Protein 1K82 (pdb70)

Nearest PDB structures (foldseek):
  1k82-assembly4_D  TM=1.001E+00  e=4.107E-59  Escherichia coli
  3jr4-assembly1_A  TM=9.313E-01  e=2.623E-34  Geobacillus stearothermophilus
  1l1z-assembly1_A  TM=9.326E-01  e=4.114E-34  Geobacillus stearothermophilus
  1kfv-assembly1_A  TM=9.398E-01  e=3.182E-29  Lactococcus lactis
  3twk-assembly3_B  TM=8.505E-01  e=2.338E-23  Arabidopsis thaliana

Radius 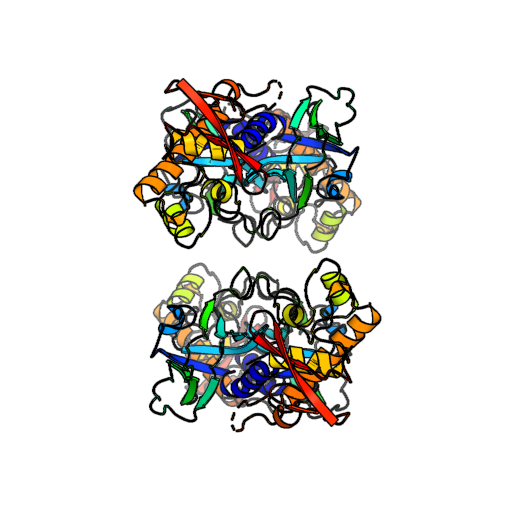of gyration: 35.39 Å; Cα contacts (8 Å, |Δi|>4): 2328; chains: 4; bounding box: 77×51×90 Å

Sequence (1040 aa):
PELPEVETSRRGIEPHLVGATILHAVVRNGRLRWPVSEEIYRLSDQPVLSVQRRAKYLLLELPEGWIIIHLGMSGSLRILPEELPPEKHDHVDLVMSNGKVLRYTDPRRFGAWLWTKELEGHNVLTHLGPEPLSDDFNGEYLHQKCAKKKTAIKPWLMDNKLVVGVGNIYASESLFAAGIHPDRLASSLSLAECELLARVIKAVLLRSIEQGGTTLKPGYFAQELQVYGRKGEPCRVCGTPIVATKHAQRATFYCRQCQKPELPEVETSRRGIEPHLVGATILHAVVRNGRLRWPVSEEIYRLSDQPVLSVQRRAKYLLLELPEGWIIIHLGMSGSLRILPEELPPEKHDHVDLVMSNGKVLRYTDPRRFGAWLWTKELEGHNVLTHLGPEPLSDDFNGEYLHQKCAKKKTAIKPWLMDNKLVVGVGNIYASESLFAAGIHPDRLASSLSLAECELLARVIKAVLLRSIEQGGTTLKPGYFAQELQVYGRKGEPCRVCGTPIVATKHAQRATFYCRQCQKPELPEVETSRRGIEPHLVGATILHAVVRNGRLRWPVSEEIYRLSDQPVLSVQRRAKYLLLELPEGWIIIHLGMSGSLRILPEELPPEKHDHVDLVMSNGKVLRYTDPRRFGAWLWTKELEGHNVLTHLGPEPLSDDFNGEYLHQKCAKKKTAIKPWLMDNKLVVGVGNIYASESLFAAGIHPDRLASSLSLAECELLARVIKAVLLRSIEQGGTTLKPGYFAQELQVYGRKGEPCRVCGTPIVATKHAQRATFYCRQCQKPELPEVETSRRGIEPHLVGATILHAVVRNGRLRWPVSEEIYRLSDQPVLSVQRRAKYLLLELPEGWIIIHLGMSGSLRILPEELPPEKHDHVDLVMSNGKVLRYTDPRRFGAWLWTKELEGHNVLTHLGPEPLSDDFNGEYLHQKCAKKKTAIKPWLMDNKLVVGVGNIYASESLFAAGIHPDRLASSLSLAECELLARVIKAVLLRSIEQGGTTLKPGYFAQELQVYGRKGEPCRVCGTPIVATKHAQRATFYCRQCQK

Structure (mmCIF, N/CA/C/O backbone):
data_1K82
#
_entry.id   1K82
#
_cell.length_a   80.704
_cell.length_b   96.033
_cell.length_c   96.228
_cell.angle_alpha   90.00
_cell.angle_beta   96.799
_cell.angle_gamma   90.00
#
_symmetry.space_group_name_H-M   'P 1 21 1'
#
loop_
_entity.id
_entity.type
_entity.pdbx_description
1 polymer "5'-D(*GP*GP*CP*TP*TP*CP*CP*TP*CP*CP*TP*GP*G)-3'"
2 polymer "5'-D(*CP*CP*AP*GP*GP*AP*(PED)P*GP*AP*AP*GP*CP*C)-3'"
3 polymer 'formamidopyrimidine-DNA glycosylase'
4 non-polymer 'ZINC ION'
5 water water
#
loop_
_atom_site.group_PDB
_atom_site.id
_atom_site.type_symbol
_atom_site.label_atom_id
_atom_site.label_alt_id
_atom_site.label_comp_id
_atom_site.label_asym_id
_atom_site.label_entity_id
_atom_site.label_seq_id
_atom_site.pdbx_PDB_ins_code
_atom_site.Cartn_x
_atom_site.Cartn_y
_atom_site.Cartn_z
_atom_site.occupancy
_atom_site.B_iso_or_equiv
_atom_site.auth_seq_id
_atom_site.auth_comp_id
_atom_site.auth_asym_id
_atom_site.auth_atom_id
_atom_site.pdbx_PDB_model_num
ATOM 2065 N N . PRO I 3 1 ? 43.669 -2.803 26.511 1.00 31.38 1 PRO A N 1
ATOM 2066 C CA . PRO I 3 1 ? 43.949 -2.116 25.248 1.00 23.10 1 PRO A CA 1
ATOM 2067 C C . PRO I 3 1 ? 42.837 -1.125 24.888 1.00 28.59 1 PRO A C 1
ATOM 2068 O O . PRO I 3 1 ? 41.691 -1.545 24.706 1.00 38.16 1 PRO A O 1
ATOM 2072 N N . GLU I 3 2 ? 43.198 0.145 24.809 1.00 24.25 2 GLU A N 1
ATOM 2073 C CA . GLU I 3 2 ? 42.271 1.236 24.498 1.00 23.71 2 GLU A CA 1
ATOM 2074 C C . GLU I 3 2 ? 42.514 1.790 23.106 1.00 23.22 2 GLU A C 1
ATOM 2075 O O . GLU I 3 2 ? 43.244 1.156 22.329 1.00 28.16 2 GLU A O 1
ATOM 2081 N N . LEU I 3 3 ? 41.932 2.917 22.723 1.00 23.13 3 LEU A N 1
ATOM 2082 C CA . LEU I 3 3 ? 42.044 3.397 21.344 1.00 23.89 3 LEU A CA 1
ATOM 2083 C C . LEU I 3 3 ? 43.499 3.546 20.915 1.00 26.28 3 LEU A C 1
ATOM 2084 O O . LEU I 3 3 ? 43.861 2.997 19.864 1.00 27.77 3 LEU A O 1
ATOM 2089 N N . PRO I 3 4 ? 44.353 4.236 21.655 1.00 29.60 4 PRO A N 1
ATOM 2090 C CA . PRO I 3 4 ? 45.773 4.310 21.281 1.00 25.94 4 PRO A CA 1
ATOM 2091 C C . PRO I 3 4 ? 46.401 2.950 21.035 1.00 27.22 4 PRO A C 1
ATOM 2092 O O . PRO I 3 4 ? 47.149 2.791 20.059 1.00 29.89 4 PRO A O 1
ATOM 2096 N N . GLU I 3 5 ? 46.134 1.938 21.861 1.00 27.05 5 GLU A N 1
ATOM 2097 C CA . GLU I 3 5 ? 46.794 0.652 21.633 1.00 28.51 5 GLU A CA 1
ATOM 2098 C C . GLU I 3 5 ? 46.231 0.002 20.369 1.00 32.74 5 GLU A C 1
ATOM 2099 O O . GLU I 3 5 ? 46.937 -0.575 19.540 1.00 29.60 5 GLU A O 1
ATOM 2105 N N . VAL I 3 6 ? 44.909 0.100 20.232 1.00 26.23 6 VAL A N 1
ATOM 2106 C CA . VAL I 3 6 ? 44.273 -0.512 19.062 1.00 26.05 6 VAL A CA 1
ATOM 2107 C C . VAL I 3 6 ? 44.708 0.213 17.795 1.00 24.68 6 VAL A C 1
ATOM 2108 O O . VAL I 3 6 ? 44.934 -0.399 16.752 1.00 28.25 6 VAL A O 1
ATOM 2112 N N . GLU I 3 7 ? 44.850 1.534 17.893 1.00 23.14 7 GLU A N 1
ATOM 2113 C CA . GLU I 3 7 ? 45.306 2.303 16.738 1.00 25.52 7 GLU A CA 1
ATOM 2114 C C . GLU I 3 7 ? 46.748 1.943 16.395 1.00 31.63 7 GLU A C 1
ATOM 2115 O O . GLU I 3 7 ? 47.164 1.910 15.241 1.00 38.72 7 GLU A O 1
ATOM 2121 N N . THR I 3 8 ? 47.527 1.667 17.439 1.00 28.49 8 THR A N 1
ATOM 2122 C CA . THR I 3 8 ? 48.914 1.266 17.240 1.00 29.21 8 THR A CA 1
ATOM 2123 C C . THR I 3 8 ? 48.979 -0.078 16.522 1.00 31.71 8 THR A C 1
ATOM 2124 O O . THR I 3 8 ? 49.809 -0.227 15.621 1.00 33.06 8 THR A O 1
ATOM 2128 N N . SER I 3 9 ? 48.123 -1.033 16.895 1.00 27.80 9 SER A N 1
ATOM 2129 C CA . SER I 3 9 ? 48.101 -2.320 16.216 1.00 28.28 9 SER A CA 1
ATOM 2130 C C . SER I 3 9 ? 47.698 -2.220 14.748 1.00 32.69 9 SER A C 1
ATOM 2131 O O . SER I 3 9 ? 48.212 -2.971 13.920 1.00 38.42 9 SER A O 1
ATOM 2134 N N . ARG I 3 10 ? 46.780 -1.313 14.433 1.00 27.30 10 ARG A N 1
ATOM 2135 C CA . ARG I 3 10 ? 46.302 -1.126 13.071 1.00 28.99 10 ARG A CA 1
ATOM 2136 C C . ARG I 3 10 ? 47.396 -0.599 12.146 1.00 33.36 10 ARG A C 1
ATOM 2137 O O . ARG I 3 10 ? 47.567 -1.055 11.018 1.00 35.36 10 ARG A O 1
ATOM 2145 N N . ARG I 3 11 ? 48.137 0.392 12.633 1.00 33.28 11 ARG A N 1
ATOM 2146 C CA . ARG I 3 11 ? 49.244 0.970 11.882 1.00 32.20 11 ARG A CA 1
ATOM 2147 C C . ARG I 3 11 ? 50.396 -0.020 11.756 1.00 35.02 11 ARG A C 1
ATOM 2148 O O . ARG I 3 11 ? 51.110 -0.066 10.750 1.00 37.15 11 ARG A O 1
ATOM 2156 N N . GLY I 3 12 ? 50.589 -0.848 12.784 1.00 32.61 12 GLY A N 1
ATOM 2157 C CA . GLY I 3 12 ? 51.660 -1.832 12.748 1.00 31.58 12 GLY A CA 1
ATOM 2158 C C . GLY I 3 12 ? 51.373 -2.955 11.772 1.00 37.14 12 GLY A C 1
ATOM 2159 O O . GLY I 3 12 ? 52.270 -3.520 11.148 1.00 36.10 12 GLY A O 1
ATOM 2160 N N . ILE I 3 13 ? 50.097 -3.306 11.628 1.00 35.25 13 ILE A N 1
ATOM 2161 C CA . ILE I 3 13 ? 49.763 -4.454 10.794 1.00 33.05 13 ILE A CA 1
ATOM 2162 C C . ILE I 3 13 ? 49.441 -4.042 9.362 1.00 34.08 13 ILE A C 1
ATOM 2163 O O . ILE I 3 13 ? 49.612 -4.860 8.453 1.00 37.88 13 ILE A O 1
ATOM 2168 N N . GLU I 3 14 ? 48.972 -2.821 9.157 1.00 31.02 14 GLU A N 1
ATOM 2169 C CA . GLU I 3 14 ? 48.498 -2.359 7.853 1.00 36.46 14 GLU A CA 1
ATOM 2170 C C . GLU I 3 14 ? 49.514 -2.600 6.748 1.00 42.79 14 GLU A C 1
ATOM 2171 O O . GLU I 3 14 ? 49.203 -3.243 5.732 1.00 37.43 14 GLU A O 1
ATOM 2177 N N . PRO I 3 15 ? 50.748 -2.131 6.874 1.00 44.85 15 PRO A N 1
ATOM 2178 C CA . PRO I 3 15 ? 51.684 -2.331 5.760 1.00 43.91 15 PRO A CA 1
ATOM 2179 C C . PRO I 3 15 ? 51.977 -3.799 5.496 1.00 41.84 15 PRO A C 1
ATOM 2180 O O . PRO I 3 15 ? 52.519 -4.151 4.444 1.00 44.64 15 PRO A O 1
ATOM 2184 N N . HIS I 3 16 ? 51.635 -4.687 6.425 1.00 38.15 16 HIS A N 1
ATOM 2185 C CA . HIS I 3 16 ? 51.918 -6.102 6.246 1.00 36.20 16 HIS A CA 1
ATOM 2186 C C . HIS I 3 16 ? 50.774 -6.879 5.623 1.00 39.55 16 HIS A C 1
ATOM 2187 O O . HIS I 3 16 ? 51.004 -7.936 5.034 1.00 43.14 16 HIS A O 1
ATOM 2194 N N . LEU I 3 17 ? 49.538 -6.403 5.756 1.00 38.66 17 LEU A N 1
ATOM 2195 C CA . LEU I 3 17 ? 48.412 -7.211 5.275 1.00 33.27 17 LEU A CA 1
ATOM 2196 C C . LEU I 3 17 ? 47.830 -6.623 3.997 1.00 30.91 17 LEU A C 1
ATOM 2197 O O . LEU I 3 17 ? 47.357 -7.322 3.110 1.00 30.40 17 LEU A O 1
ATOM 2202 N N . VAL I 3 18 ? 47.849 -5.293 3.909 1.00 31.24 18 VAL A N 1
ATOM 2203 C CA . VAL I 3 18 ? 47.290 -4.640 2.728 1.00 38.68 18 VAL A CA 1
ATOM 2204 C C . VAL I 3 18 ? 48.033 -5.092 1.475 1.00 41.45 18 VAL A C 1
ATOM 2205 O O . VAL I 3 18 ? 49.257 -4.992 1.406 1.00 44.04 18 VAL A O 1
ATOM 2209 N N . GLY I 3 19 ? 47.289 -5.587 0.491 1.00 40.34 19 GLY A N 1
ATOM 2210 C CA . GLY I 3 19 ? 47.915 -6.051 -0.737 1.00 46.14 19 GLY A CA 1
ATOM 2211 C C . GLY I 3 19 ? 48.295 -7.516 -0.650 1.00 49.19 19 GLY A C 1
ATOM 2212 O O . GLY I 3 19 ? 48.642 -8.140 -1.656 1.00 63.19 19 GLY A O 1
ATOM 2213 N N . ALA I 3 20 ? 48.216 -8.086 0.553 1.00 41.62 20 ALA A N 1
ATOM 2214 C CA . ALA I 3 20 ? 48.508 -9.510 0.691 1.00 37.09 20 ALA A CA 1
ATOM 2215 C C . ALA I 3 20 ? 47.207 -10.303 0.728 1.00 39.37 20 ALA A C 1
ATOM 2216 O O . ALA I 3 20 ? 46.126 -9.722 0.787 1.00 37.60 20 ALA A O 1
ATOM 2218 N N . THR I 3 21 ? 47.327 -11.623 0.681 1.00 39.20 21 THR A N 1
ATOM 2219 C CA . THR I 3 21 ? 46.157 -12.484 0.617 1.00 38.59 21 THR A CA 1
ATOM 2220 C C . THR I 3 21 ? 46.071 -13.418 1.815 1.00 37.34 21 THR A C 1
ATOM 2221 O O . THR I 3 21 ? 47.086 -13.972 2.243 1.00 40.68 21 THR A O 1
ATOM 2225 N N . ILE I 3 22 ? 44.860 -13.591 2.333 1.00 36.27 22 ILE A N 1
ATOM 2226 C CA . ILE I 3 22 ? 44.648 -14.577 3.390 1.00 35.40 22 ILE A CA 1
ATOM 2227 C C . ILE I 3 22 ? 44.486 -15.962 2.771 1.00 36.88 22 ILE A C 1
ATOM 2228 O O . ILE I 3 22 ? 43.504 -16.221 2.077 1.00 39.65 22 ILE A O 1
ATOM 2233 N N . LEU I 3 23 ? 45.440 -16.857 3.013 1.00 35.20 23 LEU A N 1
ATOM 2234 C CA . LEU I 3 23 ? 45.260 -18.212 2.487 1.00 37.22 23 LEU A CA 1
ATOM 2235 C C . LEU I 3 23 ? 44.072 -18.873 3.186 1.00 34.86 23 LEU A C 1
ATOM 2236 O O . LEU I 3 23 ? 43.156 -19.388 2.558 1.00 34.58 23 LEU A O 1
ATOM 2241 N N . HIS I 3 24 ? 44.123 -18.825 4.507 1.00 37.36 24 HIS A N 1
ATOM 2242 C CA . HIS I 3 24 ? 43.090 -19.317 5.402 1.00 36.14 24 HIS A CA 1
ATOM 2243 C C . HIS I 3 24 ? 43.438 -18.951 6.844 1.00 34.87 24 HIS A C 1
ATOM 2244 O O . HIS I 3 24 ? 44.547 -18.500 7.140 1.00 35.86 24 HIS A O 1
ATOM 2251 N N . ALA I 3 25 ? 42.491 -19.168 7.746 1.00 37.84 25 ALA A N 1
ATOM 2252 C CA . ALA I 3 25 ? 42.697 -18.941 9.168 1.00 37.00 25 ALA A CA 1
ATOM 2253 C C . ALA I 3 25 ? 43.035 -20.236 9.901 1.00 37.05 25 ALA A C 1
ATOM 2254 O O . ALA I 3 25 ? 42.611 -21.306 9.452 1.00 40.01 25 ALA A O 1
ATOM 2256 N N . VAL I 3 26 ? 43.763 -20.141 11.003 1.00 34.11 26 VAL A N 1
ATOM 2257 C CA . VAL I 3 26 ? 43.955 -21.292 11.883 1.00 34.88 26 VAL A CA 1
ATOM 2258 C C . VAL I 3 26 ? 43.406 -20.977 13.271 1.00 32.04 26 VAL A C 1
ATOM 2259 O O . VAL I 3 26 ? 43.890 -20.061 13.938 1.00 33.14 26 VAL A O 1
ATOM 2263 N N . VAL I 3 27 ? 42.394 -21.713 13.702 1.00 30.92 27 VAL A N 1
ATOM 2264 C CA . VAL I 3 27 ? 41.755 -21.466 14.993 1.00 34.84 27 VAL A CA 1
ATOM 2265 C C . VAL I 3 27 ? 42.042 -22.586 15.978 1.00 35.58 27 VAL A C 1
ATOM 2266 O O . VAL I 3 27 ? 41.788 -23.755 15.674 1.00 40.14 27 VAL A O 1
ATOM 2270 N N . ARG I 3 28 ? 42.577 -22.273 17.160 1.00 33.64 28 ARG A N 1
ATOM 2271 C CA . ARG I 3 28 ? 42.872 -23.337 18.122 1.00 32.29 28 ARG A CA 1
ATOM 2272 C C . ARG I 3 28 ? 41.972 -23.260 19.346 1.00 34.10 28 ARG A C 1
ATOM 2273 O O . ARG I 3 28 ? 41.889 -24.213 20.127 1.00 41.96 28 ARG A O 1
ATOM 2281 N N . ASN I 3 29 ? 41.270 -22.155 19.530 1.00 31.46 29 ASN A N 1
ATOM 2282 C CA . ASN I 3 29 ? 40.186 -22.023 20.503 1.00 30.92 29 ASN A CA 1
ATOM 2283 C C . ASN I 3 29 ? 39.225 -20.946 19.983 1.00 30.24 29 ASN A C 1
ATOM 2284 O O . ASN I 3 29 ? 39.572 -19.758 19.944 1.00 34.37 29 ASN A O 1
ATOM 2289 N N . GLY I 3 30 ? 38.039 -21.372 19.567 1.00 29.85 30 GLY A N 1
ATOM 2290 C CA . GLY I 3 30 ? 37.089 -20.450 18.954 1.00 32.43 30 GLY A CA 1
ATOM 2291 C C . GLY I 3 30 ? 36.104 -19.878 19.956 1.00 32.05 30 GLY A C 1
ATOM 2292 O O . GLY I 3 30 ? 35.163 -19.174 19.592 1.00 35.59 30 GLY A O 1
ATOM 2293 N N . ARG I 3 31 ? 36.319 -20.183 21.239 1.00 29.50 31 ARG A N 1
ATOM 2294 C CA . ARG I 3 31 ? 35.373 -19.705 22.244 1.00 31.91 31 ARG A CA 1
ATOM 2295 C C . ARG I 3 31 ? 35.917 -18.428 22.871 1.00 26.71 31 ARG A C 1
ATOM 2296 O O . ARG I 3 31 ? 36.568 -18.429 23.910 1.00 33.86 31 ARG A O 1
ATOM 2304 N N . LEU I 3 32 ? 35.631 -17.325 22.176 1.00 27.25 32 LEU A N 1
ATOM 2305 C CA . LEU I 3 32 ? 36.071 -16.003 22.643 1.00 26.64 32 LEU A CA 1
ATOM 2306 C C . LEU I 3 32 ? 34.918 -15.327 23.371 1.00 31.80 32 LEU A C 1
ATOM 2307 O O . LEU I 3 32 ? 34.074 -16.047 23.924 1.00 28.48 32 LEU A O 1
ATOM 2312 N N . ARG I 3 33 ? 34.843 -13.995 23.384 1.00 29.57 33 ARG A N 1
ATOM 2313 C CA . ARG I 3 33 ? 33.675 -13.359 23.991 1.00 26.72 33 ARG A CA 1
ATOM 2314 C C . ARG I 3 33 ? 32.403 -13.887 23.325 1.00 29.28 33 ARG A C 1
ATOM 2315 O O . ARG I 3 33 ? 31.437 -14.236 23.994 1.00 32.53 33 ARG A O 1
ATOM 2323 N N . TRP I 3 34 ? 32.444 -13.949 22.002 1.00 28.31 34 TRP A N 1
ATOM 2324 C CA . TRP I 3 34 ? 31.480 -14.691 21.204 1.00 28.78 34 TRP A CA 1
ATOM 2325 C C . TRP I 3 34 ? 32.194 -15.836 20.494 1.00 26.96 34 TRP A C 1
ATOM 2326 O O . TRP I 3 34 ? 33.425 -15.819 20.424 1.00 25.05 34 TRP A O 1
ATOM 2337 N N . PRO I 3 35 ? 31.456 -16.814 19.990 1.00 26.14 35 PRO A N 1
ATOM 2338 C CA . PRO I 3 35 ? 32.088 -17.837 19.144 1.00 28.42 35 PRO A CA 1
ATOM 2339 C C . PRO I 3 35 ? 32.659 -17.202 17.884 1.00 28.34 35 PRO A C 1
ATOM 2340 O O . PRO I 3 35 ? 32.033 -16.319 17.290 1.00 30.55 35 PRO A O 1
ATOM 2344 N N . VAL I 3 36 ? 33.846 -17.643 17.484 1.00 26.92 36 VAL A N 1
ATOM 2345 C CA . VAL I 3 36 ? 34.410 -17.191 16.213 1.00 29.71 36 VAL A CA 1
ATOM 2346 C C . VAL I 3 36 ? 33.408 -17.411 15.088 1.00 35.32 36 VAL A C 1
ATOM 2347 O O . VAL I 3 36 ? 32.807 -18.483 14.966 1.00 31.31 36 VAL A O 1
ATOM 2351 N N . SER I 3 37 ? 33.198 -16.401 14.251 1.00 36.80 37 SER A N 1
ATOM 2352 C CA . SER I 3 37 ? 32.212 -16.509 13.176 1.00 30.57 37 SER A CA 1
ATOM 2353 C C . SER I 3 37 ? 32.540 -17.637 12.208 1.00 28.59 37 SER A C 1
ATOM 2354 O O . SER I 3 37 ? 33.718 -17.885 11.940 1.00 30.04 37 SER A O 1
ATOM 2357 N N . GLU I 3 38 ? 31.519 -18.307 11.687 1.00 31.05 38 GLU A N 1
ATOM 2358 C CA . GLU I 3 38 ? 31.661 -19.361 10.685 1.00 34.45 38 GLU A CA 1
ATOM 2359 C C . GLU I 3 38 ? 32.571 -18.896 9.554 1.00 33.49 38 GLU A C 1
ATOM 2360 O O . GLU I 3 38 ? 33.508 -19.588 9.161 1.00 40.31 38 GLU A O 1
ATOM 2366 N N . GLU I 3 39 ? 32.279 -17.709 9.024 1.00 30.26 39 GLU A N 1
ATOM 2367 C CA . GLU I 3 39 ? 32.963 -17.242 7.821 1.00 31.91 39 GLU A CA 1
ATOM 2368 C C . GLU I 3 39 ? 34.468 -17.152 8.008 1.00 32.79 39 GLU A C 1
ATOM 2369 O O . GLU I 3 39 ? 35.238 -17.213 7.045 1.00 34.61 39 GLU A O 1
ATOM 2375 N N . ILE I 3 40 ? 34.921 -16.986 9.250 1.00 29.43 40 ILE A N 1
ATOM 2376 C CA . ILE I 3 40 ? 36.370 -16.944 9.445 1.00 34.56 40 ILE A CA 1
ATOM 2377 C C . ILE I 3 40 ? 36.958 -18.328 9.173 1.00 36.11 40 ILE A C 1
ATOM 2378 O O . ILE I 3 40 ? 38.018 -18.486 8.577 1.00 36.63 40 ILE A O 1
ATOM 2383 N N . TYR I 3 41 ? 36.232 -19.345 9.628 1.00 37.16 41 TYR A N 1
ATOM 2384 C CA . TYR I 3 41 ? 36.668 -20.720 9.401 1.00 38.78 41 TYR A CA 1
ATOM 2385 C C . TYR I 3 41 ? 36.776 -21.021 7.910 1.00 45.79 41 TYR A C 1
ATOM 2386 O O . TYR I 3 41 ? 37.716 -21.676 7.450 1.00 44.72 41 TYR A O 1
ATOM 2395 N N . ARG I 3 42 ? 35.800 -20.528 7.149 1.00 43.96 42 ARG A N 1
ATOM 2396 C CA . ARG I 3 42 ? 35.718 -20.775 5.719 1.00 40.69 42 ARG A CA 1
ATOM 2397 C C . ARG I 3 42 ? 36.642 -19.885 4.892 1.00 41.15 42 ARG A C 1
ATOM 2398 O O . ARG I 3 42 ? 36.718 -20.107 3.685 1.00 34.87 42 ARG A O 1
ATOM 2406 N N . LEU I 3 43 ? 37.323 -18.921 5.490 1.00 44.93 43 LEU A N 1
ATOM 2407 C CA . LEU I 3 43 ? 38.207 -18.024 4.757 1.00 45.04 43 LEU A CA 1
ATOM 2408 C C . LEU I 3 43 ? 39.174 -18.784 3.856 1.00 46.56 43 LEU A C 1
ATOM 2409 O O . LEU I 3 43 ? 39.806 -19.748 4.282 1.00 43.28 43 LEU A O 1
ATOM 2414 N N . SER I 3 44 ? 39.292 -18.344 2.609 1.00 47.81 44 SER A N 1
ATOM 2415 C CA . SER I 3 44 ? 40.175 -18.998 1.644 1.00 43.99 44 SER A CA 1
ATOM 2416 C C . SER I 3 44 ? 40.650 -18.033 0.560 1.00 39.79 44 SER A C 1
ATOM 2417 O O . SER I 3 44 ? 39.862 -17.629 -0.290 1.00 44.74 44 SER A O 1
ATOM 2420 N N . ASP I 3 45 ? 41.926 -17.687 0.576 1.00 41.48 45 ASP A N 1
ATOM 2421 C CA . ASP I 3 45 ? 42.542 -16.882 -0.467 1.00 49.78 45 ASP A CA 1
ATOM 2422 C C . ASP I 3 45 ? 41.874 -15.522 -0.630 1.00 49.54 45 ASP A C 1
ATOM 2423 O O . ASP I 3 45 ? 41.557 -15.127 -1.758 1.00 51.57 45 ASP A O 1
ATOM 2428 N N . GLN I 3 46 ? 41.652 -14.784 0.445 1.00 47.88 46 GLN A N 1
ATOM 2429 C CA . GLN I 3 46 ? 40.999 -13.481 0.371 1.00 41.93 46 GLN A CA 1
ATOM 2430 C C . GLN I 3 46 ? 41.986 -12.328 0.490 1.00 35.48 46 GLN A C 1
ATOM 2431 O O . GLN I 3 46 ? 42.719 -12.242 1.474 1.00 37.97 46 GLN A O 1
ATOM 2437 N N . PRO I 3 47 ? 42.023 -11.419 -0.475 1.00 34.34 47 PRO A N 1
ATO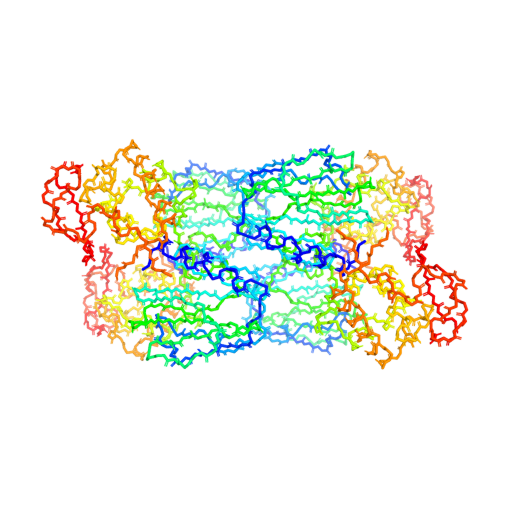M 2438 C CA . PRO I 3 47 ? 42.902 -10.256 -0.354 1.00 34.12 47 PRO A CA 1
ATOM 2439 C C . PRO I 3 47 ? 42.378 -9.249 0.667 1.00 35.15 47 PRO A C 1
ATOM 2440 O O . PRO I 3 47 ? 41.175 -9.005 0.761 1.00 34.24 47 PRO A O 1
ATOM 2444 N N . VAL I 3 48 ? 43.281 -8.650 1.429 1.00 32.95 48 VAL A N 1
ATOM 2445 C CA . VAL I 3 48 ? 42.937 -7.578 2.354 1.00 32.49 48 VAL A CA 1
ATOM 2446 C C . VAL I 3 48 ? 43.095 -6.232 1.658 1.00 31.49 48 VAL A C 1
ATOM 2447 O O . VAL I 3 48 ? 44.176 -5.897 1.181 1.00 31.75 48 VAL A O 1
ATOM 2451 N N . LEU I 3 49 ? 42.025 -5.451 1.580 1.00 31.32 49 LEU A N 1
ATOM 2452 C CA . LEU I 3 49 ? 42.054 -4.206 0.819 1.00 30.53 49 LEU A CA 1
ATOM 2453 C C . LEU I 3 49 ? 42.399 -3.016 1.704 1.00 32.63 49 LEU A C 1
ATOM 2454 O O . LEU I 3 49 ? 42.867 -1.977 1.243 1.00 34.72 49 LEU A O 1
ATOM 2459 N N . SER I 3 50 ? 42.152 -3.191 2.999 1.00 29.86 50 SER A N 1
ATOM 2460 C CA . SER I 3 50 ? 42.266 -2.099 3.955 1.00 29.36 50 SER A CA 1
ATOM 2461 C C . SER I 3 50 ? 42.314 -2.648 5.375 1.00 30.49 50 SER A C 1
ATOM 2462 O O . SER I 3 50 ? 41.812 -3.748 5.619 1.00 30.61 50 SER A O 1
ATOM 2465 N N . VAL I 3 51 ? 42.913 -1.896 6.278 1.00 32.96 51 VAL A N 1
ATOM 2466 C CA . VAL I 3 51 ? 42.906 -2.182 7.706 1.00 31.11 51 VAL A CA 1
ATOM 2467 C C . VAL I 3 51 ? 42.496 -0.903 8.439 1.00 31.02 51 VAL A C 1
ATOM 2468 O O . VAL I 3 51 ? 43.296 0.033 8.508 1.00 29.79 51 VAL A O 1
ATOM 2472 N N . GLN I 3 52 ? 41.272 -0.876 8.949 1.00 26.36 52 GLN A N 1
ATOM 2473 C CA . GLN I 3 52 ? 40.736 0.331 9.571 1.00 25.22 52 GLN A CA 1
ATOM 2474 C C . GLN I 3 52 ? 40.416 0.079 11.040 1.00 25.97 52 GLN A C 1
ATOM 2475 O O . GLN I 3 52 ? 40.588 -1.040 11.534 1.00 27.23 52 GLN A O 1
ATOM 2481 N N . ARG I 3 53 ? 39.958 1.111 11.728 1.00 24.98 53 ARG A N 1
ATOM 2482 C CA . ARG I 3 53 ? 39.552 1.009 13.114 1.00 26.41 53 ARG A CA 1
ATOM 2483 C C . ARG I 3 53 ? 38.240 1.756 13.355 1.00 29.57 53 ARG A C 1
ATOM 2484 O O . ARG I 3 53 ? 38.030 2.840 12.810 1.00 29.45 53 ARG A O 1
ATOM 2492 N N . ARG I 3 54 ? 37.375 1.181 14.170 1.00 29.05 54 ARG A N 1
ATOM 2493 C CA . ARG I 3 54 ? 36.198 1.856 14.705 1.00 27.10 54 ARG A CA 1
ATOM 2494 C C . ARG I 3 54 ? 36.184 1.584 16.211 1.00 27.71 54 ARG A C 1
ATOM 2495 O O . ARG I 3 54 ? 36.139 0.410 16.583 1.00 26.08 54 ARG A O 1
ATOM 2503 N N . ALA I 3 55 ? 36.255 2.638 17.020 1.00 24.46 55 ALA A N 1
ATOM 2504 C CA . ALA I 3 55 ? 36.379 2.431 18.464 1.00 22.04 55 ALA A CA 1
ATOM 2505 C C . ALA I 3 55 ? 37.562 1.522 18.769 1.00 21.74 55 ALA A C 1
ATOM 2506 O O . ALA I 3 55 ? 38.686 1.761 18.318 1.00 25.40 55 ALA A O 1
ATOM 2508 N N . LYS I 3 56 ? 37.348 0.456 19.532 1.00 21.64 56 LYS A N 1
ATOM 2509 C CA . LYS I 3 56 ? 38.448 -0.445 19.890 1.00 23.16 56 LYS A CA 1
ATOM 2510 C C . LYS I 3 56 ? 38.422 -1.700 19.024 1.00 23.61 56 LYS A C 1
ATOM 2511 O O . LYS I 3 56 ? 39.023 -2.730 19.326 1.00 25.33 56 LYS A O 1
ATOM 2517 N N . TYR I 3 57 ? 37.716 -1.602 17.901 1.00 26.08 57 TYR A N 1
ATOM 2518 C CA . TYR I 3 57 ? 37.607 -2.681 16.937 1.00 25.18 57 TYR A CA 1
ATOM 2519 C C . TYR I 3 57 ? 38.490 -2.485 15.711 1.00 27.21 57 TYR A C 1
ATOM 2520 O O . TYR I 3 57 ? 38.465 -1.419 15.096 1.00 27.74 57 TYR A O 1
ATOM 2529 N N . LEU I 3 58 ? 39.257 -3.510 15.345 1.00 26.29 58 LEU A N 1
ATOM 2530 C CA . LEU I 3 58 ? 39.993 -3.469 14.084 1.00 29.11 58 LEU A CA 1
ATOM 2531 C C . LEU I 3 58 ? 39.132 -4.069 12.974 1.00 28.66 58 LEU A C 1
ATOM 2532 O O . LEU I 3 58 ? 38.399 -5.034 13.194 1.00 26.49 58 LEU A O 1
ATOM 2537 N N . LEU I 3 59 ? 39.242 -3.476 11.795 1.00 30.80 59 LEU A N 1
ATOM 2538 C CA . LEU I 3 59 ? 38.430 -3.853 10.643 1.00 34.26 59 LEU A CA 1
ATOM 2539 C C . LEU I 3 59 ? 39.291 -4.239 9.453 1.00 34.14 59 LEU A C 1
ATOM 2540 O O . LEU I 3 59 ? 40.035 -3.404 8.933 1.00 34.95 59 LEU A O 1
ATOM 2545 N N . LEU I 3 60 ? 39.201 -5.504 9.037 1.00 28.16 60 LEU A N 1
ATOM 2546 C CA . LEU I 3 60 ? 39.916 -5.905 7.829 1.00 32.64 60 LEU A CA 1
ATOM 2547 C C . LEU I 3 60 ? 38.908 -5.939 6.679 1.00 31.91 60 LEU A C 1
ATOM 2548 O O . LEU I 3 60 ? 37.964 -6.731 6.717 1.00 28.42 60 LEU A O 1
ATOM 2553 N N . GLU I 3 61 ? 39.107 -5.096 5.678 1.00 32.27 61 GLU A N 1
ATOM 2554 C CA . GLU I 3 61 ? 38.245 -5.056 4.507 1.00 29.65 61 GLU A CA 1
ATOM 2555 C C . GLU I 3 61 ? 38.625 -6.166 3.526 1.00 32.78 61 GLU A C 1
ATOM 2556 O O . GLU I 3 61 ? 39.721 -6.151 2.955 1.00 34.31 61 GLU A O 1
ATOM 2562 N N . LEU I 3 62 ? 37.718 -7.112 3.337 1.00 35.06 62 LEU A N 1
ATOM 2563 C CA . LEU I 3 62 ? 37.833 -8.133 2.304 1.00 33.05 62 LEU A CA 1
ATOM 2564 C C . LEU I 3 62 ? 36.859 -7.796 1.180 1.00 36.94 62 LEU A C 1
ATOM 2565 O O . LEU I 3 62 ? 35.979 -6.941 1.349 1.00 35.08 62 LEU A O 1
ATOM 2570 N N . PRO I 3 63 ? 36.986 -8.408 0.010 1.00 37.59 63 PRO A N 1
ATOM 2571 C CA . PRO I 3 63 ? 36.063 -8.099 -1.091 1.00 38.37 63 PRO A CA 1
ATOM 2572 C C . PRO I 3 63 ? 34.597 -8.373 -0.780 1.00 38.75 63 PRO A C 1
ATOM 2573 O O . PRO I 3 63 ? 33.722 -7.597 -1.196 1.00 36.36 63 PRO A O 1
ATOM 2577 N N . GLU I 3 64 ? 34.258 -9.443 -0.070 1.00 40.94 64 GLU A N 1
ATOM 2578 C CA . GLU I 3 64 ? 32.850 -9.760 0.154 1.00 45.32 64 GLU A CA 1
ATOM 2579 C C . GLU I 3 64 ? 32.404 -9.441 1.581 1.00 39.87 64 GLU A C 1
ATOM 2580 O O . GLU I 3 64 ? 31.260 -9.701 1.966 1.00 36.36 64 GLU A O 1
ATOM 2586 N N . GLY I 3 65 ? 33.301 -8.882 2.393 1.00 35.31 65 GLY A N 1
ATOM 2587 C CA . GLY I 3 65 ? 32.936 -8.592 3.766 1.00 31.61 65 GLY A CA 1
ATOM 2588 C C . GLY I 3 65 ? 34.084 -8.046 4.589 1.00 31.93 65 GLY A C 1
ATOM 2589 O O . GLY I 3 65 ? 35.121 -7.667 4.046 1.00 26.98 65 GLY A O 1
ATOM 2590 N N . TRP I 3 66 ? 33.887 -8.018 5.902 1.00 31.54 66 TRP A N 1
ATOM 2591 C CA . TRP I 3 66 ? 34.813 -7.442 6.852 1.00 26.37 66 TRP A CA 1
ATOM 2592 C C . TRP I 3 66 ? 35.087 -8.394 8.012 1.00 27.12 66 TRP A C 1
ATOM 2593 O O . TRP I 3 66 ? 34.178 -9.022 8.554 1.00 32.51 66 TRP A O 1
ATOM 2604 N N . ILE I 3 67 ? 36.360 -8.474 8.395 1.00 26.75 67 ILE A N 1
ATOM 2605 C CA . ILE I 3 67 ? 36.699 -9.196 9.608 1.00 26.95 67 ILE A CA 1
ATOM 2606 C C . ILE I 3 67 ? 36.793 -8.192 10.756 1.00 27.86 67 ILE A C 1
ATOM 2607 O O . ILE I 3 67 ? 37.562 -7.235 10.701 1.00 25.50 67 ILE A O 1
ATOM 2612 N N . ILE I 3 68 ? 35.989 -8.432 11.787 1.00 27.19 68 ILE A N 1
ATOM 2613 C CA . ILE I 3 68 ? 35.987 -7.534 12.942 1.00 26.77 68 ILE A CA 1
ATOM 2614 C C . ILE I 3 68 ? 36.761 -8.160 14.091 1.00 24.53 68 ILE A C 1
ATOM 2615 O O . ILE I 3 68 ? 36.397 -9.231 14.572 1.00 25.95 68 ILE A O 1
ATOM 2620 N N . ILE I 3 69 ? 37.834 -7.490 14.514 1.00 24.25 69 ILE A N 1
ATOM 2621 C CA . ILE I 3 69 ? 38.642 -8.061 15.593 1.00 24.31 69 ILE A CA 1
ATOM 2622 C C . ILE I 3 69 ? 38.631 -7.142 16.814 1.00 30.07 69 ILE A C 1
ATOM 2623 O O . ILE I 3 69 ? 38.841 -5.936 16.678 1.00 28.36 69 ILE A O 1
ATOM 2628 N N . HIS I 3 70 ? 38.384 -7.743 17.969 1.00 26.92 70 HIS A N 1
ATOM 2629 C CA . HIS I 3 70 ? 38.397 -7.022 19.237 1.00 24.72 70 HIS A CA 1
ATOM 2630 C C . HIS I 3 70 ? 39.417 -7.667 20.170 1.00 24.88 70 HIS A C 1
ATOM 2631 O O . HIS I 3 70 ? 39.532 -8.892 20.201 1.00 24.87 70 HIS A O 1
ATOM 2638 N N . LEU I 3 71 ? 40.180 -6.877 20.915 1.00 28.11 71 LEU A N 1
ATOM 2639 C CA . LEU I 3 71 ? 41.223 -7.427 21.778 1.00 25.79 71 LEU A CA 1
ATOM 2640 C C . LEU I 3 71 ? 40.759 -7.687 23.198 1.00 25.14 71 LEU A C 1
ATOM 2641 O O . LEU I 3 71 ? 41.452 -8.352 23.976 1.00 28.05 71 LEU A O 1
ATOM 2646 N N . GLY I 3 72 ? 39.592 -7.176 23.593 1.00 23.75 72 GLY A N 1
ATOM 2647 C CA . GLY I 3 72 ? 39.112 -7.352 24.958 1.00 21.47 72 GLY A CA 1
ATOM 2648 C C . GLY I 3 72 ? 40.105 -6.852 25.985 1.00 26.23 72 GLY A C 1
ATOM 2649 O O . GLY I 3 72 ? 40.702 -5.779 25.831 1.00 26.78 72 GLY A O 1
ATOM 2650 N N . MET I 3 73 ? 40.319 -7.599 27.060 1.00 24.45 73 MET A N 1
ATOM 2651 C CA . MET I 3 73 ? 41.225 -7.114 28.101 1.00 24.26 73 MET A CA 1
ATOM 2652 C C . MET I 3 73 ? 42.662 -7.575 27.910 1.00 27.90 73 MET A C 1
ATOM 2653 O O . MET I 3 73 ? 43.604 -6.922 28.359 1.00 25.33 73 MET A O 1
ATOM 2658 N N . SER I 3 74 ? 42.890 -8.721 27.263 1.00 27.88 74 SER A N 1
ATOM 2659 C CA . SER I 3 74 ? 44.257 -9.242 27.210 1.00 24.66 74 SER A CA 1
ATOM 2660 C C . SER I 3 74 ? 44.651 -9.703 25.819 1.00 28.20 74 SER A C 1
ATOM 2661 O O . SER I 3 74 ? 45.561 -10.514 25.652 1.00 31.18 74 SER A O 1
ATOM 2664 N N . GLY I 3 75 ? 43.973 -9.200 24.791 1.00 25.17 75 GLY A N 1
ATOM 2665 C CA . GLY I 3 75 ? 44.322 -9.642 23.444 1.00 25.93 75 GLY A CA 1
ATOM 2666 C C . GLY I 3 75 ? 45.406 -8.781 22.827 1.00 26.84 75 GLY A C 1
ATOM 2667 O O . GLY I 3 75 ? 45.606 -7.633 23.212 1.00 29.11 75 GLY A O 1
ATOM 2668 N N . SER I 3 76 ? 46.118 -9.331 21.856 1.00 29.63 76 SER A N 1
ATOM 2669 C CA . SER I 3 76 ? 47.156 -8.601 21.129 1.00 30.18 76 SER A CA 1
ATOM 2670 C C . SER I 3 76 ? 47.312 -9.200 19.731 1.00 31.53 76 SER A C 1
ATOM 2671 O O . SER I 3 76 ? 46.873 -10.318 19.475 1.00 30.49 76 SER A O 1
ATOM 2674 N N . LEU I 3 77 ? 47.921 -8.460 18.818 1.00 31.73 77 LEU A N 1
ATOM 2675 C CA . LEU I 3 77 ? 48.140 -8.924 17.455 1.00 34.29 77 LEU A CA 1
ATOM 2676 C C . LEU I 3 77 ? 49.622 -8.858 17.098 1.00 39.23 77 LEU A C 1
ATOM 2677 O O . LEU I 3 77 ? 50.302 -7.893 17.446 1.00 37.26 77 LEU A O 1
ATOM 2682 N N . ARG I 3 78 ? 50.108 -9.877 16.409 1.00 39.76 78 ARG A N 1
ATOM 2683 C CA . ARG I 3 78 ? 51.492 -9.897 15.950 1.00 43.28 78 ARG A CA 1
ATOM 2684 C C . ARG I 3 78 ? 51.564 -10.400 14.513 1.00 40.29 78 ARG A C 1
ATOM 2685 O O . ARG I 3 78 ? 50.842 -11.336 14.158 1.00 41.68 78 ARG A O 1
ATOM 2693 N N . ILE I 3 79 ? 52.428 -9.798 13.699 1.00 38.39 79 ILE A N 1
ATOM 2694 C CA . ILE I 3 79 ? 52.698 -10.414 12.394 1.00 38.88 79 ILE A CA 1
ATOM 2695 C C . ILE I 3 79 ? 53.988 -11.232 12.528 1.00 40.58 79 ILE A C 1
ATOM 2696 O O . ILE I 3 79 ? 55.051 -10.658 12.764 1.00 44.07 79 ILE A O 1
ATOM 2701 N N . LEU I 3 80 ? 53.884 -12.547 12.416 1.00 41.64 80 LEU A N 1
ATOM 2702 C CA . LEU I 3 80 ? 54.984 -13.453 12.683 1.00 47.90 80 LEU A CA 1
ATOM 2703 C C . LEU I 3 80 ? 55.771 -13.834 11.432 1.00 55.62 80 LEU A C 1
ATOM 2704 O O . LEU I 3 80 ? 55.213 -13.948 10.344 1.00 46.36 80 LEU A O 1
ATOM 2709 N N . PRO I 3 81 ? 57.067 -14.046 11.648 1.00 68.61 81 PRO A N 1
ATOM 2710 C CA . PRO I 3 81 ? 58.041 -14.233 10.572 1.00 73.98 81 PRO A CA 1
ATOM 2711 C C . PRO I 3 81 ? 57.590 -15.301 9.576 1.00 76.61 81 PRO A C 1
ATOM 2712 O O . PRO I 3 81 ? 57.709 -15.106 8.372 1.00 83.31 81 PRO A O 1
ATOM 2716 N N . GLU I 3 82 ? 57.073 -16.397 10.131 1.00 75.99 82 GLU A N 1
ATOM 2717 C CA . GLU I 3 82 ? 56.609 -17.488 9.293 1.00 79.20 82 GLU A CA 1
ATOM 2718 C C . GLU I 3 82 ? 55.908 -18.574 10.086 1.00 82.24 82 GLU A C 1
ATOM 2719 O O . GLU I 3 82 ? 55.022 -18.271 10.893 1.00 79.74 82 GLU A O 1
ATOM 2720 N N . GLU I 3 83 ? 56.308 -19.828 9.854 1.00 84.56 83 GLU A N 1
ATOM 2721 C CA . GLU I 3 83 ? 55.703 -20.950 10.565 1.00 84.30 83 GLU A CA 1
ATOM 2722 C C . GLU I 3 83 ? 56.285 -21.081 11.975 1.00 80.82 83 GLU A C 1
ATOM 2723 O O . GLU I 3 83 ? 56.745 -22.159 12.409 1.00 89.86 83 GLU A O 1
ATOM 2729 N N . LEU I 3 84 ? 56.261 -19.957 12.702 1.00 72.15 84 LEU A N 1
ATOM 2730 C CA . LEU I 3 84 ? 56.717 -19.945 14.096 1.00 63.24 84 LEU A CA 1
ATOM 2731 C C . LEU I 3 84 ? 55.688 -20.661 14.963 1.00 60.99 84 LEU A C 1
ATOM 2732 O O . LEU I 3 84 ? 54.476 -20.463 14.863 1.00 58.83 84 LEU A O 1
ATOM 2737 N N . PRO I 3 85 ? 56.163 -21.538 15.836 1.00 60.75 85 PRO A N 1
ATOM 2738 C CA . PRO I 3 85 ? 55.236 -22.347 16.636 1.00 59.22 85 PRO A CA 1
ATOM 2739 C C . PRO I 3 85 ? 54.410 -21.494 17.595 1.00 51.31 85 PRO A C 1
ATOM 2740 O O . PRO I 3 85 ? 54.899 -20.565 18.229 1.00 42.99 85 PRO A O 1
ATOM 2744 N N . PRO I 3 86 ? 53.126 -21.820 17.695 1.00 43.65 86 PRO A N 1
ATOM 2745 C CA . PRO I 3 86 ? 52.206 -21.088 18.563 1.00 44.49 86 PRO A CA 1
ATOM 2746 C C . PRO I 3 86 ? 52.358 -21.456 20.036 1.00 42.44 86 PRO A C 1
ATOM 2747 O O . PRO I 3 86 ? 52.896 -22.504 20.373 1.00 38.95 86 PRO A O 1
ATOM 2751 N N . GLU I 3 87 ? 51.875 -20.575 20.893 1.00 41.99 87 GLU A N 1
ATOM 2752 C CA . GLU I 3 87 ? 51.832 -20.744 22.333 1.00 42.29 87 GLU A CA 1
ATOM 2753 C C . GLU I 3 87 ? 50.396 -21.090 22.736 1.00 36.62 87 GLU A C 1
ATOM 2754 O O . GLU I 3 87 ? 49.479 -20.973 21.921 1.00 36.85 87 GLU A O 1
ATOM 2760 N N . LYS I 3 88 ? 50.226 -21.513 23.981 1.00 35.14 88 LYS A N 1
ATOM 2761 C CA . LYS I 3 88 ? 48.930 -21.986 24.458 1.00 36.93 88 LYS A CA 1
ATOM 2762 C C . LYS I 3 88 ? 47.806 -20.966 24.361 1.00 31.05 88 LYS A C 1
ATOM 2763 O O . LYS I 3 88 ? 46.633 -21.349 24.333 1.00 30.62 88 LYS A O 1
ATOM 2769 N N . HIS I 3 89 ? 48.088 -19.669 24.318 1.00 27.68 89 HIS A N 1
ATOM 2770 C CA . HIS I 3 89 ? 46.999 -18.695 24.255 1.00 31.33 89 HIS A CA 1
ATOM 2771 C C . HIS I 3 89 ? 46.896 -18.056 22.872 1.00 35.03 89 HIS A C 1
ATOM 2772 O O . HIS I 3 89 ? 46.182 -17.062 22.690 1.00 36.31 89 HIS A O 1
ATOM 2779 N N . ASP I 3 90 ? 47.621 -18.642 21.919 1.00 30.23 90 ASP A N 1
ATOM 2780 C CA . ASP I 3 90 ? 47.586 -18.143 20.542 1.00 31.82 90 ASP A CA 1
ATOM 2781 C C . ASP I 3 90 ? 46.388 -18.751 19.825 1.00 35.24 90 ASP A C 1
ATOM 2782 O O . ASP I 3 90 ? 46.542 -19.745 19.117 1.00 36.56 90 ASP A O 1
ATOM 2787 N N . HIS I 3 91 ? 45.210 -18.169 20.028 1.00 30.35 91 HIS A N 1
ATOM 2788 C CA . HIS I 3 91 ? 43.955 -18.785 19.631 1.00 28.74 91 HIS A CA 1
ATOM 2789 C C . HIS I 3 91 ? 43.583 -18.620 18.171 1.00 29.44 91 HIS A C 1
ATOM 2790 O O . HIS I 3 91 ? 42.808 -19.428 17.646 1.00 25.99 91 HIS A O 1
ATOM 2797 N N . VAL I 3 92 ? 44.072 -17.584 17.489 1.00 26.82 92 VAL A N 1
ATOM 2798 C CA . VAL I 3 92 ? 43.705 -17.406 16.087 1.00 28.16 92 VAL A CA 1
ATOM 2799 C C . VAL I 3 92 ? 44.885 -16.890 15.266 1.00 28.89 92 VAL A C 1
ATOM 2800 O O . VAL I 3 92 ? 45.587 -15.973 15.699 1.00 34.00 92 VAL A O 1
ATOM 2804 N N . ASP I 3 93 ? 45.117 -17.474 14.100 1.00 31.04 93 ASP A N 1
ATOM 2805 C CA . ASP I 3 93 ? 46.138 -17.027 13.166 1.00 35.76 93 ASP A CA 1
ATOM 2806 C C . ASP I 3 93 ? 45.535 -16.655 11.816 1.00 37.04 93 ASP A C 1
ATOM 2807 O O . ASP I 3 93 ? 44.556 -17.269 11.386 1.00 34.80 93 ASP A O 1
ATOM 2812 N N . LEU I 3 94 ? 46.113 -15.690 11.111 1.00 38.49 94 LEU A N 1
ATOM 2813 C CA . LEU I 3 94 ? 45.769 -15.525 9.694 1.00 36.40 94 LEU A CA 1
ATOM 2814 C C . LEU I 3 94 ? 46.982 -15.917 8.854 1.00 34.74 94 LEU A C 1
ATOM 2815 O O . LEU I 3 94 ? 47.964 -15.176 8.803 1.00 36.39 94 LEU A O 1
ATOM 2820 N N . VAL I 3 95 ? 46.947 -17.078 8.206 1.00 36.02 95 VAL A N 1
ATOM 2821 C CA . VAL I 3 95 ? 48.102 -17.461 7.391 1.00 34.57 95 VAL A CA 1
ATOM 2822 C C . VAL I 3 95 ? 48.110 -16.678 6.082 1.00 31.66 95 VAL A C 1
ATOM 2823 O O . VAL I 3 95 ? 47.212 -16.826 5.253 1.00 41.09 95 VAL A O 1
ATOM 2827 N N . MET I 3 96 ? 49.123 -15.829 5.908 1.00 30.40 96 MET A N 1
ATOM 2828 C CA . MET I 3 96 ? 49.161 -14.976 4.724 1.00 35.13 96 MET A CA 1
ATOM 2829 C C . MET I 3 96 ? 49.929 -15.620 3.574 1.00 43.40 96 MET A C 1
ATOM 2830 O O . MET I 3 96 ? 50.738 -16.527 3.755 1.00 39.94 96 MET A O 1
ATOM 2835 N N . SER I 3 97 ? 49.643 -15.120 2.377 1.00 43.12 97 SER A N 1
ATOM 2836 C CA . SER I 3 97 ? 50.305 -15.577 1.166 1.00 46.63 97 SER A CA 1
ATOM 2837 C C . SER I 3 97 ? 51.761 -15.132 1.167 1.00 50.22 97 SER A C 1
ATOM 2838 O O . SER I 3 97 ? 52.638 -15.815 0.636 1.00 63.57 97 SER A O 1
ATOM 2841 N N . ASN I 3 98 ? 52.035 -13.991 1.787 1.00 48.78 98 ASN A N 1
ATOM 2842 C CA . ASN I 3 98 ? 53.379 -13.441 1.877 1.00 52.00 98 ASN A CA 1
ATOM 2843 C C . ASN I 3 98 ? 54.255 -14.195 2.873 1.00 59.19 98 ASN A C 1
ATOM 2844 O O . ASN I 3 98 ? 55.334 -13.709 3.228 1.00 67.66 98 ASN A O 1
ATOM 2849 N N . GLY I 3 99 ? 53.815 -15.360 3.331 1.00 56.69 99 GLY A N 1
ATOM 2850 C CA . GLY I 3 99 ? 54.590 -16.174 4.245 1.00 55.14 99 GLY A CA 1
ATOM 2851 C C . GLY I 3 99 ? 54.566 -15.663 5.667 1.00 53.01 99 GLY A C 1
ATOM 2852 O O . GLY I 3 99 ? 55.058 -16.316 6.588 1.00 62.76 99 GLY A O 1
ATOM 2853 N N . LYS I 3 100 ? 53.994 -14.481 5.888 1.00 48.13 100 LYS A N 1
ATOM 2854 C CA . LYS I 3 100 ? 53.918 -14.014 7.273 1.00 45.06 100 LYS A CA 1
ATOM 2855 C C . LYS I 3 100 ? 52.613 -14.501 7.897 1.00 46.04 100 LYS A C 1
ATOM 2856 O O . LYS I 3 100 ? 51.713 -15.006 7.224 1.00 42.67 100 LYS A O 1
ATOM 2862 N N . VAL I 3 101 ? 52.514 -14.341 9.214 1.00 42.80 101 VAL A N 1
ATOM 2863 C CA . VAL I 3 101 ? 51.287 -14.725 9.893 1.00 40.78 101 VAL A CA 1
ATOM 2864 C C . VAL I 3 101 ? 50.769 -13.595 10.776 1.00 38.35 101 VAL A C 1
ATOM 2865 O O . VAL I 3 101 ? 51.551 -12.921 11.450 1.00 33.71 101 VAL A O 1
ATOM 2869 N N . LEU I 3 102 ? 49.447 -13.425 10.744 1.00 37.86 102 LEU A N 1
ATOM 2870 C CA . LEU I 3 102 ? 48.773 -12.591 11.737 1.00 34.39 102 LEU A CA 1
ATOM 2871 C C . LEU I 3 102 ? 48.345 -13.516 12.888 1.00 32.80 102 LEU A C 1
ATOM 2872 O O . LEU I 3 102 ? 47.475 -14.372 12.744 1.00 31.22 102 LEU A O 1
ATOM 2877 N N . ARG I 3 103 ? 49.005 -13.325 14.026 1.00 34.41 103 ARG A N 1
ATOM 2878 C CA . ARG I 3 103 ? 48.804 -14.152 15.207 1.00 33.36 103 ARG A CA 1
ATOM 2879 C C . ARG I 3 103 ? 48.142 -13.367 16.338 1.00 31.13 103 ARG A C 1
ATOM 2880 O O . ARG I 3 103 ? 48.672 -12.341 16.760 1.00 31.07 103 ARG A O 1
ATOM 2888 N N . TYR I 3 104 ? 47.004 -13.887 16.779 1.00 32.12 104 TYR A N 1
ATOM 2889 C CA . TYR I 3 104 ? 46.213 -13.302 17.855 1.00 32.83 104 TYR A CA 1
ATOM 2890 C C . TYR I 3 104 ? 46.342 -14.134 19.129 1.00 31.48 104 TYR A C 1
ATOM 2891 O O . TYR I 3 104 ? 46.044 -15.324 19.081 1.00 28.90 104 TYR A O 1
ATOM 2900 N N . THR I 3 105 ? 46.755 -13.530 20.217 1.00 28.19 105 THR A N 1
ATOM 2901 C CA . THR I 3 105 ? 46.995 -14.130 21.518 1.00 28.15 105 THR A CA 1
ATOM 2902 C C . THR I 3 105 ? 46.053 -13.554 22.561 1.00 27.02 105 THR A C 1
ATOM 2903 O O . THR I 3 105 ? 45.868 -12.337 22.645 1.00 30.29 105 THR A O 1
ATOM 2907 N N . ASP I 3 106 ? 45.410 -14.383 23.383 1.00 26.28 106 ASP A N 1
ATOM 2908 C CA . ASP I 3 106 ? 44.418 -13.809 24.298 1.00 24.64 106 ASP A CA 1
ATOM 2909 C C . ASP I 3 106 ? 44.102 -14.768 25.432 1.00 25.68 106 ASP A C 1
ATOM 2910 O O . ASP I 3 106 ? 43.201 -15.600 25.350 1.00 27.85 106 ASP A O 1
ATOM 2915 N N . PRO I 3 107 ? 44.859 -14.672 26.518 1.00 26.39 107 PRO A N 1
ATOM 2916 C CA . PRO I 3 107 ? 44.720 -15.589 27.645 1.00 29.77 107 PRO A CA 1
ATOM 2917 C C . PRO I 3 107 ? 43.322 -15.578 28.248 1.00 30.42 107 PRO A C 1
ATOM 2918 O O . PRO I 3 107 ? 42.733 -16.623 28.530 1.00 31.35 107 PRO A O 1
ATOM 2922 N N . ARG I 3 108 ? 42.760 -14.393 28.483 1.00 32.14 108 ARG A N 1
ATOM 2923 C CA . ARG I 3 108 ? 41.446 -14.354 29.135 1.00 26.68 108 ARG A CA 1
ATOM 2924 C C . ARG I 3 108 ? 40.325 -14.681 28.162 1.00 20.84 108 ARG A C 1
ATOM 2925 O O . ARG I 3 108 ? 39.257 -15.086 28.618 1.00 23.93 108 ARG A O 1
ATOM 2933 N N . ARG I 3 109 ? 40.544 -14.508 26.864 1.00 21.36 109 ARG A N 1
ATOM 2934 C CA . ARG I 3 109 ? 39.568 -14.787 25.826 1.00 22.72 109 ARG A CA 1
ATOM 2935 C C . ARG I 3 109 ? 38.344 -13.882 25.915 1.00 24.30 109 ARG A C 1
ATOM 2936 O O . ARG I 3 109 ? 37.212 -14.326 25.726 1.00 24.31 109 ARG A O 1
ATOM 2944 N N . PHE I 3 110 ? 38.579 -12.612 26.201 1.00 25.73 110 PHE A N 1
ATOM 2945 C CA . PHE I 3 110 ? 37.547 -11.596 26.263 1.00 22.93 110 PHE A CA 1
ATOM 2946 C C . PHE I 3 110 ? 37.492 -10.849 24.931 1.00 22.50 110 PHE A C 1
ATOM 2947 O O . PHE I 3 110 ? 36.738 -9.893 24.754 1.00 27.00 110 PHE A O 1
ATOM 2955 N N . GLY I 3 111 ? 38.322 -11.295 23.995 1.00 20.74 111 GLY A N 1
ATOM 2956 C CA . GLY I 3 111 ? 38.371 -10.721 22.664 1.00 20.59 111 GLY A CA 1
ATOM 2957 C C . GLY I 3 111 ? 37.272 -11.278 21.775 1.00 26.20 111 GLY A C 1
ATOM 2958 O O . GLY I 3 111 ? 36.341 -11.930 22.259 1.00 27.83 111 GLY A O 1
ATOM 2959 N N . ALA I 3 112 ? 37.382 -11.026 20.473 1.00 22.43 112 ALA A N 1
ATOM 2960 C CA . ALA I 3 112 ? 36.391 -11.471 19.513 1.00 22.61 112 ALA A CA 1
ATOM 2961 C C . ALA I 3 112 ? 36.918 -11.454 18.080 1.00 27.70 112 ALA A C 1
ATOM 2962 O O . ALA I 3 112 ? 37.697 -10.575 17.709 1.00 26.00 112 ALA A O 1
ATOM 2964 N N . TRP I 3 113 ? 36.460 -12.427 17.310 1.00 27.89 113 TRP A N 1
ATOM 2965 C CA . TRP I 3 113 ? 36.723 -12.533 15.878 1.00 26.87 113 TRP A CA 1
ATOM 2966 C C . TRP I 3 113 ? 35.380 -12.738 15.171 1.00 27.36 113 TRP A C 1
ATOM 2967 O O . TRP I 3 113 ? 34.762 -13.803 15.288 1.00 23.75 113 TRP A O 1
ATOM 2978 N N . LEU I 3 114 ? 34.934 -11.701 14.482 1.00 25.48 114 LEU A N 1
ATOM 2979 C CA . LEU I 3 114 ? 33.612 -11.681 13.875 1.00 28.81 114 LEU A CA 1
ATOM 2980 C C . LEU I 3 114 ? 33.661 -11.216 12.423 1.00 31.85 114 LEU A C 1
ATOM 2981 O O . LEU I 3 114 ? 34.604 -10.554 12.008 1.00 31.98 114 LEU A O 1
ATOM 2986 N N . TRP I 3 115 ? 32.635 -11.586 11.683 1.00 34.99 115 TRP A N 1
ATOM 2987 C CA . TRP I 3 115 ? 32.463 -11.280 10.277 1.00 36.64 115 TRP A CA 1
ATOM 2988 C C . TRP I 3 115 ? 31.154 -10.521 10.071 1.00 31.27 115 TRP A C 1
ATOM 2989 O O . TRP I 3 115 ? 30.143 -10.912 10.644 1.00 33.94 115 TRP A O 1
ATOM 3000 N N . THR I 3 116 ? 31.194 -9.491 9.240 1.00 34.43 116 THR A N 1
ATOM 3001 C CA . THR I 3 116 ? 29.986 -8.801 8.809 1.00 34.42 116 THR A CA 1
ATOM 3002 C C . THR I 3 116 ? 30.088 -8.401 7.341 1.00 30.47 116 THR A C 1
ATOM 3003 O O . THR I 3 116 ? 31.099 -7.874 6.881 1.00 32.23 116 THR A O 1
ATOM 3007 N N . LYS I 3 117 ? 29.025 -8.665 6.580 1.00 34.06 117 LYS A N 1
ATOM 3008 C CA . LYS I 3 117 ? 29.026 -8.338 5.154 1.00 33.46 117 LYS A CA 1
ATOM 3009 C C . LYS I 3 117 ? 29.191 -6.834 4.959 1.00 33.75 117 LYS A C 1
ATOM 3010 O O . LYS I 3 117 ? 30.031 -6.376 4.191 1.00 38.68 117 LYS A O 1
ATOM 3012 N N . GLU I 3 118 ? 28.377 -6.083 5.690 1.00 36.06 118 GLU A N 1
ATOM 3013 C CA . GLU I 3 118 ? 28.379 -4.632 5.640 1.00 39.13 118 GLU A CA 1
ATOM 3014 C C . GLU I 3 118 ? 28.634 -4.055 7.034 1.00 38.71 118 GLU A C 1
ATOM 3015 O O . GLU I 3 118 ? 28.063 -4.553 8.010 1.00 42.35 118 GLU A O 1
ATOM 3021 N N . LEU I 3 119 ? 29.464 -3.025 7.131 1.00 38.74 119 LEU A N 1
ATOM 3022 C CA . LEU I 3 119 ? 29.735 -2.371 8.408 1.00 43.27 119 LEU A CA 1
ATOM 3023 C C . LEU I 3 119 ? 28.456 -1.780 8.999 1.00 45.95 119 LEU A C 1
ATOM 3024 O O . LEU I 3 119 ? 28.213 -1.805 10.200 1.00 36.89 119 LEU A O 1
ATOM 3029 N N . GLU I 3 120 ? 27.630 -1.244 8.110 1.00 51.70 120 GLU A N 1
ATOM 3030 C CA . GLU I 3 120 ? 26.363 -0.648 8.519 1.00 56.55 120 GLU A CA 1
ATOM 3031 C C . GLU I 3 120 ? 25.333 -1.726 8.839 1.00 58.63 120 GLU A C 1
ATOM 3032 O O . GLU I 3 120 ? 25.490 -2.909 8.546 1.00 51.34 120 GLU A O 1
ATOM 3034 N N . GLY I 3 121 ? 24.213 -1.285 9.422 1.00 64.90 121 GLY A N 1
ATOM 3035 C CA . GLY I 3 121 ? 23.114 -2.155 9.759 1.00 68.95 121 GLY A CA 1
ATOM 3036 C C . GLY I 3 121 ? 23.007 -2.328 11.262 1.00 69.90 121 GLY A C 1
ATOM 3037 O O . GLY I 3 121 ? 22.483 -1.477 11.965 1.00 72.43 121 GLY A O 1
ATOM 3038 N N . HIS I 3 122 ? 23.521 -3.453 11.744 1.00 70.76 122 HIS A N 1
ATOM 3039 C CA . HIS I 3 122 ? 23.515 -3.664 13.183 1.00 72.80 122 HIS A CA 1
ATOM 3040 C C . HIS I 3 122 ? 24.922 -3.991 13.701 1.00 77.10 122 HIS A C 1
ATOM 3041 O O . HIS I 3 122 ? 25.818 -3.162 13.578 1.00 91.38 122 HIS A O 1
ATOM 3048 N N . ASN I 3 123 ? 25.102 -5.170 14.278 1.00 65.51 123 ASN A N 1
ATOM 3049 C CA . ASN I 3 123 ? 26.360 -5.594 14.874 1.00 59.82 123 ASN A CA 1
ATOM 3050 C C . ASN I 3 123 ? 26.893 -4.611 15.904 1.00 52.77 123 ASN A C 1
ATOM 3051 O O . ASN I 3 123 ? 26.383 -3.512 16.105 1.00 61.28 123 ASN A O 1
ATOM 3056 N N . VAL I 3 124 ? 27.937 -5.106 16.562 1.00 44.13 124 VAL A N 1
ATOM 3057 C CA . VAL I 3 124 ? 28.658 -4.470 17.678 1.00 41.43 124 VAL A CA 1
ATOM 3058 C C . VAL I 3 124 ? 29.166 -3.053 17.452 1.00 39.35 124 VAL A C 1
ATOM 3059 O O . VAL I 3 124 ? 29.637 -2.420 18.401 1.00 47.50 124 VAL A O 1
ATOM 3063 N N . LEU I 3 125 ? 29.074 -2.554 16.222 1.00 36.53 125 LEU A N 1
ATOM 3064 C CA . LEU I 3 125 ? 29.542 -1.194 15.937 1.00 36.47 125 LEU A CA 1
ATOM 3065 C C . LEU I 3 125 ? 28.384 -0.206 16.023 1.00 40.12 125 LEU A C 1
ATOM 3066 O O . LEU I 3 125 ? 28.582 0.962 16.382 1.00 33.52 125 LEU A O 1
ATOM 3071 N N . THR I 3 126 ? 27.169 -0.674 15.706 1.00 45.41 126 THR A N 1
ATOM 3072 C CA . THR I 3 126 ? 25.966 0.118 15.924 1.00 47.67 126 THR A CA 1
ATOM 3073 C C . THR I 3 126 ? 25.868 0.581 17.368 1.00 47.45 126 THR A C 1
ATOM 3074 O O . THR I 3 126 ? 26.251 -0.056 18.351 1.00 65.83 126 THR A O 1
ATOM 3078 N N . HIS I 3 127 ? 25.299 1.765 17.537 1.00 43.80 127 HIS A N 1
ATOM 3079 C CA . HIS I 3 127 ? 25.120 2.377 18.844 1.00 49.26 127 HIS A CA 1
ATOM 3080 C C . HIS I 3 127 ? 26.439 2.853 19.448 1.00 44.33 127 HIS A C 1
ATOM 3081 O O . HIS I 3 127 ? 26.413 3.310 20.593 1.00 45.00 127 HIS A O 1
ATOM 3088 N N . LEU I 3 128 ? 27.555 2.776 18.731 1.00 41.31 128 LEU A N 1
ATOM 3089 C CA . LEU I 3 128 ? 28.810 3.314 19.259 1.00 39.16 128 LEU A CA 1
ATOM 3090 C C . LEU I 3 128 ? 28.843 4.834 19.143 1.00 31.38 128 LEU A C 1
ATOM 3091 O O . LEU I 3 128 ? 28.479 5.391 18.111 1.00 31.36 128 LEU A O 1
ATOM 3096 N N . GLY I 3 129 ? 29.294 5.525 20.182 1.00 28.36 129 GLY A N 1
ATOM 3097 C CA . GLY I 3 129 ? 29.403 6.976 20.163 1.00 24.10 129 GLY A CA 1
ATOM 3098 C C . GLY I 3 129 ? 30.401 7.491 19.147 1.00 20.44 129 GLY A C 1
ATOM 3099 O O . GLY I 3 129 ? 31.019 6.738 18.392 1.00 22.34 129 GLY A O 1
ATOM 3100 N N . PRO I 3 130 ? 30.577 8.806 19.104 1.00 20.51 130 PRO A N 1
ATOM 3101 C CA . PRO I 3 130 ? 31.531 9.403 18.167 1.00 26.10 130 PRO A CA 1
ATOM 3102 C C . PRO I 3 130 ? 32.991 9.115 18.501 1.00 27.58 130 PRO A C 1
ATOM 3103 O O . PRO I 3 130 ? 33.343 8.961 19.668 1.00 29.04 130 PRO A O 1
ATOM 3107 N N . GLU I 3 131 ? 33.825 9.061 17.465 1.00 23.93 131 GLU A N 1
ATOM 3108 C CA . GLU I 3 131 ? 35.269 8.961 17.632 1.00 26.51 131 GLU A CA 1
ATOM 3109 C C . GLU I 3 131 ? 35.760 10.200 18.386 1.00 27.18 131 GLU A C 1
ATOM 3110 O O . GLU I 3 131 ? 35.387 11.324 18.037 1.00 24.15 131 GLU A O 1
ATOM 3116 N N . PRO I 3 132 ? 36.583 10.016 19.407 1.00 26.46 132 PRO A N 1
ATOM 3117 C CA . PRO I 3 132 ? 37.056 11.157 20.208 1.00 25.00 132 PRO A CA 1
ATOM 3118 C C . PRO I 3 132 ? 37.963 12.098 19.424 1.00 25.91 132 PRO A C 1
ATOM 3119 O O . PRO I 3 132 ? 38.024 13.302 19.690 1.00 26.29 132 PRO A O 1
ATOM 3123 N N . LEU I 3 133 ? 38.685 11.581 18.444 1.00 29.04 133 LEU A N 1
ATOM 3124 C CA . LEU I 3 133 ? 39.569 12.446 17.657 1.00 33.44 133 LEU A CA 1
ATOM 3125 C C . LEU I 3 133 ? 38.817 13.156 16.540 1.00 38.73 133 LEU A C 1
ATOM 3126 O O . LEU I 3 133 ? 39.362 14.016 15.844 1.00 45.01 133 LEU A O 1
ATOM 3131 N N . SER I 3 134 ? 37.547 12.824 16.354 1.00 35.94 134 SER A N 1
ATOM 3132 C CA . SER I 3 134 ? 36.723 13.466 15.342 1.00 34.25 134 SER A CA 1
ATOM 3133 C C . SER I 3 134 ? 36.189 14.807 15.838 1.00 33.60 134 SER A C 1
ATOM 3134 O O . SER I 3 134 ? 36.148 15.056 17.045 1.00 35.10 134 SER A O 1
ATOM 3137 N N . ASP I 3 135 ? 35.790 15.669 14.911 1.00 34.70 135 ASP A N 1
ATOM 3138 C CA . ASP I 3 135 ? 35.212 16.963 15.268 1.00 35.40 135 ASP A CA 1
ATOM 3139 C C . ASP I 3 135 ? 33.814 16.781 15.850 1.00 32.47 135 ASP A C 1
ATOM 3140 O O . ASP I 3 135 ? 33.255 17.684 16.474 1.00 30.59 135 ASP A O 1
ATOM 3145 N N . ASP I 3 136 ? 33.255 15.587 15.641 1.00 33.43 136 ASP A N 1
ATOM 3146 C CA . ASP I 3 136 ? 31.961 15.237 16.213 1.00 34.62 136 ASP A CA 1
ATOM 3147 C C . ASP I 3 136 ? 32.017 15.234 17.736 1.00 35.37 136 ASP A C 1
ATOM 3148 O O . ASP I 3 136 ? 31.034 15.532 18.416 1.00 37.25 136 ASP A O 1
ATOM 3153 N N . PHE I 3 137 ? 33.183 14.899 18.285 1.00 30.49 137 PHE A N 1
ATOM 3154 C CA . PHE I 3 137 ? 33.334 14.938 19.736 1.00 25.63 137 PHE A CA 1
ATOM 3155 C C . PHE I 3 137 ? 33.899 16.284 20.164 1.00 29.72 137 PHE A C 1
ATOM 3156 O O . PHE I 3 137 ? 35.077 16.571 19.948 1.00 27.79 137 PHE A O 1
ATOM 3164 N N . ASN I 3 138 ? 33.075 17.132 20.766 1.00 30.66 138 ASN A N 1
ATOM 3165 C CA . ASN I 3 138 ? 33.567 18.435 21.205 1.00 31.42 138 ASN A CA 1
ATOM 3166 C C . ASN I 3 138 ? 32.926 18.871 22.516 1.00 33.08 138 ASN A C 1
ATOM 3167 O O . ASN I 3 138 ? 32.032 18.199 23.040 1.00 33.90 138 ASN A O 1
ATOM 3172 N N . GLY I 3 139 ? 33.374 20.013 23.041 1.00 24.48 139 GLY A N 1
ATOM 3173 C CA . GLY I 3 139 ? 32.871 20.504 24.306 1.00 22.31 139 GLY A CA 1
ATOM 3174 C C . GLY I 3 139 ? 31.387 20.785 24.342 1.00 24.36 139 GLY A C 1
ATOM 3175 O O . GLY I 3 139 ? 30.721 20.562 25.358 1.00 25.74 139 GLY A O 1
ATOM 3176 N N . GLU I 3 140 ? 30.827 21.295 23.249 1.00 28.58 140 GLU A N 1
ATOM 3177 C CA . GLU I 3 140 ? 29.380 21.535 23.225 1.00 30.57 140 GLU A CA 1
ATOM 3178 C C . GLU I 3 140 ? 28.623 20.211 23.196 1.00 31.34 140 GLU A C 1
ATOM 3179 O O . GLU I 3 140 ? 27.565 20.064 23.816 1.00 33.24 140 GLU A O 1
ATOM 3185 N N . TYR I 3 141 ? 29.141 19.221 22.472 1.00 28.36 141 TYR A N 1
ATOM 3186 C CA . TYR I 3 141 ? 28.477 17.909 22.469 1.00 27.38 141 TYR A CA 1
ATOM 3187 C C . TYR I 3 141 ? 28.496 17.337 23.884 1.00 26.75 141 TYR A C 1
ATOM 3188 O O . TYR I 3 141 ? 27.481 16.924 24.445 1.00 29.91 141 TYR A O 1
ATOM 3197 N N . LEU I 3 142 ? 29.693 17.333 24.462 1.00 25.13 142 LEU A N 1
ATOM 3198 C CA . LEU I 3 142 ? 29.953 16.760 25.775 1.00 22.54 142 LEU A CA 1
ATOM 3199 C C . LEU I 3 142 ? 29.040 17.391 26.817 1.00 28.38 142 LEU A C 1
ATOM 3200 O O . LEU I 3 142 ? 28.447 16.717 27.656 1.00 33.16 142 LEU A O 1
ATOM 3205 N N . HIS I 3 143 ? 28.925 18.715 26.744 1.00 28.42 143 HIS A N 1
ATOM 3206 C CA . HIS I 3 143 ? 28.081 19.448 27.672 1.00 22.63 143 HIS A CA 1
ATOM 3207 C C . HIS I 3 143 ? 26.623 19.032 27.524 1.00 25.91 143 HIS A C 1
ATOM 3208 O O . HIS I 3 143 ? 25.959 18.771 28.530 1.00 30.11 143 HIS A O 1
ATOM 3215 N N . GLN I 3 144 ? 26.152 18.977 26.286 1.00 27.22 144 GLN A N 1
ATOM 3216 C CA . GLN I 3 144 ? 24.831 18.504 25.910 1.00 29.87 144 GLN A CA 1
ATOM 3217 C C . GLN I 3 144 ? 24.527 17.150 26.553 1.00 29.36 144 GLN A C 1
ATOM 3218 O O . GLN I 3 144 ? 23.486 16.978 27.173 1.00 27.98 144 GLN A O 1
ATOM 3224 N N . LYS I 3 145 ? 25.448 16.208 26.386 1.00 25.09 145 LYS A N 1
ATOM 3225 C CA . LYS I 3 145 ? 25.270 14.835 26.840 1.00 27.60 145 LYS A CA 1
ATOM 3226 C C . LYS I 3 145 ? 25.339 14.680 28.346 1.00 27.60 145 LYS A C 1
ATOM 3227 O O . LYS I 3 145 ? 24.809 13.734 28.923 1.00 25.40 145 LYS A O 1
ATOM 3233 N N . CYS I 3 146 ? 25.991 15.600 29.046 1.00 26.59 146 CYS A N 1
ATOM 3234 C CA . CYS I 3 146 ? 26.098 15.450 30.495 1.00 23.90 146 CYS A CA 1
ATOM 3235 C C . CYS I 3 146 ? 24.876 15.982 31.231 1.00 23.72 146 CYS A C 1
ATOM 3236 O O . CYS I 3 146 ? 24.621 15.542 32.357 1.00 26.03 146 CYS A O 1
ATOM 3239 N N . ALA I 3 147 ? 24.145 16.914 30.620 1.00 25.68 147 ALA A N 1
ATOM 3240 C CA . ALA I 3 147 ? 23.100 17.636 31.345 1.00 26.56 147 ALA A CA 1
ATOM 3241 C C . ALA I 3 147 ? 22.104 16.715 32.038 1.00 31.46 147 ALA A C 1
ATOM 3242 O O . ALA I 3 147 ? 21.612 17.036 33.128 1.00 32.96 147 ALA A O 1
ATOM 3244 N N . LYS I 3 148 ? 21.807 15.562 31.440 1.00 32.50 148 LYS A N 1
ATOM 3245 C CA . LYS I 3 148 ? 20.835 14.672 32.071 1.00 32.93 148 LYS A CA 1
ATOM 3246 C C . LYS I 3 148 ? 21.488 13.617 32.946 1.00 31.65 148 LYS A C 1
ATOM 3247 O O . LYS I 3 148 ? 20.809 12.828 33.607 1.00 30.16 148 LYS A O 1
ATOM 3253 N N . LYS I 3 149 ? 22.821 13.583 32.975 1.00 26.84 149 LYS A N 1
ATOM 3254 C CA . LYS I 3 149 ? 23.432 12.513 33.769 1.00 25.88 149 LYS A CA 1
ATOM 3255 C C . LYS I 3 149 ? 23.300 12.784 35.260 1.00 29.10 149 LYS A C 1
ATOM 3256 O O . LYS I 3 149 ? 23.103 13.919 35.700 1.00 32.66 149 LYS A O 1
ATOM 3262 N N . LYS I 3 150 ? 23.392 11.725 36.054 1.00 23.75 150 LYS A N 1
ATOM 3263 C CA . LYS I 3 150 ? 23.215 11.838 37.494 1.00 24.10 150 LYS A CA 1
ATOM 3264 C C . LYS I 3 150 ? 24.406 11.251 38.233 1.00 27.48 150 LYS A C 1
ATOM 3265 O O . LYS I 3 150 ? 24.389 11.141 39.452 1.00 32.47 150 LYS A O 1
ATOM 3271 N N . THR I 3 151 ? 25.421 10.863 37.461 1.00 26.76 151 THR A N 1
ATOM 3272 C CA . THR I 3 151 ? 26.545 10.144 38.068 1.00 24.66 151 THR A CA 1
ATOM 3273 C C . THR I 3 151 ? 27.869 10.810 37.725 1.00 27.87 151 THR A C 1
ATOM 3274 O O . THR I 3 151 ? 27.870 11.868 37.091 1.00 28.76 151 THR A O 1
ATOM 3278 N N . ALA I 3 152 ? 28.972 10.209 38.135 1.00 24.54 152 ALA A N 1
ATOM 3279 C CA . ALA I 3 152 ? 30.314 10.756 38.014 1.00 21.56 152 ALA A CA 1
ATOM 3280 C C . ALA I 3 152 ? 30.810 10.825 36.574 1.00 27.13 152 ALA A C 1
ATOM 3281 O O . ALA I 3 152 ? 30.430 10.017 35.726 1.00 22.74 152 ALA A O 1
ATOM 3283 N N . ILE I 3 153 ? 31.683 11.811 36.330 1.00 22.62 153 ILE A N 1
ATOM 3284 C CA . ILE I 3 153 ? 32.188 12.024 34.978 1.00 17.60 153 ILE A CA 1
ATOM 3285 C C . ILE I 3 153 ? 33.093 10.891 34.517 1.00 16.09 153 ILE A C 1
ATOM 3286 O O . ILE I 3 153 ? 33.140 10.588 33.329 1.00 21.29 153 ILE A O 1
ATOM 3291 N N . LYS I 3 154 ? 33.836 10.285 35.434 1.00 16.67 154 LYS A N 1
ATOM 3292 C CA . LYS I 3 154 ? 34.862 9.325 35.022 1.00 20.73 154 LYS A CA 1
ATOM 3293 C C . LYS I 3 154 ? 34.256 8.072 34.402 1.00 25.36 154 LYS A C 1
ATOM 3294 O O . LYS I 3 154 ? 34.638 7.692 33.285 1.00 20.11 154 LYS A O 1
ATOM 3300 N N . PRO I 3 155 ? 33.330 7.363 35.033 1.00 21.16 155 PRO A N 1
ATOM 3301 C CA . PRO I 3 155 ? 32.702 6.216 34.344 1.00 18.23 155 PRO A CA 1
ATOM 3302 C C . PRO I 3 155 ? 31.964 6.627 33.077 1.00 20.98 155 PRO A C 1
ATOM 3303 O O . PRO I 3 155 ? 31.888 5.854 32.124 1.00 22.49 155 PRO A O 1
ATOM 3307 N N . TRP I 3 156 ? 31.436 7.843 33.020 1.00 20.79 156 TRP A N 1
ATOM 3308 C CA . TRP I 3 156 ? 30.716 8.355 31.850 1.00 13.79 156 TRP A CA 1
ATOM 3309 C C . TRP I 3 156 ? 31.644 8.470 30.649 1.00 19.22 156 TRP A C 1
ATOM 3310 O O . TRP I 3 156 ? 31.269 8.149 29.518 1.00 18.93 156 TRP A O 1
ATOM 3321 N N . LEU I 3 157 ? 32.880 8.911 30.875 1.00 22.26 157 LEU A N 1
ATOM 3322 C CA . LEU I 3 157 ? 33.892 8.941 29.821 1.00 20.79 157 LEU A CA 1
ATOM 3323 C C . LEU I 3 157 ? 34.182 7.536 29.299 1.00 18.12 157 LEU A C 1
ATOM 3324 O O . LEU I 3 157 ? 34.549 7.330 28.143 1.00 20.83 157 LEU A O 1
ATOM 3329 N N . MET I 3 158 ? 34.039 6.518 30.141 1.00 18.57 158 MET A N 1
ATOM 3330 C CA . MET I 3 158 ? 34.334 5.152 29.714 1.00 20.08 158 MET A CA 1
ATOM 3331 C C . MET I 3 158 ? 33.108 4.480 29.096 1.00 26.33 158 MET A C 1
ATOM 3332 O O . MET I 3 158 ? 33.175 3.303 28.749 1.00 22.54 158 MET A O 1
ATOM 3337 N N . ASP I 3 159 ? 32.015 5.227 28.953 1.00 25.06 159 ASP A N 1
ATOM 3338 C CA . ASP I 3 159 ? 30.781 4.732 28.364 1.00 19.85 159 ASP A CA 1
ATOM 3339 C C . ASP I 3 159 ? 30.731 4.979 26.859 1.00 23.11 159 ASP A C 1
ATOM 3340 O O . ASP I 3 159 ? 30.575 6.115 26.409 1.00 22.57 159 ASP A O 1
ATOM 3345 N N . ASN I 3 160 ? 30.831 3.915 26.070 1.00 20.04 160 ASN A N 1
ATOM 3346 C CA . ASN I 3 160 ? 30.893 3.987 24.620 1.00 18.36 160 ASN A CA 1
ATOM 3347 C C . ASN I 3 160 ? 29.698 4.686 23.984 1.00 21.74 160 ASN A C 1
ATOM 3348 O O . ASN I 3 160 ? 29.756 5.030 22.796 1.00 23.58 160 ASN A O 1
ATOM 3353 N N . LYS I 3 161 ? 28.626 4.882 24.740 1.00 20.73 161 LYS A N 1
ATOM 3354 C CA . LYS I 3 161 ? 27.496 5.631 24.193 1.00 29.90 161 LYS A CA 1
ATOM 3355 C C . LYS I 3 161 ? 27.841 7.116 24.071 1.00 28.96 161 LYS A C 1
ATOM 3356 O O . LYS I 3 161 ? 27.415 7.831 23.170 1.00 25.11 161 LYS A O 1
ATOM 3362 N N . LEU I 3 162 ? 28.650 7.608 25.010 1.00 28.07 162 LEU A N 1
ATOM 3363 C CA . LEU I 3 162 ? 29.057 9.007 24.995 1.00 21.61 162 LEU A CA 1
ATOM 3364 C C . LEU I 3 162 ? 30.178 9.223 23.985 1.00 18.24 162 LEU A C 1
ATOM 3365 O O . LEU I 3 162 ? 30.138 10.122 23.152 1.00 18.93 162 LEU A O 1
ATOM 3370 N N . VAL I 3 163 ? 31.184 8.351 24.064 1.00 17.24 163 VAL A N 1
ATOM 3371 C CA . VAL I 3 163 ? 32.336 8.429 23.179 1.00 17.12 163 VAL A CA 1
ATOM 3372 C C . VAL I 3 163 ? 33.130 7.136 23.243 1.00 19.08 163 VAL A C 1
ATOM 3373 O O . VAL I 3 163 ? 33.145 6.453 24.271 1.00 22.94 163 VAL A O 1
ATOM 3377 N N . VAL I 3 164 ? 33.795 6.784 22.145 1.00 18.94 164 VAL A N 1
ATOM 3378 C CA . VAL I 3 164 ? 34.509 5.512 22.129 1.00 21.73 164 VAL A CA 1
ATOM 3379 C C . VAL I 3 164 ? 35.996 5.694 22.416 1.00 25.99 164 VAL A C 1
ATOM 3380 O O . VAL I 3 164 ? 36.532 6.793 22.304 1.00 22.88 164 VAL A O 1
ATOM 3384 N N . GLY I 3 165 ? 36.650 4.591 22.774 1.00 25.50 165 GLY A N 1
ATOM 3385 C CA . GLY I 3 165 ? 38.080 4.506 22.874 1.00 24.27 165 GLY A CA 1
ATOM 3386 C C . GLY I 3 165 ? 38.718 4.949 24.161 1.00 22.85 165 GLY A C 1
ATOM 3387 O O . GLY I 3 165 ? 39.887 4.637 24.423 1.00 23.42 165 GLY A O 1
ATOM 3388 N N . VAL I 3 166 ? 37.984 5.683 24.993 1.00 22.22 166 VAL A N 1
ATOM 3389 C CA . VAL I 3 166 ? 38.541 6.107 26.267 1.00 21.22 166 VAL A CA 1
ATOM 3390 C C . VAL I 3 166 ? 38.232 5.106 27.377 1.00 20.22 166 VAL A C 1
ATOM 3391 O O . VAL I 3 166 ? 37.156 5.104 27.980 1.00 25.35 166 VAL A O 1
ATOM 3395 N N . GLY I 3 167 ? 39.200 4.242 27.664 1.00 20.15 167 GLY A N 1
ATOM 3396 C CA . GLY I 3 167 ? 38.981 3.236 28.690 1.00 21.80 167 GLY A CA 1
ATOM 3397 C C . GLY I 3 167 ? 39.499 3.656 30.048 1.00 27.45 167 GLY A C 1
ATOM 3398 O O . GLY I 3 167 ? 39.594 4.841 30.351 1.00 23.88 167 GLY A O 1
ATOM 3399 N N . ASN I 3 168 ? 39.842 2.686 30.902 1.00 21.10 168 ASN A N 1
ATOM 3400 C CA . ASN I 3 168 ? 40.207 3.017 32.271 1.00 21.73 168 ASN A CA 1
ATOM 3401 C C . ASN I 3 168 ? 41.454 3.884 32.343 1.00 26.89 168 ASN A C 1
ATOM 3402 O O . ASN I 3 168 ? 41.560 4.833 33.126 1.00 24.95 168 ASN A O 1
ATOM 3407 N N . ILE I 3 169 ? 42.459 3.597 31.515 1.00 22.68 169 ILE A N 1
ATOM 3408 C CA . ILE I 3 169 ? 43.677 4.400 31.641 1.00 24.52 169 ILE A CA 1
ATOM 3409 C C . ILE I 3 169 ? 43.459 5.840 31.200 1.00 22.58 169 ILE A C 1
ATOM 3410 O O . ILE I 3 169 ? 43.713 6.773 31.960 1.00 28.35 169 ILE A O 1
ATOM 3415 N N . TYR I 3 170 ? 42.976 6.079 29.983 1.00 23.25 170 TYR A N 1
ATOM 3416 C CA . TYR I 3 170 ? 42.886 7.457 29.498 1.00 24.70 170 TYR A CA 1
ATOM 3417 C C . TYR I 3 170 ? 41.742 8.246 30.111 1.00 24.38 170 TYR A C 1
ATOM 3418 O O . TYR I 3 170 ? 41.691 9.474 29.967 1.00 28.57 170 TYR A O 1
ATOM 3427 N N . ALA I 3 171 ? 40.814 7.584 30.799 1.00 21.69 171 ALA A N 1
ATOM 3428 C CA . ALA I 3 171 ? 39.756 8.333 31.480 1.00 24.77 171 ALA A CA 1
ATOM 3429 C C . ALA I 3 171 ? 40.345 9.106 32.658 1.00 26.63 171 ALA A C 1
ATOM 3430 O O . ALA I 3 171 ? 40.108 10.293 32.888 1.00 25.94 171 ALA A O 1
ATOM 3432 N N . SER I 3 172 ? 41.149 8.401 33.443 1.00 25.08 172 SER A N 1
ATOM 3433 C CA . SER I 3 172 ? 41.847 8.983 34.575 1.00 28.13 172 SER A CA 1
ATOM 3434 C C . SER I 3 172 ? 42.895 9.995 34.121 1.00 26.58 172 SER A C 1
ATOM 3435 O O . SER I 3 172 ? 43.003 11.051 34.748 1.00 24.77 172 SER A O 1
ATOM 3438 N N . GLU I 3 173 ? 43.643 9.687 33.071 1.00 24.86 173 GLU A N 1
ATOM 3439 C CA . GLU I 3 173 ? 44.713 10.561 32.581 1.00 23.45 173 GLU A CA 1
ATOM 3440 C C . GLU I 3 173 ? 44.165 11.865 32.025 1.00 28.41 173 GLU A C 1
ATOM 3441 O O . GLU I 3 173 ? 44.674 12.966 32.225 1.00 30.85 173 GLU A O 1
ATOM 3447 N N . SER I 3 174 ? 43.064 11.740 31.288 1.00 26.53 174 SER A N 1
ATOM 3448 C CA . SER I 3 174 ? 42.438 12.907 30.672 1.00 23.28 174 SER A CA 1
ATOM 3449 C C . SER I 3 174 ? 41.877 13.857 31.713 1.00 26.68 174 SER A C 1
ATOM 3450 O O . SER I 3 174 ? 42.002 15.074 31.595 1.00 25.28 174 SER A O 1
ATOM 3453 N N . LEU I 3 175 ? 41.235 13.328 32.755 1.00 24.52 175 LEU A N 1
ATOM 3454 C CA . LEU I 3 175 ? 40.678 14.212 33.777 1.00 24.26 175 LEU A CA 1
ATOM 3455 C C . LEU I 3 175 ? 41.777 14.936 34.542 1.00 26.66 175 LEU A C 1
ATOM 3456 O O . LEU I 3 175 ? 41.609 16.067 35.001 1.00 25.09 175 LEU A O 1
ATOM 3461 N N . PHE I 3 176 ? 42.932 14.290 34.705 1.00 26.16 176 PHE A N 1
ATOM 3462 C CA . PHE I 3 176 ? 44.049 14.938 35.384 1.00 30.78 176 PHE A CA 1
ATOM 3463 C C . PHE I 3 176 ? 44.505 16.169 34.602 1.00 31.62 176 PHE A C 1
ATOM 3464 O O . PHE I 3 176 ? 44.561 17.270 35.148 1.00 28.92 176 PHE A O 1
ATOM 3472 N N . ALA I 3 177 ? 44.823 15.929 33.339 1.00 27.43 177 ALA A N 1
ATOM 3473 C CA . ALA I 3 177 ? 45.247 16.963 32.410 1.00 24.91 177 ALA A CA 1
ATOM 3474 C C . ALA I 3 177 ? 44.206 18.059 32.298 1.00 25.61 177 ALA A C 1
ATOM 3475 O O . ALA I 3 177 ? 44.499 19.206 31.974 1.00 29.89 177 ALA A O 1
ATOM 3477 N N . ALA I 3 178 ? 42.942 17.729 32.571 1.00 25.97 178 ALA A N 1
ATOM 3478 C CA . ALA I 3 178 ? 41.936 18.799 32.534 1.00 24.31 178 ALA A CA 1
ATOM 3479 C C . ALA I 3 178 ? 41.749 19.369 33.933 1.00 26.61 178 ALA A C 1
ATOM 3480 O O . ALA I 3 178 ? 41.041 20.340 34.167 1.00 30.22 178 ALA A O 1
ATOM 3482 N N . GLY I 3 179 ? 42.412 18.744 34.910 1.00 26.07 179 GLY A N 1
ATOM 3483 C CA . GLY I 3 179 ? 42.297 19.196 36.288 1.00 23.98 179 GLY A CA 1
ATOM 3484 C C . GLY I 3 179 ? 40.903 18.982 36.846 1.00 28.44 179 GLY A C 1
ATOM 3485 O O . GLY I 3 179 ? 40.392 19.787 37.633 1.00 29.08 179 GLY A O 1
ATOM 3486 N N . ILE I 3 180 ? 40.248 17.890 36.445 1.00 24.06 180 ILE A N 1
ATOM 3487 C CA . ILE I 3 180 ? 38.862 17.719 36.904 1.00 25.06 180 ILE A CA 1
ATOM 3488 C C . ILE I 3 180 ? 38.745 16.530 37.844 1.00 24.96 180 ILE A C 1
ATOM 3489 O O . ILE I 3 180 ? 39.189 15.437 37.493 1.00 26.70 180 ILE A O 1
ATOM 3494 N N . HIS I 3 181 ? 38.181 16.735 39.027 1.00 26.16 181 HIS A N 1
ATOM 3495 C CA . HIS I 3 181 ? 37.971 15.647 39.972 1.00 28.77 181 HIS A CA 1
ATOM 3496 C C . HIS I 3 181 ? 37.127 14.535 39.347 1.00 26.80 181 HIS A C 1
ATOM 3497 O O . HIS I 3 181 ? 36.025 14.814 38.861 1.00 27.89 181 HIS A O 1
ATOM 3504 N N . PRO I 3 182 ? 37.606 13.302 39.333 1.00 23.65 182 PRO A N 1
ATOM 3505 C CA . PRO I 3 182 ? 36.843 12.223 38.692 1.00 25.80 182 PRO A CA 1
ATOM 3506 C C . PRO I 3 182 ? 35.519 11.919 39.383 1.00 28.10 182 PRO A C 1
ATOM 3507 O O . PRO I 3 182 ? 34.633 11.331 38.749 1.00 29.36 182 PRO A O 1
ATOM 3511 N N . ASP I 3 183 ? 35.339 12.302 40.646 1.00 26.18 183 ASP A N 1
ATOM 3512 C CA . ASP I 3 183 ? 34.064 12.114 41.325 1.00 23.81 183 ASP A CA 1
ATOM 3513 C C . ASP I 3 183 ? 33.083 13.237 40.988 1.00 25.85 183 ASP A C 1
ATOM 3514 O O . ASP I 3 183 ? 31.920 13.176 41.387 1.00 27.56 183 ASP A O 1
ATOM 3519 N N . ARG I 3 184 ? 33.526 14.271 40.266 1.00 27.56 184 ARG A N 1
ATOM 3520 C CA . ARG I 3 184 ? 32.588 15.333 39.904 1.00 24.14 184 ARG A CA 1
ATOM 3521 C C . ARG I 3 184 ? 31.393 14.760 39.147 1.00 29.51 184 ARG A C 1
ATOM 3522 O O . ARG I 3 184 ? 31.539 13.947 38.237 1.00 26.73 184 ARG A O 1
ATOM 3530 N N . LEU I 3 185 ? 30.202 15.196 39.553 1.00 31.41 185 LEU A N 1
ATOM 3531 C CA . LEU I 3 185 ? 29.009 14.864 38.785 1.00 28.56 185 LEU A CA 1
ATOM 3532 C C . LEU I 3 185 ? 29.207 15.339 37.352 1.00 29.88 185 LEU A C 1
ATOM 3533 O O . LEU I 3 185 ? 29.638 16.484 37.150 1.00 31.43 185 LEU A O 1
ATOM 3538 N N . ALA I 3 186 ? 28.897 14.475 36.387 1.00 20.72 186 ALA A N 1
ATOM 3539 C CA . ALA I 3 186 ? 29.025 14.889 34.989 1.00 19.66 186 ALA A CA 1
ATOM 3540 C C . ALA I 3 186 ? 28.204 16.143 34.735 1.00 26.79 186 ALA A C 1
ATOM 3541 O O . ALA I 3 186 ? 28.588 17.053 33.993 1.00 31.20 186 ALA A O 1
ATOM 3543 N N . SER I 3 187 ? 27.025 16.205 35.359 1.00 25.90 187 SER A N 1
ATOM 3544 C CA . SER I 3 187 ? 26.114 17.315 35.087 1.00 29.78 187 SER A CA 1
ATOM 3545 C C . SER I 3 187 ? 26.683 18.647 35.564 1.00 34.20 187 SER A C 1
ATOM 3546 O O . SER I 3 187 ? 26.266 19.713 35.132 1.00 37.45 187 SER A O 1
ATOM 3549 N N . SER I 3 188 ? 27.639 18.565 36.479 1.00 31.82 188 SER A N 1
ATOM 3550 C CA . SER I 3 188 ? 28.155 19.737 37.158 1.00 30.05 188 SER A CA 1
ATOM 3551 C C . SER I 3 188 ? 29.340 20.335 36.425 1.00 36.69 188 SER A C 1
ATOM 3552 O O . SER I 3 188 ? 29.918 21.323 36.875 1.00 35.75 188 SER A O 1
ATOM 3555 N N . LEU I 3 189 ? 29.746 19.752 35.298 1.00 37.00 189 LEU A N 1
ATOM 3556 C CA . LEU I 3 189 ? 30.846 20.413 34.592 1.00 32.03 189 LEU A CA 1
ATOM 3557 C C . LEU I 3 189 ? 30.307 21.614 33.825 1.00 33.07 189 LEU A C 1
ATOM 3558 O O . LEU I 3 189 ? 29.181 21.568 33.325 1.00 27.69 189 LEU A O 1
ATOM 3563 N N . SER I 3 190 ? 31.118 22.673 33.733 1.00 29.88 190 SER A N 1
ATOM 3564 C CA . SER I 3 190 ? 30.722 23.832 32.943 1.00 30.04 190 SER A CA 1
ATOM 3565 C C . SER I 3 190 ? 30.996 23.592 31.465 1.00 29.44 190 SER A C 1
ATOM 3566 O O . SER I 3 190 ? 31.778 22.707 31.110 1.00 29.81 190 SER A O 1
ATOM 3569 N N . LEU I 3 191 ? 30.364 24.397 30.620 1.00 26.97 191 LEU A N 1
ATOM 3570 C CA . LEU I 3 191 ? 30.617 24.289 29.182 1.00 31.20 191 LEU A CA 1
ATOM 3571 C C . LEU I 3 191 ? 32.114 24.394 28.920 1.00 35.62 191 LEU A C 1
ATOM 3572 O O . LEU I 3 191 ? 32.679 23.675 28.091 1.00 37.94 191 LEU A O 1
ATOM 3577 N N . ALA I 3 192 ? 32.757 25.294 29.664 1.00 37.75 192 ALA A N 1
ATOM 3578 C CA . ALA I 3 192 ? 34.191 25.511 29.532 1.00 35.23 192 ALA A CA 1
ATOM 3579 C C . ALA I 3 192 ? 34.989 24.292 29.975 1.00 31.78 192 ALA A C 1
ATOM 3580 O O . ALA I 3 192 ? 35.974 23.902 29.340 1.00 29.96 192 ALA A O 1
ATOM 3582 N N . GLU I 3 193 ? 34.562 23.681 31.088 1.00 31.34 193 GLU A N 1
ATOM 3583 C CA . GLU I 3 193 ? 35.273 22.477 31.533 1.00 29.10 193 GLU A CA 1
ATOM 3584 C C . GLU I 3 193 ? 35.097 21.377 30.505 1.00 27.44 193 GLU A C 1
ATOM 3585 O O . GLU I 3 193 ? 36.037 20.680 30.124 1.00 29.56 193 GLU A O 1
ATOM 3591 N N . CYS I 3 194 ? 33.864 21.222 30.021 1.00 30.28 194 CYS A N 1
ATOM 3592 C CA . CYS I 3 194 ? 33.638 20.246 28.953 1.00 31.69 194 CYS A CA 1
ATOM 3593 C C . CYS I 3 194 ? 34.547 20.532 27.764 1.00 31.84 194 CYS A C 1
ATOM 3594 O O . CYS I 3 194 ? 35.146 19.607 27.212 1.00 30.37 194 CYS A O 1
ATOM 3597 N N . GLU I 3 195 ? 34.657 21.813 27.401 1.00 32.57 195 GLU A N 1
ATOM 3598 C CA . GLU I 3 195 ? 35.490 22.167 26.253 1.00 29.32 195 GLU A CA 1
ATOM 3599 C C . GLU I 3 195 ? 36.948 21.816 26.469 1.00 24.43 195 GLU A C 1
ATOM 3600 O O . GLU I 3 195 ? 37.627 21.357 25.549 1.00 30.99 195 GLU A O 1
ATOM 3606 N N . LEU I 3 196 ? 37.456 22.007 27.684 1.00 26.38 196 LEU A N 1
ATOM 3607 C CA . LEU I 3 196 ? 38.848 21.652 27.945 1.00 26.59 196 LEU A CA 1
ATOM 3608 C C . LEU I 3 196 ? 39.059 20.147 28.000 1.00 26.07 196 LEU A C 1
ATOM 3609 O O . LEU I 3 196 ? 40.061 19.616 27.519 1.00 31.04 196 LEU A O 1
ATOM 3614 N N . LEU I 3 197 ? 38.094 19.443 28.593 1.00 25.02 197 LEU A N 1
ATOM 3615 C CA . LEU I 3 197 ? 38.172 17.990 28.713 1.00 21.35 197 LEU A CA 1
ATOM 3616 C C . LEU I 3 197 ? 38.250 17.321 27.350 1.00 16.57 197 LEU A C 1
ATOM 3617 O O . LEU I 3 197 ? 39.087 16.451 27.097 1.00 29.41 197 LEU A O 1
ATOM 3622 N N . ALA I 3 198 ? 37.366 17.713 26.437 1.00 25.02 198 ALA A N 1
ATOM 3623 C CA . ALA I 3 198 ? 37.391 17.165 25.083 1.00 24.97 198 ALA A CA 1
ATOM 3624 C C . ALA I 3 198 ? 38.743 17.416 24.426 1.00 29.12 198 ALA A C 1
ATOM 3625 O O . ALA I 3 198 ? 39.316 16.555 23.756 1.00 30.61 198 ALA A O 1
ATOM 3627 N N . ARG I 3 199 ? 39.276 18.618 24.642 1.00 27.88 199 ARG A N 1
ATOM 3628 C CA . ARG I 3 199 ? 40.588 18.973 24.118 1.00 27.55 199 ARG A CA 1
ATOM 3629 C C . ARG I 3 199 ? 41.695 18.107 24.700 1.00 24.62 199 ARG A C 1
ATOM 3630 O O . ARG I 3 199 ? 42.551 17.572 23.983 1.00 27.33 199 ARG A O 1
ATOM 3638 N N . VAL I 3 200 ? 41.734 17.934 26.024 1.00 26.51 200 VAL A N 1
ATOM 3639 C CA . VAL I 3 200 ? 42.840 17.125 26.561 1.00 25.05 200 VAL A CA 1
ATOM 3640 C C . VAL I 3 200 ? 42.671 15.651 26.219 1.00 25.63 200 VAL A C 1
ATOM 3641 O O . VAL I 3 200 ? 43.652 14.906 26.068 1.00 28.69 200 VAL A O 1
ATOM 3645 N N . ILE I 3 201 ? 41.417 15.193 26.098 1.00 26.28 201 ILE A N 1
ATOM 3646 C CA . ILE I 3 201 ? 41.225 13.794 25.702 1.00 24.12 201 ILE A CA 1
ATOM 3647 C C . ILE I 3 201 ? 41.897 13.571 24.355 1.00 22.43 201 ILE A C 1
ATOM 3648 O O . ILE I 3 201 ? 42.653 12.610 24.202 1.00 29.07 201 ILE A O 1
ATOM 3653 N N . LYS I 3 202 ? 41.665 14.464 23.400 1.00 28.10 202 LYS A N 1
ATOM 3654 C CA . LYS I 3 202 ? 42.303 14.319 22.089 1.00 28.74 202 LYS A CA 1
ATOM 3655 C C . LYS I 3 202 ? 43.824 14.347 22.199 1.00 25.47 202 LYS A C 1
ATOM 3656 O O . LYS I 3 202 ? 44.541 13.478 21.681 1.00 31.36 202 LYS A O 1
ATOM 3662 N N . ALA I 3 203 ? 44.360 15.347 22.881 1.00 30.11 203 ALA A N 1
ATOM 3663 C CA . ALA I 3 203 ? 45.794 15.489 23.109 1.00 31.67 203 ALA A CA 1
ATOM 3664 C C . ALA I 3 203 ? 46.395 14.270 23.790 1.00 34.75 203 ALA A C 1
ATOM 3665 O O . ALA I 3 203 ? 47.448 13.738 23.425 1.00 35.49 203 ALA A O 1
ATOM 3667 N N . VAL I 3 204 ? 45.694 13.800 24.832 1.00 30.58 204 VAL A N 1
ATOM 3668 C CA . VAL I 3 204 ? 46.234 12.619 25.512 1.00 26.29 204 VAL A CA 1
ATOM 3669 C C . VAL I 3 204 ? 46.233 11.435 24.568 1.00 28.71 204 VAL A C 1
ATOM 3670 O O . VAL I 3 204 ? 47.254 10.764 24.413 1.00 31.57 204 VAL A O 1
ATOM 3674 N N . LEU I 3 205 ? 45.109 11.157 23.899 1.00 32.40 205 LEU A N 1
ATOM 3675 C CA . LEU I 3 205 ? 45.087 9.991 23.012 1.00 28.48 205 LEU A CA 1
ATOM 3676 C C . LEU I 3 205 ? 46.098 10.138 21.874 1.00 28.20 205 LEU A C 1
ATOM 3677 O O . LEU I 3 205 ? 46.838 9.196 21.578 1.00 32.87 205 LEU A O 1
ATOM 3682 N N . LEU I 3 206 ? 46.131 11.307 21.239 1.00 28.77 206 LEU A N 1
ATOM 3683 C CA . LEU I 3 206 ? 47.090 11.516 20.146 1.00 34.18 206 LEU A CA 1
ATOM 3684 C C . LEU I 3 206 ? 48.535 11.362 20.602 1.00 35.30 206 LEU A C 1
ATOM 3685 O O . LEU I 3 206 ? 49.389 10.861 19.864 1.00 34.54 206 LEU A O 1
ATOM 3690 N N . ARG I 3 207 ? 48.821 11.779 21.832 1.00 38.62 207 ARG A N 1
ATOM 3691 C CA . ARG I 3 207 ? 50.144 11.555 22.410 1.00 40.77 207 ARG A CA 1
ATOM 3692 C C . ARG I 3 207 ? 50.463 10.072 22.531 1.00 42.52 207 ARG A C 1
ATOM 3693 O O . ARG I 3 207 ? 51.525 9.614 22.096 1.00 40.71 207 ARG A O 1
ATOM 3701 N N . SER I 3 208 ? 49.562 9.290 23.130 1.00 38.31 208 SER A N 1
ATOM 3702 C CA . SER I 3 208 ? 49.886 7.876 23.356 1.00 27.71 208 SER A CA 1
ATOM 3703 C C . SER I 3 208 ? 50.009 7.136 22.037 1.00 30.88 208 SER A C 1
ATOM 3704 O O . SER I 3 208 ? 50.788 6.190 21.890 1.00 36.46 208 SER A O 1
ATOM 3707 N N . ILE I 3 209 ? 49.219 7.562 21.048 1.00 30.72 209 ILE A N 1
ATOM 3708 C CA . ILE I 3 209 ? 49.359 6.931 19.732 1.00 34.28 209 ILE A CA 1
ATOM 3709 C C . ILE I 3 209 ? 50.797 7.116 19.249 1.00 42.74 209 ILE A C 1
ATOM 3710 O O . ILE I 3 209 ? 51.493 6.172 18.886 1.00 45.16 209 ILE A O 1
ATOM 3715 N N . GLU I 3 210 ? 51.239 8.369 19.271 1.00 47.37 210 GLU A N 1
ATOM 3716 C CA . GLU I 3 210 ? 52.561 8.767 18.824 1.00 55.54 210 GLU A CA 1
ATOM 3717 C C . GLU I 3 210 ? 53.676 7.941 19.450 1.00 55.73 210 GLU A C 1
ATOM 3718 O O . GLU I 3 210 ? 54.734 7.770 18.839 1.00 55.35 210 GLU A O 1
ATOM 3724 N N . GLN I 3 211 ? 53.455 7.437 20.665 1.00 51.82 211 GLN A N 1
ATOM 3725 C CA . GLN I 3 211 ? 54.498 6.682 21.352 1.00 42.13 211 GLN A CA 1
ATOM 3726 C C . GLN I 3 211 ? 54.208 5.195 21.454 1.00 43.36 211 GLN A C 1
ATOM 3727 O O . GLN I 3 211 ? 54.868 4.497 22.233 1.00 46.55 211 GLN A O 1
ATOM 3733 N N . GLY I 3 212 ? 53.247 4.693 20.683 1.00 40.16 212 GLY A N 1
ATOM 3734 C CA . GLY I 3 212 ? 52.977 3.267 20.626 1.00 37.69 212 GLY A CA 1
ATOM 3735 C C . GLY I 3 212 ? 52.012 2.744 21.660 1.00 39.95 212 GLY A C 1
ATOM 3736 O O . GLY I 3 212 ? 51.861 1.530 21.838 1.00 42.28 212 GLY A O 1
ATOM 3737 N N . GLY I 3 213 ? 51.319 3.629 22.377 1.00 42.74 213 GLY A N 1
ATOM 3738 C CA . GLY I 3 213 ? 50.358 3.185 23.373 1.00 42.92 213 GLY A CA 1
ATOM 3739 C C . GLY I 3 213 ? 51.031 2.758 24.666 1.00 47.10 213 GLY A C 1
ATOM 3740 O O . GLY I 3 213 ? 52.251 2.871 24.809 1.00 46.11 213 GLY A O 1
ATOM 3741 N N . THR I 3 214 ? 50.222 2.262 25.598 1.00 50.12 214 THR A N 1
ATOM 3742 C CA . THR I 3 214 ? 50.680 1.926 26.937 1.00 53.94 214 THR A CA 1
ATOM 3743 C C . THR I 3 2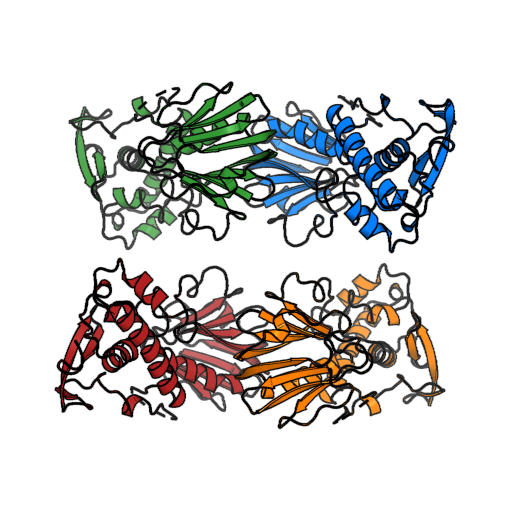14 ? 50.980 0.439 27.095 1.00 63.20 214 THR A C 1
ATOM 3744 O O . THR I 3 214 ? 50.183 -0.413 26.714 1.00 69.36 214 THR A O 1
ATOM 3748 N N . THR I 3 215 ? 52.143 0.162 27.679 1.00 68.64 215 THR A N 1
ATOM 3749 C CA . THR I 3 215 ? 52.525 -1.195 28.040 1.00 73.68 215 THR A CA 1
ATOM 3750 C C . THR I 3 215 ? 52.340 -1.442 29.537 1.00 79.38 215 THR A C 1
ATOM 3751 O O . THR I 3 215 ? 53.047 -0.856 30.357 1.00 86.86 215 THR A O 1
ATOM 3755 N N . LEU I 3 216 ? 51.390 -2.312 29.872 1.00 80.85 216 LEU A N 1
ATOM 3756 C CA . LEU I 3 216 ? 51.141 -2.654 31.267 1.00 83.02 216 LEU A CA 1
ATOM 3757 C C . LEU I 3 216 ? 51.857 -3.950 31.644 1.00 85.21 216 LEU A C 1
ATOM 3758 O O . LEU I 3 216 ? 51.297 -5.035 31.477 1.00 89.99 216 LEU A O 1
ATOM 3763 N N . LYS I 3 225 ? 57.521 -5.764 20.682 1.00 102.00 225 LYS A N 1
ATOM 3764 C CA . LYS I 3 225 ? 58.169 -4.601 21.323 1.00 96.00 225 LYS A CA 1
ATOM 3765 C C . LYS I 3 225 ? 57.117 -3.781 22.089 1.00 93.80 225 LYS A C 1
ATOM 3766 O O . LYS I 3 225 ? 56.215 -3.207 21.474 1.00 100.70 225 LYS A O 1
ATOM 3768 N N . PRO I 3 226 ? 57.186 -3.712 23.425 1.00 88.99 226 PRO A N 1
ATOM 3769 C CA . PRO I 3 226 ? 56.131 -2.973 24.154 1.00 85.16 226 PRO A CA 1
ATOM 3770 C C . PRO I 3 226 ? 55.780 -1.584 23.692 1.00 80.92 226 PRO A C 1
ATOM 3771 O O . PRO I 3 226 ? 56.109 -1.174 22.581 1.00 74.45 226 PRO A O 1
ATOM 3775 N N . GLY I 3 227 ? 55.104 -0.884 24.596 1.00 79.03 227 GLY A N 1
ATOM 3776 C CA . GLY I 3 227 ? 54.695 0.497 24.387 1.00 75.90 227 GLY A CA 1
ATOM 3777 C C . GLY I 3 227 ? 55.556 1.416 25.232 1.00 75.55 227 GLY A C 1
ATOM 3778 O O . GLY I 3 227 ? 56.044 1.034 26.299 1.00 83.12 227 GLY A O 1
ATOM 3779 N N . TYR I 3 228 ? 55.715 2.641 24.746 1.00 74.17 228 TYR A N 1
ATOM 3780 C CA . TYR I 3 228 ? 56.554 3.635 25.399 1.00 71.91 228 TYR A CA 1
ATOM 3781 C C . TYR I 3 228 ? 55.749 4.716 26.107 1.00 66.27 228 TYR A C 1
ATOM 3782 O O . TYR I 3 228 ? 56.276 5.800 26.403 1.00 69.39 228 TYR A O 1
ATOM 3784 N N . PHE I 3 229 ? 54.470 4.465 26.382 1.00 56.51 229 PHE A N 1
ATOM 3785 C CA . PHE I 3 229 ? 53.676 5.545 26.957 1.00 46.68 229 PHE A CA 1
ATOM 3786 C C . PHE I 3 229 ? 53.517 5.414 28.460 1.00 41.05 229 PHE A C 1
ATOM 3787 O O . PHE I 3 229 ? 53.173 6.393 29.134 1.00 41.61 229 PHE A O 1
ATOM 3795 N N . ALA I 3 230 ? 53.726 4.222 29.007 1.00 40.62 230 ALA A N 1
ATOM 3796 C CA . ALA I 3 230 ? 53.461 4.032 30.436 1.00 44.20 230 ALA A CA 1
ATOM 3797 C C . ALA I 3 230 ? 54.287 4.993 31.280 1.00 45.86 230 ALA A C 1
ATOM 3798 O O . ALA I 3 230 ? 53.887 5.390 32.374 1.00 54.36 230 ALA A O 1
ATOM 3800 N N . GLN I 3 231 ? 55.439 5.382 30.761 1.00 48.94 231 GLN A N 1
ATOM 3801 C CA . GLN I 3 231 ? 56.366 6.268 31.458 1.00 54.97 231 GLN A CA 1
ATOM 3802 C C . GLN I 3 231 ? 55.926 7.713 31.400 1.00 50.40 231 GLN A C 1
ATOM 3803 O O . GLN I 3 231 ? 56.412 8.548 32.177 1.00 55.74 231 GLN A O 1
ATOM 3809 N N . GLU I 3 232 ? 54.994 8.046 30.505 1.00 43.51 232 GLU A N 1
ATOM 3810 C CA . GLU I 3 232 ? 54.448 9.400 30.542 1.00 44.63 232 GLU A CA 1
ATOM 3811 C C . GLU I 3 232 ? 53.154 9.480 31.339 1.00 42.34 232 GLU A C 1
ATOM 3812 O O . GLU I 3 232 ? 52.508 10.531 31.389 1.00 53.19 232 GLU A O 1
ATOM 3818 N N . LEU I 3 233 ? 52.741 8.378 31.964 1.00 37.44 233 LEU A N 1
ATOM 3819 C CA . LEU I 3 233 ? 51.481 8.403 32.703 1.00 35.83 233 LEU A CA 1
ATOM 3820 C C . LEU I 3 233 ? 51.587 9.243 33.967 1.00 35.20 233 LEU A C 1
ATOM 3821 O O . LEU I 3 233 ? 52.541 9.097 34.731 1.00 38.28 233 LEU A O 1
ATOM 3826 N N . GLN I 3 234 ? 50.608 10.112 34.177 1.00 26.76 234 GLN A N 1
ATOM 3827 C CA . GLN I 3 234 ? 50.585 11.001 35.320 1.00 26.80 234 GLN A CA 1
ATOM 3828 C C . GLN I 3 234 ? 49.900 10.397 36.535 1.00 33.60 234 GLN A C 1
ATOM 3829 O O . GLN I 3 234 ? 50.327 10.649 37.665 1.00 36.76 234 GLN A O 1
ATOM 3835 N N . VAL I 3 235 ? 48.831 9.618 36.349 1.00 30.31 235 VAL A N 1
ATOM 3836 C CA . VAL I 3 235 ? 48.103 9.183 37.548 1.00 29.63 235 VAL A CA 1
ATOM 3837 C C . VAL I 3 235 ? 47.764 7.705 37.579 1.00 29.82 235 VAL A C 1
ATOM 3838 O O . VAL I 3 235 ? 47.788 7.075 38.642 1.00 29.24 235 VAL A O 1
ATOM 3842 N N . TYR I 3 236 ? 47.419 7.118 36.439 1.00 30.00 236 TYR A N 1
ATOM 3843 C CA . TYR I 3 236 ? 46.997 5.723 36.426 1.00 28.03 236 TYR A CA 1
ATOM 3844 C C . TYR I 3 236 ? 48.065 4.816 37.022 1.00 30.45 236 TYR A C 1
ATOM 3845 O O . TYR I 3 236 ? 49.227 4.851 36.613 1.00 38.55 236 TYR A O 1
ATOM 3854 N N . GLY I 3 237 ? 47.657 3.971 37.957 1.00 32.38 237 GLY A N 1
ATOM 3855 C CA . GLY I 3 237 ? 48.567 2.983 38.515 1.00 32.15 237 GLY A CA 1
ATOM 3856 C C . GLY I 3 237 ? 49.708 3.612 39.293 1.00 31.14 237 GLY A C 1
ATOM 3857 O O . GLY I 3 237 ? 50.772 3.009 39.478 1.00 34.96 237 GLY A O 1
ATOM 3858 N N . ARG I 3 238 ? 49.504 4.836 39.767 1.00 27.19 238 ARG A N 1
ATOM 3859 C CA . ARG I 3 238 ? 50.551 5.503 40.532 1.00 33.34 238 ARG A CA 1
ATOM 3860 C C . ARG I 3 238 ? 50.070 5.873 41.928 1.00 35.75 238 ARG A C 1
ATOM 3861 O O . ARG I 3 238 ? 50.491 6.897 42.482 1.00 35.57 238 ARG A O 1
ATOM 3869 N N . LYS I 3 239 ? 49.191 5.046 42.485 1.00 32.28 239 LYS A N 1
ATOM 3870 C CA . LYS I 3 239 ? 48.682 5.279 43.829 1.00 35.67 239 LYS A CA 1
ATOM 3871 C C . LYS I 3 239 ? 49.821 5.487 44.828 1.00 40.34 239 LYS A C 1
ATOM 3872 O O . LYS I 3 239 ? 50.764 4.699 44.859 1.00 39.86 239 LYS A O 1
ATOM 3878 N N . GLY I 3 240 ? 49.720 6.536 45.642 1.00 38.36 240 GLY A N 1
ATOM 3879 C CA . GLY I 3 240 ? 50.721 6.800 46.661 1.00 41.67 240 GLY A CA 1
ATOM 3880 C C . GLY I 3 240 ? 51.916 7.568 46.138 1.00 44.10 240 GLY A C 1
ATOM 3881 O O . GLY I 3 240 ? 52.548 8.332 46.870 1.00 50.05 240 GLY A O 1
ATOM 3882 N N . GLU I 3 241 ? 52.249 7.382 44.858 1.00 40.83 241 GLU A N 1
ATOM 3883 C CA . GLU I 3 241 ? 53.405 8.083 44.305 1.00 36.07 241 GLU A CA 1
ATOM 3884 C C . GLU I 3 241 ? 53.110 9.574 44.214 1.00 37.27 241 GLU A C 1
ATOM 3885 O O . GLU I 3 241 ? 51.952 9.972 44.126 1.00 41.41 241 GLU A O 1
ATOM 3891 N N . PRO I 3 242 ? 54.163 10.384 44.253 1.00 41.24 242 PRO A N 1
ATOM 3892 C CA . PRO I 3 242 ? 53.987 11.835 44.221 1.00 38.61 242 PRO A CA 1
ATOM 3893 C C . PRO I 3 242 ? 53.497 12.313 42.859 1.00 38.40 242 PRO A C 1
ATOM 3894 O O . PRO I 3 242 ? 53.940 11.834 41.814 1.00 33.01 242 PRO A O 1
ATOM 3898 N N . CYS I 3 243 ? 52.571 13.273 42.890 1.00 33.18 243 CYS A N 1
ATOM 3899 C CA . CYS I 3 243 ? 52.111 13.879 41.647 1.00 31.72 243 CYS A CA 1
ATOM 3900 C C . CYS I 3 243 ? 53.293 14.496 40.913 1.00 41.21 243 CYS A C 1
ATOM 3901 O O . CYS I 3 243 ? 54.054 15.256 41.528 1.00 44.52 243 CYS A O 1
ATOM 3904 N N . ARG I 3 244 ? 53.467 14.190 39.633 1.00 41.51 244 ARG A N 1
ATOM 3905 C CA . ARG I 3 244 ? 54.615 14.668 38.870 1.00 40.95 244 ARG A CA 1
ATOM 3906 C C . ARG I 3 244 ? 54.631 16.185 38.746 1.00 41.12 244 ARG A C 1
ATOM 3907 O O . ARG I 3 244 ? 55.642 16.797 38.419 1.00 42.17 244 ARG A O 1
ATOM 3915 N N . VAL I 3 245 ? 53.492 16.802 39.015 1.00 40.22 245 VAL A N 1
ATOM 3916 C CA . VAL I 3 245 ? 53.363 18.244 38.956 1.00 39.20 245 VAL A CA 1
ATOM 3917 C C . VAL I 3 245 ? 53.463 18.889 40.330 1.00 45.14 245 VAL A C 1
ATOM 3918 O O . VAL I 3 245 ? 54.016 19.987 40.453 1.00 46.57 245 VAL A O 1
ATOM 3922 N N . CYS I 3 246 ? 52.932 18.254 41.379 1.00 44.06 246 CYS A N 1
ATOM 3923 C CA . CYS I 3 246 ? 52.916 18.934 42.675 1.00 38.35 246 CYS A CA 1
ATOM 3924 C C . CYS I 3 246 ? 53.408 18.080 43.827 1.00 39.70 246 CYS A C 1
ATOM 3925 O O . CYS I 3 246 ? 53.473 18.575 44.957 1.00 39.22 246 CYS A O 1
ATOM 3928 N N . GLY I 3 247 ? 53.750 16.822 43.590 1.00 42.56 247 GLY A N 1
ATOM 3929 C CA . GLY I 3 247 ? 54.249 15.959 44.637 1.00 40.80 247 GLY A CA 1
ATOM 3930 C C . GLY I 3 247 ? 53.211 15.389 45.571 1.00 39.54 247 GLY A C 1
ATOM 3931 O O . GLY I 3 247 ? 53.509 14.420 46.282 1.00 41.45 247 GLY A O 1
ATOM 3932 N N . THR I 3 248 ? 51.981 15.923 45.621 1.00 39.68 248 THR A N 1
ATOM 3933 C CA . THR I 3 248 ? 51.019 15.264 46.521 1.00 43.52 248 THR A CA 1
ATOM 3934 C C . THR I 3 248 ? 50.783 13.824 46.082 1.00 41.79 248 THR A C 1
ATOM 3935 O O . THR I 3 248 ? 50.483 13.563 44.917 1.00 38.49 248 THR A O 1
ATOM 3939 N N . PRO I 3 249 ? 50.931 12.878 47.000 1.00 41.83 249 PRO A N 1
ATOM 3940 C CA . PRO I 3 249 ? 50.797 11.458 46.635 1.00 41.72 249 PRO A CA 1
ATOM 3941 C C . PRO I 3 249 ? 49.437 11.175 46.000 1.00 40.50 249 PRO A C 1
ATOM 3942 O O . PRO I 3 249 ? 48.401 11.564 46.538 1.00 31.95 249 PRO A O 1
ATOM 3946 N N . ILE I 3 250 ? 49.501 10.518 44.855 1.00 39.04 250 ILE A N 1
ATOM 3947 C CA . ILE I 3 250 ? 48.356 10.157 44.038 1.00 35.40 250 ILE A CA 1
ATOM 3948 C C . ILE I 3 250 ? 47.340 9.313 44.795 1.00 32.81 250 ILE A C 1
ATOM 3949 O O . ILE I 3 250 ? 47.662 8.373 45.510 1.00 32.32 250 ILE A O 1
ATOM 3954 N N . VAL I 3 251 ? 46.079 9.679 44.620 1.00 36.71 251 VAL A N 1
ATOM 3955 C CA . VAL I 3 251 ? 44.963 9.024 45.285 1.00 33.51 251 VAL A CA 1
ATOM 3956 C C . VAL I 3 251 ? 44.237 8.056 44.355 1.00 31.34 251 VAL A C 1
ATOM 3957 O O . VAL I 3 251 ? 44.069 8.327 43.166 1.00 29.80 251 VAL A O 1
ATOM 3961 N N . ALA I 3 252 ? 43.808 6.926 44.910 1.00 27.82 252 ALA A N 1
ATOM 3962 C CA . ALA I 3 252 ? 43.076 5.926 44.156 1.00 32.33 252 ALA A CA 1
ATOM 3963 C C . ALA I 3 252 ? 41.671 5.716 44.711 1.00 36.63 252 ALA A C 1
ATOM 3964 O O . ALA I 3 252 ? 41.463 5.658 45.926 1.00 43.53 252 ALA A O 1
ATOM 3966 N N . THR I 3 253 ? 40.690 5.582 43.819 1.00 31.60 253 THR A N 1
ATOM 3967 C CA . THR I 3 253 ? 39.335 5.230 44.260 1.00 26.61 253 THR A CA 1
ATOM 3968 C C . THR I 3 253 ? 38.746 4.251 43.250 1.00 25.18 253 THR A C 1
ATOM 3969 O O . THR I 3 253 ? 39.517 3.591 42.541 1.00 20.82 253 THR A O 1
ATOM 3973 N N . LYS I 3 254 ? 37.425 4.124 43.165 1.00 31.42 254 LYS A N 1
ATOM 3974 C CA . LYS I 3 254 ? 36.824 3.221 42.191 1.00 30.88 254 LYS A CA 1
ATOM 3975 C C . LYS I 3 254 ? 35.490 3.748 41.680 1.00 26.05 254 LYS A C 1
ATOM 3976 O O . LYS I 3 254 ? 34.748 4.398 42.405 1.00 28.50 254 LYS A O 1
ATOM 3982 N N . HIS I 3 255 ? 35.171 3.473 40.426 1.00 26.00 255 HIS A N 1
ATOM 3983 C CA . HIS I 3 255 ? 33.869 3.783 39.838 1.00 28.66 255 HIS A CA 1
ATOM 3984 C C . HIS I 3 255 ? 33.351 2.563 39.076 1.00 27.44 255 HIS A C 1
ATOM 3985 O O . HIS I 3 255 ? 34.028 2.095 38.157 1.00 28.93 255 HIS A O 1
ATOM 3992 N N . ALA I 3 256 ? 32.189 2.038 39.446 1.00 22.71 256 ALA A N 1
ATOM 3993 C CA . ALA I 3 256 ? 31.684 0.803 38.856 1.00 19.91 256 ALA A CA 1
ATOM 3994 C C . ALA I 3 256 ? 32.721 -0.314 39.003 1.00 22.97 256 ALA A C 1
ATOM 3995 O O . ALA I 3 256 ? 32.826 -1.184 38.134 1.00 27.28 256 ALA A O 1
ATOM 3997 N N . GLN I 3 257 ? 33.460 -0.267 40.097 1.00 22.83 257 GLN A N 1
ATOM 3998 C CA . GLN I 3 257 ? 34.473 -1.245 40.473 1.00 28.28 257 GLN A CA 1
ATOM 3999 C C . GLN I 3 257 ? 35.678 -1.264 39.545 1.00 25.83 257 GLN A C 1
ATOM 4000 O O . GLN I 3 257 ? 36.427 -2.238 39.500 1.00 35.61 257 GLN A O 1
ATOM 4006 N N . ARG I 3 258 ? 35.908 -0.197 38.796 1.00 22.79 258 ARG A N 1
ATOM 4007 C CA . ARG I 3 258 ? 37.169 -0.034 38.071 1.00 26.20 258 ARG A CA 1
ATOM 4008 C C . ARG I 3 258 ? 38.018 0.983 38.833 1.00 24.99 258 ARG A C 1
ATOM 4009 O O . ARG I 3 258 ? 37.525 1.996 39.342 1.00 24.15 258 ARG A O 1
ATOM 4017 N N . ALA I 3 259 ? 39.313 0.710 38.939 1.00 27.02 259 ALA A N 1
ATOM 4018 C CA . ALA I 3 259 ? 40.208 1.639 39.632 1.00 25.84 259 ALA A CA 1
ATOM 4019 C C . ALA I 3 259 ? 40.255 2.987 38.923 1.00 26.07 259 ALA A C 1
ATOM 4020 O O . ALA I 3 259 ? 40.355 3.081 37.699 1.00 24.32 259 ALA A O 1
ATOM 4022 N N . THR I 3 260 ? 40.172 4.064 39.699 1.00 25.80 260 THR A N 1
ATOM 4023 C CA . THR I 3 260 ? 40.410 5.391 39.131 1.00 28.11 260 THR A CA 1
ATOM 4024 C C . THR I 3 260 ? 41.433 6.127 39.999 1.00 31.47 260 THR A C 1
ATOM 4025 O O . THR I 3 260 ? 41.475 5.995 41.220 1.00 26.35 260 THR A O 1
ATOM 4029 N N . PHE I 3 261 ? 42.275 6.885 39.305 1.00 31.20 261 PHE A N 1
ATOM 4030 C CA . PHE I 3 261 ? 43.415 7.534 39.928 1.00 27.60 261 PHE A CA 1
ATOM 4031 C C . PHE I 3 261 ? 43.348 9.036 39.719 1.00 29.60 261 PHE A C 1
ATOM 4032 O O . PHE I 3 261 ? 43.045 9.509 38.624 1.00 31.85 261 PHE A O 1
ATOM 4040 N N . TYR I 3 262 ? 43.641 9.789 40.781 1.00 29.20 262 TYR A N 1
ATOM 4041 C CA . TYR I 3 262 ? 43.682 11.231 40.612 1.00 28.57 262 TYR A CA 1
ATOM 4042 C C . TYR I 3 262 ? 44.572 11.895 41.656 1.00 31.78 262 TYR A C 1
ATOM 4043 O O . TYR I 3 262 ? 45.050 11.281 42.606 1.00 31.04 262 TYR A O 1
ATOM 4052 N N . CYS I 3 263 ? 44.749 13.190 41.409 1.00 29.99 263 CYS A N 1
ATOM 4053 C CA . CYS I 3 263 ? 45.493 14.030 42.327 1.00 23.66 263 CYS A CA 1
ATOM 4054 C C . CYS I 3 263 ? 44.541 14.974 43.044 1.00 20.64 263 CYS A C 1
ATOM 4055 O O . CYS I 3 263 ? 43.980 15.877 42.421 1.00 29.91 263 CYS A O 1
ATOM 4058 N N . ARG I 3 264 ? 44.348 14.764 44.339 1.00 25.19 264 ARG A N 1
ATOM 4059 C CA . ARG I 3 264 ? 43.396 15.533 45.134 1.00 32.40 264 ARG A CA 1
ATOM 4060 C C . ARG I 3 264 ? 43.694 17.026 45.163 1.00 34.01 264 ARG A C 1
ATOM 4061 O O . ARG I 3 264 ? 42.839 17.810 45.579 1.00 33.35 264 ARG A O 1
ATOM 4069 N N . GLN I 3 265 ? 44.880 17.443 44.739 1.00 37.78 265 GLN A N 1
ATOM 4070 C CA . GLN I 3 265 ? 45.170 18.874 44.690 1.00 39.23 265 GLN A CA 1
ATOM 4071 C C . GLN I 3 265 ? 45.026 19.407 43.273 1.00 36.77 265 GLN A C 1
ATOM 4072 O O . GLN I 3 265 ? 44.445 20.461 43.025 1.00 37.62 265 GLN A O 1
ATOM 4078 N N . CYS I 3 266 ? 45.576 18.682 42.297 1.00 33.75 266 CYS A N 1
ATOM 4079 C CA . CYS I 3 266 ? 45.456 19.187 40.930 1.00 35.86 266 CYS A CA 1
ATOM 4080 C C . CYS I 3 266 ? 44.058 18.987 40.358 1.00 39.68 266 CYS A C 1
ATOM 4081 O O . CYS I 3 266 ? 43.730 19.604 39.334 1.00 37.10 266 CYS A O 1
ATOM 4084 N N . GLN I 3 267 ? 43.216 18.151 40.965 1.00 39.33 267 GLN A N 1
ATOM 4085 C CA . GLN I 3 267 ? 41.889 17.897 40.386 1.00 38.94 267 GLN A CA 1
ATOM 4086 C C . GLN I 3 267 ? 40.762 18.260 41.338 1.00 41.69 267 GLN A C 1
ATOM 4087 O O . GLN I 3 267 ? 40.761 17.904 42.520 1.00 40.62 267 GLN A O 1
ATOM 4093 N N . LYS I 3 268 ? 39.761 18.993 40.844 1.00 47.35 268 LYS A N 1
ATOM 4094 C CA . LYS I 3 268 ? 38.683 19.496 41.683 1.00 51.18 268 LYS A CA 1
ATOM 4095 C C . LYS I 3 268 ? 37.308 19.411 41.029 1.00 52.60 268 LYS A C 1
ATOM 4096 O O . LYS I 3 268 ? 36.320 19.660 41.760 1.00 55.68 268 LYS A O 1
ATOM 4103 N N . PRO J 3 1 ? -4.310 2.072 25.453 1.00 31.22 1 PRO B N 1
ATOM 4104 C CA . PRO J 3 1 ? -4.393 1.298 24.208 1.00 34.11 1 PRO B CA 1
ATOM 4105 C C . PRO J 3 1 ? -3.242 0.314 24.022 1.00 31.78 1 PRO B C 1
ATOM 4106 O O . PRO J 3 1 ? -2.065 0.675 23.922 1.00 25.95 1 PRO B O 1
ATOM 4110 N N . GLU J 3 2 ? -3.597 -0.968 23.959 1.00 23.61 2 GLU B N 1
ATOM 4111 C CA . GLU J 3 2 ? -2.598 -2.014 23.703 1.00 23.12 2 GLU B CA 1
ATOM 4112 C C . GLU J 3 2 ? -2.865 -2.634 22.338 1.00 22.37 2 GLU B C 1
ATOM 4113 O O . GLU J 3 2 ? -3.654 -2.069 21.571 1.00 26.43 2 GLU B O 1
ATOM 4119 N N . LEU J 3 3 ? -2.234 -3.742 21.996 1.00 23.25 3 LEU B N 1
ATOM 4120 C CA . LEU J 3 3 ? -2.339 -4.326 20.663 1.00 22.16 3 LEU B CA 1
ATOM 4121 C C . LEU J 3 3 ? -3.772 -4.488 20.181 1.00 27.46 3 LEU B C 1
ATOM 4122 O O . LEU J 3 3 ? -4.072 -3.999 19.077 1.00 28.86 3 LEU B O 1
ATOM 4127 N N . PRO J 3 4 ? -4.661 -5.128 20.932 1.00 30.23 4 PRO B N 1
ATOM 4128 C CA . PRO J 3 4 ? -6.032 -5.351 20.424 1.00 25.14 4 PRO B CA 1
ATOM 4129 C C . PRO J 3 4 ? -6.740 -4.045 20.097 1.00 27.50 4 PRO B C 1
ATOM 4130 O O . PRO J 3 4 ? -7.526 -3.957 19.156 1.00 30.93 4 PRO B O 1
ATOM 4134 N N . GLU J 3 5 ? -6.466 -2.999 20.873 1.00 28.14 5 GLU B N 1
ATOM 4135 C CA . GLU J 3 5 ? -7.058 -1.691 20.638 1.00 29.36 5 GLU B CA 1
ATOM 4136 C C . GLU J 3 5 ? -6.483 -1.081 19.363 1.00 32.83 5 GLU B C 1
ATOM 4137 O O . GLU J 3 5 ? -7.180 -0.459 18.565 1.00 31.13 5 GLU B O 1
ATOM 4143 N N . VAL J 3 6 ? -5.176 -1.261 19.180 1.00 27.33 6 VAL B N 1
ATOM 4144 C CA . VAL J 3 6 ? -4.538 -0.679 17.999 1.00 26.34 6 VAL B CA 1
ATOM 4145 C C . VAL J 3 6 ? -4.909 -1.492 16.773 1.00 23.43 6 VAL B C 1
ATOM 4146 O O . VAL J 3 6 ? -5.176 -0.941 15.700 1.00 30.27 6 VAL B O 1
ATOM 4150 N N . GLU J 3 7 ? -4.955 -2.821 16.890 1.00 20.02 7 GLU B N 1
ATOM 4151 C CA . GLU J 3 7 ? -5.388 -3.596 15.729 1.00 27.77 7 GLU B CA 1
ATOM 4152 C C . GLU J 3 7 ? -6.838 -3.263 15.375 1.00 32.76 7 GLU B C 1
ATOM 4153 O O . GLU J 3 7 ? -7.240 -3.211 14.215 1.00 39.04 7 GLU B O 1
ATOM 4159 N N . THR J 3 8 ? -7.648 -3.026 16.404 1.00 28.22 8 THR B N 1
ATOM 4160 C CA . THR J 3 8 ? -9.045 -2.689 16.154 1.00 30.74 8 THR B CA 1
ATOM 4161 C C . THR J 3 8 ? -9.126 -1.371 15.385 1.00 34.28 8 THR B C 1
ATOM 4162 O O . THR J 3 8 ? -9.932 -1.248 14.462 1.00 31.30 8 THR B O 1
ATOM 4166 N N . SER J 3 9 ? -8.293 -0.397 15.753 1.00 29.17 9 SER B N 1
ATOM 4167 C CA . SER J 3 9 ? -8.273 0.860 15.009 1.00 29.53 9 SER B CA 1
ATOM 4168 C C . SER J 3 9 ? -7.784 0.654 13.577 1.00 32.71 9 SER B C 1
ATOM 4169 O O . SER J 3 9 ? -8.259 1.301 12.644 1.00 40.75 9 SER B O 1
ATOM 4172 N N . ARG J 3 10 ? -6.821 -0.245 13.401 1.00 26.48 10 ARG B N 1
ATOM 4173 C CA . ARG J 3 10 ? -6.249 -0.481 12.084 1.00 30.51 10 ARG B CA 1
ATOM 4174 C C . ARG J 3 10 ? -7.287 -1.046 11.117 1.00 32.67 10 ARG B C 1
ATOM 4175 O O . ARG J 3 10 ? -7.368 -0.602 9.976 1.00 36.49 10 ARG B O 1
ATOM 4183 N N . ARG J 3 11 ? -8.056 -2.016 11.575 1.00 33.35 11 ARG B N 1
ATOM 4184 C CA . ARG J 3 11 ? -9.070 -2.675 10.758 1.00 32.42 11 ARG B CA 1
ATOM 4185 C C . ARG J 3 11 ? -10.251 -1.760 10.462 1.00 35.38 11 ARG B C 1
ATOM 4186 O O . ARG J 3 11 ? -10.868 -1.829 9.399 1.00 37.63 11 ARG B O 1
ATOM 4194 N N . GLY J 3 12 ? -10.577 -0.881 11.411 1.00 35.63 12 GLY B N 1
ATOM 4195 C CA . GLY J 3 12 ? -11.692 0.034 11.235 1.00 31.29 12 GLY B CA 1
ATOM 4196 C C . GLY J 3 12 ? -11.376 1.167 10.293 1.00 37.04 12 GLY B C 1
ATOM 4197 O O . GLY J 3 12 ? -12.225 1.578 9.498 1.00 38.64 12 GLY B O 1
ATOM 4198 N N . ILE J 3 13 ? -10.154 1.709 10.345 1.00 34.93 13 ILE B N 1
ATOM 4199 C CA . ILE J 3 13 ? -9.851 2.819 9.442 1.00 32.97 13 ILE B CA 1
ATOM 4200 C C . ILE J 3 13 ? -9.474 2.355 8.035 1.00 35.06 13 ILE B C 1
ATOM 4201 O O . ILE J 3 13 ? -9.712 3.097 7.076 1.00 40.84 13 ILE B O 1
ATOM 4206 N N . GLU J 3 14 ? -8.898 1.165 7.907 1.00 33.17 14 GLU B N 1
ATOM 4207 C CA . GLU J 3 14 ? -8.342 0.712 6.638 1.00 37.44 14 GLU B CA 1
ATOM 4208 C C . GLU J 3 14 ? -9.312 0.837 5.473 1.00 43.10 14 GLU B C 1
ATOM 4209 O O . GLU J 3 14 ? -8.972 1.410 4.427 1.00 39.54 14 GLU B O 1
ATOM 4215 N N . PRO J 3 15 ? -10.530 0.317 5.567 1.00 46.44 15 PRO B N 1
ATOM 4216 C CA . PRO J 3 15 ? -11.434 0.427 4.412 1.00 44.34 15 PRO B CA 1
ATOM 4217 C C . PRO J 3 15 ? -11.790 1.873 4.100 1.00 41.02 15 PRO B C 1
ATOM 4218 O O . PRO J 3 15 ? -12.237 2.180 2.994 1.00 44.57 15 PRO B O 1
ATOM 4222 N N . HIS J 3 16 ? -11.609 2.778 5.060 1.00 37.95 16 HIS B N 1
ATOM 4223 C CA . HIS J 3 16 ? -11.972 4.175 4.806 1.00 34.86 16 HIS B CA 1
ATOM 4224 C C . HIS J 3 16 ? -10.782 5.003 4.354 1.00 39.74 16 HIS B C 1
ATOM 4225 O O . HIS J 3 16 ? -10.918 6.172 3.978 1.00 46.15 16 HIS B O 1
ATOM 4232 N N . LEU J 3 17 ? -9.581 4.430 4.391 1.00 38.24 17 LEU B N 1
ATOM 4233 C CA . LEU J 3 17 ? -8.400 5.184 3.980 1.00 34.56 17 LEU B CA 1
ATOM 4234 C C . LEU J 3 17 ? -7.750 4.589 2.735 1.00 31.64 17 LEU B C 1
ATOM 4235 O O . LEU J 3 17 ? -7.352 5.313 1.828 1.00 29.78 17 LEU B O 1
ATOM 4240 N N . VAL J 3 18 ? -7.619 3.264 2.701 1.00 29.02 18 VAL B N 1
ATOM 4241 C CA . VAL J 3 18 ? -6.998 2.643 1.533 1.00 38.81 18 VAL B CA 1
ATOM 4242 C C . VAL J 3 18 ? -7.760 3.033 0.268 1.00 41.10 18 VAL B C 1
ATOM 4243 O O . VAL J 3 18 ? -8.984 2.937 0.227 1.00 42.54 18 VAL B O 1
ATOM 4247 N N . GLY J 3 19 ? -7.031 3.487 -0.743 1.00 41.57 19 GLY B N 1
ATOM 4248 C CA . GLY J 3 19 ? -7.675 3.851 -1.997 1.00 46.68 19 GLY B CA 1
ATOM 4249 C C . GLY J 3 19 ? -8.112 5.301 -2.003 1.00 49.06 19 GLY B C 1
ATOM 4250 O O . GLY J 3 19 ? -8.418 5.866 -3.058 1.00 63.55 19 GLY B O 1
ATOM 4251 N N . ALA J 3 20 ? -8.144 5.925 -0.822 1.00 42.06 20 ALA B N 1
ATOM 4252 C CA . ALA J 3 20 ? -8.540 7.334 -0.779 1.00 34.84 20 ALA B CA 1
ATOM 4253 C C . ALA J 3 20 ? -7.289 8.198 -0.673 1.00 39.22 20 ALA B C 1
ATOM 4254 O O . ALA J 3 20 ? -6.177 7.678 -0.531 1.00 40.12 20 ALA B O 1
ATOM 4256 N N . THR J 3 21 ? -7.467 9.505 -0.771 1.00 37.98 21 THR B N 1
ATOM 4257 C CA . THR J 3 21 ? -6.331 10.409 -0.883 1.00 38.91 21 THR B CA 1
ATOM 4258 C C . THR J 3 21 ? -6.337 11.447 0.228 1.00 38.12 21 THR B C 1
ATOM 4259 O O . THR J 3 21 ? -7.370 12.030 0.573 1.00 41.92 21 THR B O 1
ATOM 4263 N N . ILE J 3 22 ? -5.154 11.683 0.785 1.00 38.06 22 ILE B N 1
ATOM 4264 C CA . ILE J 3 22 ? -5.040 12.722 1.809 1.00 34.98 22 ILE B CA 1
ATOM 4265 C C . ILE J 3 22 ? -4.994 14.079 1.123 1.00 37.11 22 ILE B C 1
ATOM 4266 O O . ILE J 3 22 ? -3.974 14.429 0.526 1.00 40.84 22 ILE B O 1
ATOM 4271 N N . LEU J 3 23 ? -6.079 14.844 1.198 1.00 36.32 23 LEU B N 1
ATOM 4272 C CA . LEU J 3 23 ? -6.020 16.207 0.659 1.00 36.61 23 LEU B CA 1
ATOM 4273 C C . LEU J 3 23 ? -4.948 16.993 1.400 1.00 35.10 23 LEU B C 1
ATOM 4274 O O . LEU J 3 23 ? -4.064 17.622 0.829 1.00 36.90 23 LEU B O 1
ATOM 4279 N N . HIS J 3 24 ? -5.058 16.935 2.727 1.00 35.70 24 HIS B N 1
ATOM 4280 C CA . HIS J 3 24 ? -4.137 17.648 3.599 1.00 35.93 24 HIS B CA 1
ATOM 4281 C C . HIS J 3 24 ? -4.385 17.282 5.058 1.00 36.80 24 HIS B C 1
ATOM 4282 O O . HIS J 3 24 ? -5.349 16.594 5.397 1.00 37.72 24 HIS B O 1
ATOM 4289 N N . ALA J 3 25 ? -3.486 17.750 5.913 1.00 38.58 25 ALA B N 1
ATOM 4290 C CA . ALA J 3 25 ? -3.584 17.557 7.346 1.00 37.83 25 ALA B CA 1
ATOM 4291 C C . ALA J 3 25 ? -3.957 18.867 8.031 1.00 36.60 25 ALA B C 1
ATOM 4292 O O . ALA J 3 25 ? -3.509 19.935 7.626 1.00 39.70 25 ALA B O 1
ATOM 4294 N N . VAL J 3 26 ? -4.767 18.758 9.075 1.00 36.23 26 VAL B N 1
ATOM 4295 C CA . VAL J 3 26 ? -5.055 19.901 9.934 1.00 35.53 26 VAL B CA 1
ATOM 4296 C C . VAL J 3 26 ? -4.575 19.582 11.345 1.00 29.90 26 VAL B C 1
ATOM 4297 O O . VAL J 3 26 ? -5.178 18.782 12.058 1.00 31.80 26 VAL B O 1
ATOM 4301 N N . VAL J 3 27 ? -3.479 20.206 11.742 1.00 30.03 27 VAL B N 1
ATOM 4302 C CA . VAL J 3 27 ? -2.920 19.975 13.073 1.00 33.32 27 VAL B CA 1
ATOM 4303 C C . VAL J 3 27 ? -3.230 21.148 13.986 1.00 35.79 27 VAL B C 1
ATOM 4304 O O . VAL J 3 27 ? -2.816 22.282 13.744 1.00 39.29 27 VAL B O 1
ATOM 4308 N N . ARG J 3 28 ? -3.988 20.892 15.055 1.00 35.06 28 ARG B N 1
ATOM 4309 C CA . ARG J 3 28 ? -4.335 21.991 15.966 1.00 32.58 28 ARG B CA 1
ATOM 4310 C C . ARG J 3 28 ? -3.412 22.020 17.174 1.00 32.95 28 ARG B C 1
ATOM 4311 O O . ARG J 3 28 ? -3.358 23.018 17.888 1.00 39.24 28 ARG B O 1
ATOM 4319 N N . ASN J 3 29 ? -2.681 20.931 17.382 1.00 29.07 29 ASN B N 1
ATOM 4320 C CA . ASN J 3 29 ? -1.619 20.877 18.387 1.00 30.81 29 ASN B CA 1
ATOM 4321 C C . ASN J 3 29 ? -0.597 19.819 17.963 1.00 29.29 29 ASN B C 1
ATOM 4322 O O . ASN J 3 29 ? -0.854 18.613 17.991 1.00 33.55 29 ASN B O 1
ATOM 4327 N N . GLY J 3 30 ? 0.581 20.268 17.550 1.00 31.95 30 GLY B N 1
ATOM 4328 C CA . GLY J 3 30 ? 1.649 19.396 17.101 1.00 32.73 30 GLY B CA 1
ATOM 4329 C C . GLY J 3 30 ? 2.588 18.974 18.207 1.00 29.23 30 GLY B C 1
ATOM 4330 O O . GLY J 3 30 ? 3.539 18.245 17.945 1.00 34.92 30 GLY B O 1
ATOM 4331 N N . ARG J 3 31 ? 2.351 19.412 19.433 1.00 28.82 31 ARG B N 1
ATOM 4332 C CA . ARG J 3 31 ? 3.162 19.036 20.579 1.00 31.47 31 ARG B CA 1
ATOM 4333 C C . ARG J 3 31 ? 2.647 17.756 21.243 1.00 25.88 31 ARG B C 1
ATOM 4334 O O . ARG J 3 31 ? 1.899 17.833 22.218 1.00 32.03 31 ARG B O 1
ATOM 4342 N N . LEU J 3 32 ? 3.057 16.615 20.713 1.00 24.97 32 LEU B N 1
ATOM 4343 C CA . LEU J 3 32 ? 2.675 15.319 21.278 1.00 26.78 32 LEU B CA 1
ATOM 4344 C C . LEU J 3 32 ? 3.808 14.773 22.132 1.00 32.51 32 LEU B C 1
ATOM 4345 O O . LEU J 3 32 ? 4.547 15.589 22.704 1.00 31.62 32 LEU B O 1
ATOM 4350 N N . ARG J 3 33 ? 4.002 13.453 22.242 1.00 28.11 33 ARG B N 1
ATOM 4351 C CA . ARG J 3 33 ? 5.192 12.979 22.958 1.00 25.17 33 ARG B CA 1
ATOM 4352 C C . ARG J 3 33 ? 6.445 13.570 22.315 1.00 27.68 33 ARG B C 1
ATOM 4353 O O . ARG J 3 33 ? 7.359 14.028 22.994 1.00 29.30 33 ARG B O 1
ATOM 4361 N N . TRP J 3 34 ? 6.475 13.580 20.988 1.00 26.82 34 TRP B N 1
ATOM 4362 C CA . TRP J 3 34 ? 7.464 14.326 20.222 1.00 26.75 34 TRP B CA 1
ATOM 4363 C C . TRP J 3 34 ? 6.725 15.304 19.308 1.00 28.75 34 TRP B C 1
ATOM 4364 O O . TRP J 3 34 ? 5.515 15.141 19.100 1.00 23.67 34 TRP B O 1
ATOM 4375 N N . PRO J 3 35 ? 7.431 16.299 18.791 1.00 25.05 35 PRO B N 1
ATOM 4376 C CA . PRO J 3 35 ? 6.788 17.214 17.842 1.00 28.55 35 PRO B CA 1
ATOM 4377 C C . PRO J 3 35 ? 6.255 16.459 16.636 1.00 28.78 35 PRO B C 1
ATOM 4378 O O . PRO J 3 35 ? 6.883 15.527 16.141 1.00 30.40 35 PRO B O 1
ATOM 4382 N N . VAL J 3 36 ? 5.086 16.860 16.152 1.00 26.91 36 VAL B N 1
ATOM 4383 C CA . VAL J 3 36 ? 4.590 16.306 14.896 1.00 30.21 36 VAL B CA 1
ATOM 4384 C C . VAL J 3 36 ? 5.628 16.514 13.801 1.00 34.49 36 VAL B C 1
ATOM 4385 O O . VAL J 3 36 ? 6.189 17.597 13.651 1.00 30.26 36 VAL B O 1
ATOM 4389 N N . SER J 3 37 ? 5.926 15.477 13.018 1.00 37.35 37 SER B N 1
ATOM 4390 C CA . SER J 3 37 ? 6.983 15.625 12.013 1.00 31.26 37 SER B CA 1
ATOM 4391 C C . SER J 3 37 ? 6.632 16.758 11.045 1.00 28.85 37 SER B C 1
ATOM 4392 O O . SER J 3 37 ? 5.469 16.923 10.680 1.00 29.03 37 SER B O 1
ATOM 4395 N N . GLU J 3 38 ? 7.650 17.511 10.668 1.00 30.15 38 GLU B N 1
ATOM 4396 C CA . GLU J 3 38 ? 7.495 18.649 9.761 1.00 33.96 38 GLU B CA 1
ATOM 4397 C C . GLU J 3 38 ? 6.846 18.205 8.462 1.00 34.06 38 GLU B C 1
ATOM 4398 O O . GLU J 3 38 ? 6.053 18.900 7.828 1.00 40.16 38 GLU B O 1
ATOM 4404 N N . GLU J 3 39 ? 7.169 16.983 8.028 1.00 28.92 39 GLU B N 1
ATOM 4405 C CA . GLU J 3 39 ? 6.621 16.461 6.782 1.00 31.17 39 GLU B CA 1
ATOM 4406 C C . GLU J 3 39 ? 5.113 16.256 6.830 1.00 33.41 39 GLU B C 1
ATOM 4407 O O . GLU J 3 39 ? 4.443 16.210 5.789 1.00 32.93 39 GLU B O 1
ATOM 4413 N N . ILE J 3 40 ? 4.528 16.099 8.020 1.00 30.95 40 ILE B N 1
ATOM 4414 C CA . ILE J 3 40 ? 3.089 15.824 8.082 1.00 34.58 40 ILE B CA 1
ATOM 4415 C C . ILE J 3 40 ? 2.307 17.062 7.644 1.00 37.26 40 ILE B C 1
ATOM 4416 O O . ILE J 3 40 ? 1.362 17.029 6.861 1.00 37.01 40 ILE B O 1
ATOM 4421 N N . TYR J 3 41 ? 2.737 18.203 8.180 1.00 38.02 41 TYR B N 1
ATOM 4422 C CA . TYR J 3 41 ? 2.154 19.489 7.834 1.00 38.21 41 TYR B CA 1
ATOM 4423 C C . TYR J 3 41 ? 2.111 19.690 6.325 1.00 45.45 41 TYR B C 1
ATOM 4424 O O . TYR J 3 41 ? 1.172 20.275 5.785 1.00 46.66 41 TYR B O 1
ATOM 4433 N N . ARG J 3 42 ? 3.133 19.205 5.627 1.00 42.49 42 ARG B N 1
ATOM 4434 C CA . ARG J 3 42 ? 3.221 19.423 4.187 1.00 40.53 42 ARG B CA 1
ATOM 4435 C C . ARG J 3 42 ? 2.371 18.437 3.389 1.00 43.20 42 ARG B C 1
ATOM 4436 O O . ARG J 3 42 ? 2.348 18.555 2.159 1.00 37.66 42 ARG B O 1
ATOM 4444 N N . LEU J 3 43 ? 1.704 17.498 4.055 1.00 46.68 43 LEU B N 1
ATOM 4445 C CA . LEU J 3 43 ? 0.925 16.488 3.336 1.00 45.31 43 LEU B CA 1
ATOM 4446 C C . LEU J 3 43 ? -0.054 17.142 2.368 1.00 47.40 43 LEU B C 1
ATOM 4447 O O . LEU J 3 43 ? -0.807 18.041 2.745 1.00 45.05 43 LEU B O 1
ATOM 4452 N N . SER J 3 44 ? -0.030 16.706 1.113 1.00 49.21 44 SER B N 1
ATOM 4453 C CA . SER J 3 44 ? -0.891 17.266 0.084 1.00 43.35 44 SER B CA 1
ATOM 4454 C C . SER J 3 44 ? -1.209 16.245 -1.000 1.00 39.29 44 SER B C 1
ATOM 4455 O O . SER J 3 44 ? -0.348 15.830 -1.773 1.00 43.29 44 SER B O 1
ATOM 4458 N N . ASP J 3 45 ? -2.468 15.831 -1.056 1.00 41.90 45 ASP B N 1
ATOM 4459 C CA . ASP J 3 45 ? -2.926 14.904 -2.085 1.00 49.49 45 ASP B CA 1
ATOM 4460 C C . ASP J 3 45 ? -2.080 13.637 -2.117 1.00 49.19 45 ASP B C 1
ATOM 4461 O O . ASP J 3 45 ? -1.621 13.228 -3.183 1.00 50.11 45 ASP B O 1
ATOM 4466 N N . GLN J 3 46 ? -1.881 13.020 -0.956 1.00 48.63 46 GLN B N 1
ATOM 4467 C CA . GLN J 3 46 ? -1.142 11.767 -0.855 1.00 42.22 46 GLN B CA 1
ATOM 4468 C C . GLN J 3 46 ? -2.072 10.571 -0.729 1.00 35.68 46 GLN B C 1
ATOM 4469 O O . GLN J 3 46 ? -2.845 10.423 0.219 1.00 37.96 46 GLN B O 1
ATOM 4475 N N . PRO J 3 47 ? -2.021 9.663 -1.692 1.00 35.01 47 PRO B N 1
ATOM 4476 C CA . PRO J 3 47 ? -2.876 8.475 -1.611 1.00 35.07 47 PRO B CA 1
ATOM 4477 C C . PRO J 3 47 ? -2.420 7.551 -0.483 1.00 35.04 47 PRO B C 1
ATOM 4478 O O . PRO J 3 47 ? -1.234 7.437 -0.188 1.00 31.43 47 PRO B O 1
ATOM 4482 N N . VAL J 3 48 ? -3.385 6.892 0.150 1.00 32.68 48 VAL B N 1
ATOM 4483 C CA . VAL J 3 48 ? -3.085 5.904 1.176 1.00 30.24 48 VAL B CA 1
ATOM 4484 C C . VAL J 3 48 ? -3.023 4.528 0.524 1.00 30.32 48 VAL B C 1
ATOM 4485 O O . VAL J 3 48 ? -4.016 4.078 -0.053 1.00 31.52 48 VAL B O 1
ATOM 4489 N N . LEU J 3 49 ? -1.860 3.894 0.614 1.00 28.90 49 LEU B N 1
ATOM 4490 C CA . LEU J 3 49 ? -1.654 2.616 -0.062 1.00 30.27 49 LEU B CA 1
ATOM 4491 C C . LEU J 3 49 ? -1.966 1.426 0.831 1.00 32.37 49 LEU B C 1
ATOM 4492 O O . LEU J 3 49 ? -2.272 0.324 0.372 1.00 34.71 49 LEU B O 1
ATOM 4497 N N . SER J 3 50 ? -1.879 1.658 2.139 1.00 30.08 50 SER B N 1
ATOM 4498 C CA . SER J 3 50 ? -2.035 0.594 3.117 1.00 28.64 50 SER B CA 1
ATOM 4499 C C . SER J 3 50 ? -2.131 1.168 4.522 1.00 30.42 50 SER B C 1
ATOM 4500 O O . SER J 3 50 ? -1.602 2.249 4.786 1.00 32.97 50 SER B O 1
ATOM 4503 N N . VAL J 3 51 ? -2.791 0.438 5.407 1.00 34.36 51 VAL B N 1
ATOM 4504 C CA . VAL J 3 51 ? -2.760 0.706 6.838 1.00 31.25 51 VAL B CA 1
ATOM 4505 C C . VAL J 3 51 ? -2.252 -0.542 7.561 1.00 31.13 51 VAL B C 1
ATOM 4506 O O . VAL J 3 51 ? -2.938 -1.556 7.621 1.00 30.25 51 VAL B O 1
ATOM 4510 N N . GLN J 3 52 ? -1.041 -0.462 8.097 1.00 29.93 52 GLN B N 1
ATOM 4511 C CA . GLN J 3 52 ? -0.470 -1.591 8.820 1.00 26.70 52 GLN B CA 1
ATOM 4512 C C . GLN J 3 52 ? -0.269 -1.246 10.291 1.00 25.45 52 GLN B C 1
ATOM 4513 O O . GLN J 3 52 ? -0.543 -0.142 10.748 1.00 25.59 52 GLN B O 1
ATOM 4519 N N . ARG J 3 53 ? 0.195 -2.238 11.044 1.00 26.27 53 ARG B N 1
ATOM 4520 C CA . ARG J 3 53 ? 0.466 -2.062 12.460 1.00 27.49 53 ARG B CA 1
ATOM 4521 C C . ARG J 3 53 ? 1.753 -2.814 12.795 1.00 28.51 53 ARG B C 1
ATOM 4522 O O . ARG J 3 53 ? 1.941 -3.924 12.313 1.00 29.60 53 ARG B O 1
ATOM 4530 N N . ARG J 3 54 ? 2.582 -2.192 13.602 1.00 28.32 54 ARG B N 1
ATOM 4531 C CA . ARG J 3 54 ? 3.743 -2.808 14.226 1.00 27.15 54 ARG B CA 1
ATOM 4532 C C . ARG J 3 54 ? 3.664 -2.502 15.726 1.00 28.46 54 ARG B C 1
ATOM 4533 O O . ARG J 3 54 ? 3.591 -1.320 16.087 1.00 25.79 54 ARG B O 1
ATOM 4541 N N . ALA J 3 55 ? 3.646 -3.543 16.546 1.00 23.45 55 ALA B N 1
ATOM 4542 C CA . ALA J 3 55 ? 3.525 -3.346 17.993 1.00 20.23 55 ALA B CA 1
ATOM 4543 C C . ALA J 3 55 ? 2.317 -2.469 18.289 1.00 22.21 55 ALA B C 1
ATOM 4544 O O . ALA J 3 55 ? 1.196 -2.802 17.887 1.00 27.49 55 ALA B O 1
ATOM 4546 N N . LYS J 3 56 ? 2.502 -1.330 18.956 1.00 21.43 56 LYS B N 1
ATOM 4547 C CA . LYS J 3 56 ? 1.369 -0.441 19.192 1.00 22.50 56 LYS B CA 1
ATOM 4548 C C . LYS J 3 56 ? 1.382 0.751 18.235 1.00 24.89 56 LYS B C 1
ATOM 4549 O O . LYS J 3 56 ? 0.787 1.805 18.496 1.00 26.04 56 LYS B O 1
ATOM 4555 N N . TYR J 3 57 ? 2.063 0.578 17.105 1.00 25.33 57 TYR B N 1
ATOM 4556 C CA . TYR J 3 57 ? 2.185 1.646 16.120 1.00 23.16 57 TYR B CA 1
ATOM 4557 C C . TYR J 3 57 ? 1.317 1.426 14.895 1.00 25.27 57 TYR B C 1
ATOM 4558 O O . TYR J 3 57 ? 1.352 0.356 14.282 1.00 28.84 57 TYR B O 1
ATOM 4567 N N . LEU J 3 58 ? 0.549 2.444 14.526 1.00 25.76 58 LEU B N 1
ATOM 4568 C CA . LEU J 3 58 ? -0.154 2.391 13.242 1.00 30.84 58 LEU B CA 1
ATOM 4569 C C . LEU J 3 58 ? 0.742 3.007 12.166 1.00 28.38 58 LEU B C 1
ATOM 4570 O O . LEU J 3 58 ? 1.483 3.942 12.461 1.00 27.28 58 LEU B O 1
ATOM 4575 N N . LEU J 3 59 ? 0.655 2.455 10.969 1.00 31.67 59 LEU B N 1
ATOM 4576 C CA . LEU J 3 59 ? 1.489 2.802 9.835 1.00 34.30 59 LEU B CA 1
ATOM 4577 C C . LEU J 3 59 ? 0.653 3.030 8.577 1.00 32.78 59 LEU B C 1
ATOM 4578 O O . LEU J 3 59 ? 0.015 2.110 8.063 1.00 32.67 59 LEU B O 1
ATOM 4583 N N . LEU J 3 60 ? 0.675 4.264 8.085 1.00 29.69 60 LEU B N 1
ATOM 4584 C CA . LEU J 3 60 ? 0.025 4.574 6.812 1.00 33.60 60 LEU B CA 1
ATOM 4585 C C . LEU J 3 60 ? 1.086 4.600 5.710 1.00 31.73 60 LEU B C 1
ATOM 4586 O O . LEU J 3 60 ? 2.042 5.366 5.810 1.00 27.86 60 LEU B O 1
ATOM 4591 N N . GLU J 3 61 ? 0.908 3.755 4.702 1.00 32.16 61 GLU B N 1
ATOM 4592 C CA . GLU J 3 61 ? 1.847 3.657 3.594 1.00 29.91 61 GLU B CA 1
ATOM 4593 C C . GLU J 3 61 ? 1.522 4.684 2.509 1.00 31.55 61 GLU B C 1
ATOM 4594 O O . GLU J 3 61 ? 0.480 4.620 1.867 1.00 34.20 61 GLU B O 1
ATOM 4600 N N . LEU J 3 62 ? 2.422 5.640 2.304 1.00 36.62 62 LEU B N 1
ATOM 4601 C CA . LEU J 3 62 ? 2.266 6.667 1.276 1.00 34.85 62 LEU B CA 1
ATOM 4602 C C . LEU J 3 62 ? 3.277 6.428 0.159 1.00 36.66 62 LEU B C 1
ATOM 4603 O O . LEU J 3 62 ? 4.273 5.720 0.338 1.00 36.22 62 LEU B O 1
ATOM 4608 N N . PRO J 3 63 ? 3.054 6.979 -1.025 1.00 37.22 63 PRO B N 1
ATOM 4609 C CA . PRO J 3 63 ? 4.017 6.802 -2.124 1.00 39.01 63 PRO B CA 1
ATOM 4610 C C . PRO J 3 63 ? 5.449 7.152 -1.757 1.00 38.91 63 PRO B C 1
ATOM 4611 O O . PRO J 3 63 ? 6.389 6.457 -2.160 1.00 36.70 63 PRO B O 1
ATOM 4615 N N . GLU J 3 64 ? 5.681 8.214 -0.988 1.00 40.10 64 GLU B N 1
ATOM 4616 C CA . GLU J 3 64 ? 7.060 8.621 -0.734 1.00 45.04 64 GLU B CA 1
ATOM 4617 C C . GLU J 3 64 ? 7.533 8.351 0.683 1.00 39.57 64 GLU B C 1
ATOM 4618 O O . GLU J 3 64 ? 8.648 8.735 1.050 1.00 38.60 64 GLU B O 1
ATOM 4624 N N . GLY J 3 65 ? 6.718 7.707 1.515 1.00 35.45 65 GLY B N 1
ATOM 4625 C CA . GLY J 3 65 ? 7.119 7.476 2.887 1.00 30.93 65 GLY B CA 1
ATOM 4626 C C . GLY J 3 65 ? 6.005 6.914 3.746 1.00 31.90 65 GLY B C 1
ATOM 4627 O O . GLY J 3 65 ? 4.977 6.474 3.241 1.00 27.23 65 GLY B O 1
ATOM 4628 N N . TRP J 3 66 ? 6.220 6.933 5.059 1.00 31.31 66 TRP B N 1
ATOM 4629 C CA . TRP J 3 66 ? 5.276 6.391 6.016 1.00 27.08 66 TRP B CA 1
ATOM 4630 C C . TRP J 3 66 ? 4.916 7.403 7.102 1.00 25.43 66 TRP B C 1
ATOM 4631 O O . TRP J 3 66 ? 5.786 8.106 7.603 1.00 31.58 66 TRP B O 1
ATOM 4642 N N . ILE J 3 67 ? 3.634 7.422 7.435 1.00 26.83 67 ILE B N 1
ATOM 4643 C CA . ILE J 3 67 ? 3.169 8.143 8.611 1.00 26.69 67 ILE B CA 1
ATOM 4644 C C . ILE J 3 67 ? 3.033 7.145 9.761 1.00 28.11 67 ILE B C 1
ATOM 4645 O O . ILE J 3 67 ? 2.316 6.143 9.647 1.00 28.65 67 ILE B O 1
ATOM 4650 N N . ILE J 3 68 ? 3.730 7.408 10.858 1.00 26.28 68 ILE B N 1
ATOM 4651 C CA . ILE J 3 68 ? 3.682 6.516 12.013 1.00 27.38 68 ILE B CA 1
ATOM 4652 C C . ILE J 3 68 ? 2.787 7.115 13.090 1.00 24.11 68 ILE B C 1
ATOM 4653 O O . ILE J 3 68 ? 2.992 8.262 13.491 1.00 25.42 68 ILE B O 1
ATOM 4658 N N . ILE J 3 69 ? 1.789 6.354 13.533 1.00 25.10 69 ILE B N 1
ATOM 4659 C CA . ILE J 3 69 ? 0.887 6.864 14.559 1.00 23.77 69 ILE B CA 1
ATOM 4660 C C . ILE J 3 69 ? 0.970 6.024 15.832 1.00 29.74 69 ILE B C 1
ATOM 4661 O O . ILE J 3 69 ? 0.958 4.796 15.753 1.00 28.86 69 ILE B O 1
ATOM 4666 N N . HIS J 3 70 ? 1.059 6.699 16.972 1.00 25.34 70 HIS B N 1
ATOM 4667 C CA . HIS J 3 70 ? 1.029 6.043 18.276 1.00 24.03 70 HIS B CA 1
ATOM 4668 C C . HIS J 3 70 ? -0.012 6.753 19.142 1.00 25.98 70 HIS B C 1
ATOM 4669 O O . HIS J 3 70 ? -0.081 7.982 19.167 1.00 25.49 70 HIS B O 1
ATOM 4676 N N . LEU J 3 71 ? -0.842 6.010 19.853 1.00 27.45 71 LEU B N 1
ATOM 4677 C CA . LEU J 3 71 ? -1.934 6.583 20.635 1.00 26.74 71 LEU B CA 1
ATOM 4678 C C . LEU J 3 71 ? -1.508 6.954 22.044 1.00 24.84 71 LEU B C 1
ATOM 4679 O O . LEU J 3 71 ? -2.222 7.631 22.781 1.00 28.60 71 LEU B O 1
ATOM 4684 N N . GLY J 3 72 ? -0.329 6.521 22.483 1.00 25.65 72 GLY B N 1
ATOM 4685 C CA . GLY J 3 72 ? 0.108 6.854 23.841 1.00 20.36 72 GLY B CA 1
ATOM 4686 C C . GLY J 3 72 ? -0.849 6.258 24.861 1.00 25.76 72 GLY B C 1
ATOM 4687 O O . GLY J 3 72 ? -1.352 5.143 24.697 1.00 25.52 72 GLY B O 1
ATOM 4688 N N . MET J 3 73 ? -1.109 7.005 25.928 1.00 24.56 73 MET B N 1
ATOM 4689 C CA . MET J 3 73 ? -1.980 6.524 26.994 1.00 26.05 73 MET B CA 1
ATOM 4690 C C . MET J 3 73 ? -3.445 6.872 26.763 1.00 28.01 73 MET B C 1
ATOM 4691 O O . MET J 3 73 ? -4.335 6.184 27.257 1.00 23.71 73 MET B O 1
ATOM 4696 N N . SER J 3 74 ? -3.726 7.947 26.032 1.00 28.41 74 SER B N 1
ATOM 4697 C CA . SER J 3 74 ? -5.085 8.446 25.910 1.00 23.73 74 SER B CA 1
ATOM 4698 C C . SER J 3 74 ? -5.462 8.755 24.472 1.00 28.10 74 SER B C 1
ATOM 4699 O O . SER J 3 74 ? -6.415 9.494 24.210 1.00 30.45 74 SER B O 1
ATOM 4702 N N . GLY J 3 75 ? -4.724 8.215 23.502 1.00 25.44 75 GLY B N 1
ATOM 4703 C CA . GLY J 3 75 ? -5.022 8.553 22.117 1.00 25.53 75 GLY B CA 1
ATOM 4704 C C . GLY J 3 75 ? -6.185 7.765 21.556 1.00 27.73 75 GLY B C 1
ATOM 4705 O O . GLY J 3 75 ? -6.485 6.683 22.054 1.00 30.17 75 GLY B O 1
ATOM 4706 N N . SER J 3 76 ? -6.844 8.294 20.530 1.00 29.85 76 SER B N 1
ATOM 4707 C CA . SER J 3 76 ? -7.849 7.551 19.790 1.00 29.98 76 SER B CA 1
ATOM 4708 C C . SER J 3 76 ? -8.004 8.144 18.385 1.00 32.25 76 SER B C 1
ATOM 4709 O O . SER J 3 76 ? -7.695 9.305 18.145 1.00 27.68 76 SER B O 1
ATOM 4712 N N . LEU J 3 77 ? -8.491 7.286 17.501 1.00 33.17 77 LEU B N 1
ATOM 4713 C CA . LEU J 3 77 ? -8.697 7.584 16.098 1.00 35.19 77 LEU B CA 1
ATOM 4714 C C . LEU J 3 77 ? -10.143 7.311 15.695 1.00 40.03 77 LEU B C 1
ATOM 4715 O O . LEU J 3 77 ? -10.722 6.288 16.075 1.00 35.00 77 LEU B O 1
ATOM 4720 N N . ARG J 3 78 ? -10.708 8.235 14.928 1.00 40.63 78 ARG B N 1
ATOM 4721 C CA . ARG J 3 78 ? -12.068 8.093 14.428 1.00 42.87 78 ARG B CA 1
ATOM 4722 C C . ARG J 3 78 ? -12.139 8.558 12.980 1.00 40.51 78 ARG B C 1
ATOM 4723 O O . ARG J 3 78 ? -11.516 9.556 12.619 1.00 41.82 78 ARG B O 1
ATOM 4731 N N . ILE J 3 79 ? -12.910 7.837 12.176 1.00 37.80 79 ILE B N 1
ATOM 4732 C CA . ILE J 3 79 ? -13.210 8.309 10.826 1.00 39.48 79 ILE B CA 1
ATOM 4733 C C . ILE J 3 79 ? -14.449 9.192 10.884 1.00 40.44 79 ILE B C 1
ATOM 4734 O O . ILE J 3 79 ? -15.523 8.686 11.221 1.00 44.44 79 ILE B O 1
ATOM 4739 N N . LEU J 3 80 ? -14.346 10.485 10.602 1.00 41.62 80 LEU B N 1
ATOM 4740 C CA . LEU J 3 80 ? -15.543 11.329 10.619 1.00 48.04 80 LEU B CA 1
ATOM 4741 C C . LEU J 3 80 ? -16.149 11.450 9.220 1.00 55.98 80 LEU B C 1
ATOM 4742 O O . LEU J 3 80 ? -15.449 11.604 8.224 1.00 46.71 80 LEU B O 1
ATOM 4747 N N . PRO J 3 81 ? -17.475 11.379 9.189 1.00 69.31 81 PRO B N 1
ATOM 4748 C CA . PRO J 3 81 ? -18.215 11.376 7.928 1.00 77.28 81 PRO B CA 1
ATOM 4749 C C . PRO J 3 81 ? -17.935 12.635 7.109 1.00 78.91 81 PRO B C 1
ATOM 4750 O O . PRO J 3 81 ? -17.685 12.555 5.904 1.00 80.77 81 PRO B O 1
ATOM 4754 N N . GLU J 3 82 ? -17.988 13.779 7.783 1.00 78.00 82 GLU B N 1
ATOM 4755 C CA . GLU J 3 82 ? -17.785 15.081 7.169 1.00 75.69 82 GLU B CA 1
ATOM 4756 C C . GLU J 3 82 ? -16.817 15.925 7.994 1.00 77.25 82 GLU B C 1
ATOM 4757 O O . GLU J 3 82 ? -16.238 15.439 8.965 1.00 76.59 82 GLU B O 1
ATOM 4759 N N . GLU J 3 83 ? -16.666 17.185 7.603 1.00 78.73 83 GLU B N 1
ATOM 4760 C CA . GLU J 3 83 ? -15.827 18.107 8.363 1.00 77.58 83 GLU B CA 1
ATOM 4761 C C . GLU J 3 83 ? -16.547 18.558 9.628 1.00 79.20 83 GLU B C 1
ATOM 4762 O O . GLU J 3 83 ? -16.999 19.696 9.733 1.00 95.83 83 GLU B O 1
ATOM 4764 N N . LEU J 3 84 ? -16.656 17.657 10.601 1.00 73.65 84 LEU B N 1
ATOM 4765 C CA . LEU J 3 84 ? -17.303 17.986 11.869 1.00 64.55 84 LEU B CA 1
ATOM 4766 C C . LEU J 3 84 ? -16.412 18.933 12.663 1.00 60.67 84 LEU B C 1
ATOM 4767 O O . LEU J 3 84 ? -15.184 18.861 12.574 1.00 54.05 84 LEU B O 1
ATOM 4772 N N . PRO J 3 85 ? -17.014 19.841 13.418 1.00 60.91 85 PRO B N 1
ATOM 4773 C CA . PRO J 3 85 ? -16.222 20.771 14.234 1.00 59.19 85 PRO B CA 1
ATOM 4774 C C . PRO J 3 85 ? -15.420 20.027 15.299 1.00 52.12 85 PRO B C 1
ATOM 4775 O O . PRO J 3 85 ? -15.893 19.068 15.911 1.00 43.04 85 PRO B O 1
ATOM 4779 N N . PRO J 3 86 ? -14.191 20.489 15.508 1.00 43.71 86 PRO B N 1
ATOM 4780 C CA . PRO J 3 86 ? -13.293 19.871 16.478 1.00 43.18 86 PRO B CA 1
ATOM 4781 C C . PRO J 3 86 ? -13.640 20.240 17.918 1.00 42.21 86 PRO B C 1
ATOM 4782 O O . PRO J 3 86 ? -14.271 21.273 18.155 1.00 39.68 86 PRO B O 1
ATOM 4786 N N . GLU J 3 87 ? -13.222 19.387 18.845 1.00 40.74 87 GLU B N 1
ATOM 4787 C CA . GLU J 3 87 ? -13.313 19.650 20.277 1.00 42.34 87 GLU B CA 1
ATOM 4788 C C . GLU J 3 87 ? -11.916 19.858 20.847 1.00 36.18 87 GLU B C 1
ATOM 4789 O O . GLU J 3 87 ? -10.910 19.612 20.177 1.00 38.25 87 GLU B O 1
ATOM 4795 N N . LYS J 3 88 ? -11.811 20.316 22.082 1.00 34.17 88 LYS B N 1
ATOM 4796 C CA . LYS J 3 88 ? -10.550 20.839 22.593 1.00 35.96 88 LYS B CA 1
ATOM 4797 C C . LYS J 3 88 ? -9.394 19.856 22.550 1.00 32.23 88 LYS B C 1
ATOM 4798 O O . LYS J 3 88 ? -8.232 20.283 22.649 1.00 31.19 88 LYS B O 1
ATOM 4804 N N . HIS J 3 89 ? -9.625 18.553 22.434 1.00 26.04 89 HIS B N 1
ATOM 4805 C CA . HIS J 3 89 ? -8.475 17.642 22.499 1.00 30.34 89 HIS B CA 1
ATOM 4806 C C . HIS J 3 89 ? -8.263 16.928 21.176 1.00 33.48 89 HIS B C 1
ATOM 4807 O O . HIS J 3 89 ? -7.488 15.979 21.100 1.00 36.03 89 HIS B O 1
ATOM 4814 N N . ASP J 3 90 ? -8.962 17.399 20.157 1.00 29.44 90 ASP B N 1
ATOM 4815 C CA . ASP J 3 90 ? -8.808 16.955 18.780 1.00 30.74 90 ASP B CA 1
ATOM 4816 C C . ASP J 3 90 ? -7.562 17.602 18.177 1.00 36.45 90 ASP B C 1
ATOM 4817 O O . ASP J 3 90 ? -7.626 18.745 17.717 1.00 35.76 90 ASP B O 1
ATOM 4822 N N . HIS J 3 91 ? -6.425 16.896 18.216 1.00 31.36 91 HIS B N 1
ATOM 4823 C CA . HIS J 3 91 ? -5.156 17.527 17.849 1.00 28.77 91 HIS B CA 1
ATOM 4824 C C . HIS J 3 91 ? -4.667 17.263 16.441 1.00 29.78 91 HIS B C 1
ATOM 4825 O O . HIS J 3 91 ? -3.874 18.079 15.932 1.00 26.18 91 HIS B O 1
ATOM 4832 N N . VAL J 3 92 ? -5.061 16.175 15.784 1.00 25.50 92 VAL B N 1
ATOM 4833 C CA . VAL J 3 92 ? -4.593 15.953 14.416 1.00 27.99 92 VAL B CA 1
ATOM 4834 C C . VAL J 3 92 ? -5.692 15.390 13.517 1.00 29.41 92 VAL B C 1
ATOM 4835 O O . VAL J 3 92 ? -6.330 14.392 13.860 1.00 35.99 92 VAL B O 1
ATOM 4839 N N . ASP J 3 93 ? -5.894 16.026 12.370 1.00 32.47 93 ASP B N 1
ATOM 4840 C CA . ASP J 3 93 ? -6.832 15.610 11.344 1.00 35.96 93 ASP B CA 1
ATOM 4841 C C . ASP J 3 93 ? -6.131 15.282 10.025 1.00 37.30 93 ASP B C 1
ATOM 4842 O O . ASP J 3 93 ? -5.168 15.947 9.647 1.00 36.36 93 ASP B O 1
ATOM 4847 N N . LEU J 3 94 ? -6.629 14.283 9.317 1.00 37.57 94 LEU B N 1
ATOM 4848 C CA . LEU J 3 94 ? -6.247 14.015 7.935 1.00 34.27 94 LEU B CA 1
ATOM 4849 C C . LEU J 3 94 ? -7.495 14.159 7.067 1.00 34.19 94 LEU B C 1
ATOM 4850 O O . LEU J 3 94 ? -8.395 13.317 7.122 1.00 36.54 94 LEU B O 1
ATOM 4855 N N . VAL J 3 95 ? -7.609 15.225 6.283 1.00 37.17 95 VAL B N 1
ATOM 4856 C CA . VAL J 3 95 ? -8.835 15.410 5.502 1.00 34.64 95 VAL B CA 1
ATOM 4857 C C . VAL J 3 95 ? -8.763 14.629 4.196 1.00 31.16 95 VAL B C 1
ATOM 4858 O O . VAL J 3 95 ? -7.929 14.946 3.346 1.00 42.85 95 VAL B O 1
ATOM 4862 N N . MET J 3 96 ? -9.613 13.624 4.022 1.00 29.11 96 MET B N 1
ATOM 4863 C CA . MET J 3 96 ? -9.513 12.744 2.860 1.00 36.45 96 MET B CA 1
ATOM 4864 C C . MET J 3 96 ? -10.314 13.225 1.658 1.00 43.84 96 MET B C 1
ATOM 4865 O O . MET J 3 96 ? -11.193 14.084 1.736 1.00 39.97 96 MET B O 1
ATOM 4870 N N . SER J 3 97 ? -9.997 12.635 0.502 1.00 42.89 97 SER B N 1
ATOM 4871 C CA . SER J 3 97 ? -10.711 13.015 -0.716 1.00 46.75 97 SER B CA 1
ATOM 4872 C C . SER J 3 97 ? -12.178 12.608 -0.628 1.00 50.79 97 SER B C 1
ATOM 4873 O O . SER J 3 97 ? -13.039 13.290 -1.191 1.00 63.66 97 SER B O 1
ATOM 4876 N N . ASN J 3 98 ? -12.470 11.526 0.089 1.00 50.10 98 ASN B N 1
ATOM 4877 C CA . ASN J 3 98 ? -13.835 11.025 0.217 1.00 52.97 98 ASN B CA 1
ATOM 4878 C C . ASN J 3 98 ? -14.696 11.864 1.158 1.00 59.60 98 ASN B C 1
ATOM 4879 O O . ASN J 3 98 ? -15.759 11.419 1.601 1.00 67.37 98 ASN B O 1
ATOM 4884 N N . GLY J 3 99 ? -14.234 13.066 1.486 1.00 57.04 99 GLY B N 1
ATOM 4885 C CA . GLY J 3 99 ? -14.988 13.966 2.338 1.00 54.85 99 GLY B CA 1
ATOM 4886 C C . GLY J 3 99 ? -14.926 13.600 3.800 1.00 52.98 99 GLY B C 1
ATOM 4887 O O . GLY J 3 99 ? -15.187 14.412 4.692 1.00 62.79 99 GLY B O 1
ATOM 4888 N N . LYS J 3 100 ? -14.565 12.353 4.113 1.00 48.08 100 LYS B N 1
ATOM 4889 C CA . LYS J 3 100 ? -14.471 12.027 5.538 1.00 44.80 100 LYS B CA 1
ATOM 4890 C C . LYS J 3 100 ? -13.131 12.501 6.096 1.00 46.60 100 LYS B C 1
ATOM 4891 O O . LYS J 3 100 ? -12.246 12.939 5.358 1.00 41.36 100 LYS B O 1
ATOM 4897 N N . VAL J 3 101 ? -13.007 12.415 7.417 1.00 43.61 101 VAL B N 1
ATOM 4898 C CA . VAL J 3 101 ? -11.780 12.820 8.079 1.00 41.79 101 VAL B CA 1
ATOM 4899 C C . VAL J 3 101 ? -11.298 11.758 9.058 1.00 38.49 101 VAL B C 1
ATOM 4900 O O . VAL J 3 101 ? -12.078 11.145 9.778 1.00 34.67 101 VAL B O 1
ATOM 4904 N N . LEU J 3 102 ? -9.983 11.572 9.080 1.00 38.42 102 LEU B N 1
ATOM 4905 C CA . LEU J 3 102 ? -9.367 10.774 10.136 1.00 34.38 102 LEU B CA 1
ATOM 4906 C C . LEU J 3 102 ? -9.031 11.735 11.281 1.00 33.09 102 LEU B C 1
ATOM 4907 O O . LEU J 3 102 ? -8.164 12.591 11.121 1.00 30.28 102 LEU B O 1
ATOM 4912 N N . ARG J 3 103 ? -9.725 11.594 12.407 1.00 35.96 103 ARG B N 1
ATOM 4913 C CA . ARG J 3 103 ? -9.534 12.484 13.544 1.00 32.81 103 ARG B CA 1
ATOM 4914 C C . ARG J 3 103 ? -8.854 11.775 14.715 1.00 30.16 103 ARG B C 1
ATOM 4915 O O . ARG J 3 103 ? -9.331 10.766 15.227 1.00 31.93 103 ARG B O 1
ATOM 4923 N N . TYR J 3 104 ? -7.732 12.355 15.109 1.00 30.89 104 TYR B N 1
ATOM 4924 C CA . TYR J 3 104 ? -6.942 11.933 16.251 1.00 32.01 104 TYR B CA 1
ATOM 4925 C C . TYR J 3 104 ? -7.269 12.801 17.467 1.00 30.71 104 TYR B C 1
ATOM 4926 O O . TYR J 3 104 ? -7.185 14.027 17.344 1.00 30.09 104 TYR B O 1
ATOM 4935 N N . THR J 3 105 ? -7.626 12.169 18.571 1.00 26.07 105 THR B N 1
ATOM 4936 C CA . THR J 3 105 ? -7.946 12.828 19.833 1.00 28.11 105 THR B CA 1
ATOM 4937 C C . THR J 3 105 ? -7.011 12.363 20.938 1.00 27.93 105 THR B C 1
ATOM 4938 O O . THR J 3 105 ? -6.730 11.168 21.075 1.00 33.51 105 THR B O 1
ATOM 4942 N N . ASP J 3 106 ? -6.488 13.279 21.757 1.00 27.40 106 ASP B N 1
ATOM 4943 C CA . ASP J 3 106 ? -5.536 12.821 22.772 1.00 25.14 106 ASP B CA 1
ATOM 4944 C C . ASP J 3 106 ? -5.315 13.865 23.852 1.00 25.53 106 ASP B C 1
ATOM 4945 O O . ASP J 3 106 ? -4.428 14.708 23.728 1.00 28.87 106 ASP B O 1
ATOM 4950 N N . PRO J 3 107 ? -6.093 13.794 24.925 1.00 27.18 107 PRO B N 1
ATOM 4951 C CA . PRO J 3 107 ? -6.007 14.759 26.021 1.00 30.29 107 PRO B CA 1
ATOM 4952 C C . PRO J 3 107 ? -4.620 14.865 26.639 1.00 29.23 107 PRO B C 1
ATOM 4953 O O . PRO J 3 107 ? -4.093 15.964 26.824 1.00 31.19 107 PRO B O 1
ATOM 4957 N N . ARG J 3 108 ? -3.989 13.752 27.007 1.00 31.01 108 ARG B N 1
ATOM 4958 C CA . ARG J 3 108 ? -2.704 13.879 27.703 1.00 26.39 108 ARG B CA 1
ATOM 4959 C C . ARG J 3 108 ? -1.585 14.242 26.733 1.00 21.29 108 ARG B C 1
ATOM 4960 O O . ARG J 3 108 ? -0.569 14.788 27.159 1.00 22.05 108 ARG B O 1
ATOM 4968 N N . ARG J 3 109 ? -1.780 13.931 25.451 1.00 23.77 109 ARG B N 1
ATOM 4969 C CA . ARG J 3 109 ? -0.809 14.195 24.393 1.00 25.35 109 ARG B CA 1
ATOM 4970 C C . ARG J 3 109 ? 0.461 13.369 24.572 1.00 26.11 109 ARG B C 1
ATOM 4971 O O . ARG J 3 109 ? 1.576 13.881 24.429 1.00 25.42 109 ARG B O 1
ATOM 4979 N N . PHE J 3 110 ? 0.290 12.086 24.887 1.00 27.49 110 PHE B N 1
ATOM 4980 C CA . PHE J 3 110 ? 1.406 11.155 25.030 1.00 22.06 110 PHE B CA 1
ATOM 4981 C C . PHE J 3 110 ? 1.592 10.370 23.733 1.00 21.66 110 PHE B C 1
ATOM 4982 O O . PHE J 3 110 ? 2.524 9.588 23.571 1.00 24.99 110 PHE B O 1
ATOM 4990 N N . GLY J 3 111 ? 0.678 10.586 22.787 1.00 21.38 111 GLY B N 1
ATOM 4991 C CA . GLY J 3 111 ? 0.777 9.933 21.490 1.00 21.85 111 GLY B CA 1
ATOM 4992 C C . GLY J 3 111 ? 1.845 10.583 20.622 1.00 25.66 111 GLY B C 1
ATOM 4993 O O . GLY J 3 111 ? 2.715 11.282 21.136 1.00 27.98 111 GLY B O 1
ATOM 4994 N N . ALA J 3 112 ? 1.798 10.355 19.314 1.00 25.01 112 ALA B N 1
ATOM 4995 C CA . ALA J 3 112 ? 2.821 10.848 18.404 1.00 23.45 112 ALA B CA 1
ATOM 4996 C C . ALA J 3 112 ? 2.391 10.704 16.951 1.00 27.38 112 ALA B C 1
ATOM 4997 O O . ALA J 3 112 ? 1.615 9.815 16.610 1.00 30.82 112 ALA B O 1
ATOM 4999 N N . TRP J 3 113 ? 2.897 11.564 16.096 1.00 26.36 113 TRP B N 1
ATOM 5000 C CA . TRP J 3 113 ? 2.755 11.503 14.648 1.00 25.94 113 TRP B CA 1
ATOM 5001 C C . TRP J 3 113 ? 4.135 11.803 14.062 1.00 26.79 113 TRP B C 1
ATOM 5002 O O . TRP J 3 113 ? 4.654 12.917 14.194 1.00 24.84 113 TRP B O 1
ATOM 5013 N N . LEU J 3 114 ? 4.729 10.784 13.448 1.00 26.18 114 LEU B N 1
ATOM 5014 C CA . LEU J 3 114 ? 6.090 10.909 12.933 1.00 27.26 114 LEU B CA 1
ATOM 5015 C C . LEU J 3 114 ? 6.144 10.534 11.459 1.00 31.86 114 LEU B C 1
ATOM 5016 O O . LEU J 3 114 ? 5.342 9.742 10.969 1.00 32.26 114 LEU B O 1
ATOM 5021 N N . TRP J 3 115 ? 7.110 11.123 10.764 1.00 36.67 115 TRP B N 1
ATOM 5022 C CA . TRP J 3 115 ? 7.324 10.811 9.359 1.00 36.03 115 TRP B CA 1
ATOM 5023 C C . TRP J 3 115 ? 8.632 10.053 9.160 1.00 31.29 115 TRP B C 1
ATOM 5024 O O . TRP J 3 115 ? 9.631 10.448 9.755 1.00 33.63 115 TRP B O 1
ATOM 5035 N N . THR J 3 116 ? 8.605 9.015 8.333 1.00 34.05 116 THR B N 1
ATOM 5036 C CA . THR J 3 116 ? 9.845 8.335 7.961 1.00 33.75 116 THR B CA 1
ATOM 5037 C C . THR J 3 116 ? 9.821 7.945 6.490 1.00 30.17 116 THR B C 1
ATOM 5038 O O . THR J 3 116 ? 8.792 7.523 5.945 1.00 33.57 116 THR B O 1
ATOM 5042 N N . LYS J 3 117 ? 10.950 8.078 5.799 1.00 33.84 117 LYS B N 1
ATOM 5043 C CA . LYS J 3 117 ? 10.997 7.671 4.394 1.00 32.46 117 LYS B CA 1
ATOM 5044 C C . LYS J 3 117 ? 10.842 6.153 4.311 1.00 33.47 117 LYS B C 1
ATOM 5045 O O . LYS J 3 117 ? 10.057 5.638 3.518 1.00 39.10 117 LYS B O 1
ATOM 5047 N N . GLU J 3 118 ? 11.605 5.455 5.151 1.00 35.53 118 GLU B N 1
ATOM 5048 C CA . GLU J 3 118 ? 11.583 4.001 5.181 1.00 40.01 118 GLU B CA 1
ATOM 5049 C C . GLU J 3 118 ? 11.352 3.458 6.585 1.00 38.99 118 GLU B C 1
ATOM 5050 O O . GLU J 3 118 ? 11.798 4.053 7.563 1.00 42.10 118 GLU B O 1
ATOM 5056 N N . LEU J 3 119 ? 10.659 2.329 6.670 1.00 39.45 119 LEU B N 1
ATOM 5057 C CA . LEU J 3 119 ? 10.383 1.648 7.920 1.00 42.30 119 LEU B CA 1
ATOM 5058 C C . LEU J 3 119 ? 11.660 1.105 8.551 1.00 45.91 119 LEU B C 1
ATOM 5059 O O . LEU J 3 119 ? 11.871 1.204 9.757 1.00 37.85 119 LEU B O 1
ATOM 5064 N N . GLU J 3 120 ? 12.498 0.512 7.709 1.00 50.63 120 GLU B N 1
ATOM 5065 C CA . GLU J 3 120 ? 13.682 -0.178 8.205 1.00 59.75 120 GLU B CA 1
ATOM 5066 C C . GLU J 3 120 ? 14.663 0.798 8.853 1.00 59.43 120 GLU B C 1
ATOM 5067 O O . GLU J 3 120 ? 14.860 1.921 8.392 1.00 57.42 120 GLU B O 1
ATOM 5073 N N . GLY J 3 121 ? 15.234 0.281 10.001 1.00 63.91 121 GLY B N 1
ATOM 5074 C CA . GLY J 3 121 ? 16.175 0.946 10.921 1.00 73.35 121 GLY B CA 1
ATOM 5075 C C . GLY J 3 121 ? 15.686 2.348 11.245 1.00 77.89 121 GLY B C 1
ATOM 5076 O O . GLY J 3 121 ? 16.308 3.315 10.824 1.00 91.63 121 GLY B O 1
ATOM 5077 N N . HIS J 3 122 ? 14.579 2.512 11.975 1.00 74.95 122 HIS B N 1
ATOM 5078 C CA . HIS J 3 122 ? 14.031 3.861 12.112 1.00 76.34 122 HIS B CA 1
ATOM 5079 C C . HIS J 3 122 ? 14.227 4.620 13.432 1.00 75.60 122 HIS B C 1
ATOM 5080 O O . HIS J 3 122 ? 14.722 5.753 13.450 1.00 88.75 122 HIS B O 1
ATOM 5087 N N . ASN J 3 123 ? 13.837 4.011 14.523 1.00 65.02 123 ASN B N 1
ATOM 5088 C CA . ASN J 3 123 ? 13.917 4.583 15.844 1.00 59.37 123 ASN B CA 1
ATOM 5089 C C . ASN J 3 123 ? 12.819 3.911 16.663 1.00 52.05 123 ASN B C 1
ATOM 5090 O O . ASN J 3 123 ? 13.053 2.861 17.277 1.00 73.20 123 ASN B O 1
ATOM 5095 N N . VAL J 3 124 ? 11.635 4.512 16.661 1.00 44.46 124 VAL B N 1
ATOM 5096 C CA . VAL J 3 124 ? 10.555 3.975 17.475 1.00 40.41 124 VAL B CA 1
ATOM 5097 C C . VAL J 3 124 ? 10.260 2.514 17.164 1.00 39.27 124 VAL B C 1
ATOM 5098 O O . VAL J 3 124 ? 9.734 1.797 18.014 1.00 47.24 124 VAL B O 1
ATOM 5102 N N . LEU J 3 125 ? 10.566 2.057 15.961 1.00 36.91 125 LEU B N 1
ATOM 5103 C CA . LEU J 3 125 ? 10.275 0.680 15.587 1.00 36.92 125 LEU B CA 1
ATOM 5104 C C . LEU J 3 125 ? 11.461 -0.255 15.791 1.00 39.37 125 LEU B C 1
ATOM 5105 O O . LEU J 3 125 ? 11.304 -1.474 15.836 1.00 33.69 125 LEU B O 1
ATOM 5110 N N . THR J 3 126 ? 12.640 0.347 15.907 1.00 45.15 126 THR B N 1
ATOM 5111 C CA . THR J 3 126 ? 13.881 -0.377 16.109 1.00 48.18 126 THR B CA 1
ATOM 5112 C C . THR J 3 126 ? 13.949 -0.910 17.532 1.00 46.79 126 THR B C 1
ATOM 5113 O O . THR J 3 126 ? 13.485 -0.269 18.472 1.00 64.95 126 THR B O 1
ATOM 5117 N N . HIS J 3 127 ? 14.535 -2.094 17.655 1.00 42.02 127 HIS B N 1
ATOM 5118 C CA . HIS J 3 127 ? 14.705 -2.789 18.923 1.00 47.28 127 HIS B CA 1
ATOM 5119 C C . HIS J 3 127 ? 13.391 -3.325 19.488 1.00 43.75 127 HIS B C 1
ATOM 5120 O O . HIS J 3 127 ? 13.334 -3.684 20.664 1.00 45.00 127 HIS B O 1
ATOM 5122 N N . LEU J 3 128 ? 12.335 -3.397 18.689 1.00 40.84 128 LEU B N 1
ATOM 5123 C CA . LEU J 3 128 ? 11.086 -3.996 19.129 1.00 39.52 128 LEU B CA 1
ATOM 5124 C C . LEU J 3 128 ? 11.165 -5.524 19.098 1.00 32.69 128 LEU B C 1
ATOM 5125 O O . LEU J 3 128 ? 11.725 -6.095 18.167 1.00 27.81 128 LEU B O 1
ATOM 5130 N N . GLY J 3 129 ? 10.595 -6.175 20.101 1.00 28.49 129 GLY B N 1
ATOM 5131 C CA . GLY J 3 129 ? 10.515 -7.625 20.146 1.00 24.23 129 GLY B CA 1
ATOM 5132 C C . GLY J 3 129 ? 9.479 -8.177 19.186 1.00 19.35 129 GLY B C 1
ATOM 5133 O O . GLY J 3 129 ? 8.820 -7.435 18.463 1.00 22.09 129 GLY B O 1
ATOM 5134 N N . PRO J 3 130 ? 9.328 -9.495 19.149 1.00 20.91 130 PRO B N 1
ATOM 5135 C CA . PRO J 3 130 ? 8.405 -10.129 18.207 1.00 24.44 130 PRO B CA 1
ATOM 5136 C C . PRO J 3 130 ? 6.936 -9.820 18.473 1.00 27.78 130 PRO B C 1
ATOM 5137 O O . PRO J 3 130 ? 6.512 -9.564 19.600 1.00 26.30 130 PRO B O 1
ATOM 5141 N N . GLU J 3 131 ? 6.156 -9.850 17.393 1.00 25.45 131 GLU B N 1
ATOM 5142 C CA . GLU J 3 131 ? 4.704 -9.786 17.472 1.00 28.35 131 GLU B CA 1
ATOM 5143 C C . GLU J 3 131 ? 4.206 -11.013 18.240 1.00 26.21 131 GLU B C 1
ATOM 5144 O O . GLU J 3 131 ? 4.621 -12.135 17.949 1.00 20.52 131 GLU B O 1
ATOM 5150 N N . PRO J 3 132 ? 3.354 -10.792 19.227 1.00 25.31 132 PRO B N 1
ATOM 5151 C CA . PRO J 3 132 ? 2.907 -11.900 20.081 1.00 24.36 132 PRO B CA 1
ATOM 5152 C C . PRO J 3 132 ? 2.028 -12.881 19.313 1.00 25.45 132 PRO B C 1
ATOM 5153 O O . PRO J 3 132 ? 1.934 -14.059 19.650 1.00 24.90 132 PRO B O 1
ATOM 5157 N N . LEU J 3 133 ? 1.393 -12.405 18.253 1.00 29.24 133 LEU B N 1
ATOM 5158 C CA . LEU J 3 133 ? 0.554 -13.295 17.450 1.00 33.63 133 LEU B CA 1
ATOM 5159 C C . LEU J 3 133 ? 1.351 -13.968 16.342 1.00 39.08 133 LEU B C 1
ATOM 5160 O O . LEU J 3 133 ? 0.815 -14.745 15.547 1.00 45.53 133 LEU B O 1
ATOM 5165 N N . SER J 3 134 ? 2.652 -13.696 16.257 1.00 37.05 134 SER B N 1
ATOM 5166 C CA . SER J 3 134 ? 3.478 -14.387 15.269 1.00 34.45 134 SER B CA 1
ATOM 5167 C C . SER J 3 134 ? 4.046 -15.677 15.854 1.00 34.43 134 SER B C 1
ATOM 5168 O O . SER J 3 134 ? 4.136 -15.844 17.072 1.00 33.22 134 SER B O 1
ATOM 5171 N N . ASP J 3 135 ? 4.464 -16.601 14.996 1.00 33.27 135 ASP B N 1
ATOM 5172 C CA . ASP J 3 135 ? 5.128 -17.821 15.430 1.00 35.18 135 ASP B CA 1
ATOM 5173 C C . ASP J 3 135 ? 6.455 -17.512 16.121 1.00 31.31 135 ASP B C 1
ATOM 5174 O O . ASP J 3 135 ? 6.977 -18.356 16.838 1.00 30.34 135 ASP B O 1
ATOM 5179 N N . ASP J 3 136 ? 6.969 -16.316 15.902 1.00 32.45 136 ASP B N 1
ATOM 5180 C CA . ASP J 3 136 ? 8.191 -15.803 16.488 1.00 33.65 136 ASP B CA 1
ATOM 5181 C C . ASP J 3 136 ? 8.111 -15.758 18.009 1.00 33.24 136 ASP B C 1
ATOM 5182 O O . ASP J 3 136 ? 9.10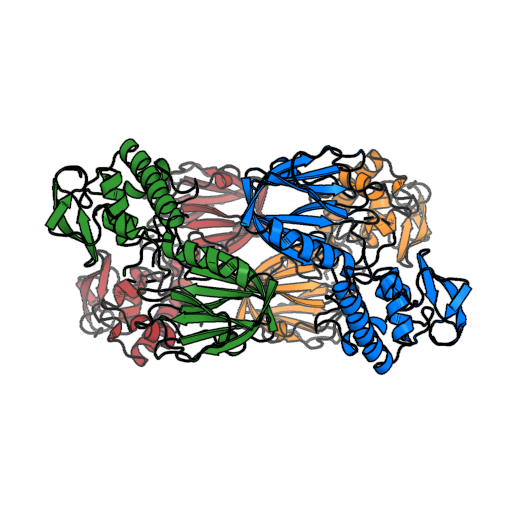2 -15.952 18.711 1.00 35.70 136 ASP B O 1
ATOM 5187 N N . PHE J 3 137 ? 6.908 -15.482 18.518 1.00 30.51 137 PHE B N 1
ATOM 5188 C CA . PHE J 3 137 ? 6.677 -15.496 19.958 1.00 25.89 137 PHE B CA 1
ATOM 5189 C C . PHE J 3 137 ? 6.113 -16.861 20.351 1.00 30.01 137 PHE B C 1
ATOM 5190 O O . PHE J 3 137 ? 4.962 -17.170 20.046 1.00 27.15 137 PHE B O 1
ATOM 5198 N N . ASN J 3 138 ? 6.939 -17.664 21.017 1.00 33.10 138 ASN B N 1
ATOM 5199 C CA . ASN J 3 138 ? 6.492 -18.974 21.468 1.00 31.27 138 ASN B CA 1
ATOM 5200 C C . ASN J 3 138 ? 7.080 -19.320 22.833 1.00 32.13 138 ASN B C 1
ATOM 5201 O O . ASN J 3 138 ? 7.906 -18.594 23.386 1.00 29.43 138 ASN B O 1
ATOM 5206 N N . GLY J 3 139 ? 6.629 -20.460 23.351 1.00 25.32 139 GLY B N 1
ATOM 5207 C CA . GLY J 3 139 ? 7.018 -20.957 24.651 1.00 21.94 139 GLY B CA 1
ATOM 5208 C C . GLY J 3 139 ? 8.501 -21.228 24.758 1.00 26.90 139 GLY B C 1
ATOM 5209 O O . GLY J 3 139 ? 9.102 -21.018 25.818 1.00 23.72 139 GLY B O 1
ATOM 5210 N N . GLU J 3 140 ? 9.124 -21.684 23.669 1.00 29.77 140 GLU B N 1
ATOM 5211 C CA . GLU J 3 140 ? 10.577 -21.875 23.736 1.00 30.18 140 GLU B CA 1
ATOM 5212 C C . GLU J 3 140 ? 11.284 -20.529 23.846 1.00 32.01 140 GLU B C 1
ATOM 5213 O O . GLU J 3 140 ? 12.176 -20.300 24.666 1.00 35.32 140 GLU B O 1
ATOM 5219 N N . TYR J 3 141 ? 10.898 -19.578 22.995 1.00 28.26 141 TYR B N 1
ATOM 5220 C CA . TYR J 3 141 ? 11.570 -18.277 22.990 1.00 27.79 141 TYR B CA 1
ATOM 5221 C C . TYR J 3 141 ? 11.490 -17.605 24.353 1.00 24.87 141 TYR B C 1
ATOM 5222 O O . TYR J 3 141 ? 12.457 -17.091 24.897 1.00 31.70 141 TYR B O 1
ATOM 5231 N N . LEU J 3 142 ? 10.278 -17.598 24.885 1.00 24.16 142 LEU B N 1
ATOM 5232 C CA . LEU J 3 142 ? 9.945 -16.958 26.151 1.00 21.27 142 LEU B CA 1
ATOM 5233 C C . LEU J 3 142 ? 10.791 -17.537 27.268 1.00 27.04 142 LEU B C 1
ATOM 5234 O O . LEU J 3 142 ? 11.406 -16.834 28.074 1.00 33.29 142 LEU B O 1
ATOM 5239 N N . HIS J 3 143 ? 10.863 -18.862 27.328 1.00 26.98 143 HIS B N 1
ATOM 5240 C CA . HIS J 3 143 ? 11.648 -19.541 28.354 1.00 22.06 143 HIS B CA 1
ATOM 5241 C C . HIS J 3 143 ? 13.124 -19.150 28.278 1.00 25.64 143 HIS B C 1
ATOM 5242 O O . HIS J 3 143 ? 13.752 -18.893 29.300 1.00 26.65 143 HIS B O 1
ATOM 5249 N N . GLN J 3 144 ? 13.665 -19.117 27.068 1.00 27.12 144 GLN B N 1
ATOM 5250 C CA . GLN J 3 144 ? 15.002 -18.649 26.763 1.00 29.35 144 GLN B CA 1
ATOM 5251 C C . GLN J 3 144 ? 15.233 -17.225 27.271 1.00 29.46 144 GLN B C 1
ATOM 5252 O O . GLN J 3 144 ? 16.256 -16.935 27.883 1.00 26.24 144 GLN B O 1
ATOM 5258 N N . LYS J 3 145 ? 14.268 -16.353 26.986 1.00 22.72 145 LYS B N 1
ATOM 5259 C CA . LYS J 3 145 ? 14.404 -14.944 27.340 1.00 29.44 145 LYS B CA 1
ATOM 5260 C C . LYS J 3 145 ? 14.278 -14.712 28.840 1.00 30.57 145 LYS B C 1
ATOM 5261 O O . LYS J 3 145 ? 14.811 -13.736 29.372 1.00 26.24 145 LYS B O 1
ATOM 5267 N N . CYS J 3 146 ? 13.586 -15.610 29.538 1.00 28.16 146 CYS B N 1
ATOM 5268 C CA . CYS J 3 146 ? 13.402 -15.451 30.978 1.00 21.91 146 CYS B CA 1
ATOM 5269 C C . CYS J 3 146 ? 14.604 -15.928 31.774 1.00 23.80 146 CYS B C 1
ATOM 5270 O O . CYS J 3 146 ? 14.788 -15.520 32.924 1.00 27.87 146 CYS B O 1
ATOM 5273 N N . ALA J 3 147 ? 15.411 -16.785 31.150 1.00 25.95 147 ALA B N 1
ATOM 5274 C CA . ALA J 3 147 ? 16.458 -17.513 31.856 1.00 25.01 147 ALA B CA 1
ATOM 5275 C C . ALA J 3 147 ? 17.357 -16.623 32.694 1.00 30.51 147 ALA B C 1
ATOM 5276 O O . ALA J 3 147 ? 17.786 -17.006 33.786 1.00 32.55 147 ALA B O 1
ATOM 5278 N N . LYS J 3 148 ? 17.686 -15.433 32.197 1.00 33.79 148 LYS B N 1
ATOM 5279 C CA . LYS J 3 148 ? 18.666 -14.636 32.950 1.00 33.76 148 LYS B CA 1
ATOM 5280 C C . LYS J 3 148 ? 17.974 -13.491 33.665 1.00 32.84 148 LYS B C 1
ATOM 5281 O O . LYS J 3 148 ? 18.592 -12.682 34.350 1.00 31.97 148 LYS B O 1
ATOM 5287 N N . LYS J 3 149 ? 16.648 -13.408 33.528 1.00 29.17 149 LYS B N 1
ATOM 5288 C CA . LYS J 3 149 ? 15.948 -12.349 34.259 1.00 26.92 149 LYS B CA 1
ATOM 5289 C C . LYS J 3 149 ? 16.007 -12.605 35.760 1.00 32.25 149 LYS B C 1
ATOM 5290 O O . LYS J 3 149 ? 16.063 -13.747 36.235 1.00 33.60 149 LYS B O 1
ATOM 5296 N N . LYS J 3 150 ? 16.007 -11.512 36.520 1.00 25.15 150 LYS B N 1
ATOM 5297 C CA . LYS J 3 150 ? 16.086 -11.591 37.971 1.00 24.00 150 LYS B CA 1
ATOM 5298 C C . LYS J 3 150 ? 14.845 -10.995 38.619 1.00 28.46 150 LYS B C 1
ATOM 5299 O O . LYS J 3 150 ? 14.788 -10.812 39.830 1.00 33.10 150 LYS B O 1
ATOM 5305 N N . THR J 3 151 ? 13.864 -10.679 37.773 1.00 27.83 151 THR B N 1
ATOM 5306 C CA . THR J 3 151 ? 12.690 -9.974 38.286 1.00 25.15 151 THR B CA 1
ATOM 5307 C C . THR J 3 151 ? 11.403 -10.691 37.911 1.00 28.39 151 THR B C 1
ATOM 5308 O O . THR J 3 151 ? 11.487 -11.815 37.414 1.00 28.68 151 THR B O 1
ATOM 5312 N N . ALA J 3 152 ? 10.261 -10.066 38.163 1.00 25.82 152 ALA B N 1
ATOM 5313 C CA . ALA J 3 152 ? 8.950 -10.678 38.057 1.00 20.86 152 ALA B CA 1
ATOM 5314 C C . ALA J 3 152 ? 8.413 -10.716 36.637 1.00 28.27 152 ALA B C 1
ATOM 5315 O O . ALA J 3 152 ? 8.703 -9.847 35.810 1.00 21.64 152 ALA B O 1
ATOM 5317 N N . ILE J 3 153 ? 7.592 -11.751 36.396 1.00 20.78 153 ILE B N 1
ATOM 5318 C CA . ILE J 3 153 ? 7.107 -12.015 35.054 1.00 16.87 153 ILE B CA 1
ATOM 5319 C C . ILE J 3 153 ? 6.145 -10.970 34.531 1.00 18.70 153 ILE B C 1
ATOM 5320 O O . ILE J 3 153 ? 6.130 -10.706 33.318 1.00 22.19 153 ILE B O 1
ATOM 5325 N N . LYS J 3 154 ? 5.323 -10.360 35.390 1.00 18.25 154 LYS B N 1
ATOM 5326 C CA . LYS J 3 154 ? 4.333 -9.420 34.847 1.00 19.77 154 LYS B CA 1
ATOM 5327 C C . LYS J 3 154 ? 4.995 -8.221 34.177 1.00 22.72 154 LYS B C 1
ATOM 5328 O O . LYS J 3 154 ? 4.704 -7.921 33.011 1.00 19.13 154 LYS B O 1
ATOM 5334 N N . PRO J 3 155 ? 5.910 -7.500 34.805 1.00 19.60 155 PRO B N 1
ATOM 5335 C CA . PRO J 3 155 ? 6.484 -6.328 34.114 1.00 16.67 155 PRO B CA 1
ATOM 5336 C C . PRO J 3 155 ? 7.349 -6.745 32.928 1.00 20.82 155 PRO B C 1
ATOM 5337 O O . PRO J 3 155 ? 7.465 -6.000 31.959 1.00 26.12 155 PRO B O 1
ATOM 5341 N N . TRP J 3 156 ? 7.943 -7.934 32.977 1.00 20.42 156 TRP B N 1
ATOM 5342 C CA . TRP J 3 156 ? 8.695 -8.485 31.851 1.00 13.27 156 TRP B CA 1
ATOM 5343 C C . TRP J 3 156 ? 7.829 -8.613 30.604 1.00 18.96 156 TRP B C 1
ATOM 5344 O O . TRP J 3 156 ? 8.263 -8.341 29.478 1.00 18.72 156 TRP B O 1
ATOM 5355 N N . LEU J 3 157 ? 6.577 -9.027 30.768 1.00 22.44 157 LEU B N 1
ATOM 5356 C CA . LEU J 3 157 ? 5.655 -9.167 29.645 1.00 18.37 157 LEU B CA 1
ATOM 5357 C C . LEU J 3 157 ? 5.301 -7.822 29.022 1.00 16.56 157 LEU B C 1
ATOM 5358 O O . LEU J 3 157 ? 4.963 -7.684 27.846 1.00 17.67 157 LEU B O 1
ATOM 5363 N N . MET J 3 158 ? 5.364 -6.763 29.826 1.00 20.67 158 MET B N 1
ATOM 5364 C CA . MET J 3 158 ? 5.118 -5.412 29.335 1.00 18.97 158 MET B CA 1
ATOM 5365 C C . MET J 3 158 ? 6.415 -4.762 28.860 1.00 24.57 158 MET B C 1
ATOM 5366 O O . MET J 3 158 ? 6.454 -3.553 28.609 1.00 25.04 158 MET B O 1
ATOM 5371 N N . ASP J 3 159 ? 7.486 -5.540 28.731 1.00 26.31 159 ASP B N 1
ATOM 5372 C CA . ASP J 3 159 ? 8.732 -5.026 28.167 1.00 17.88 159 ASP B CA 1
ATOM 5373 C C . ASP J 3 159 ? 8.787 -5.267 26.664 1.00 18.85 159 ASP B C 1
ATOM 5374 O O . ASP J 3 159 ? 8.937 -6.414 26.242 1.00 24.03 159 ASP B O 1
ATOM 5379 N N . ASN J 3 160 ? 8.682 -4.215 25.869 1.00 18.46 160 ASN B N 1
ATOM 5380 C CA . ASN J 3 160 ? 8.624 -4.275 24.420 1.00 16.33 160 ASN B CA 1
ATOM 5381 C C . ASN J 3 160 ? 9.818 -4.994 23.816 1.00 21.40 160 ASN B C 1
ATOM 5382 O O . ASN J 3 160 ? 9.762 -5.412 22.658 1.00 24.69 160 ASN B O 1
ATOM 5387 N N . LYS J 3 161 ? 10.908 -5.133 24.563 1.00 18.85 161 LYS B N 1
ATOM 5388 C CA . LYS J 3 161 ? 12.040 -5.900 24.054 1.00 27.31 161 LYS B CA 1
ATOM 5389 C C . LYS J 3 161 ? 11.747 -7.394 24.104 1.00 30.10 161 LYS B C 1
ATOM 5390 O O . LYS J 3 161 ? 12.247 -8.168 23.286 1.00 23.81 161 LYS B O 1
ATOM 5396 N N . LEU J 3 162 ? 10.932 -7.848 25.062 1.00 26.50 162 LEU B N 1
ATOM 5397 C CA . LEU J 3 162 ? 10.644 -9.282 25.117 1.00 23.04 162 LEU B CA 1
ATOM 5398 C C . LEU J 3 162 ? 9.587 -9.626 24.071 1.00 18.64 162 LEU B C 1
ATOM 5399 O O . LEU J 3 162 ? 9.716 -10.556 23.283 1.00 17.67 162 LEU B O 1
ATOM 5404 N N . VAL J 3 163 ? 8.527 -8.817 24.088 1.00 16.90 163 VAL B N 1
ATOM 5405 C CA . VAL J 3 163 ? 7.417 -9.031 23.165 1.00 18.15 163 VAL B CA 1
ATOM 5406 C C . VAL J 3 163 ? 6.598 -7.756 23.088 1.00 22.75 163 VAL B C 1
ATOM 5407 O O . VAL J 3 163 ? 6.479 -7.002 24.066 1.00 23.20 163 VAL B O 1
ATOM 5411 N N . VAL J 3 164 ? 6.016 -7.468 21.925 1.00 22.44 164 VAL B N 1
ATOM 5412 C CA . VAL J 3 164 ? 5.302 -6.192 21.808 1.00 22.27 164 VAL B CA 1
ATOM 5413 C C . VAL J 3 164 ? 3.819 -6.363 22.124 1.00 28.06 164 VAL B C 1
ATOM 5414 O O . VAL J 3 164 ? 3.334 -7.494 22.193 1.00 20.91 164 VAL B O 1
ATOM 5418 N N . GLY J 3 165 ? 3.136 -5.244 22.328 1.00 24.88 165 GLY B N 1
ATOM 5419 C CA . GLY J 3 165 ? 1.708 -5.151 22.410 1.00 25.39 165 GLY B CA 1
ATOM 5420 C C . GLY J 3 165 ? 1.027 -5.569 23.689 1.00 22.84 165 GLY B C 1
ATOM 5421 O O . GLY J 3 165 ? -0.169 -5.296 23.860 1.00 27.70 165 GLY B O 1
ATOM 5422 N N . VAL J 3 166 ? 1.733 -6.220 24.607 1.00 20.45 166 VAL B N 1
ATOM 5423 C CA . VAL J 3 166 ? 1.090 -6.608 25.865 1.00 19.30 166 VAL B CA 1
ATOM 5424 C C . VAL J 3 166 ? 1.235 -5.519 26.907 1.00 18.30 166 VAL B C 1
ATOM 5425 O O . VAL J 3 166 ? 2.232 -5.419 27.619 1.00 26.57 166 VAL B O 1
ATOM 5429 N N . GLY J 3 167 ? 0.247 -4.644 27.042 1.00 21.60 167 GLY B N 1
ATOM 5430 C CA . GLY J 3 167 ? 0.314 -3.604 28.063 1.00 23.94 167 GLY B CA 1
ATOM 5431 C C . GLY J 3 167 ? -0.163 -4.043 29.432 1.00 27.31 167 GLY B C 1
ATOM 5432 O O . GLY J 3 167 ? -0.201 -5.226 29.759 1.00 23.93 167 GLY B O 1
ATOM 5433 N N . ASN J 3 168 ? -0.518 -3.078 30.275 1.00 23.11 168 ASN B N 1
ATOM 5434 C CA . ASN J 3 168 ? -0.874 -3.339 31.659 1.00 21.39 168 ASN B CA 1
ATOM 5435 C C . ASN J 3 168 ? -2.109 -4.212 31.823 1.00 26.19 168 ASN B C 1
ATOM 5436 O O . ASN J 3 168 ? -2.245 -4.995 32.766 1.00 25.83 168 ASN B O 1
ATOM 5441 N N . ILE J 3 169 ? -3.073 -4.103 30.919 1.00 22.59 169 ILE B N 1
ATOM 5442 C CA . ILE J 3 169 ? -4.275 -4.925 31.066 1.00 27.06 169 ILE B CA 1
ATOM 5443 C C . ILE J 3 169 ? -4.035 -6.377 30.685 1.00 22.09 169 ILE B C 1
ATOM 5444 O O . ILE J 3 169 ? -4.337 -7.295 31.446 1.00 26.73 169 ILE B O 1
ATOM 5449 N N . TYR J 3 170 ? -3.489 -6.627 29.496 1.00 22.05 170 TYR B N 1
ATOM 5450 C CA . TYR J 3 170 ? -3.330 -8.014 29.046 1.00 26.47 170 TYR B CA 1
ATOM 5451 C C . TYR J 3 170 ? -2.164 -8.706 29.724 1.00 22.97 170 TYR B C 1
ATOM 5452 O O . TYR J 3 170 ? -2.106 -9.937 29.711 1.00 29.51 170 TYR B O 1
ATOM 5461 N N . ALA J 3 171 ? -1.229 -7.977 30.332 1.00 18.58 171 ALA B N 1
ATOM 5462 C CA . ALA J 3 171 ? -0.211 -8.669 31.118 1.00 25.24 171 ALA B CA 1
ATOM 5463 C C . ALA J 3 171 ? -0.847 -9.423 32.288 1.00 27.02 171 ALA B C 1
ATOM 5464 O O . ALA J 3 171 ? -0.482 -10.555 32.599 1.00 28.47 171 ALA B O 1
ATOM 5466 N N . SER J 3 172 ? -1.774 -8.754 32.956 1.00 22.96 172 SER B N 1
ATOM 5467 C CA . SER J 3 172 ? -2.475 -9.274 34.111 1.00 28.89 172 SER B CA 1
ATOM 5468 C C . SER J 3 172 ? -3.525 -10.315 33.720 1.00 26.41 172 SER B C 1
ATOM 5469 O O . SER J 3 172 ? -3.689 -11.326 34.404 1.00 25.42 172 SER B O 1
ATOM 5472 N N . GLU J 3 173 ? -4.250 -10.057 32.647 1.00 22.98 173 GLU B N 1
ATOM 5473 C CA . GLU J 3 173 ? -5.287 -10.951 32.148 1.00 24.04 173 GLU B CA 1
ATOM 5474 C C . GLU J 3 173 ? -4.656 -12.245 31.652 1.00 30.01 173 GLU B C 1
ATOM 5475 O O . GLU J 3 173 ? -5.140 -13.346 31.922 1.00 32.76 173 GLU B O 1
ATOM 5481 N N . SER J 3 174 ? -3.546 -12.107 30.922 1.00 27.88 174 SER B N 1
ATOM 5482 C CA . SER J 3 174 ? -2.817 -13.277 30.441 1.00 25.52 174 SER B CA 1
ATOM 5483 C C . SER J 3 174 ? -2.337 -14.128 31.604 1.00 24.50 174 SER B C 1
ATOM 5484 O O . SER J 3 174 ? -2.358 -15.355 31.541 1.00 24.06 174 SER B O 1
ATOM 5487 N N . LEU J 3 175 ? -1.881 -13.443 32.662 1.00 24.70 175 LEU B N 1
ATOM 5488 C CA . LEU J 3 175 ? -1.312 -14.238 33.759 1.00 27.41 175 LEU B CA 1
ATOM 5489 C C . LEU J 3 175 ? -2.398 -14.950 34.542 1.00 26.40 175 LEU B C 1
ATOM 5490 O O . LEU J 3 175 ? -2.221 -16.081 35.004 1.00 26.55 175 LEU B O 1
ATOM 5495 N N . PHE J 3 176 ? -3.560 -14.331 34.720 1.00 24.82 176 PHE B N 1
ATOM 5496 C CA . PHE J 3 176 ? -4.623 -15.078 35.405 1.00 32.23 176 PHE B CA 1
ATOM 5497 C C . PHE J 3 176 ? -4.976 -16.305 34.568 1.00 30.74 176 PHE B C 1
ATOM 5498 O O . PHE J 3 176 ? -4.919 -17.437 35.047 1.00 31.49 176 PHE B O 1
ATOM 5506 N N . ALA J 3 177 ? -5.304 -16.083 33.301 1.00 27.59 177 ALA B N 1
ATOM 5507 C CA . ALA J 3 177 ? -5.737 -17.174 32.429 1.00 25.54 177 ALA B CA 1
ATOM 5508 C C . ALA J 3 177 ? -4.700 -18.280 32.329 1.00 26.15 177 ALA B C 1
ATOM 5509 O O . ALA J 3 177 ? -5.046 -19.404 31.959 1.00 31.04 177 ALA B O 1
ATOM 5511 N N . ALA J 3 178 ? -3.444 -18.006 32.639 1.00 26.85 178 ALA B N 1
ATOM 5512 C CA . ALA J 3 178 ? -2.409 -19.030 32.654 1.00 23.99 178 ALA B CA 1
ATOM 5513 C C . ALA J 3 178 ? -2.221 -19.615 34.048 1.00 27.83 178 ALA B C 1
ATOM 5514 O O . ALA J 3 178 ? -1.501 -20.599 34.233 1.00 29.69 178 ALA B O 1
ATOM 5516 N N . GLY J 3 179 ? -2.848 -18.990 35.044 1.00 27.06 179 GLY B N 1
ATOM 5517 C CA . GLY J 3 179 ? -2.720 -19.474 36.410 1.00 21.07 179 GLY B CA 1
ATOM 5518 C C . GLY J 3 179 ? -1.380 -19.165 37.023 1.00 28.29 179 GLY B C 1
ATOM 5519 O O . GLY J 3 179 ? -0.843 -19.931 37.827 1.00 30.86 179 GLY B O 1
ATOM 5520 N N . ILE J 3 180 ? -0.777 -18.027 36.659 1.00 27.13 180 ILE B N 1
ATOM 5521 C CA . ILE J 3 180 ? 0.583 -17.764 37.136 1.00 26.47 180 ILE B CA 1
ATOM 5522 C C . ILE J 3 180 ? 0.635 -16.512 37.986 1.00 25.29 180 ILE B C 1
ATOM 5523 O O . ILE J 3 180 ? 0.226 -15.432 37.549 1.00 28.07 180 ILE B O 1
ATOM 5528 N N . HIS J 3 181 ? 1.138 -16.623 39.212 1.00 30.04 181 HIS B N 1
ATOM 5529 C CA . HIS J 3 181 ? 1.260 -15.437 40.065 1.00 31.06 181 HIS B CA 1
ATOM 5530 C C . HIS J 3 181 ? 2.137 -14.371 39.408 1.00 27.93 181 HIS B C 1
ATOM 5531 O O . HIS J 3 181 ? 3.274 -14.644 39.011 1.00 26.39 181 HIS B O 1
ATOM 5538 N N . PRO J 3 182 ? 1.637 -13.150 39.281 1.00 25.13 182 PRO B N 1
ATOM 5539 C CA . PRO J 3 182 ? 2.392 -12.075 38.630 1.00 26.91 182 PRO B CA 1
ATOM 5540 C C . PRO J 3 182 ? 3.722 -11.753 39.296 1.00 29.37 182 PRO B C 1
ATOM 5541 O O . PRO J 3 182 ? 4.613 -11.179 38.650 1.00 31.49 182 PRO B O 1
ATOM 5545 N N . ASP J 3 183 ? 3.898 -12.095 40.566 1.00 25.38 183 ASP B N 1
ATOM 5546 C CA . ASP J 3 183 ? 5.142 -11.841 41.271 1.00 23.38 183 ASP B CA 1
ATOM 5547 C C . ASP J 3 183 ? 6.116 -13.007 41.105 1.00 22.90 183 ASP B C 1
ATOM 5548 O O . ASP J 3 183 ? 7.215 -12.948 41.654 1.00 27.25 183 ASP B O 1
ATOM 5553 N N . ARG J 3 184 ? 5.759 -14.060 40.382 1.00 23.74 184 ARG B N 1
ATOM 5554 C CA . ARG J 3 184 ? 6.715 -15.135 40.143 1.00 26.47 184 ARG B CA 1
ATOM 5555 C C . ARG J 3 184 ? 7.928 -14.601 39.382 1.00 29.85 184 ARG B C 1
ATOM 5556 O O . ARG J 3 184 ? 7.760 -13.869 38.406 1.00 27.84 184 ARG B O 1
ATOM 5564 N N . LEU J 3 185 ? 9.123 -14.992 39.818 1.00 32.31 185 LEU B N 1
ATOM 5565 C CA . LEU J 3 185 ? 10.325 -14.695 39.048 1.00 30.13 185 LEU B CA 1
ATOM 5566 C C . LEU J 3 185 ? 10.209 -15.270 37.635 1.00 29.67 185 LEU B C 1
ATOM 5567 O O . LEU J 3 185 ? 9.899 -16.443 37.477 1.00 30.14 185 LEU B O 1
ATOM 5572 N N . ALA J 3 186 ? 10.461 -14.442 36.629 1.00 24.46 186 ALA B N 1
ATOM 5573 C CA . ALA J 3 186 ? 10.391 -14.838 35.230 1.00 23.41 186 ALA B CA 1
ATOM 5574 C C . ALA J 3 186 ? 11.183 -16.114 34.981 1.00 25.41 186 ALA B C 1
ATOM 5575 O O . ALA J 3 186 ? 10.775 -17.004 34.245 1.00 31.48 186 ALA B O 1
ATOM 5577 N N . SER J 3 187 ? 12.354 -16.182 35.610 1.00 24.98 187 SER B N 1
ATOM 5578 C CA . SER J 3 187 ? 13.233 -17.324 35.388 1.00 30.42 187 SER B CA 1
ATOM 5579 C C . SER J 3 187 ? 12.704 -18.566 36.098 1.00 37.54 187 SER B C 1
ATOM 5580 O O . SER J 3 187 ? 13.108 -19.688 35.795 1.00 39.29 187 SER B O 1
ATOM 5583 N N . SER J 3 188 ? 11.790 -18.385 37.050 1.00 35.13 188 SER B N 1
ATOM 5584 C CA . SER J 3 188 ? 11.237 -19.513 37.785 1.00 29.62 188 SER B CA 1
ATOM 5585 C C . SER J 3 188 ? 10.151 -20.214 36.993 1.00 35.84 188 SER B C 1
ATOM 5586 O O . SER J 3 188 ? 9.703 -21.291 37.367 1.00 37.32 188 SER B O 1
ATOM 5589 N N . LEU J 3 189 ? 9.694 -19.624 35.887 1.00 37.57 189 LEU B N 1
ATOM 5590 C CA . LEU J 3 189 ? 8.669 -20.337 35.128 1.00 33.36 189 LEU B CA 1
ATOM 5591 C C . LEU J 3 189 ? 9.293 -21.551 34.439 1.00 32.54 189 LEU B C 1
ATOM 5592 O O . LEU J 3 189 ? 10.447 -21.502 34.013 1.00 28.91 189 LEU B O 1
ATOM 5597 N N . SER J 3 190 ? 8.525 -22.630 34.327 1.00 30.56 190 SER B N 1
ATOM 5598 C CA . SER J 3 190 ? 9.015 -23.791 33.591 1.00 32.73 190 SER B CA 1
ATOM 5599 C C . SER J 3 190 ? 8.678 -23.640 32.108 1.00 30.67 190 SER B C 1
ATOM 5600 O O . SER J 3 190 ? 7.839 -22.822 31.735 1.00 31.15 190 SER B O 1
ATOM 5603 N N . LEU J 3 191 ? 9.342 -24.446 31.294 1.00 27.61 191 LEU B N 1
ATOM 5604 C CA . LEU J 3 191 ? 9.113 -24.444 29.857 1.00 30.92 191 LEU B CA 1
ATOM 5605 C C . LEU J 3 191 ? 7.637 -24.640 29.542 1.00 35.02 191 LEU B C 1
ATOM 5606 O O . LEU J 3 191 ? 7.077 -24.014 28.641 1.00 37.17 191 LEU B O 1
ATOM 5611 N N . ALA J 3 192 ? 7.002 -25.536 30.299 1.00 37.75 192 ALA B N 1
ATOM 5612 C CA . ALA J 3 192 ? 5.583 -25.799 30.081 1.00 34.32 192 ALA B CA 1
ATOM 5613 C C . ALA J 3 192 ? 4.747 -24.604 30.517 1.00 30.88 192 ALA B C 1
ATOM 5614 O O . ALA J 3 192 ? 3.762 -24.234 29.872 1.00 26.81 192 ALA B O 1
ATOM 5616 N N . GLU J 3 193 ? 5.148 -23.983 31.634 1.00 32.83 193 GLU B N 1
ATOM 5617 C CA . GLU J 3 193 ? 4.468 -22.749 32.040 1.00 31.56 193 GLU B CA 1
ATOM 5618 C C . GLU J 3 193 ? 4.610 -21.692 30.946 1.00 27.85 193 GLU B C 1
ATOM 5619 O O . GLU J 3 193 ? 3.652 -21.073 30.493 1.00 25.72 193 GLU B O 1
ATOM 5625 N N . CYS J 3 194 ? 5.865 -21.506 30.519 1.00 29.73 194 CYS B N 1
ATOM 5626 C CA . CYS J 3 194 ? 6.128 -20.535 29.458 1.00 32.88 194 CYS B CA 1
ATOM 5627 C C . CYS J 3 194 ? 5.324 -20.876 28.209 1.00 27.60 194 CYS B C 1
ATOM 5628 O O . CYS J 3 194 ? 4.797 -20.000 27.530 1.00 30.63 194 CYS B O 1
ATOM 5631 N N . GLU J 3 195 ? 5.256 -22.175 27.934 1.00 29.78 195 GLU B N 1
ATOM 5632 C CA . GLU J 3 195 ? 4.532 -22.650 26.757 1.00 30.40 195 GLU B CA 1
ATOM 5633 C C . GLU J 3 195 ? 3.053 -22.359 26.924 1.00 24.75 195 GLU B C 1
ATOM 5634 O O . GLU J 3 195 ? 2.373 -21.893 26.011 1.00 30.72 195 GLU B O 1
ATOM 5640 N N . LEU J 3 196 ? 2.530 -22.607 28.133 1.00 24.66 196 LEU B N 1
ATOM 5641 C CA . LEU J 3 196 ? 1.131 -22.233 28.345 1.00 25.44 196 LEU B CA 1
ATOM 5642 C C . LEU J 3 196 ? 0.950 -20.721 28.326 1.00 26.93 196 LEU B C 1
ATOM 5643 O O . LEU J 3 196 ? -0.012 -20.210 27.746 1.00 32.55 196 LEU B O 1
ATOM 5648 N N . LEU J 3 197 ? 1.868 -19.984 28.961 1.00 25.36 197 LEU B N 1
ATOM 5649 C CA . LEU J 3 197 ? 1.752 -18.517 28.984 1.00 22.71 197 LEU B CA 1
ATOM 5650 C C . LEU J 3 197 ? 1.728 -17.946 27.573 1.00 16.07 197 LEU B C 1
ATOM 5651 O O . LEU J 3 197 ? 0.948 -17.052 27.249 1.00 27.81 197 LEU B O 1
ATOM 5656 N N . ALA J 3 198 ? 2.591 -18.470 26.702 1.00 24.87 198 ALA B N 1
ATOM 5657 C CA . ALA J 3 198 ? 2.616 -18.014 25.312 1.00 26.02 198 ALA B CA 1
ATOM 5658 C C . ALA J 3 198 ? 1.281 -18.236 24.626 1.00 27.80 198 ALA B C 1
ATOM 5659 O O . ALA J 3 198 ? 0.783 -17.390 23.882 1.00 31.09 198 ALA B O 1
ATOM 5661 N N . ARG J 3 199 ? 0.676 -19.406 24.872 1.00 30.05 199 ARG B N 1
ATOM 5662 C CA . ARG J 3 199 ? -0.606 -19.694 24.221 1.00 27.77 199 ARG B CA 1
ATOM 5663 C C . ARG J 3 199 ? -1.703 -18.777 24.724 1.00 22.84 199 ARG B C 1
ATOM 5664 O O . ARG J 3 199 ? -2.491 -18.199 23.970 1.00 26.64 199 ARG B O 1
ATOM 5672 N N . VAL J 3 200 ? -1.780 -18.596 26.046 1.00 26.64 200 VAL B N 1
ATOM 5673 C CA . VAL J 3 200 ? -2.870 -17.767 26.573 1.00 26.19 200 VAL B CA 1
ATOM 5674 C C . VAL J 3 200 ? -2.780 -16.329 26.098 1.00 22.69 200 VAL B C 1
ATOM 5675 O O . VAL J 3 200 ? -3.807 -15.715 25.790 1.00 31.24 200 VAL B O 1
ATOM 5679 N N . ILE J 3 201 ? -1.583 -15.758 26.025 1.00 27.29 201 ILE B N 1
ATOM 5680 C CA . ILE J 3 201 ? -1.455 -14.382 25.521 1.00 21.89 201 ILE B CA 1
ATOM 5681 C C . ILE J 3 201 ? -2.041 -14.300 24.125 1.00 20.50 201 ILE B C 1
ATOM 5682 O O . ILE J 3 201 ? -2.812 -13.412 23.765 1.00 25.33 201 ILE B O 1
ATOM 5687 N N . LYS J 3 202 ? -1.682 -15.276 23.276 1.00 28.91 202 LYS B N 1
ATOM 5688 C CA . LYS J 3 202 ? -2.214 -15.258 21.902 1.00 31.01 202 LYS B CA 1
ATOM 5689 C C . LYS J 3 202 ? -3.739 -15.283 21.917 1.00 26.84 202 LYS B C 1
ATOM 5690 O O . LYS J 3 202 ? -4.425 -14.507 21.248 1.00 33.58 202 LYS B O 1
ATOM 5696 N N . ALA J 3 203 ? -4.291 -16.201 22.710 1.00 33.01 203 ALA B N 1
ATOM 5697 C CA . ALA J 3 203 ? -5.741 -16.335 22.816 1.00 32.68 203 ALA B CA 1
ATOM 5698 C C . ALA J 3 203 ? -6.377 -15.087 23.403 1.00 34.74 203 ALA B C 1
ATOM 5699 O O . ALA J 3 203 ? -7.357 -14.572 22.866 1.00 36.84 203 ALA B O 1
ATOM 5701 N N . VAL J 3 204 ? -5.811 -14.607 24.517 1.00 31.83 204 VAL B N 1
ATOM 5702 C CA . VAL J 3 204 ? -6.371 -13.398 25.123 1.00 26.74 204 VAL B CA 1
ATOM 5703 C C . VAL J 3 204 ? -6.398 -12.260 24.115 1.00 29.84 204 VAL B C 1
ATOM 5704 O O . VAL J 3 204 ? -7.402 -11.575 23.917 1.00 32.63 204 VAL B O 1
ATOM 5708 N N . LEU J 3 205 ? -5.268 -12.028 23.441 1.00 34.08 205 LEU B N 1
ATOM 5709 C CA . LEU J 3 205 ? -5.231 -10.954 22.452 1.00 28.59 205 LEU B CA 1
ATOM 5710 C C . LEU J 3 205 ? -6.202 -11.215 21.308 1.00 27.42 205 LEU B C 1
ATOM 5711 O O . LEU J 3 205 ? -6.931 -10.318 20.893 1.00 32.67 205 LEU B O 1
ATOM 5716 N N . LEU J 3 206 ? -6.175 -12.451 20.808 1.00 30.92 206 LEU B N 1
ATOM 5717 C CA . LEU J 3 206 ? -7.078 -12.845 19.731 1.00 35.26 206 LEU B CA 1
ATOM 5718 C C . LEU J 3 206 ? -8.539 -12.613 20.097 1.00 35.02 206 LEU B C 1
ATOM 5719 O O . LEU J 3 206 ? -9.314 -12.193 19.242 1.00 35.77 206 LEU B O 1
ATOM 5724 N N . ARG J 3 207 ? -8.901 -12.896 21.345 1.00 38.40 207 ARG B N 1
ATOM 5725 C CA . ARG J 3 207 ? -10.288 -12.733 21.773 1.00 41.12 207 ARG B CA 1
ATOM 5726 C C . ARG J 3 207 ? -10.666 -11.261 21.843 1.00 41.45 207 ARG B C 1
ATOM 5727 O O . ARG J 3 207 ? -11.715 -10.831 21.358 1.00 42.32 207 ARG B O 1
ATOM 5735 N N . SER J 3 208 ? -9.826 -10.446 22.477 1.00 39.08 208 SER B N 1
ATOM 5736 C CA . SER J 3 208 ? -10.148 -9.027 22.577 1.00 27.36 208 SER B CA 1
ATOM 5737 C C . SER J 3 208 ? -10.201 -8.385 21.199 1.00 30.47 208 SER B C 1
ATOM 5738 O O . SER J 3 208 ? -10.937 -7.427 20.953 1.00 38.30 208 SER B O 1
ATOM 5741 N N . ILE J 3 209 ? -9.402 -8.902 20.269 1.00 31.00 209 ILE B N 1
ATOM 5742 C CA . ILE J 3 209 ? -9.466 -8.361 18.908 1.00 33.57 209 ILE B CA 1
ATOM 5743 C C . ILE J 3 209 ? -10.837 -8.660 18.315 1.00 42.53 209 ILE B C 1
ATOM 5744 O O . ILE J 3 209 ? -11.488 -7.791 17.732 1.00 46.00 209 ILE B O 1
ATOM 5749 N N . GLU J 3 210 ? -11.279 -9.908 18.480 1.00 48.02 210 GLU B N 1
ATOM 5750 C CA . GLU J 3 210 ? -12.607 -10.274 17.992 1.00 56.49 210 GLU B CA 1
ATOM 5751 C C . GLU J 3 210 ? -13.707 -9.536 18.746 1.00 55.53 210 GLU B C 1
ATOM 5752 O O . GLU J 3 210 ? -14.795 -9.325 18.201 1.00 54.89 210 GLU B O 1
ATOM 5758 N N . GLN J 3 211 ? -13.450 -9.133 19.991 1.00 51.72 211 GLN B N 1
ATOM 5759 C CA . GLN J 3 211 ? -14.470 -8.408 20.749 1.00 43.58 211 GLN B CA 1
ATOM 5760 C C . GLN J 3 211 ? -14.318 -6.891 20.663 1.00 44.14 211 GLN B C 1
ATOM 5761 O O . GLN J 3 211 ? -15.060 -6.177 21.339 1.00 47.51 211 GLN B O 1
ATOM 5763 N N . GLY J 3 212 ? -13.393 -6.393 19.842 1.00 40.34 212 GLY B N 1
ATOM 5764 C CA . GLY J 3 212 ? -13.219 -4.969 19.667 1.00 36.86 212 GLY B CA 1
ATOM 5765 C C . GLY J 3 212 ? -12.259 -4.313 20.628 1.00 40.61 212 GLY B C 1
ATOM 5766 O O . GLY J 3 212 ? -12.091 -3.087 20.620 1.00 40.98 212 GLY B O 1
ATOM 5767 N N . GLY J 3 213 ? -11.584 -5.076 21.486 1.00 45.56 213 GLY B N 1
ATOM 5768 C CA . GLY J 3 213 ? -10.676 -4.480 22.454 1.00 44.29 213 GLY B CA 1
ATOM 5769 C C . GLY J 3 213 ? -11.421 -3.957 23.674 1.00 47.93 213 GLY B C 1
ATOM 5770 O O . GLY J 3 213 ? -12.637 -4.123 23.776 1.00 46.81 213 GLY B O 1
ATOM 5771 N N . THR J 3 214 ? -10.681 -3.338 24.579 1.00 50.61 214 THR B N 1
ATOM 5772 C CA . THR J 3 214 ? -11.177 -2.845 25.852 1.00 55.01 214 THR B CA 1
ATOM 5773 C C . THR J 3 214 ? -11.276 -1.323 25.874 1.00 64.09 214 THR B C 1
ATOM 5774 O O . THR J 3 214 ? -10.326 -0.612 25.543 1.00 70.36 214 THR B O 1
ATOM 5778 N N . THR J 3 215 ? -12.429 -0.808 26.282 1.00 69.20 215 THR B N 1
ATOM 5779 C CA . THR J 3 215 ? -12.638 0.627 26.408 1.00 73.05 215 THR B CA 1
ATOM 5780 C C . THR J 3 215 ? -12.587 1.064 27.866 1.00 79.09 215 THR B C 1
ATOM 5781 O O . THR J 3 215 ? -13.456 0.683 28.661 1.00 87.35 215 THR B O 1
ATOM 5785 N N . LEU J 3 216 ? -11.589 1.857 28.245 1.00 81.16 216 LEU B N 1
ATOM 5786 C CA . LEU J 3 216 ? -11.490 2.341 29.620 1.00 83.23 216 LEU B CA 1
ATOM 5787 C C . LEU J 3 216 ? -12.191 3.686 29.794 1.00 85.01 216 LEU B C 1
ATOM 5788 O O . LEU J 3 216 ? -11.582 4.737 29.611 1.00 89.26 216 LEU B O 1
ATOM 5793 N N . LYS J 3 225 ? -17.862 3.837 18.786 1.00 102.39 225 LYS B N 1
ATOM 5794 C CA . LYS J 3 225 ? -18.289 3.006 19.906 1.00 96.33 225 LYS B CA 1
ATOM 5795 C C . LYS J 3 225 ? -17.103 2.325 20.586 1.00 93.87 225 LYS B C 1
ATOM 5796 O O . LYS J 3 225 ? -16.069 2.068 19.972 1.00 100.98 225 LYS B O 1
ATOM 5798 N N . PRO J 3 226 ? -17.264 2.045 21.875 1.00 88.86 226 PRO B N 1
ATOM 5799 C CA . PRO J 3 226 ? -16.227 1.357 22.644 1.00 84.83 226 PRO B CA 1
ATOM 5800 C C . PRO J 3 226 ? -16.084 -0.108 22.228 1.00 81.30 226 PRO B C 1
ATOM 5801 O O . PRO J 3 226 ? -16.617 -0.538 21.206 1.00 73.36 226 PRO B O 1
ATOM 5805 N N . GLY J 3 227 ? -15.344 -0.847 23.048 1.00 79.33 227 GLY B N 1
ATOM 5806 C CA . GLY J 3 227 ? -15.093 -2.263 22.831 1.00 75.54 227 GLY B CA 1
ATOM 5807 C C . GLY J 3 227 ? -15.721 -3.089 23.940 1.00 76.27 227 GLY B C 1
ATOM 5808 O O . GLY J 3 227 ? -15.782 -2.631 25.084 1.00 83.78 227 GLY B O 1
ATOM 5809 N N . TYR J 3 228 ? -16.184 -4.292 23.617 1.00 75.59 228 TYR B N 1
ATOM 5810 C CA . TYR J 3 228 ? -16.890 -5.149 24.558 1.00 73.14 228 TYR B CA 1
ATOM 5811 C C . TYR J 3 228 ? -15.992 -6.133 25.294 1.00 66.07 228 TYR B C 1
ATOM 5812 O O . TYR J 3 228 ? -16.499 -7.041 25.966 1.00 68.76 228 TYR B O 1
ATOM 5814 N N . PHE J 3 229 ? -14.669 -5.989 25.194 1.00 56.55 229 PHE B N 1
ATOM 5815 C CA . PHE J 3 229 ? -13.810 -6.958 25.874 1.00 46.99 229 PHE B CA 1
ATOM 5816 C C . PHE J 3 229 ? -13.701 -6.639 27.359 1.00 41.03 229 PHE B C 1
ATOM 5817 O O . PHE J 3 229 ? -13.340 -7.484 28.176 1.00 42.00 229 PHE B O 1
ATOM 5825 N N . ALA J 3 230 ? -14.020 -5.395 27.713 1.00 40.02 230 ALA B N 1
ATOM 5826 C CA . ALA J 3 230 ? -13.943 -5.025 29.122 1.00 44.78 230 ALA B CA 1
ATOM 5827 C C . ALA J 3 230 ? -14.846 -5.922 29.961 1.00 44.71 230 ALA B C 1
ATOM 5828 O O . ALA J 3 230 ? -14.539 -6.200 31.120 1.00 53.67 230 ALA B O 1
ATOM 5830 N N . GLN J 3 231 ? -15.961 -6.384 29.398 1.00 47.77 231 GLN B N 1
ATOM 5831 C CA . GLN J 3 231 ? -16.863 -7.195 30.226 1.00 54.77 231 GLN B CA 1
ATOM 5832 C C . GLN J 3 231 ? -16.289 -8.593 30.423 1.00 51.05 231 GLN B C 1
ATOM 5833 O O . GLN J 3 231 ? -16.740 -9.373 31.263 1.00 56.41 231 GLN B O 1
ATOM 5839 N N . GLU J 3 232 ? -15.257 -8.926 29.649 1.00 44.49 232 GLU B N 1
ATOM 5840 C CA . GLU J 3 232 ? -14.674 -10.257 29.816 1.00 46.16 232 GLU B CA 1
ATOM 5841 C C . GLU J 3 232 ? -13.399 -10.225 30.645 1.00 42.50 232 GLU B C 1
ATOM 5842 O O . GLU J 3 232 ? -12.621 -11.186 30.649 1.00 54.32 232 GLU B O 1
ATOM 5848 N N . LEU J 3 233 ? -13.133 -9.147 31.371 1.00 38.28 233 LEU B N 1
ATOM 5849 C CA . LEU J 3 233 ? -11.906 -9.133 32.178 1.00 35.74 233 LEU B CA 1
ATOM 5850 C C . LEU J 3 233 ? -12.058 -9.973 33.440 1.00 35.87 233 LEU B C 1
ATOM 5851 O O . LEU J 3 233 ? -13.053 -9.909 34.159 1.00 36.90 233 LEU B O 1
ATOM 5856 N N . GLN J 3 234 ? -11.049 -10.784 33.739 1.00 29.38 234 GLN B N 1
ATOM 5857 C CA . GLN J 3 234 ? -11.044 -11.619 34.926 1.00 28.43 234 GLN B CA 1
ATOM 5858 C C . GLN J 3 234 ? -10.422 -10.923 36.132 1.00 35.82 234 GLN B C 1
ATOM 5859 O O . GLN J 3 234 ? -10.783 -11.206 37.279 1.00 35.77 234 GLN B O 1
ATOM 5865 N N . VAL J 3 235 ? -9.472 -10.014 35.893 1.00 33.56 235 VAL B N 1
ATOM 5866 C CA . VAL J 3 235 ? -8.773 -9.419 37.032 1.00 30.54 235 VAL B CA 1
ATOM 5867 C C . VAL J 3 235 ? -8.476 -7.940 36.873 1.00 31.51 235 VAL B C 1
ATOM 5868 O O . VAL J 3 235 ? -8.444 -7.224 37.878 1.00 32.22 235 VAL B O 1
ATOM 5872 N N . TYR J 3 236 ? -8.248 -7.467 35.647 1.00 32.77 236 TYR B N 1
ATOM 5873 C CA . TYR J 3 236 ? -7.887 -6.064 35.497 1.00 28.94 236 TYR B CA 1
ATOM 5874 C C . TYR J 3 236 ? -9.017 -5.141 35.949 1.00 28.78 236 TYR B C 1
ATOM 5875 O O . TYR J 3 236 ? -10.133 -5.209 35.448 1.00 39.03 236 TYR B O 1
ATOM 5884 N N . GLY J 3 237 ? -8.696 -4.270 36.890 1.00 33.92 237 GLY B N 1
ATOM 5885 C CA . GLY J 3 237 ? -9.637 -3.287 37.402 1.00 33.75 237 GLY B CA 1
ATOM 5886 C C . GLY J 3 237 ? -10.672 -3.895 38.322 1.00 32.67 237 GLY B C 1
ATOM 5887 O O . GLY J 3 237 ? -11.746 -3.334 38.533 1.00 38.22 237 GLY B O 1
ATOM 5888 N N . ARG J 3 238 ? -10.415 -5.060 38.911 1.00 29.43 238 ARG B N 1
ATOM 5889 C CA . ARG J 3 238 ? -11.454 -5.665 39.746 1.00 31.96 238 ARG B CA 1
ATOM 5890 C C . ARG J 3 238 ? -10.929 -5.928 41.151 1.00 36.56 238 ARG B C 1
ATOM 5891 O O . ARG J 3 238 ? -11.190 -6.976 41.753 1.00 36.57 238 ARG B O 1
ATOM 5899 N N . LYS J 3 239 ? -10.165 -4.965 41.672 1.00 34.92 239 LYS B N 1
ATOM 5900 C CA . LYS J 3 239 ? -9.617 -5.121 43.016 1.00 34.86 239 LYS B CA 1
ATOM 5901 C C . LYS J 3 239 ? -10.730 -5.315 44.045 1.00 40.30 239 LYS B C 1
ATOM 5902 O O . LYS J 3 239 ? -11.670 -4.519 44.077 1.00 40.13 239 LYS B O 1
ATOM 5908 N N . GLY J 3 240 ? -10.610 -6.348 44.871 1.00 39.77 240 GLY B N 1
ATOM 5909 C CA . GLY J 3 240 ? -11.594 -6.623 45.903 1.00 42.01 240 GLY B CA 1
ATOM 5910 C C . GLY J 3 240 ? -12.753 -7.471 45.421 1.00 44.96 240 GLY B C 1
ATOM 5911 O O . GLY J 3 240 ? -13.276 -8.289 46.189 1.00 49.83 240 GLY B O 1
ATOM 5912 N N . GLU J 3 241 ? -13.191 -7.318 44.169 1.00 40.35 241 GLU B N 1
ATOM 5913 C CA . GLU J 3 241 ? -14.295 -8.139 43.671 1.00 35.80 241 GLU B CA 1
ATOM 5914 C C . GLU J 3 241 ? -13.911 -9.613 43.667 1.00 37.97 241 GLU B C 1
ATOM 5915 O O . GLU J 3 241 ? -12.731 -9.953 43.584 1.00 40.86 241 GLU B O 1
ATOM 5921 N N . PRO J 3 242 ? -14.882 -10.512 43.761 1.00 42.42 242 PRO B N 1
ATOM 5922 C CA . PRO J 3 242 ? -14.575 -11.946 43.820 1.00 40.75 242 PRO B CA 1
ATOM 5923 C C . PRO J 3 242 ? -14.031 -12.481 42.500 1.00 39.52 242 PRO B C 1
ATOM 5924 O O . PRO J 3 242 ? -14.477 -12.065 41.429 1.00 33.94 242 PRO B O 1
ATOM 5928 N N . CYS J 3 243 ? -13.069 -13.406 42.571 1.00 34.67 243 CYS B N 1
ATOM 5929 C CA . CYS J 3 243 ? -12.602 -14.071 41.354 1.00 34.51 243 CYS B CA 1
ATOM 5930 C C . CYS J 3 243 ? -13.776 -14.726 40.629 1.00 40.77 243 CYS B C 1
ATOM 5931 O O . CYS J 3 243 ? -14.570 -15.430 41.256 1.00 43.07 243 CYS B O 1
ATOM 5934 N N . ARG J 3 244 ? -13.891 -14.503 39.330 1.00 42.32 244 ARG B N 1
ATOM 5935 C CA . ARG J 3 244 ? -14.941 -15.055 38.492 1.00 40.96 244 ARG B CA 1
ATOM 5936 C C . ARG J 3 244 ? -14.964 -16.579 38.502 1.00 41.67 244 ARG B C 1
ATOM 5937 O O . ARG J 3 244 ? -15.959 -17.194 38.122 1.00 42.61 244 ARG B O 1
ATOM 5945 N N . VAL J 3 245 ? -13.857 -17.183 38.917 1.00 40.21 245 VAL B N 1
ATOM 5946 C CA . VAL J 3 245 ? -13.709 -18.628 38.877 1.00 38.80 245 VAL B CA 1
ATOM 5947 C C . VAL J 3 245 ? -13.880 -19.262 40.246 1.00 44.42 245 VAL B C 1
ATOM 5948 O O . VAL J 3 245 ? -14.520 -20.304 40.377 1.00 47.16 245 VAL B O 1
ATOM 5952 N N . CYS J 3 246 ? -13.306 -18.649 41.276 1.00 45.42 246 CYS B N 1
ATOM 5953 C CA . CYS J 3 246 ? -13.287 -19.253 42.600 1.00 40.90 246 CYS B CA 1
ATOM 5954 C C . CYS J 3 246 ? -13.805 -18.341 43.703 1.00 40.83 246 CYS B C 1
ATOM 5955 O O . CYS J 3 246 ? -13.690 -18.675 44.885 1.00 38.66 246 CYS B O 1
ATOM 5958 N N . GLY J 3 247 ? -14.358 -17.191 43.339 1.00 42.15 247 GLY B N 1
ATOM 5959 C CA . GLY J 3 247 ? -14.930 -16.270 44.291 1.00 40.71 247 GLY B CA 1
ATOM 5960 C C . GLY J 3 247 ? -13.960 -15.444 45.095 1.00 39.70 247 GLY B C 1
ATOM 5961 O O . GLY J 3 247 ? -14.326 -14.355 45.554 1.00 44.06 247 GLY B O 1
ATOM 5962 N N . THR J 3 248 ? -12.726 -15.895 45.314 1.00 40.17 248 THR B N 1
ATOM 5963 C CA . THR J 3 248 ? -11.823 -15.093 46.145 1.00 42.97 248 THR B CA 1
ATOM 5964 C C . THR J 3 248 ? -11.610 -13.700 45.559 1.00 43.75 248 THR B C 1
ATOM 5965 O O . THR J 3 248 ? -11.344 -13.541 44.370 1.00 40.89 248 THR B O 1
ATOM 5969 N N . PRO J 3 249 ? -11.756 -12.685 46.406 1.00 44.46 249 PRO B N 1
ATOM 5970 C CA . PRO J 3 249 ? -11.675 -11.298 45.948 1.00 42.19 249 PRO B CA 1
ATOM 5971 C C . PRO J 3 249 ? -10.317 -11.004 45.312 1.00 38.41 249 PRO B C 1
ATOM 5972 O O . PRO J 3 249 ? -9.276 -11.292 45.888 1.00 30.95 249 PRO B O 1
ATOM 5976 N N . ILE J 3 250 ? -10.345 -10.429 44.128 1.00 40.88 250 ILE B N 1
ATOM 5977 C CA . ILE J 3 250 ? -9.192 -10.025 43.345 1.00 35.83 250 ILE B CA 1
ATOM 5978 C C . ILE J 3 250 ? -8.261 -9.132 44.152 1.00 35.98 250 ILE B C 1
ATOM 5979 O O . ILE J 3 250 ? -8.665 -8.224 44.880 1.00 34.76 250 ILE B O 1
ATOM 5984 N N . VAL J 3 251 ? -6.971 -9.425 44.014 1.00 39.47 251 VAL B N 1
ATOM 5985 C CA . VAL J 3 251 ? -5.949 -8.678 44.735 1.00 31.44 251 VAL B CA 1
ATOM 5986 C C . VAL J 3 251 ? -5.287 -7.665 43.815 1.00 31.03 251 VAL B C 1
ATOM 5987 O O . VAL J 3 251 ? -5.068 -7.940 42.635 1.00 30.45 251 VAL B O 1
ATOM 5991 N N . ALA J 3 252 ? -4.979 -6.488 44.363 1.00 29.32 252 ALA B N 1
ATOM 5992 C CA . ALA J 3 252 ? -4.279 -5.478 43.571 1.00 34.86 252 ALA B CA 1
ATOM 5993 C C . ALA J 3 252 ? -2.863 -5.288 44.103 1.00 37.39 252 ALA B C 1
ATOM 5994 O O . ALA J 3 252 ? -2.659 -5.242 45.317 1.00 41.43 252 ALA B O 1
ATOM 5996 N N . THR J 3 253 ? -1.894 -5.179 43.189 1.00 33.26 253 THR B N 1
ATOM 5997 C CA . THR J 3 253 ? -0.527 -4.903 43.650 1.00 26.30 253 THR B CA 1
ATOM 5998 C C . THR J 3 253 ? 0.173 -3.986 42.658 1.00 24.21 253 THR B C 1
ATOM 5999 O O . THR J 3 253 ? -0.511 -3.343 41.853 1.00 24.05 253 THR B O 1
ATOM 6003 N N . LYS J 3 254 ? 1.495 -3.895 42.684 1.00 29.33 254 LYS B N 1
ATOM 6004 C CA . LYS J 3 254 ? 2.195 -2.981 41.795 1.00 32.63 254 LYS B CA 1
ATOM 6005 C C . LYS J 3 254 ? 3.541 -3.510 41.306 1.00 27.33 254 LYS B C 1
ATOM 6006 O O . LYS J 3 254 ? 4.289 -4.131 42.062 1.00 26.48 254 LYS B O 1
ATOM 6012 N N . HIS J 3 255 ? 3.829 -3.222 40.038 1.00 24.75 255 HIS B N 1
ATOM 6013 C CA . HIS J 3 255 ? 5.171 -3.402 39.495 1.00 29.89 255 HIS B CA 1
ATOM 6014 C C . HIS J 3 255 ? 5.604 -2.169 38.702 1.00 26.72 255 HIS B C 1
ATOM 6015 O O . HIS J 3 255 ? 4.880 -1.754 37.797 1.00 25.26 255 HIS B O 1
ATOM 6022 N N . ALA J 3 256 ? 6.757 -1.594 39.038 1.00 22.87 256 ALA B N 1
ATOM 6023 C CA . ALA J 3 256 ? 7.216 -0.402 38.322 1.00 19.69 256 ALA B CA 1
ATOM 6024 C C . ALA J 3 256 ? 6.137 0.677 38.371 1.00 24.14 256 ALA B C 1
ATOM 6025 O O . ALA J 3 256 ? 5.893 1.414 37.417 1.00 27.53 256 ALA B O 1
ATOM 6027 N N . GLN J 3 257 ? 5.477 0.712 39.525 1.00 24.02 257 GLN B N 1
ATOM 6028 C CA . GLN J 3 257 ? 4.429 1.662 39.853 1.00 27.44 257 GLN B CA 1
ATOM 6029 C C . GLN J 3 257 ? 3.231 1.534 38.925 1.00 25.58 257 GLN B C 1
ATOM 6030 O O . GLN J 3 257 ? 2.371 2.411 38.896 1.00 34.27 257 GLN B O 1
ATOM 6036 N N . ARG J 3 258 ? 3.175 0.447 38.168 1.00 23.14 258 ARG B N 1
ATOM 6037 C CA . ARG J 3 258 ? 2.003 0.126 37.364 1.00 26.64 258 ARG B CA 1
ATOM 6038 C C . ARG J 3 258 ? 1.151 -0.890 38.126 1.00 24.56 258 ARG B C 1
ATOM 6039 O O . ARG J 3 258 ? 1.696 -1.798 38.762 1.00 25.78 258 ARG B O 1
ATOM 6047 N N . ALA J 3 259 ? -0.166 -0.728 38.093 1.00 26.82 259 ALA B N 1
ATOM 6048 C CA . ALA J 3 259 ? -1.043 -1.591 38.879 1.00 29.03 259 ALA B CA 1
ATOM 6049 C C . ALA J 3 259 ? -1.152 -2.997 38.309 1.00 27.05 259 ALA B C 1
ATOM 6050 O O . ALA J 3 259 ? -1.303 -3.180 37.095 1.00 25.57 259 ALA B O 1
ATOM 6052 N N . THR J 3 260 ? -1.090 -4.007 39.184 1.00 25.41 260 THR B N 1
ATOM 6053 C CA . THR J 3 260 ? -1.288 -5.375 38.686 1.00 27.76 260 THR B CA 1
ATOM 6054 C C . THR J 3 260 ? -2.298 -6.120 39.553 1.00 30.57 260 THR B C 1
ATOM 6055 O O . THR J 3 260 ? -2.344 -6.006 40.775 1.00 28.21 260 THR B O 1
ATOM 6059 N N . PHE J 3 261 ? -3.143 -6.886 38.873 1.00 32.21 261 PHE B N 1
ATOM 6060 C CA . PHE J 3 261 ? -4.286 -7.552 39.478 1.00 29.37 261 PHE B CA 1
ATOM 6061 C C . PHE J 3 261 ? -4.220 -9.055 39.262 1.00 31.30 261 PHE B C 1
ATOM 6062 O O . PHE J 3 261 ? -3.979 -9.535 38.151 1.00 35.23 261 PHE B O 1
ATOM 6070 N N . TYR J 3 262 ? -4.427 -9.812 40.333 1.00 31.51 262 TYR B N 1
ATOM 6071 C CA . TYR J 3 262 ? -4.431 -11.264 40.204 1.00 29.48 262 TYR B CA 1
ATOM 6072 C C . TYR J 3 262 ? -5.290 -11.917 41.284 1.00 32.72 262 TYR B C 1
ATOM 6073 O O . TYR J 3 262 ? -5.762 -11.327 42.253 1.00 36.87 262 TYR B O 1
ATOM 6082 N N . CYS J 3 263 ? -5.434 -13.217 41.101 1.00 30.57 263 CYS B N 1
ATOM 6083 C CA . CYS J 3 263 ? -6.135 -14.034 42.069 1.00 25.84 263 CYS B CA 1
ATOM 6084 C C . CYS J 3 263 ? -5.157 -14.886 42.868 1.00 23.84 263 CYS B C 1
ATOM 6085 O O . CYS J 3 263 ? -4.471 -15.738 42.304 1.00 31.17 263 CYS B O 1
ATOM 6088 N N . ARG J 3 264 ? -5.108 -14.640 44.171 1.00 24.00 264 ARG B N 1
ATOM 6089 C CA . ARG J 3 264 ? -4.216 -15.360 45.065 1.00 29.94 264 ARG B CA 1
ATOM 6090 C C . ARG J 3 264 ? -4.499 -16.852 45.117 1.00 33.90 264 ARG B C 1
ATOM 6091 O O . ARG J 3 264 ? -3.667 -17.635 45.589 1.00 34.82 264 ARG B O 1
ATOM 6099 N N . GLN J 3 265 ? -5.666 -17.280 44.643 1.00 38.00 265 GLN B N 1
ATOM 6100 C CA . GLN J 3 265 ? -5.955 -18.718 44.666 1.00 41.39 265 GLN B CA 1
ATOM 6101 C C . GLN J 3 265 ? -5.632 -19.358 43.320 1.00 38.96 265 GLN B C 1
ATOM 6102 O O . GLN J 3 265 ? -4.911 -20.352 43.217 1.00 38.08 265 GLN B O 1
ATOM 6108 N N . CYS J 3 266 ? -6.166 -18.791 42.242 1.00 35.20 266 CYS B N 1
ATOM 6109 C CA . CYS J 3 266 ? -5.958 -19.397 40.933 1.00 36.34 266 CYS B CA 1
ATOM 6110 C C . CYS J 3 266 ? -4.541 -19.234 40.407 1.00 40.66 266 CYS B C 1
ATOM 6111 O O . CYS J 3 266 ? -4.120 -20.035 39.564 1.00 37.49 266 CYS B O 1
ATOM 6114 N N . GLN J 3 267 ? -3.772 -18.238 40.849 1.00 38.71 267 GLN B N 1
ATOM 6115 C CA . GLN J 3 267 ? -2.483 -18.011 40.194 1.00 39.45 267 GLN B CA 1
ATOM 6116 C C . GLN J 3 267 ? -1.296 -18.323 41.092 1.00 42.10 267 GLN B C 1
ATOM 6117 O O . GLN J 3 267 ? -1.252 -17.965 42.265 1.00 42.31 267 GLN B O 1
ATOM 6123 N N . LYS J 3 268 ? -0.304 -19.018 40.537 1.00 47.69 268 LYS B N 1
ATOM 6124 C CA . LYS J 3 268 ? 0.877 -19.409 41.294 1.00 50.09 268 LYS B CA 1
ATOM 6125 C C . LYS J 3 268 ? 2.164 -19.261 40.501 1.00 51.33 268 LYS B C 1
ATOM 6126 O O . LYS J 3 268 ? 3.238 -19.500 41.096 1.00 56.24 268 LYS B O 1
ATOM 6133 N N . PRO K 3 1 ? 44.549 3.334 -21.800 1.00 32.82 1 PRO C N 1
ATOM 6134 C CA . PRO K 3 1 ? 44.716 2.569 -20.557 1.00 34.57 1 PRO C CA 1
ATOM 6135 C C . PRO K 3 1 ? 43.568 1.583 -20.342 1.00 31.28 1 PRO C C 1
ATOM 6136 O O . PRO K 3 1 ? 42.401 1.976 -20.277 1.00 24.95 1 PRO C O 1
ATOM 6140 N N . GLU K 3 2 ? 43.929 0.313 -20.231 1.00 24.02 2 GLU C N 1
ATOM 6141 C CA . GLU K 3 2 ? 43.018 -0.804 -20.008 1.00 24.52 2 GLU C CA 1
ATOM 6142 C C . GLU K 3 2 ? 43.254 -1.405 -18.634 1.00 24.41 2 GLU C C 1
ATOM 6143 O O . GLU K 3 2 ? 43.926 -0.790 -17.797 1.00 27.59 2 GLU C O 1
ATOM 6149 N N . LEU K 3 3 ? 42.721 -2.590 -18.354 1.00 24.71 3 LEU C N 1
ATOM 6150 C CA . LEU K 3 3 ? 42.855 -3.166 -17.014 1.00 23.95 3 LEU C CA 1
ATOM 6151 C C . LEU K 3 3 ? 44.305 -3.276 -16.555 1.00 25.72 3 LEU C C 1
ATOM 6152 O O . LEU K 3 3 ? 44.587 -2.853 -15.428 1.00 25.96 3 LEU C O 1
ATOM 6157 N N . PRO K 3 4 ? 45.216 -3.848 -17.324 1.00 29.99 4 PRO C N 1
ATOM 6158 C CA . PRO K 3 4 ? 46.616 -3.968 -16.881 1.00 27.30 4 PRO C CA 1
ATOM 6159 C C . PRO K 3 4 ? 47.259 -2.631 -16.535 1.00 26.80 4 PRO C C 1
ATOM 6160 O O . PRO K 3 4 ? 48.062 -2.552 -15.604 1.00 30.05 4 PRO C O 1
ATOM 6164 N N . GLU K 3 5 ? 46.920 -1.592 -17.277 1.00 26.48 5 GLU C N 1
ATOM 6165 C CA . GLU K 3 5 ? 47.446 -0.262 -17.049 1.00 29.29 5 GLU C CA 1
ATOM 6166 C C . GLU K 3 5 ? 46.842 0.346 -15.788 1.00 31.82 5 GLU C C 1
ATOM 6167 O O . GLU K 3 5 ? 47.565 0.996 -15.028 1.00 31.25 5 GLU C O 1
ATOM 6173 N N . VAL K 3 6 ? 45.542 0.130 -15.585 1.00 23.56 6 VAL C N 1
ATOM 6174 C CA . VAL K 3 6 ? 44.915 0.715 -14.390 1.00 26.38 6 VAL C CA 1
ATOM 6175 C C . VAL K 3 6 ? 45.319 -0.029 -13.124 1.00 23.84 6 VAL C C 1
ATOM 6176 O O . VAL K 3 6 ? 45.566 0.555 -12.066 1.00 25.96 6 VAL C O 1
ATOM 6180 N N . GLU K 3 7 ? 45.430 -1.349 -13.168 1.00 24.25 7 GLU C N 1
ATOM 6181 C CA . GLU K 3 7 ? 45.867 -2.101 -11.991 1.00 25.96 7 GLU C CA 1
ATOM 6182 C C . GLU K 3 7 ? 47.310 -1.759 -11.633 1.00 31.05 7 GLU C C 1
ATOM 6183 O O . GLU K 3 7 ? 47.702 -1.657 -10.472 1.00 38.08 7 GLU C O 1
ATOM 6189 N N . THR K 3 8 ? 48.122 -1.582 -12.671 1.00 27.92 8 THR C N 1
ATOM 6190 C CA . THR K 3 8 ? 49.511 -1.180 -12.476 1.00 30.11 8 THR C CA 1
ATOM 6191 C C . THR K 3 8 ? 49.571 0.146 -11.729 1.00 30.67 8 THR C C 1
ATOM 6192 O O . THR K 3 8 ? 50.349 0.323 -10.793 1.00 32.80 8 THR C O 1
ATOM 6196 N N . SER K 3 9 ? 48.745 1.115 -12.124 1.00 29.33 9 SER C N 1
ATOM 6197 C CA . SER K 3 9 ? 48.713 2.383 -11.395 1.00 28.65 9 SER C CA 1
ATOM 6198 C C . SER K 3 9 ? 48.266 2.145 -9.957 1.00 31.95 9 SER C C 1
ATOM 6199 O O . SER K 3 9 ? 48.830 2.722 -9.029 1.00 40.62 9 SER C O 1
ATOM 6202 N N . ARG K 3 10 ? 47.256 1.294 -9.790 1.00 23.97 10 ARG C N 1
ATOM 6203 C CA . ARG K 3 10 ? 46.725 1.009 -8.465 1.00 29.03 10 ARG C CA 1
ATOM 6204 C C . ARG K 3 10 ? 47.809 0.483 -7.524 1.00 33.16 10 ARG C C 1
ATOM 6205 O O . ARG K 3 10 ? 47.876 0.912 -6.373 1.00 35.69 10 ARG C O 1
ATOM 6213 N N . ARG K 3 11 ? 48.606 -0.442 -8.045 1.00 30.77 11 ARG C N 1
ATOM 6214 C CA . ARG K 3 11 ? 49.625 -1.118 -7.245 1.00 33.59 11 ARG C CA 1
ATOM 6215 C C . ARG K 3 11 ? 50.779 -0.183 -6.908 1.00 35.23 11 ARG C C 1
ATOM 6216 O O . ARG K 3 11 ? 51.345 -0.229 -5.815 1.00 35.51 11 ARG C O 1
ATOM 6224 N N . GLY K 3 12 ? 51.143 0.706 -7.830 1.00 29.86 12 GLY C N 1
ATOM 6225 C CA . GLY K 3 12 ? 52.232 1.632 -7.578 1.00 31.46 12 GLY C CA 1
ATOM 6226 C C . GLY K 3 12 ? 51.834 2.771 -6.665 1.00 36.72 12 GLY C C 1
ATOM 6227 O O . GLY K 3 12 ? 52.637 3.254 -5.867 1.00 34.41 12 GLY C O 1
ATOM 6228 N N . ILE K 3 13 ? 50.584 3.243 -6.753 1.00 34.65 13 ILE C N 1
ATOM 6229 C CA . ILE K 3 13 ? 50.216 4.370 -5.909 1.00 32.76 13 ILE C CA 1
ATOM 6230 C C . ILE K 3 13 ? 49.773 3.916 -4.517 1.00 34.36 13 ILE C C 1
ATOM 6231 O O . ILE K 3 13 ? 49.888 4.714 -3.580 1.00 39.14 13 ILE C O 1
ATOM 6236 N N . GLU K 3 14 ? 49.275 2.692 -4.392 1.00 29.31 14 GLU C N 1
ATOM 6237 C CA . GLU K 3 14 ? 48.756 2.223 -3.108 1.00 36.10 14 GLU C CA 1
ATOM 6238 C C . GLU K 3 14 ? 49.750 2.429 -1.971 1.00 41.73 14 GLU C C 1
ATOM 6239 O O . GLU K 3 14 ? 49.419 3.049 -0.952 1.00 35.13 14 GLU C O 1
ATOM 6245 N N . PRO K 3 15 ? 50.979 1.947 -2.082 1.00 45.10 15 PRO C N 1
ATOM 6246 C CA . PRO K 3 15 ? 51.907 2.115 -0.953 1.00 44.96 15 PRO C CA 1
ATOM 6247 C C . PRO K 3 15 ? 52.179 3.579 -0.632 1.00 43.54 15 PRO C C 1
ATOM 6248 O O . PRO K 3 15 ? 52.589 3.900 0.490 1.00 46.72 15 PRO C O 1
ATOM 6252 N N . HIS K 3 16 ? 51.962 4.489 -1.578 1.00 36.46 16 HIS C N 1
ATOM 6253 C CA . HIS K 3 16 ? 52.251 5.895 -1.319 1.00 36.90 16 HIS C CA 1
ATOM 6254 C C . HIS K 3 16 ? 51.051 6.658 -0.785 1.00 40.90 16 HIS C C 1
ATOM 6255 O O . HIS K 3 16 ? 51.194 7.772 -0.278 1.00 42.82 16 HIS C O 1
ATOM 6262 N N . LEU K 3 17 ? 49.861 6.075 -0.910 1.00 38.82 17 LEU C N 1
ATOM 6263 C CA . LEU K 3 17 ? 48.651 6.801 -0.536 1.00 31.55 17 LEU C CA 1
ATOM 6264 C C . LEU K 3 17 ? 48.015 6.242 0.723 1.00 29.10 17 LEU C C 1
ATOM 6265 O O . LEU K 3 17 ? 47.589 6.984 1.605 1.00 31.14 17 LEU C O 1
ATOM 6270 N N . VAL K 3 18 ? 47.952 4.919 0.832 1.00 29.86 18 VAL C N 1
ATOM 6271 C CA . VAL K 3 18 ? 47.366 4.349 2.047 1.00 38.43 18 VAL C CA 1
ATOM 6272 C C . VAL K 3 18 ? 48.196 4.725 3.266 1.00 42.61 18 VAL C C 1
ATOM 6273 O O . VAL K 3 18 ? 49.415 4.550 3.275 1.00 45.03 18 VAL C O 1
ATOM 6277 N N . GLY K 3 19 ? 47.546 5.243 4.308 1.00 40.38 19 GLY C N 1
ATOM 6278 C CA . GLY K 3 19 ? 48.275 5.603 5.511 1.00 45.04 19 GLY C CA 1
ATOM 6279 C C . GLY K 3 19 ? 48.866 6.996 5.416 1.00 49.05 19 GLY C C 1
ATOM 6280 O O . GLY K 3 19 ? 49.618 7.429 6.292 1.00 63.44 19 GLY C O 1
ATOM 6281 N N . ALA K 3 20 ? 48.531 7.700 4.338 1.00 42.51 20 ALA C N 1
ATOM 6282 C CA . ALA K 3 20 ? 48.872 9.117 4.238 1.00 37.43 20 ALA C CA 1
ATOM 6283 C C . ALA K 3 20 ? 47.576 9.920 4.253 1.00 39.30 20 ALA C C 1
ATOM 6284 O O . ALA K 3 20 ? 46.479 9.364 4.179 1.00 36.12 20 ALA C O 1
ATOM 6286 N N . THR K 3 21 ? 47.701 11.238 4.350 1.00 41.23 21 THR C N 1
ATOM 6287 C CA . THR K 3 21 ? 46.533 12.107 4.340 1.00 38.62 21 THR C CA 1
ATOM 6288 C C . THR K 3 21 ? 46.590 13.099 3.184 1.00 38.52 21 THR C C 1
ATOM 6289 O O . THR K 3 21 ? 47.655 13.619 2.852 1.00 42.01 21 THR C O 1
ATOM 6293 N N . ILE K 3 22 ? 45.433 13.351 2.584 1.00 36.81 22 ILE C N 1
ATOM 6294 C CA . ILE K 3 22 ? 45.363 14.363 1.537 1.00 36.37 22 ILE C CA 1
ATOM 6295 C C . ILE K 3 22 ? 45.213 15.740 2.170 1.00 36.19 22 ILE C C 1
ATOM 6296 O O . ILE K 3 22 ? 44.148 16.061 2.708 1.00 38.02 22 ILE C O 1
ATOM 6301 N N . LEU K 3 23 ? 46.269 16.546 2.123 1.00 36.52 23 LEU C N 1
ATOM 6302 C CA . LEU K 3 23 ? 46.192 17.901 2.656 1.00 35.89 23 LEU C CA 1
ATOM 6303 C C . LEU K 3 23 ? 45.122 18.699 1.925 1.00 34.37 23 LEU C C 1
ATOM 6304 O O . LEU K 3 23 ? 44.305 19.396 2.525 1.00 33.50 23 LEU C O 1
ATOM 6309 N N . HIS K 3 24 ? 45.143 18.580 0.599 1.00 37.54 24 HIS C N 1
ATOM 6310 C CA . HIS K 3 24 ? 44.213 19.297 -0.261 1.00 36.39 24 HIS C CA 1
ATOM 6311 C C . HIS K 3 24 ? 44.440 18.962 -1.731 1.00 34.18 24 HIS C C 1
ATOM 6312 O O . HIS K 3 24 ? 45.412 18.332 -2.137 1.00 35.13 24 HIS C O 1
ATOM 6319 N N . ALA K 3 25 ? 43.510 19.406 -2.567 1.00 37.81 25 ALA C N 1
ATOM 6320 C CA . ALA K 3 25 ? 43.622 19.164 -3.997 1.00 37.18 25 ALA C CA 1
ATOM 6321 C C . ALA K 3 25 ? 43.872 20.468 -4.750 1.00 36.66 25 ALA C C 1
ATOM 6322 O O . ALA K 3 25 ? 43.364 21.515 -4.362 1.00 38.64 25 ALA C O 1
ATOM 6324 N N . VAL K 3 26 ? 44.633 20.360 -5.823 1.00 34.05 26 VAL C N 1
ATOM 6325 C CA . VAL K 3 26 ? 44.768 21.373 -6.849 1.00 34.28 26 VAL C CA 1
ATOM 6326 C C . VAL K 3 26 ? 44.156 20.858 -8.157 1.00 33.25 26 VAL C C 1
ATOM 6327 O O . VAL K 3 26 ? 44.607 19.860 -8.723 1.00 32.41 26 VAL C O 1
ATOM 6331 N N . VAL K 3 27 ? 43.124 21.541 -8.624 1.00 32.12 27 VAL C N 1
ATOM 6332 C CA . VAL K 3 27 ? 42.444 21.194 -9.866 1.00 34.47 27 VAL C CA 1
ATOM 6333 C C . VAL K 3 27 ? 42.699 22.257 -10.915 1.00 35.05 27 VAL C C 1
ATOM 6334 O O . VAL K 3 27 ? 42.277 23.407 -10.731 1.00 40.57 27 VAL C O 1
ATOM 6338 N N . ARG K 3 28 ? 43.383 21.954 -12.020 1.00 32.71 28 ARG C N 1
ATOM 6339 C CA . ARG K 3 28 ? 43.762 23.073 -12.898 1.00 31.06 28 ARG C CA 1
ATOM 6340 C C . ARG K 3 28 ? 42.943 23.114 -14.173 1.00 34.85 28 ARG C C 1
ATOM 6341 O O . ARG K 3 28 ? 42.850 24.153 -14.841 1.00 47.13 28 ARG C O 1
ATOM 6349 N N . ASN K 3 29 ? 42.320 22.017 -14.558 1.00 30.25 29 ASN C N 1
ATOM 6350 C CA . ASN K 3 29 ? 41.305 22.012 -15.600 1.00 31.03 29 ASN C CA 1
ATOM 6351 C C . ASN K 3 29 ? 40.291 20.938 -15.195 1.00 30.19 29 ASN C C 1
ATOM 6352 O O . ASN K 3 29 ? 40.604 19.755 -15.216 1.00 34.55 29 ASN C O 1
ATOM 6357 N N . GLY K 3 30 ? 39.107 21.405 -14.816 1.00 30.97 30 GLY C N 1
ATOM 6358 C CA . GLY K 3 30 ? 38.068 20.503 -14.361 1.00 31.40 30 GLY C CA 1
ATOM 6359 C C . GLY K 3 30 ? 37.158 20.056 -15.487 1.00 31.74 30 GLY C C 1
ATOM 6360 O O . GLY K 3 30 ? 36.153 19.397 -15.211 1.00 35.98 30 GLY C O 1
ATOM 6361 N N . ARG K 3 31 ? 37.483 20.405 -16.734 1.00 29.13 31 ARG C N 1
ATOM 6362 C CA . ARG K 3 31 ? 36.692 19.928 -17.862 1.00 32.79 31 ARG C CA 1
ATOM 6363 C C . ARG K 3 31 ? 37.254 18.610 -18.404 1.00 26.08 31 ARG C C 1
ATOM 6364 O O . ARG K 3 31 ? 37.932 18.605 -19.424 1.00 35.02 31 ARG C O 1
ATOM 6372 N N . LEU K 3 32 ? 36.937 17.531 -17.710 1.00 26.31 32 LEU C N 1
ATOM 6373 C CA . LEU K 3 32 ? 37.308 16.188 -18.162 1.00 26.64 32 LEU C CA 1
ATOM 6374 C C . LEU K 3 32 ? 36.103 15.549 -18.839 1.00 29.82 32 LEU C C 1
ATOM 6375 O O . LEU K 3 32 ? 35.258 16.279 -19.371 1.00 27.16 32 LEU C O 1
ATOM 6380 N N . ARG K 3 33 ? 35.975 14.224 -18.836 1.00 28.77 33 ARG C N 1
ATOM 6381 C CA . ARG K 3 33 ? 34.785 13.607 -19.418 1.00 28.30 33 ARG C CA 1
ATOM 6382 C C . ARG K 3 33 ? 33.518 14.179 -18.770 1.00 30.68 33 ARG C C 1
ATOM 6383 O O . ARG K 3 33 ? 32.524 14.422 -19.449 1.00 32.54 33 ARG C O 1
ATOM 6391 N N . TRP K 3 34 ? 33.591 14.382 -17.461 1.00 29.07 34 TRP C N 1
ATOM 6392 C CA . TRP K 3 34 ? 32.597 15.146 -16.724 1.00 29.26 34 TRP C CA 1
ATOM 6393 C C . TRP K 3 34 ? 33.313 16.209 -15.898 1.00 25.04 34 TRP C C 1
ATOM 6394 O O . TRP K 3 34 ? 34.527 16.091 -15.702 1.00 24.70 34 TRP C O 1
ATOM 6405 N N . PRO K 3 35 ? 32.599 17.210 -15.416 1.00 26.11 35 PRO C N 1
ATOM 6406 C CA . PRO K 3 35 ? 33.236 18.196 -14.523 1.00 29.16 35 PRO C CA 1
ATOM 6407 C C . PRO K 3 35 ? 33.846 17.528 -13.298 1.00 27.57 35 PRO C C 1
ATOM 6408 O O . PRO K 3 35 ? 33.286 16.590 -12.722 1.00 30.10 35 PRO C O 1
ATOM 6412 N N . VAL K 3 36 ? 35.003 18.009 -12.858 1.00 27.02 36 VAL C N 1
ATOM 6413 C CA . VAL K 3 36 ? 35.549 17.471 -11.604 1.00 30.15 36 VAL C CA 1
ATOM 6414 C C . VAL K 3 36 ? 34.563 17.745 -10.475 1.00 34.93 36 VAL C C 1
ATOM 6415 O O . VAL K 3 36 ? 34.012 18.844 -10.389 1.00 31.59 36 VAL C O 1
ATOM 6419 N N . SER K 3 37 ? 34.303 16.769 -9.606 1.00 35.45 37 SER C N 1
ATOM 6420 C CA . SER K 3 37 ? 33.329 16.975 -8.544 1.00 28.99 37 SER C CA 1
ATOM 6421 C C . SER K 3 37 ? 33.769 18.088 -7.594 1.00 28.25 37 SER C C 1
ATOM 6422 O O . SER K 3 37 ? 34.950 18.214 -7.278 1.00 28.41 37 SER C O 1
ATOM 6425 N N . GLU K 3 38 ? 32.806 18.880 -7.138 1.00 30.13 38 GLU C N 1
ATOM 6426 C CA . GLU K 3 38 ? 32.988 19.908 -6.121 1.00 33.48 38 GLU C CA 1
ATOM 6427 C C . GLU K 3 38 ? 33.849 19.375 -4.983 1.00 34.87 38 GLU C C 1
ATOM 6428 O O . GLU K 3 38 ? 34.838 19.986 -4.583 1.00 41.46 38 GLU C O 1
ATOM 6434 N N . GLU K 3 39 ? 33.453 18.204 -4.475 1.00 31.48 39 GLU C N 1
ATOM 6435 C CA . GLU K 3 39 ? 34.091 17.663 -3.276 1.00 32.94 39 GLU C CA 1
ATOM 6436 C C . GLU K 3 39 ? 35.588 17.505 -3.474 1.00 32.20 39 GLU C C 1
ATOM 6437 O O . GLU K 3 39 ? 36.344 17.548 -2.502 1.00 35.64 39 GLU C O 1
ATOM 6443 N N . ILE K 3 40 ? 36.015 17.325 -4.725 1.00 27.72 40 ILE C N 1
ATOM 6444 C CA . ILE K 3 40 ? 37.454 17.249 -4.953 1.00 33.39 40 ILE C CA 1
ATOM 6445 C C . ILE K 3 40 ? 38.082 18.620 -4.725 1.00 35.02 40 ILE C C 1
ATOM 6446 O O . ILE K 3 40 ? 39.139 18.729 -4.110 1.00 36.60 40 ILE C O 1
ATOM 6451 N N . TYR K 3 41 ? 37.412 19.655 -5.228 1.00 37.18 41 TYR C N 1
ATOM 6452 C CA . TYR K 3 41 ? 37.903 21.015 -4.988 1.00 39.63 41 TYR C CA 1
ATOM 6453 C C . TYR K 3 41 ? 38.123 21.265 -3.499 1.00 46.02 41 TYR C C 1
ATOM 6454 O O . TYR K 3 41 ? 39.129 21.855 -3.105 1.00 43.91 41 TYR C O 1
ATOM 6463 N N . ARG K 3 42 ? 37.180 20.803 -2.677 1.00 44.24 42 ARG C N 1
ATOM 6464 C CA . ARG K 3 42 ? 37.234 21.075 -1.245 1.00 40.48 42 ARG C CA 1
ATOM 6465 C C . ARG K 3 42 ? 37.907 19.989 -0.425 1.00 38.24 42 ARG C C 1
ATOM 6466 O O . ARG K 3 42 ? 37.832 20.040 0.808 1.00 32.28 42 ARG C O 1
ATOM 6474 N N . LEU K 3 43 ? 38.572 19.019 -1.041 1.00 43.34 43 LEU C N 1
ATOM 6475 C CA . LEU K 3 43 ? 39.291 18.004 -0.269 1.00 43.91 43 LEU C CA 1
ATOM 6476 C C . LEU K 3 43 ? 40.222 18.652 0.752 1.00 47.34 43 LEU C C 1
ATOM 6477 O O . LEU K 3 43 ? 41.042 19.502 0.404 1.00 43.82 43 LEU C O 1
ATOM 6482 N N . SER K 3 44 ? 40.083 18.232 2.008 1.00 48.94 44 SER C N 1
ATOM 6483 C CA . SER K 3 44 ? 40.859 18.812 3.095 1.00 44.15 44 SER C CA 1
ATOM 6484 C C . SER K 3 44 ? 41.107 17.823 4.228 1.00 41.18 44 SER C C 1
ATOM 6485 O O . SER K 3 44 ? 40.173 17.332 4.867 1.00 46.04 44 SER C O 1
ATOM 6488 N N . ASP K 3 45 ? 42.385 17.536 4.471 1.00 41.76 45 ASP C N 1
ATOM 6489 C CA . ASP K 3 45 ? 42.785 16.643 5.541 1.00 50.27 45 ASP C CA 1
ATOM 6490 C C . ASP K 3 45 ? 42.083 15.293 5.473 1.00 49.43 45 ASP C C 1
ATOM 6491 O O . ASP K 3 45 ? 41.582 14.832 6.504 1.00 51.80 45 ASP C O 1
ATOM 6496 N N . GLN K 3 46 ? 42.046 14.675 4.300 1.00 48.13 46 GLN C N 1
ATOM 6497 C CA . GLN K 3 46 ? 41.401 13.371 4.154 1.00 40.84 46 GLN C CA 1
ATOM 6498 C C . GLN K 3 46 ? 42.425 12.248 4.094 1.00 35.25 46 GLN C C 1
ATOM 6499 O O . GLN K 3 46 ? 43.230 12.156 3.166 1.00 39.49 46 GLN C O 1
ATOM 6505 N N . PRO K 3 47 ? 42.427 11.365 5.084 1.00 35.29 47 PRO C N 1
ATOM 6506 C CA . PRO K 3 47 ? 43.309 10.194 5.023 1.00 34.52 47 PRO C CA 1
ATOM 6507 C C . PRO K 3 47 ? 42.828 9.192 3.980 1.00 33.90 47 PRO C C 1
ATOM 6508 O O . PRO K 3 47 ? 41.624 9.040 3.778 1.00 34.36 47 PRO C O 1
ATOM 6512 N N . VAL K 3 48 ? 43.741 8.493 3.313 1.00 32.13 48 VAL C N 1
ATOM 6513 C CA . VAL K 3 48 ? 43.331 7.498 2.325 1.00 33.18 48 VAL C CA 1
ATOM 6514 C C . VAL K 3 48 ? 43.285 6.121 2.976 1.00 32.72 48 VAL C C 1
ATOM 6515 O O . VAL K 3 48 ? 44.287 5.653 3.523 1.00 33.11 48 VAL C O 1
ATOM 6519 N N . LEU K 3 49 ? 42.136 5.449 2.937 1.00 34.07 49 LEU C N 1
ATOM 6520 C CA . LEU K 3 49 ? 42.016 4.169 3.642 1.00 31.02 49 LEU C CA 1
ATOM 6521 C C . LEU K 3 49 ? 42.377 2.984 2.764 1.00 32.25 49 LEU C C 1
ATOM 6522 O O . LEU K 3 49 ? 42.818 1.932 3.227 1.00 34.19 49 LEU C O 1
ATOM 6527 N N . SER K 3 50 ? 42.176 3.187 1.467 1.00 30.02 50 SER C N 1
ATOM 6528 C CA . SER K 3 50 ? 42.327 2.093 0.514 1.00 29.79 50 SER C CA 1
ATOM 6529 C C . SER K 3 50 ? 42.451 2.656 -0.896 1.00 29.42 50 SER C C 1
ATOM 6530 O O . SER K 3 50 ? 41.942 3.744 -1.172 1.00 31.75 50 SER C O 1
ATOM 6533 N N . VAL K 3 51 ? 43.120 1.907 -1.753 1.00 32.37 51 VAL C N 1
ATOM 6534 C CA . VAL K 3 51 ? 43.178 2.173 -3.180 1.00 31.51 51 VAL C CA 1
ATOM 6535 C C . VAL K 3 51 ? 42.734 0.898 -3.908 1.00 32.66 51 VAL C C 1
ATOM 6536 O O . VAL K 3 51 ? 43.465 -0.094 -3.930 1.00 27.60 51 VAL C O 1
ATOM 6540 N N . GLN K 3 52 ? 41.529 0.965 -4.461 1.00 25.55 52 GLN C N 1
ATOM 6541 C CA . GLN K 3 52 ? 40.924 -0.195 -5.097 1.00 26.13 52 GLN C CA 1
ATOM 6542 C C . GLN K 3 52 ? 40.690 0.080 -6.575 1.00 26.67 52 GLN C C 1
ATOM 6543 O O . GLN K 3 52 ? 40.953 1.174 -7.083 1.00 27.93 52 GLN C O 1
ATOM 6549 N N . ARG K 3 53 ? 40.202 -0.929 -7.284 1.00 24.88 53 ARG C N 1
ATOM 6550 C CA . ARG K 3 53 ? 39.880 -0.806 -8.694 1.00 26.32 53 ARG C CA 1
ATOM 6551 C C . ARG K 3 53 ? 38.631 -1.633 -9.004 1.00 29.30 53 ARG C C 1
ATOM 6552 O O . ARG K 3 53 ? 38.468 -2.725 -8.478 1.00 27.40 53 ARG C O 1
ATOM 6560 N N . ARG K 3 54 ? 37.791 -1.082 -9.851 1.00 30.24 54 ARG C N 1
ATOM 6561 C CA . ARG K 3 54 ? 36.648 -1.726 -10.473 1.00 28.31 54 ARG C CA 1
ATOM 6562 C C . ARG K 3 54 ? 36.732 -1.423 -11.974 1.00 28.87 54 ARG C C 1
ATOM 6563 O O . ARG K 3 54 ? 36.717 -0.245 -12.350 1.00 26.72 54 ARG C O 1
ATOM 6571 N N . ALA K 3 55 ? 36.839 -2.462 -12.787 1.00 25.81 55 ALA C N 1
ATOM 6572 C CA . ALA K 3 55 ? 36.972 -2.263 -14.230 1.00 23.05 55 ALA C CA 1
ATOM 6573 C C . ALA K 3 55 ? 38.137 -1.322 -14.498 1.00 21.27 55 ALA C C 1
ATOM 6574 O O . ALA K 3 55 ? 39.233 -1.564 -13.991 1.00 25.53 55 ALA C O 1
ATOM 6576 N N . LYS K 3 56 ? 37.917 -0.247 -15.250 1.00 21.39 56 LYS C N 1
ATOM 6577 C CA . LYS K 3 56 ? 38.996 0.697 -15.533 1.00 22.73 56 LYS C CA 1
ATOM 6578 C C . LYS K 3 56 ? 38.919 1.908 -14.614 1.00 22.65 56 LYS C C 1
ATOM 6579 O O . LYS K 3 56 ? 39.424 2.986 -14.928 1.00 24.41 56 LYS C O 1
ATOM 6585 N N . TYR K 3 57 ? 38.263 1.747 -13.464 1.00 25.76 57 TYR C N 1
ATOM 6586 C CA . TYR K 3 57 ? 38.123 2.850 -12.516 1.00 25.99 57 TYR C CA 1
ATOM 6587 C C . TYR K 3 57 ? 38.981 2.668 -11.273 1.00 27.21 57 TYR C C 1
ATOM 6588 O O . TYR K 3 57 ? 38.913 1.633 -10.609 1.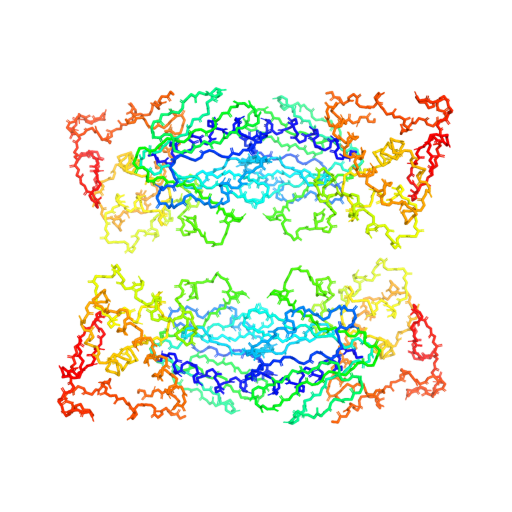00 27.09 57 TYR C O 1
ATOM 6597 N N . LEU K 3 58 ? 39.792 3.671 -10.924 1.00 24.84 58 LEU C N 1
ATOM 6598 C CA . LEU K 3 58 ? 40.478 3.646 -9.636 1.00 28.39 58 LEU C CA 1
ATOM 6599 C C . LEU K 3 58 ? 39.556 4.283 -8.583 1.00 30.16 58 LEU C C 1
ATOM 6600 O O . LEU K 3 58 ? 38.834 5.243 -8.873 1.00 24.50 58 LEU C O 1
ATOM 6605 N N . LEU K 3 59 ? 39.611 3.704 -7.391 1.00 31.37 59 LEU C N 1
ATOM 6606 C CA . LEU K 3 59 ? 38.772 4.075 -6.266 1.00 33.53 59 LEU C CA 1
ATOM 6607 C C . LEU K 3 59 ? 39.609 4.332 -5.020 1.00 34.11 59 LEU C C 1
ATOM 6608 O O . LEU K 3 59 ? 40.248 3.415 -4.506 1.00 37.64 59 LEU C O 1
ATOM 6613 N N . LEU K 3 60 ? 39.606 5.575 -4.543 1.00 28.85 60 LEU C N 1
ATOM 6614 C CA . LEU K 3 60 ? 40.286 5.901 -3.295 1.00 33.09 60 LEU C CA 1
ATOM 6615 C C . LEU K 3 60 ? 39.266 5.949 -2.159 1.00 32.04 60 LEU C C 1
ATOM 6616 O O . LEU K 3 60 ? 38.319 6.736 -2.242 1.00 30.16 60 LEU C O 1
ATOM 6621 N N . GLU K 3 61 ? 39.450 5.123 -1.139 1.00 32.47 61 GLU C N 1
ATOM 6622 C CA . GLU K 3 61 ? 38.533 5.053 -0.004 1.00 29.28 61 GLU C CA 1
ATOM 6623 C C . GLU K 3 61 ? 38.887 6.114 1.034 1.00 32.13 61 GLU C C 1
ATOM 6624 O O . GLU K 3 61 ? 39.965 6.090 1.622 1.00 32.79 61 GLU C O 1
ATOM 6630 N N . LEU K 3 62 ? 37.971 7.049 1.239 1.00 34.33 62 LEU C N 1
ATOM 6631 C CA . LEU K 3 62 ? 38.085 8.073 2.265 1.00 33.77 62 LEU C CA 1
ATOM 6632 C C . LEU K 3 62 ? 37.111 7.764 3.399 1.00 36.70 62 LEU C C 1
ATOM 6633 O O . LEU K 3 62 ? 36.194 6.954 3.238 1.00 33.55 62 LEU C O 1
ATOM 6638 N N . PRO K 3 63 ? 37.294 8.368 4.566 1.00 38.82 63 PRO C N 1
ATOM 6639 C CA . PRO K 3 63 ? 36.338 8.170 5.662 1.00 39.18 63 PRO C CA 1
ATOM 6640 C C . PRO K 3 63 ? 34.889 8.388 5.256 1.00 38.44 63 PRO C C 1
ATOM 6641 O O . PRO K 3 63 ? 34.015 7.606 5.645 1.00 37.29 63 PRO C O 1
ATOM 6645 N N . GLU K 3 64 ? 34.555 9.421 4.486 1.00 42.22 64 GLU C N 1
ATOM 6646 C CA . GLU K 3 64 ? 33.129 9.684 4.250 1.00 47.04 64 GLU C CA 1
ATOM 6647 C C . GLU K 3 64 ? 32.703 9.480 2.809 1.00 39.92 64 GLU C C 1
ATOM 6648 O O . GLU K 3 64 ? 31.639 9.911 2.348 1.00 35.37 64 GLU C O 1
ATOM 6654 N N . GLY K 3 65 ? 33.543 8.796 2.030 1.00 35.37 65 GLY C N 1
ATOM 6655 C CA . GLY K 3 65 ? 33.196 8.640 0.627 1.00 31.78 65 GLY C CA 1
ATOM 6656 C C . GLY K 3 65 ? 34.351 8.148 -0.211 1.00 31.06 65 GLY C C 1
ATOM 6657 O O . GLY K 3 65 ? 35.390 7.733 0.292 1.00 26.68 65 GLY C O 1
ATOM 6658 N N . TRP K 3 66 ? 34.144 8.191 -1.530 1.00 31.66 66 TRP C N 1
ATOM 6659 C CA . TRP K 3 66 ? 35.139 7.666 -2.451 1.00 27.57 66 TRP C CA 1
ATOM 6660 C C . TRP K 3 66 ? 35.503 8.670 -3.537 1.00 26.76 66 TRP C C 1
ATOM 6661 O O . TRP K 3 66 ? 34.644 9.387 -4.035 1.00 31.92 66 TRP C O 1
ATOM 6672 N N . ILE K 3 67 ? 36.782 8.666 -3.882 1.00 26.94 67 ILE C N 1
ATOM 6673 C CA . ILE K 3 67 ? 37.245 9.364 -5.070 1.00 27.08 67 ILE C CA 1
ATOM 6674 C C . ILE K 3 67 ? 37.328 8.361 -6.216 1.00 26.69 67 ILE C C 1
ATOM 6675 O O . ILE K 3 67 ? 38.031 7.355 -6.097 1.00 24.23 67 ILE C O 1
ATOM 6680 N N . ILE K 3 68 ? 36.612 8.624 -7.303 1.00 26.84 68 ILE C N 1
ATOM 6681 C CA . ILE K 3 68 ? 36.649 7.738 -8.465 1.00 26.99 68 ILE C CA 1
ATOM 6682 C C . ILE K 3 68 ? 37.532 8.349 -9.548 1.00 25.40 68 ILE C C 1
ATOM 6683 O O . ILE K 3 68 ? 37.274 9.468 -10.010 1.00 26.73 68 ILE C O 1
ATOM 6688 N N . ILE K 3 69 ? 38.574 7.635 -9.956 1.00 22.40 69 ILE C N 1
ATOM 6689 C CA . ILE K 3 69 ? 39.446 8.164 -11.003 1.00 23.82 69 ILE C CA 1
ATOM 6690 C C . ILE K 3 69 ? 39.395 7.275 -12.243 1.00 30.61 69 ILE C C 1
ATOM 6691 O O . ILE K 3 69 ? 39.485 6.051 -12.140 1.00 28.25 69 ILE C O 1
ATOM 6696 N N . HIS K 3 70 ? 39.259 7.903 -13.406 1.00 27.87 70 HIS C N 1
ATOM 6697 C CA . HIS K 3 70 ? 39.306 7.195 -14.687 1.00 24.15 70 HIS C CA 1
ATOM 6698 C C . HIS K 3 70 ? 40.371 7.850 -15.557 1.00 24.44 70 HIS C C 1
ATOM 6699 O O . HIS K 3 70 ? 40.539 9.073 -15.482 1.00 25.18 70 HIS C O 1
ATOM 6706 N N . LEU K 3 71 ? 41.092 7.062 -16.344 1.00 29.01 71 LEU C N 1
ATOM 6707 C CA . LEU K 3 71 ? 42.187 7.581 -17.154 1.00 28.11 71 LEU C CA 1
ATOM 6708 C C . LEU K 3 71 ? 41.775 7.976 -18.564 1.00 24.62 71 LEU C C 1
ATOM 6709 O O . LEU K 3 71 ? 42.528 8.677 -19.245 1.00 26.13 71 LEU C O 1
ATOM 6714 N N . GLY K 3 72 ? 40.602 7.549 -19.014 1.00 22.01 72 GLY C N 1
ATOM 6715 C CA . GLY K 3 72 ? 40.178 7.876 -20.364 1.00 21.97 72 GLY C CA 1
ATOM 6716 C C . GLY K 3 72 ? 41.076 7.217 -21.396 1.00 27.83 72 GLY C C 1
ATOM 6717 O O . GLY K 3 72 ? 41.455 6.053 -21.250 1.00 25.60 72 GLY C O 1
ATOM 6718 N N . MET K 3 73 ? 41.409 7.970 -22.437 1.00 24.55 73 MET C N 1
ATOM 6719 C CA . MET K 3 73 ? 42.246 7.480 -23.521 1.00 23.11 73 MET C CA 1
ATOM 6720 C C . MET K 3 73 ? 43.696 7.905 -23.358 1.00 28.27 73 MET C C 1
ATOM 6721 O O . MET K 3 73 ? 44.596 7.265 -23.906 1.00 26.37 73 MET C O 1
ATOM 6726 N N . SER K 3 74 ? 43.972 8.993 -22.624 1.00 26.81 74 SER C N 1
ATOM 6727 C CA . SER K 3 74 ? 45.362 9.448 -22.564 1.00 25.06 74 SER C CA 1
ATOM 6728 C C . SER K 3 74 ? 45.824 9.788 -21.157 1.00 29.12 74 SER C C 1
ATOM 6729 O O . SER K 3 74 ? 46.873 10.417 -20.973 1.00 30.47 74 SER C O 1
ATOM 6732 N N . GLY K 3 75 ? 45.075 9.401 -20.124 1.00 24.03 75 GLY C N 1
ATOM 6733 C CA . GLY K 3 75 ? 45.472 9.819 -18.789 1.00 26.46 75 GLY C CA 1
ATOM 6734 C C . GLY K 3 75 ? 46.498 8.892 -18.161 1.00 26.82 75 GLY C C 1
ATOM 6735 O O . GLY K 3 75 ? 46.663 7.747 -18.582 1.00 28.48 75 GLY C O 1
ATOM 6736 N N . SER K 3 76 ? 47.178 9.399 -17.144 1.00 27.80 76 SER C N 1
ATOM 6737 C CA . SER K 3 76 ? 48.125 8.653 -16.332 1.00 29.54 76 SER C CA 1
ATOM 6738 C C . SER K 3 76 ? 48.280 9.329 -14.966 1.00 30.44 76 SER C C 1
ATOM 6739 O O . SER K 3 76 ? 47.935 10.498 -14.824 1.00 29.44 76 SER C O 1
ATOM 6742 N N . LEU K 3 77 ? 48.786 8.572 -14.009 1.00 31.69 77 LEU C N 1
ATOM 6743 C CA . LEU K 3 77 ? 48.973 9.017 -12.642 1.00 34.21 77 LEU C CA 1
ATOM 6744 C C . LEU K 3 77 ? 50.428 8.876 -12.212 1.00 39.73 77 LEU C C 1
ATOM 6745 O O . LEU K 3 77 ? 51.062 7.850 -12.475 1.00 39.69 77 LEU C O 1
ATOM 6750 N N . ARG K 3 78 ? 50.948 9.906 -11.544 1.00 40.93 78 ARG C N 1
ATOM 6751 C CA . ARG K 3 78 ? 52.326 9.840 -11.058 1.00 43.53 78 ARG C CA 1
ATOM 6752 C C . ARG K 3 78 ? 52.425 10.241 -9.590 1.00 40.58 78 ARG C C 1
ATOM 6753 O O . ARG K 3 78 ? 51.783 11.188 -9.141 1.00 40.91 78 ARG C O 1
ATOM 6761 N N . ILE K 3 79 ? 53.247 9.494 -8.859 1.00 38.20 79 ILE C N 1
ATOM 6762 C CA . ILE K 3 79 ? 53.554 9.879 -7.486 1.00 38.80 79 ILE C CA 1
ATOM 6763 C C . ILE K 3 79 ? 54.840 10.708 -7.508 1.00 41.22 79 ILE C C 1
ATOM 6764 O O . ILE K 3 79 ? 55.917 10.193 -7.831 1.00 42.45 79 ILE C O 1
ATOM 6769 N N . LEU K 3 80 ? 54.707 11.991 -7.189 1.00 42.17 80 LEU C N 1
ATOM 6770 C CA . LEU K 3 80 ? 55.851 12.891 -7.169 1.00 48.30 80 LEU C CA 1
ATOM 6771 C C . LEU K 3 80 ? 56.444 12.975 -5.761 1.00 55.01 80 LEU C C 1
ATOM 6772 O O . LEU K 3 80 ? 55.736 13.170 -4.775 1.00 46.65 80 LEU C O 1
ATOM 6777 N N . PRO K 3 81 ? 57.763 12.828 -5.714 1.00 62.72 81 PRO C N 1
ATOM 6778 C CA . PRO K 3 81 ? 58.475 12.754 -4.436 1.00 69.48 81 PRO C CA 1
ATOM 6779 C C . PRO K 3 81 ? 58.179 13.994 -3.593 1.00 70.72 81 PRO C C 1
ATOM 6780 O O . PRO K 3 81 ? 58.000 13.908 -2.382 1.00 75.42 81 PRO C O 1
ATOM 6784 N N . GLU K 3 82 ? 58.136 15.122 -4.290 1.00 66.50 82 GLU C N 1
ATOM 6785 C CA . GLU K 3 82 ? 57.761 16.409 -3.741 1.00 66.97 82 GLU C CA 1
ATOM 6786 C C . GLU K 3 82 ? 56.905 17.163 -4.762 1.00 66.25 82 GLU C C 1
ATOM 6787 O O . GLU K 3 82 ? 56.658 16.641 -5.848 1.00 60.76 82 GLU C O 1
ATOM 6793 N N . GLU K 3 83 ? 56.489 18.367 -4.392 1.00 70.06 83 GLU C N 1
ATOM 6794 C CA . GLU K 3 83 ? 55.697 19.213 -5.275 1.00 70.87 83 GLU C CA 1
ATOM 6795 C C . GLU K 3 83 ? 56.578 19.866 -6.337 1.00 71.34 83 GLU C C 1
ATOM 6796 O O . GLU K 3 83 ? 57.073 20.981 -6.177 1.00 87.51 83 GLU C O 1
ATOM 6802 N N . LEU K 3 84 ? 56.758 19.146 -7.435 1.00 66.90 84 LEU C N 1
ATOM 6803 C CA . LEU K 3 84 ? 57.450 19.651 -8.613 1.00 62.04 84 LEU C CA 1
ATOM 6804 C C . LEU K 3 84 ? 56.566 20.636 -9.355 1.00 61.72 84 LEU C C 1
ATOM 6805 O O . LEU K 3 84 ? 55.338 20.609 -9.184 1.00 64.33 84 LEU C O 1
ATOM 6810 N N . PRO K 3 85 ? 57.101 21.525 -10.179 1.00 63.82 85 PRO C N 1
ATOM 6811 C CA . PRO K 3 85 ? 56.232 22.414 -10.963 1.00 58.64 85 PRO C CA 1
ATOM 6812 C C . PRO K 3 85 ? 55.458 21.603 -12.008 1.00 50.66 85 PRO C C 1
ATOM 6813 O O . PRO K 3 85 ? 56.038 20.688 -12.600 1.00 43.87 85 PRO C O 1
ATOM 6817 N N . PRO K 3 86 ? 54.188 21.945 -12.194 1.00 43.18 86 PRO C N 1
ATOM 6818 C CA . PRO K 3 86 ? 53.301 21.214 -13.097 1.00 44.32 86 PRO C CA 1
ATOM 6819 C C . PRO K 3 86 ? 53.445 21.612 -14.563 1.00 41.38 86 PRO C C 1
ATOM 6820 O O . PRO K 3 86 ? 53.920 22.697 -14.877 1.00 40.22 86 PRO C O 1
ATOM 6824 N N . GLU K 3 87 ? 53.026 20.716 -15.439 1.00 41.28 87 GLU C N 1
ATOM 6825 C CA . GLU K 3 87 ? 53.054 20.885 -16.882 1.00 42.72 87 GLU C CA 1
ATOM 6826 C C . GLU K 3 87 ? 51.652 21.161 -17.412 1.00 36.55 87 GLU C C 1
ATOM 6827 O O . GLU K 3 87 ? 50.657 20.979 -16.715 1.00 36.88 87 GLU C O 1
ATOM 6833 N N . LYS K 3 88 ? 51.565 21.590 -18.663 1.00 36.06 88 LYS C N 1
ATOM 6834 C CA . LYS K 3 88 ? 50.309 22.049 -19.239 1.00 37.42 88 LYS C CA 1
ATOM 6835 C C . LYS K 3 88 ? 49.159 21.064 -19.130 1.00 32.68 88 LYS C C 1
ATOM 6836 O O . LYS K 3 88 ? 47.986 21.465 -19.138 1.00 30.03 88 LYS C O 1
ATOM 6842 N N . HIS K 3 89 ? 49.413 19.761 -19.020 1.00 26.63 89 HIS C N 1
ATOM 6843 C CA . HIS K 3 89 ? 48.270 18.842 -18.970 1.00 31.13 89 HIS C CA 1
ATOM 6844 C C . HIS K 3 89 ? 48.135 18.208 -17.591 1.00 34.68 89 HIS C C 1
ATOM 6845 O O . HIS K 3 89 ? 47.455 17.193 -17.414 1.00 36.82 89 HIS C O 1
ATOM 6852 N N . ASP K 3 90 ? 48.797 18.813 -16.607 1.00 31.16 90 ASP C N 1
ATOM 6853 C CA . ASP K 3 90 ? 48.749 18.276 -15.244 1.00 32.58 90 ASP C CA 1
ATOM 6854 C C . ASP K 3 90 ? 47.506 18.790 -14.533 1.00 35.96 90 ASP C C 1
ATOM 6855 O O . ASP K 3 90 ? 47.595 19.714 -13.723 1.00 38.66 90 ASP C O 1
ATOM 6860 N N . HIS K 3 91 ? 46.334 18.226 -14.813 1.00 28.76 91 HIS C N 1
ATOM 6861 C CA . HIS K 3 91 ? 45.070 18.819 -14.391 1.00 29.01 91 HIS C CA 1
ATOM 6862 C C . HIS K 3 91 ? 44.675 18.579 -12.945 1.00 29.01 91 HIS C C 1
ATOM 6863 O O . HIS K 3 91 ? 43.856 19.317 -12.380 1.00 26.42 91 HIS C O 1
ATOM 6870 N N . VAL K 3 92 ? 45.198 17.545 -12.288 1.00 26.49 92 VAL C N 1
ATOM 6871 C CA . VAL K 3 92 ? 44.788 17.333 -10.898 1.00 27.66 92 VAL C CA 1
ATOM 6872 C C . VAL K 3 92 ? 45.971 16.892 -10.041 1.00 28.54 92 VAL C C 1
ATOM 6873 O O . VAL K 3 92 ? 46.708 15.979 -10.409 1.00 33.93 92 VAL C O 1
ATOM 6877 N N . ASP K 3 93 ? 46.125 17.557 -8.905 1.00 29.19 93 ASP C N 1
ATOM 6878 C CA . ASP K 3 93 ? 47.140 17.209 -7.924 1.00 36.73 93 ASP C CA 1
ATOM 6879 C C . ASP K 3 93 ? 46.478 16.872 -6.585 1.00 37.10 93 ASP C C 1
ATOM 6880 O O . ASP K 3 93 ? 45.522 17.517 -6.166 1.00 34.16 93 ASP C O 1
ATOM 6885 N N . LEU K 3 94 ? 47.001 15.860 -5.910 1.00 38.68 94 LEU C N 1
ATOM 6886 C CA . LEU K 3 94 ? 46.584 15.581 -4.538 1.00 37.45 94 LEU C CA 1
ATOM 6887 C C . LEU K 3 94 ? 47.803 15.769 -3.641 1.00 35.41 94 LEU C C 1
ATOM 6888 O O . LEU K 3 94 ? 48.738 14.961 -3.684 1.00 37.31 94 LEU C O 1
ATOM 6893 N N . VAL K 3 95 ? 47.807 16.843 -2.847 1.00 37.34 95 VAL C N 1
ATOM 6894 C CA . VAL K 3 95 ? 48.995 17.075 -2.012 1.00 34.62 95 VAL C CA 1
ATOM 6895 C C . VAL K 3 95 ? 48.889 16.276 -0.717 1.00 32.21 95 VAL C C 1
ATOM 6896 O O . VAL K 3 95 ? 47.986 16.485 0.090 1.00 41.31 95 VAL C O 1
ATOM 6900 N N . MET K 3 96 ? 49.816 15.340 -0.530 1.00 29.46 96 MET C N 1
ATOM 6901 C CA . MET K 3 96 ? 49.815 14.459 0.626 1.00 33.92 96 MET C CA 1
ATOM 6902 C C . MET K 3 96 ? 50.599 15.013 1.811 1.00 43.79 96 MET C C 1
ATOM 6903 O O . MET K 3 96 ? 51.423 15.919 1.683 1.00 39.61 96 MET C O 1
ATOM 6908 N N . SER K 3 97 ? 50.340 14.444 2.985 1.00 43.50 97 SER C N 1
ATOM 6909 C CA . SER K 3 97 ? 51.043 14.830 4.199 1.00 47.08 97 SER C CA 1
ATOM 6910 C C . SER K 3 97 ? 52.486 14.341 4.190 1.00 50.75 97 SER C C 1
ATOM 6911 O O . SER K 3 97 ? 53.364 14.922 4.826 1.00 63.33 97 SER C O 1
ATOM 6914 N N . ASN K 3 98 ? 52.713 13.240 3.480 1.00 49.46 98 ASN C N 1
ATOM 6915 C CA . ASN K 3 98 ? 54.014 12.585 3.467 1.00 53.00 98 ASN C CA 1
ATOM 6916 C C . ASN K 3 98 ? 54.997 13.260 2.520 1.00 59.48 98 ASN C C 1
ATOM 6917 O O . ASN K 3 98 ? 56.051 12.693 2.216 1.00 67.35 98 ASN C O 1
ATOM 6922 N N . GLY K 3 99 ? 54.666 14.461 2.049 1.00 57.47 99 GLY C N 1
ATOM 6923 C CA . GLY K 3 99 ? 55.556 15.179 1.150 1.00 55.32 99 GLY C CA 1
ATOM 6924 C C . GLY K 3 99 ? 55.483 14.682 -0.275 1.00 53.37 99 GLY C C 1
ATOM 6925 O O . GLY K 3 99 ? 56.126 15.228 -1.177 1.00 63.31 99 GLY C O 1
ATOM 6926 N N . LYS K 3 100 ? 54.709 13.630 -0.549 1.00 47.50 100 LYS C N 1
ATOM 6927 C CA . LYS K 3 100 ? 54.591 13.263 -1.964 1.00 44.91 100 LYS C CA 1
ATOM 6928 C C . LYS K 3 100 ? 53.323 13.866 -2.545 1.00 46.20 100 LYS C C 1
ATOM 6929 O O . LYS K 3 100 ? 52.487 14.443 -1.846 1.00 42.72 100 LYS C O 1
ATOM 6935 N N . VAL K 3 101 ? 53.174 13.757 -3.865 1.00 43.44 101 VAL C N 1
ATOM 6936 C CA . VAL K 3 101 ? 51.959 14.249 -4.504 1.00 39.38 101 VAL C CA 1
ATOM 6937 C C . VAL K 3 101 ? 51.484 13.264 -5.565 1.00 37.10 101 VAL C C 1
ATOM 6938 O O . VAL K 3 101 ? 52.275 12.697 -6.314 1.00 34.53 101 VAL C O 1
ATOM 6942 N N . LEU K 3 102 ? 50.173 13.076 -5.604 1.00 38.06 102 LEU C N 1
ATOM 6943 C CA . LEU K 3 102 ? 49.532 12.295 -6.654 1.00 36.08 102 LEU C CA 1
ATOM 6944 C C . LEU K 3 102 ? 49.204 13.231 -7.816 1.00 32.22 102 LEU C C 1
ATOM 6945 O O . LEU K 3 102 ? 48.358 14.107 -7.643 1.00 31.89 102 LEU C O 1
ATOM 6950 N N . ARG K 3 103 ? 49.882 13.052 -8.945 1.00 31.31 103 ARG C N 1
ATOM 6951 C CA . ARG K 3 103 ? 49.678 13.932 -10.082 1.00 31.40 103 ARG C CA 1
ATOM 6952 C C . ARG K 3 103 ? 49.061 13.207 -11.279 1.00 30.54 103 ARG C C 1
ATOM 6953 O O . ARG K 3 103 ? 49.583 12.195 -11.739 1.00 30.07 103 ARG C O 1
ATOM 6961 N N . TYR K 3 104 ? 47.966 13.766 -11.754 1.00 31.62 104 TYR C N 1
ATOM 6962 C CA . TYR K 3 104 ? 47.158 13.312 -12.866 1.00 32.01 104 TYR C CA 1
ATOM 6963 C C . TYR K 3 104 ? 47.410 14.149 -14.116 1.00 31.78 104 TYR C C 1
ATOM 6964 O O . TYR K 3 104 ? 47.272 15.373 -14.019 1.00 27.98 104 TYR C O 1
ATOM 6973 N N . THR K 3 105 ? 47.751 13.502 -15.220 1.00 30.33 105 THR C N 1
ATOM 6974 C CA . THR K 3 105 ? 48.046 14.115 -16.513 1.00 28.41 105 THR C CA 1
ATOM 6975 C C . THR K 3 105 ? 47.088 13.609 -17.576 1.00 26.96 105 THR C C 1
ATOM 6976 O O . THR K 3 105 ? 46.869 12.401 -17.696 1.00 28.73 105 THR C O 1
ATOM 6980 N N . ASP K 3 106 ? 46.491 14.504 -18.366 1.00 24.36 106 ASP C N 1
ATOM 6981 C CA . ASP K 3 106 ? 45.500 13.995 -19.315 1.00 25.65 106 ASP C CA 1
ATOM 6982 C C . ASP K 3 106 ? 45.220 14.985 -20.438 1.00 26.22 106 ASP C C 1
ATOM 6983 O O . ASP K 3 106 ? 44.326 15.819 -20.360 1.00 27.01 106 ASP C O 1
ATOM 6988 N N . PRO K 3 107 ? 46.011 14.875 -21.503 1.00 26.98 107 PRO C N 1
ATOM 6989 C CA . PRO K 3 107 ? 45.964 15.856 -22.589 1.00 30.84 107 PRO C CA 1
ATOM 6990 C C . PRO K 3 107 ? 44.596 15.938 -23.247 1.00 30.55 107 PRO C C 1
ATOM 6991 O O . PRO K 3 107 ? 44.054 17.023 -23.442 1.00 31.05 107 PRO C O 1
ATOM 6995 N N . ARG K 3 108 ? 44.038 14.784 -23.610 1.00 33.58 108 ARG C N 1
ATOM 6996 C CA . ARG K 3 108 ? 42.750 14.755 -24.290 1.00 25.95 108 ARG C CA 1
ATOM 6997 C C . ARG K 3 108 ? 41.606 15.028 -23.319 1.00 20.42 108 ARG C C 1
ATOM 6998 O O . ARG K 3 108 ? 40.505 15.406 -23.735 1.00 25.19 108 ARG C O 1
ATOM 7006 N N . ARG K 3 109 ? 41.832 14.847 -22.022 1.00 20.84 109 ARG C N 1
ATOM 7007 C CA . ARG K 3 109 ? 40.822 15.131 -21.001 1.00 23.46 109 ARG C CA 1
ATOM 7008 C C . ARG K 3 109 ? 39.590 14.252 -21.166 1.00 24.24 109 ARG C C 1
ATOM 7009 O O . ARG K 3 109 ? 38.456 14.709 -21.027 1.00 24.63 109 ARG C O 1
ATOM 7017 N N . PHE K 3 110 ? 39.810 12.982 -21.467 1.00 25.35 110 PHE C N 1
ATOM 7018 C CA . PHE K 3 110 ? 38.729 12.009 -21.579 1.00 24.81 110 PHE C CA 1
ATOM 7019 C C . PHE K 3 110 ? 38.612 11.228 -20.270 1.00 22.29 110 PHE C C 1
ATOM 7020 O O . PHE K 3 110 ? 37.849 10.281 -20.130 1.00 26.66 110 PHE C O 1
ATOM 7028 N N . GLY K 3 111 ? 39.400 11.642 -19.287 1.00 20.42 111 GLY C N 1
ATOM 7029 C CA . GLY K 3 111 ? 39.396 10.982 -17.988 1.00 21.06 111 GLY C CA 1
ATOM 7030 C C . GLY K 3 111 ? 38.336 11.604 -17.088 1.00 26.89 111 GLY C C 1
ATOM 7031 O O . GLY K 3 111 ? 37.454 12.326 -17.561 1.00 28.27 111 GLY C O 1
ATOM 7032 N N . ALA K 3 112 ? 38.418 11.335 -15.783 1.00 22.39 112 ALA C N 1
ATOM 7033 C CA . ALA K 3 112 ? 37.419 11.854 -14.858 1.00 21.87 112 ALA C CA 1
ATOM 7034 C C . ALA K 3 112 ? 37.866 11.749 -13.401 1.00 27.53 112 ALA C C 1
ATOM 7035 O O . ALA K 3 112 ? 38.614 10.851 -13.018 1.00 26.03 112 ALA C O 1
ATOM 7037 N N . TRP K 3 113 ? 37.358 12.699 -12.633 1.00 29.61 113 TRP C N 1
ATOM 7038 C CA . TRP K 3 113 ? 37.503 12.797 -11.189 1.00 26.14 113 TRP C CA 1
ATOM 7039 C C . TRP K 3 113 ? 36.111 13.043 -10.614 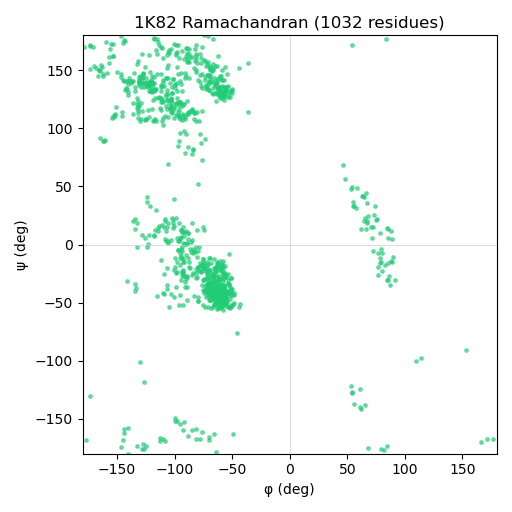1.00 27.45 113 TRP C C 1
ATOM 7040 O O . TRP K 3 113 ? 35.517 14.108 -10.790 1.00 21.93 113 TRP C O 1
ATOM 7051 N N . LEU K 3 114 ? 35.599 12.009 -9.948 1.00 25.61 114 LEU C N 1
ATOM 7052 C CA . LEU K 3 114 ? 34.238 12.056 -9.426 1.00 29.31 114 LEU C CA 1
ATOM 7053 C C . LEU K 3 114 ? 34.229 11.703 -7.941 1.00 32.61 114 LEU C C 1
ATOM 7054 O O . LEU K 3 114 ? 35.051 10.902 -7.490 1.00 31.54 114 LEU C O 1
ATOM 7059 N N . TRP K 3 115 ? 33.288 12.319 -7.238 1.00 32.93 115 TRP C N 1
ATOM 7060 C CA . TRP K 3 115 ? 33.063 12.037 -5.829 1.00 35.09 115 TRP C CA 1
ATOM 7061 C C . TRP K 3 115 ? 31.744 11.290 -5.661 1.00 30.44 115 TRP C C 1
ATOM 7062 O O . TRP K 3 115 ? 30.763 11.697 -6.284 1.00 34.61 115 TRP C O 1
ATOM 7073 N N . THR K 3 116 ? 31.728 10.255 -4.837 1.00 34.78 116 THR C N 1
ATOM 7074 C CA . THR K 3 116 ? 30.489 9.568 -4.483 1.00 33.34 116 THR C CA 1
ATOM 7075 C C . THR K 3 116 ? 30.513 9.152 -3.014 1.00 29.58 116 THR C C 1
ATOM 7076 O O . THR K 3 116 ? 31.550 8.725 -2.503 1.00 32.66 116 THR C O 1
ATOM 7080 N N . LYS K 3 117 ? 29.380 9.270 -2.334 1.00 34.33 117 LYS C N 1
ATOM 7081 C CA . LYS K 3 117 ? 29.317 8.900 -0.921 1.00 34.91 117 LYS C CA 1
ATOM 7082 C C . LYS K 3 117 ? 29.384 7.382 -0.779 1.00 33.60 117 LYS C C 1
ATOM 7083 O O . LYS K 3 117 ? 30.088 6.863 0.080 1.00 38.30 117 LYS C O 1
ATOM 7085 N N . GLU K 3 118 ? 28.637 6.699 -1.636 1.00 36.55 118 GLU C N 1
ATOM 7086 C CA . GLU K 3 118 ? 28.640 5.244 -1.700 1.00 39.63 118 GLU C CA 1
ATOM 7087 C C . GLU K 3 118 ? 28.899 4.760 -3.122 1.00 36.45 118 GLU C C 1
ATOM 7088 O O . GLU K 3 118 ? 28.480 5.409 -4.077 1.00 41.84 118 GLU C O 1
ATOM 7094 N N . LEU K 3 119 ? 29.574 3.631 -3.250 1.00 38.77 119 LEU C N 1
ATOM 7095 C CA . LEU K 3 119 ? 29.882 3.039 -4.544 1.00 43.25 119 LEU C CA 1
ATOM 7096 C C . LEU K 3 119 ? 28.636 2.442 -5.189 1.00 46.02 119 LEU C C 1
ATOM 7097 O O . LEU K 3 119 ? 28.470 2.505 -6.409 1.00 35.88 119 LEU C O 1
ATOM 7102 N N . GLU K 3 120 ? 27.772 1.861 -4.362 1.00 49.25 120 GLU C N 1
ATOM 7103 C CA . GLU K 3 120 ? 26.575 1.178 -4.832 1.00 53.68 120 GLU C CA 1
ATOM 7104 C C . GLU K 3 120 ? 25.541 2.156 -5.383 1.00 54.74 120 GLU C C 1
ATOM 7105 O O . GLU K 3 120 ? 25.326 3.248 -4.852 1.00 51.54 120 GLU C O 1
ATOM 7111 N N . GLY K 3 121 ? 24.913 1.750 -6.490 1.00 60.99 121 GLY C N 1
ATOM 7112 C CA . GLY K 3 121 ? 23.889 2.557 -7.157 1.00 66.40 121 GLY C CA 1
ATOM 7113 C C . GLY K 3 121 ? 24.511 3.611 -8.072 1.00 67.47 121 GLY C C 1
ATOM 7114 O O . GLY K 3 121 ? 23.854 4.163 -8.939 1.00 70.84 121 GLY C O 1
ATOM 7115 N N . HIS K 3 122 ? 25.794 3.856 -7.828 1.00 68.43 122 HIS C N 1
ATOM 7116 C CA . HIS K 3 122 ? 26.525 4.857 -8.602 1.00 68.84 122 HIS C CA 1
ATOM 7117 C C . HIS K 3 122 ? 26.700 4.433 -10.040 1.00 66.56 122 HIS C C 1
ATOM 7118 O O . HIS K 3 122 ? 27.129 3.309 -10.315 1.00 84.08 122 HIS C O 1
ATOM 7125 N N . ASN K 3 123 ? 26.358 5.323 -10.966 1.00 55.99 123 ASN C N 1
ATOM 7126 C CA . ASN K 3 123 ? 26.573 4.997 -12.351 1.00 58.29 123 ASN C CA 1
ATOM 7127 C C . ASN K 3 123 ? 28.066 5.184 -12.696 1.00 55.18 123 ASN C C 1
ATOM 7128 O O . ASN K 3 123 ? 28.808 5.832 -11.951 1.00 67.41 123 ASN C O 1
ATOM 7133 N N . VAL K 3 124 ? 28.445 4.609 -13.834 1.00 44.88 124 VAL C N 1
ATOM 7134 C CA . VAL K 3 124 ? 29.818 4.528 -14.309 1.00 41.64 124 VAL C CA 1
ATOM 7135 C C . VAL K 3 124 ? 30.329 3.229 -13.758 1.00 39.81 124 VAL C C 1
ATOM 7136 O O . VAL K 3 124 ? 31.182 2.589 -14.362 1.00 48.31 124 VAL C O 1
ATOM 7140 N N . LEU K 3 125 ? 29.788 2.846 -12.597 1.00 35.85 125 LEU C N 1
ATOM 7141 C CA . LEU K 3 125 ? 30.180 1.575 -11.991 1.00 37.48 125 LEU C CA 1
ATOM 7142 C C . LEU K 3 125 ? 29.014 0.596 -12.090 1.00 39.97 125 LEU C C 1
ATOM 7143 O O . LEU K 3 125 ? 29.213 -0.615 -12.087 1.00 34.83 125 LEU C O 1
ATOM 7148 N N . THR K 3 126 ? 27.817 1.152 -12.180 1.00 44.47 126 THR C N 1
ATOM 7149 C CA . THR K 3 126 ? 26.600 0.412 -12.431 1.00 48.19 126 THR C CA 1
ATOM 7150 C C . THR K 3 126 ? 26.572 -0.144 -13.850 1.00 47.70 126 THR C C 1
ATOM 7151 O O . THR K 3 126 ? 27.017 0.415 -14.856 1.00 64.94 126 THR C O 1
ATOM 7155 N N . HIS K 3 127 ? 25.986 -1.335 -13.945 1.00 45.06 127 HIS C N 1
ATOM 7156 C CA . HIS K 3 127 ? 25.777 -2.048 -15.198 1.00 49.07 127 HIS C CA 1
ATOM 7157 C C . HIS K 3 127 ? 27.079 -2.606 -15.761 1.00 44.26 127 HIS C C 1
ATOM 7158 O O . HIS K 3 127 ? 27.156 -2.992 -16.929 1.00 44.73 127 HIS C O 1
ATOM 7160 N N . LEU K 3 128 ? 28.123 -2.652 -14.936 1.00 40.64 128 LEU C N 1
ATOM 7161 C CA . LEU K 3 128 ? 29.392 -3.184 -15.418 1.00 39.36 128 LEU C CA 1
ATOM 7162 C C . LEU K 3 128 ? 29.377 -4.705 -15.407 1.00 33.95 128 LEU C C 1
ATOM 7163 O O . LEU K 3 128 ? 28.834 -5.298 -14.470 1.00 38.01 128 LEU C O 1
ATOM 7168 N N . GLY K 3 129 ? 29.969 -5.329 -16.421 1.00 28.85 129 GLY C N 1
ATOM 7169 C CA . GLY K 3 129 ? 30.129 -6.774 -16.421 1.00 23.28 129 GLY C CA 1
ATOM 7170 C C . GLY K 3 129 ? 31.155 -7.246 -15.412 1.00 22.67 129 GLY C C 1
ATOM 7171 O O . GLY K 3 129 ? 31.778 -6.468 -14.681 1.00 25.91 129 GLY C O 1
ATOM 7172 N N . PRO K 3 130 ? 31.347 -8.558 -15.339 1.00 20.71 130 PRO C N 1
ATOM 7173 C CA . PRO K 3 130 ? 32.251 -9.150 -14.352 1.00 26.19 130 PRO C CA 1
ATOM 7174 C C . PRO K 3 130 ? 33.718 -8.800 -14.581 1.00 28.53 130 PRO C C 1
ATOM 7175 O O . PRO K 3 130 ? 34.103 -8.508 -15.713 1.00 33.49 130 PRO C O 1
ATOM 7179 N N . GLU K 3 131 ? 34.513 -8.838 -13.524 1.00 23.94 131 GLU C N 1
ATOM 7180 C CA . GLU K 3 131 ? 35.960 -8.700 -13.616 1.00 26.30 131 GLU C CA 1
ATOM 7181 C C . GLU K 3 131 ? 36.525 -9.907 -14.357 1.00 27.60 131 GLU C C 1
ATOM 7182 O O . GLU K 3 131 ? 36.182 -11.044 -14.019 1.00 28.95 131 GLU C O 1
ATOM 7188 N N . PRO K 3 132 ? 37.360 -9.691 -15.366 1.00 23.37 132 PRO C N 1
ATOM 7189 C CA . PRO K 3 132 ? 37.835 -10.827 -16.159 1.00 22.32 132 PRO C CA 1
ATOM 7190 C C . PRO K 3 132 ? 38.737 -11.750 -15.347 1.00 28.74 132 PRO C C 1
ATOM 7191 O O . PRO K 3 132 ? 38.843 -12.942 -15.652 1.00 26.03 132 PRO C O 1
ATOM 7195 N N . LEU K 3 133 ? 39.391 -11.235 -14.307 1.00 27.20 133 LEU C N 1
ATOM 7196 C CA . LEU K 3 133 ? 40.291 -12.091 -13.533 1.00 32.12 133 LEU C CA 1
ATOM 7197 C C . LEU K 3 133 ? 39.559 -12.864 -12.445 1.00 38.58 133 LEU C C 1
ATOM 7198 O O . LEU K 3 133 ? 40.175 -13.609 -11.677 1.00 43.85 133 LEU C O 1
ATOM 7203 N N . SER K 3 134 ? 38.238 -12.711 -12.364 1.00 34.94 134 SER C N 1
ATOM 7204 C CA . SER K 3 134 ? 37.477 -13.515 -11.410 1.00 33.28 134 SER C CA 1
ATOM 7205 C C . SER K 3 134 ? 36.900 -14.747 -12.095 1.00 34.54 134 SER C C 1
ATOM 7206 O O . SER K 3 134 ? 36.774 -14.801 -13.322 1.00 35.81 134 SER C O 1
ATOM 7209 N N . ASP K 3 135 ? 36.532 -15.753 -11.300 1.00 37.27 135 ASP C N 1
ATOM 7210 C CA . ASP K 3 135 ? 35.942 -16.978 -11.844 1.00 37.07 135 ASP C CA 1
ATOM 7211 C C . ASP K 3 135 ? 34.540 -16.719 -12.376 1.00 34.10 135 ASP C C 1
ATOM 7212 O O . ASP K 3 135 ? 33.948 -17.546 -13.072 1.00 32.60 135 ASP C O 1
ATOM 7217 N N . ASP K 3 136 ? 34.009 -15.543 -12.044 1.00 34.72 136 ASP C N 1
ATOM 7218 C CA . ASP K 3 136 ? 32.747 -15.104 -12.633 1.00 37.17 136 ASP C CA 1
ATOM 7219 C C . ASP K 3 136 ? 32.870 -14.956 -14.146 1.00 35.83 136 ASP C C 1
ATOM 7220 O O . ASP K 3 136 ? 31.896 -15.082 -14.890 1.00 37.94 136 ASP C O 1
ATOM 7225 N N . PHE K 3 137 ? 34.084 -14.689 -14.625 1.00 30.94 137 PHE C N 1
ATOM 7226 C CA . PHE K 3 137 ? 34.274 -14.667 -16.080 1.00 27.47 137 PHE C CA 1
ATOM 7227 C C . PHE K 3 137 ? 34.816 -16.019 -16.510 1.00 30.82 137 PHE C C 1
ATOM 7228 O O . PHE K 3 137 ? 35.952 -16.383 -16.192 1.00 29.84 137 PHE C O 1
ATOM 7236 N N . ASN K 3 138 ? 34.009 -16.796 -17.236 1.00 30.57 138 ASN C N 1
ATOM 7237 C CA . ASN K 3 138 ? 34.525 -18.121 -17.605 1.00 31.96 138 ASN C CA 1
ATOM 7238 C C . ASN K 3 138 ? 34.000 -18.549 -18.963 1.00 33.58 138 ASN C C 1
ATOM 7239 O O . ASN K 3 138 ? 33.333 -17.757 -19.635 1.00 35.95 138 ASN C O 1
ATOM 7244 N N . GLY K 3 139 ? 34.289 -19.783 -19.361 1.00 24.65 139 GLY C N 1
ATOM 7245 C CA . GLY K 3 139 ? 33.878 -20.274 -20.666 1.00 20.40 139 GLY C CA 1
ATOM 7246 C C . GLY K 3 139 ? 32.377 -20.426 -20.755 1.00 22.87 139 GLY C C 1
ATOM 7247 O O . GLY K 3 139 ? 31.714 -20.055 -21.733 1.00 28.99 139 GLY C O 1
ATOM 7248 N N . GLU K 3 140 ? 31.799 -20.998 -19.697 1.00 26.60 140 GLU C N 1
ATOM 7249 C CA . GLU K 3 140 ? 30.351 -21.191 -19.727 1.00 31.62 140 GLU C CA 1
ATOM 7250 C C . GLU K 3 140 ? 29.633 -19.848 -19.815 1.00 30.84 140 GLU C C 1
ATOM 7251 O O . GLU K 3 140 ? 28.729 -19.672 -20.631 1.00 33.50 140 GLU C O 1
ATOM 7257 N N . TYR K 3 141 ? 30.047 -18.903 -18.975 1.00 29.05 141 TYR C N 1
ATOM 7258 C CA . TYR K 3 141 ? 29.429 -17.582 -18.969 1.00 27.09 141 TYR C CA 1
ATOM 7259 C C . TYR K 3 141 ? 29.526 -16.952 -20.355 1.00 28.07 141 TYR C C 1
ATOM 7260 O O . TYR K 3 141 ? 28.556 -16.457 -20.930 1.00 30.84 141 TYR C O 1
ATOM 7269 N N . LEU K 3 142 ? 30.751 -16.977 -20.887 1.00 28.35 142 LEU C N 1
ATOM 7270 C CA . LEU K 3 142 ? 31.021 -16.387 -22.202 1.00 25.30 142 LEU C CA 1
ATOM 7271 C C . LEU K 3 142 ? 30.117 -17.041 -23.237 1.00 29.53 142 LEU C C 1
ATOM 7272 O O . LEU K 3 142 ? 29.444 -16.383 -24.030 1.00 32.04 142 LEU C O 1
ATOM 7277 N N . HIS K 3 143 ? 30.087 -18.379 -23.195 1.00 30.76 143 HIS C N 1
ATOM 7278 C CA . HIS K 3 143 ? 29.319 -19.137 -24.177 1.00 25.04 143 HIS C CA 1
ATOM 7279 C C . HIS K 3 143 ? 27.841 -18.758 -24.187 1.00 24.62 143 HIS C C 1
ATOM 7280 O O . HIS K 3 143 ? 27.227 -18.609 -25.239 1.00 29.16 143 HIS C O 1
ATOM 7287 N N . GLN K 3 144 ? 27.290 -18.645 -22.991 1.00 26.30 144 GLN C N 1
ATOM 7288 C CA . GLN K 3 144 ? 25.928 -18.247 -22.714 1.00 29.73 144 GLN C CA 1
ATOM 7289 C C . GLN K 3 144 ? 25.648 -16.841 -23.245 1.00 32.16 144 GLN C C 1
ATOM 7290 O O . GLN K 3 144 ? 24.644 -16.582 -23.910 1.00 29.85 144 GLN C O 1
ATOM 7296 N N . LYS K 3 145 ? 26.548 -15.906 -22.935 1.00 28.24 145 LYS C N 1
ATOM 7297 C CA . LYS K 3 145 ? 26.387 -14.516 -23.352 1.00 25.10 145 LYS C CA 1
ATOM 7298 C C . LYS K 3 145 ? 26.539 -14.336 -24.855 1.00 30.43 145 LYS C C 1
ATOM 7299 O O . LYS K 3 145 ? 26.051 -13.346 -25.416 1.00 28.75 145 LYS C O 1
ATOM 7305 N N . CYS K 3 146 ? 27.207 -15.276 -25.534 1.00 25.38 146 CYS C N 1
ATOM 7306 C CA . CYS K 3 146 ? 27.396 -15.106 -26.972 1.00 24.48 146 CYS C CA 1
ATOM 7307 C C . CYS K 3 146 ? 26.255 -15.660 -27.811 1.00 24.05 146 CYS C C 1
ATOM 7308 O O . CYS K 3 146 ? 26.122 -15.300 -28.986 1.00 26.60 146 CYS C O 1
ATOM 7311 N N . ALA K 3 147 ? 25.456 -16.545 -27.234 1.00 24.78 147 ALA C N 1
ATOM 7312 C CA . ALA K 3 147 ? 24.525 -17.358 -28.011 1.00 27.49 147 ALA C CA 1
ATOM 7313 C C . ALA K 3 147 ? 23.619 -16.538 -28.910 1.00 32.16 147 ALA C C 1
ATOM 7314 O O . ALA K 3 147 ? 23.233 -16.993 -29.993 1.00 31.17 147 ALA C O 1
ATOM 7316 N N . LYS K 3 148 ? 23.248 -15.324 -28.486 1.00 32.23 148 LYS C N 1
ATOM 7317 C CA . LYS K 3 148 ? 22.297 -14.600 -29.340 1.00 33.18 148 LYS C CA 1
ATOM 7318 C C . LYS K 3 148 ? 22.973 -13.457 -30.070 1.00 32.91 148 LYS C C 1
ATOM 7319 O O . LYS K 3 148 ? 22.338 -12.691 -30.803 1.00 33.59 148 LYS C O 1
ATOM 7325 N N . LYS K 3 149 ? 24.291 -13.312 -29.906 1.00 28.94 149 LYS C N 1
ATOM 7326 C CA . LYS K 3 149 ? 24.946 -12.220 -30.634 1.00 26.63 149 LYS C CA 1
ATOM 7327 C C . LYS K 3 149 ? 24.909 -12.450 -32.140 1.00 28.30 149 LYS C C 1
ATOM 7328 O O . LYS K 3 149 ? 24.895 -13.578 -32.616 1.00 30.59 149 LYS C O 1
ATOM 7334 N N . LYS K 3 150 ? 24.891 -11.352 -32.891 1.00 26.71 150 LYS C N 1
ATOM 7335 C CA . LYS K 3 150 ? 24.856 -11.408 -34.344 1.00 25.51 150 LYS C CA 1
ATOM 7336 C C . LYS K 3 150 ? 26.083 -10.762 -34.964 1.00 28.56 150 LYS C C 1
ATOM 7337 O O . LYS K 3 150 ? 26.161 -10.593 -36.180 1.00 35.23 150 LYS C O 1
ATOM 7343 N N . THR K 3 151 ? 27.048 -10.393 -34.126 1.00 26.00 151 THR C N 1
ATOM 7344 C CA . THR K 3 151 ? 28.175 -9.619 -34.659 1.00 27.66 151 THR C CA 1
ATOM 7345 C C . THR K 3 151 ? 29.505 -10.241 -34.273 1.00 29.64 151 THR C C 1
ATOM 7346 O O . THR K 3 151 ? 29.526 -11.313 -33.656 1.00 29.43 151 THR C O 1
ATOM 7350 N N . ALA K 3 152 ? 30.613 -9.597 -34.621 1.00 22.62 152 ALA C N 1
ATOM 7351 C CA . ALA K 3 152 ? 31.947 -10.144 -34.426 1.00 19.41 152 ALA C CA 1
ATOM 7352 C C . ALA K 3 152 ? 32.354 -10.256 -32.969 1.00 25.47 152 ALA C C 1
ATOM 7353 O O . ALA K 3 152 ? 31.924 -9.478 -32.126 1.00 26.48 152 ALA C O 1
ATOM 7355 N N . ILE K 3 153 ? 33.211 -11.233 -32.672 1.00 24.51 153 ILE C N 1
ATOM 7356 C CA . ILE K 3 153 ? 33.636 -11.472 -31.303 1.00 17.06 153 ILE C CA 1
ATOM 7357 C C . ILE K 3 153 ? 34.548 -10.372 -30.778 1.00 18.27 153 ILE C C 1
ATOM 7358 O O . ILE K 3 153 ? 34.484 -10.034 -29.593 1.00 21.25 153 ILE C O 1
ATOM 7363 N N . LYS K 3 154 ? 35.404 -9.794 -31.611 1.00 14.44 154 LYS C N 1
ATOM 7364 C CA . LYS K 3 154 ? 36.351 -8.806 -31.109 1.00 19.86 154 LYS C CA 1
ATOM 7365 C C . LYS K 3 154 ? 35.652 -7.600 -30.488 1.00 26.05 154 LYS C C 1
ATOM 7366 O O . LYS K 3 154 ? 35.929 -7.248 -29.328 1.00 21.12 154 LYS C O 1
ATOM 7372 N N . PRO K 3 155 ? 34.746 -6.905 -31.158 1.00 20.76 155 PRO C N 1
ATOM 7373 C CA . PRO K 3 155 ? 34.065 -5.791 -30.467 1.00 18.69 155 PRO C CA 1
ATOM 7374 C C . PRO K 3 155 ? 33.258 -6.239 -29.261 1.00 19.99 155 PRO C C 1
ATOM 7375 O O . PRO K 3 155 ? 33.166 -5.500 -28.279 1.00 22.63 155 PRO C O 1
ATOM 7379 N N . TRP K 3 156 ? 32.681 -7.429 -29.262 1.00 18.90 156 TRP C N 1
ATOM 7380 C CA . TRP K 3 156 ? 31.987 -7.978 -28.105 1.00 11.56 156 TRP C CA 1
ATOM 7381 C C . TRP K 3 156 ? 32.888 -8.054 -26.885 1.00 19.25 156 TRP C C 1
ATOM 7382 O O . TRP K 3 156 ? 32.434 -7.854 -25.747 1.00 23.06 156 TRP C O 1
ATOM 7393 N N . LEU K 3 157 ? 34.179 -8.344 -27.083 1.00 22.96 157 LEU C N 1
ATOM 7394 C CA . LEU K 3 157 ? 35.084 -8.456 -25.924 1.00 21.91 157 LEU C CA 1
ATOM 7395 C C . LEU K 3 157 ? 35.341 -7.096 -25.294 1.00 19.50 157 LEU C C 1
ATOM 7396 O O . LEU K 3 157 ? 35.627 -6.945 -24.107 1.00 21.38 157 LEU C O 1
ATOM 7401 N N . MET K 3 158 ? 35.234 -6.052 -26.097 1.00 20.20 158 MET C N 1
ATOM 7402 C CA . MET K 3 158 ? 35.416 -4.683 -25.650 1.00 19.35 158 MET C CA 1
ATOM 7403 C C . MET K 3 158 ? 34.122 -4.071 -25.136 1.00 25.69 158 MET C C 1
ATOM 7404 O O . MET K 3 158 ? 34.053 -2.865 -24.894 1.00 22.00 158 MET C O 1
ATOM 7409 N N . ASP K 3 159 ? 33.087 -4.890 -24.972 1.00 24.66 159 ASP C N 1
ATOM 7410 C CA . ASP K 3 159 ? 31.798 -4.398 -24.482 1.00 21.54 159 ASP C CA 1
ATOM 7411 C C . ASP K 3 159 ? 31.703 -4.614 -22.977 1.00 23.46 159 ASP C C 1
ATOM 7412 O O . ASP K 3 159 ? 31.587 -5.758 -22.532 1.00 23.48 159 ASP C O 1
ATOM 7417 N N . ASN K 3 160 ? 31.749 -3.535 -22.196 1.00 17.34 160 ASN C N 1
ATOM 7418 C CA . ASN K 3 160 ? 31.829 -3.636 -20.748 1.00 15.99 160 ASN C CA 1
ATOM 7419 C C . ASN K 3 160 ? 30.677 -4.399 -20.114 1.00 22.05 160 ASN C C 1
ATOM 7420 O O . ASN K 3 160 ? 30.767 -4.818 -18.959 1.00 21.39 160 ASN C O 1
ATOM 7425 N N . LYS K 3 161 ? 29.586 -4.568 -20.859 1.00 23.53 161 LYS C N 1
ATOM 7426 C CA . LYS K 3 161 ? 28.459 -5.329 -20.337 1.00 28.05 161 LYS C CA 1
ATOM 7427 C C . LYS K 3 161 ? 28.797 -6.813 -20.353 1.00 28.09 161 LYS C C 1
ATOM 7428 O O . LYS K 3 161 ? 28.312 -7.560 -19.500 1.00 29.60 161 LYS C O 1
ATOM 7434 N N . LEU K 3 162 ? 29.627 -7.255 -21.302 1.00 27.87 162 LEU C N 1
ATOM 7435 C CA . LEU K 3 162 ? 29.985 -8.675 -21.313 1.00 18.45 162 LEU C CA 1
ATOM 7436 C C . LEU K 3 162 ? 31.067 -8.963 -20.274 1.00 21.62 162 LEU C C 1
ATOM 7437 O O . LEU K 3 162 ? 30.979 -9.925 -19.506 1.00 19.42 162 LEU C O 1
ATOM 7442 N N . VAL K 3 163 ? 32.083 -8.107 -20.242 1.00 17.80 163 VAL C N 1
ATOM 7443 C CA . VAL K 3 163 ? 33.213 -8.260 -19.327 1.00 16.79 163 VAL C CA 1
ATOM 7444 C C . VAL K 3 163 ? 33.993 -6.958 -19.258 1.00 18.57 163 VAL C C 1
ATOM 7445 O O . VAL K 3 163 ? 34.023 -6.204 -20.237 1.00 23.90 163 VAL C O 1
ATOM 7449 N N . VAL K 3 164 ? 34.628 -6.636 -18.139 1.00 21.21 164 VAL C N 1
ATOM 7450 C CA . VAL K 3 164 ? 35.304 -5.343 -18.060 1.00 20.76 164 VAL C CA 1
ATOM 7451 C C . VAL K 3 164 ? 36.797 -5.468 -18.325 1.00 26.33 164 VAL C C 1
ATOM 7452 O O . VAL K 3 164 ? 37.357 -6.558 -18.291 1.00 26.09 164 VAL C O 1
ATOM 7456 N N . GLY K 3 165 ? 37.426 -4.325 -18.575 1.00 26.76 165 GLY C N 1
ATOM 7457 C CA . GLY K 3 165 ? 38.839 -4.125 -18.662 1.00 22.60 165 GLY C CA 1
ATOM 7458 C C . GLY K 3 165 ? 39.521 -4.502 -19.948 1.00 22.30 165 GLY C C 1
ATOM 7459 O O . GLY K 3 165 ? 40.714 -4.230 -20.110 1.00 21.16 165 GLY C O 1
ATOM 7460 N N . VAL K 3 166 ? 38.843 -5.134 -20.896 1.00 22.65 166 VAL C N 1
ATOM 7461 C CA . VAL K 3 166 ? 39.523 -5.553 -22.120 1.00 20.52 166 VAL C CA 1
ATOM 7462 C C . VAL K 3 166 ? 39.337 -4.532 -23.233 1.00 22.09 166 VAL C C 1
ATOM 7463 O O . VAL K 3 166 ? 38.390 -4.613 -24.022 1.00 24.77 166 VAL C O 1
ATOM 7467 N N . GLY K 3 167 ? 40.225 -3.542 -23.338 1.00 21.17 167 GLY C N 1
ATOM 7468 C CA . GLY K 3 167 ? 40.112 -2.536 -24.378 1.00 23.00 167 GLY C CA 1
ATOM 7469 C C . GLY K 3 167 ? 40.651 -2.957 -25.727 1.00 27.58 167 GLY C C 1
ATOM 7470 O O . GLY K 3 167 ? 40.782 -4.151 -26.026 1.00 24.50 167 GLY C O 1
ATOM 7471 N N . ASN K 3 168 ? 40.982 -1.994 -26.587 1.00 20.32 168 ASN C N 1
ATOM 7472 C CA . ASN K 3 168 ? 41.357 -2.334 -27.955 1.00 22.17 168 ASN C CA 1
ATOM 7473 C C . ASN K 3 168 ? 42.597 -3.209 -28.051 1.00 26.97 168 ASN C C 1
ATOM 7474 O O . ASN K 3 168 ? 42.692 -4.099 -28.907 1.00 24.68 168 ASN C O 1
ATOM 7479 N N . ILE K 3 169 ? 43.583 -2.972 -27.183 1.00 20.92 169 ILE C N 1
ATOM 7480 C CA . ILE K 3 169 ? 44.826 -3.737 -27.293 1.00 20.90 169 ILE C CA 1
ATOM 7481 C C . ILE K 3 169 ? 44.633 -5.183 -26.882 1.00 23.22 169 ILE C C 1
ATOM 7482 O O . ILE K 3 169 ? 44.972 -6.112 -27.613 1.00 29.94 169 ILE C O 1
ATOM 7487 N N . TYR K 3 170 ? 44.092 -5.401 -25.678 1.00 21.61 170 TYR C N 1
ATOM 7488 C CA . TYR K 3 170 ? 44.004 -6.767 -25.174 1.00 22.99 170 TYR C CA 1
ATOM 7489 C C . TYR K 3 170 ? 42.918 -7.574 -25.850 1.00 25.43 170 TYR C C 1
ATOM 7490 O O . TYR K 3 170 ? 42.981 -8.809 -25.821 1.00 29.14 170 TYR C O 1
ATOM 7499 N N . ALA K 3 171 ? 41.938 -6.923 -26.481 1.00 24.06 171 ALA C N 1
ATOM 7500 C CA . ALA K 3 171 ? 40.971 -7.687 -27.265 1.00 23.49 171 ALA C CA 1
ATOM 7501 C C . ALA K 3 171 ? 41.692 -8.399 -28.409 1.00 27.17 171 ALA C C 1
ATOM 7502 O O . ALA K 3 171 ? 41.525 -9.593 -28.641 1.00 26.77 171 ALA C O 1
ATOM 7504 N N . SER K 3 172 ? 42.522 -7.650 -29.132 1.00 25.22 172 SER C N 1
ATOM 7505 C CA . SER K 3 172 ? 43.242 -8.218 -30.271 1.00 29.34 172 SER C CA 1
ATOM 7506 C C . SER K 3 172 ? 44.281 -9.249 -29.833 1.00 28.12 172 SER C C 1
ATOM 7507 O O . SER K 3 172 ? 44.407 -10.325 -30.420 1.00 23.64 172 SER C O 1
ATOM 7510 N N . GLU K 3 173 ? 45.032 -8.919 -28.786 1.00 27.10 173 GLU C N 1
ATOM 7511 C CA . GLU K 3 173 ? 46.065 -9.816 -28.264 1.00 25.39 173 GLU C CA 1
ATOM 7512 C C . GLU K 3 173 ? 45.446 -11.127 -27.794 1.00 30.44 173 GLU C C 1
ATOM 7513 O O . GLU K 3 173 ? 45.931 -12.229 -28.076 1.00 30.59 173 GLU C O 1
ATOM 7519 N N . SER K 3 174 ? 44.331 -11.034 -27.065 1.00 26.68 174 SER C N 1
ATOM 7520 C CA . SER K 3 174 ? 43.680 -12.228 -26.542 1.00 21.42 174 SER C CA 1
ATOM 7521 C C . SER K 3 174 ? 43.213 -13.158 -27.641 1.00 27.99 174 SER C C 1
ATOM 7522 O O . SER K 3 174 ? 43.257 -14.388 -27.547 1.00 24.44 174 SER C O 1
ATOM 7525 N N . LEU K 3 175 ? 42.719 -12.553 -28.726 1.00 25.58 175 LEU C N 1
ATOM 7526 C CA . LEU K 3 175 ? 42.206 -13.402 -29.804 1.00 24.01 175 LEU C CA 1
ATOM 7527 C C . LEU K 3 175 ? 43.351 -14.097 -30.531 1.00 26.75 175 LEU C C 1
ATOM 7528 O O . LEU K 3 175 ? 43.272 -15.257 -30.937 1.00 23.06 175 LEU C O 1
ATOM 7533 N N . PHE K 3 176 ? 44.468 -13.400 -30.711 1.00 26.47 176 PHE C N 1
ATOM 7534 C CA . PHE K 3 176 ? 45.636 -14.018 -31.325 1.00 29.40 176 PHE C CA 1
ATOM 7535 C C . PHE K 3 176 ? 46.032 -15.233 -30.492 1.00 31.80 176 PHE C C 1
ATOM 7536 O O . PHE K 3 176 ? 46.078 -16.365 -30.970 1.00 28.31 176 PHE C O 1
ATOM 7544 N N . ALA K 3 177 ? 46.267 -14.986 -29.205 1.00 26.84 177 ALA C N 1
ATOM 7545 C CA . ALA K 3 177 ? 46.650 -16.041 -28.275 1.00 24.96 177 ALA C CA 1
ATOM 7546 C C . ALA K 3 177 ? 45.707 -17.229 -28.330 1.00 23.62 177 ALA C C 1
ATOM 7547 O O . ALA K 3 177 ? 46.086 -18.363 -28.030 1.00 32.30 177 ALA C O 1
ATOM 7549 N N . ALA K 3 178 ? 44.449 -17.009 -28.679 1.00 26.44 178 ALA C N 1
ATOM 7550 C CA . ALA K 3 178 ? 43.456 -18.076 -28.657 1.00 23.57 178 ALA C CA 1
ATOM 7551 C C . ALA K 3 178 ? 43.277 -18.675 -30.039 1.00 26.10 178 ALA C C 1
ATOM 7552 O O . ALA K 3 178 ? 42.539 -19.641 -30.233 1.00 33.61 178 ALA C O 1
ATOM 7554 N N . GLY K 3 179 ? 43.934 -18.109 -31.051 1.00 26.48 179 GLY C N 1
ATOM 7555 C CA . GLY K 3 179 ? 43.789 -18.677 -32.386 1.00 25.00 179 GLY C CA 1
ATOM 7556 C C . GLY K 3 179 ? 42.441 -18.389 -32.998 1.00 27.43 179 GLY C C 1
ATOM 7557 O O . GLY K 3 179 ? 41.973 -19.131 -33.864 1.00 30.19 179 GLY C O 1
ATOM 7558 N N . ILE K 3 180 ? 41.795 -17.297 -32.570 1.00 23.93 180 ILE C N 1
ATOM 7559 C CA . ILE K 3 180 ? 40.456 -17.037 -33.121 1.00 24.33 180 ILE C CA 1
ATOM 7560 C C . ILE K 3 180 ? 40.434 -15.739 -33.912 1.00 25.09 180 ILE C C 1
ATOM 7561 O O . ILE K 3 180 ? 40.827 -14.685 -33.419 1.00 26.27 180 ILE C O 1
ATOM 7566 N N . HIS K 3 181 ? 39.985 -15.824 -35.154 1.00 25.01 181 HIS C N 1
ATOM 7567 C CA . HIS K 3 181 ? 39.870 -14.655 -36.013 1.00 27.75 181 HIS C CA 1
ATOM 7568 C C . HIS K 3 181 ? 38.930 -13.624 -35.394 1.00 27.98 181 HIS C C 1
ATOM 7569 O O . HIS K 3 181 ? 37.796 -13.962 -35.035 1.00 28.55 181 HIS C O 1
ATOM 7576 N N . PRO K 3 182 ? 39.338 -12.372 -35.277 1.00 26.77 182 PRO C N 1
ATOM 7577 C CA . PRO K 3 182 ? 38.512 -11.335 -34.656 1.00 25.61 182 PRO C CA 1
ATOM 7578 C C . PRO K 3 182 ? 37.193 -11.107 -35.398 1.00 29.53 182 PRO C C 1
ATOM 7579 O O . PRO K 3 182 ? 36.264 -10.554 -34.783 1.00 28.44 182 PRO C O 1
ATOM 7583 N N . ASP K 3 183 ? 37.034 -11.487 -36.651 1.00 26.62 183 ASP C N 1
ATOM 7584 C CA . ASP K 3 183 ? 35.801 -11.328 -37.398 1.00 23.47 183 ASP C CA 1
ATOM 7585 C C . ASP K 3 183 ? 34.840 -12.497 -37.205 1.00 27.23 183 ASP C C 1
ATOM 7586 O O . ASP K 3 183 ? 33.726 -12.451 -37.739 1.00 27.22 183 ASP C O 1
ATOM 7591 N N . ARG K 3 184 ? 35.232 -13.533 -36.468 1.00 30.01 184 ARG C N 1
ATOM 7592 C CA . ARG K 3 184 ? 34.298 -14.624 -36.183 1.00 25.44 184 ARG C CA 1
ATOM 7593 C C . ARG K 3 184 ? 33.056 -14.118 -35.466 1.00 30.47 184 ARG C C 1
ATOM 7594 O O . ARG K 3 184 ? 33.166 -13.311 -34.543 1.00 27.92 184 ARG C O 1
ATOM 7602 N N . LEU K 3 185 ? 31.874 -14.577 -35.862 1.00 32.22 185 LEU C N 1
ATOM 7603 C CA . LEU K 3 185 ? 30.674 -14.219 -35.107 1.00 28.93 185 LEU C CA 1
ATOM 7604 C C . LEU K 3 185 ? 30.800 -14.791 -33.696 1.00 29.15 185 LEU C C 1
ATOM 7605 O O . LEU K 3 185 ? 31.130 -15.972 -33.565 1.00 33.40 185 LEU C O 1
ATOM 7610 N N . ALA K 3 186 ? 30.543 -13.990 -32.675 1.00 20.84 186 ALA C N 1
ATOM 7611 C CA . ALA K 3 186 ? 30.609 -14.433 -31.292 1.00 21.97 186 ALA C CA 1
ATOM 7612 C C . ALA K 3 186 ? 29.858 -15.752 -31.085 1.00 27.68 186 ALA C C 1
ATOM 7613 O O . ALA K 3 186 ? 30.296 -16.683 -30.414 1.00 31.40 186 ALA C O 1
ATOM 7615 N N . SER K 3 187 ? 28.678 -15.822 -31.684 1.00 24.73 187 SER C N 1
ATOM 7616 C CA . SER K 3 187 ? 27.763 -16.927 -31.459 1.00 30.99 187 SER C CA 1
ATOM 7617 C C . SER K 3 187 ? 28.296 -18.232 -32.037 1.00 33.62 187 SER C C 1
ATOM 7618 O O . SER K 3 187 ? 27.793 -19.295 -31.695 1.00 36.57 187 SER C O 1
ATOM 7621 N N . SER K 3 188 ? 29.295 -18.127 -32.904 1.00 29.30 188 SER C N 1
ATOM 7622 C CA . SER K 3 188 ? 29.842 -19.289 -33.578 1.00 30.77 188 SER C CA 1
ATOM 7623 C C . SER K 3 188 ? 30.942 -19.942 -32.755 1.00 37.30 188 SER C C 1
ATOM 7624 O O . SER K 3 188 ? 31.323 -21.088 -33.012 1.00 32.39 188 SER C O 1
ATOM 7627 N N . LEU K 3 189 ? 31.468 -19.249 -31.739 1.00 37.55 189 LEU C N 1
ATOM 7628 C CA . LEU K 3 189 ? 32.511 -19.925 -30.956 1.00 33.57 189 LEU C CA 1
ATOM 7629 C C . LEU K 3 189 ? 31.901 -21.121 -30.233 1.00 33.24 189 LEU C C 1
ATOM 7630 O O . LEU K 3 189 ? 30.758 -21.062 -29.783 1.00 26.96 189 LEU C O 1
ATOM 7635 N N . SER K 3 190 ? 32.676 -22.198 -30.140 1.00 31.93 190 SER C N 1
ATOM 7636 C CA . SER K 3 190 ? 32.199 -23.364 -29.407 1.00 31.63 190 SER C CA 1
ATOM 7637 C C . SER K 3 190 ? 32.450 -23.164 -27.921 1.00 27.79 190 SER C C 1
ATOM 7638 O O . SER K 3 190 ? 33.194 -22.264 -27.518 1.00 29.71 190 SER C O 1
ATOM 7641 N N . LEU K 3 191 ? 31.850 -24.027 -27.114 1.00 25.10 191 LEU C N 1
ATOM 7642 C CA . LEU K 3 191 ? 32.127 -23.943 -25.674 1.00 32.05 191 LEU C CA 1
ATOM 7643 C C . LEU K 3 191 ? 33.621 -24.064 -25.416 1.00 36.36 191 LEU C C 1
ATOM 7644 O O . LEU K 3 191 ? 34.208 -23.320 -24.632 1.00 37.92 191 LEU C O 1
ATOM 7649 N N . ALA K 3 192 ? 34.276 -24.999 -26.097 1.00 38.97 192 ALA C N 1
ATOM 7650 C CA . ALA K 3 192 ? 35.709 -25.223 -25.942 1.00 33.64 192 ALA C CA 1
ATOM 7651 C C . ALA K 3 192 ? 36.515 -23.984 -26.309 1.00 31.41 192 ALA C C 1
ATOM 7652 O O . ALA K 3 192 ? 37.489 -23.590 -25.663 1.00 31.34 192 ALA C O 1
ATOM 7654 N N . GLU K 3 193 ? 36.085 -23.347 -27.396 1.00 29.74 193 GLU C N 1
ATOM 7655 C CA . GLU K 3 193 ? 36.687 -22.089 -27.811 1.00 29.47 193 GLU C CA 1
ATOM 7656 C C . GLU K 3 193 ? 36.437 -21.000 -26.768 1.00 27.87 193 GLU C C 1
ATOM 7657 O O . GLU K 3 193 ? 37.304 -20.189 -26.461 1.00 29.06 193 GLU C O 1
ATOM 7663 N N . CYS K 3 194 ? 35.221 -21.004 -26.224 1.00 33.14 194 CYS C N 1
ATOM 7664 C CA . CYS K 3 194 ? 34.875 -20.022 -25.199 1.00 33.35 194 CYS C CA 1
ATOM 7665 C C . CYS K 3 194 ? 35.687 -20.262 -23.937 1.00 32.65 194 CYS C C 1
ATOM 7666 O O . CYS K 3 194 ? 36.213 -19.315 -23.350 1.00 28.36 194 CYS C O 1
ATOM 7669 N N . GLU K 3 195 ? 35.794 -21.531 -23.549 1.00 33.48 195 GLU C N 1
ATOM 7670 C CA . GLU K 3 195 ? 36.626 -21.876 -22.400 1.00 30.79 195 GLU C CA 1
ATOM 7671 C C . GLU K 3 195 ? 38.064 -21.426 -22.619 1.00 25.54 195 GLU C C 1
ATOM 7672 O O . GLU K 3 195 ? 38.713 -20.897 -21.722 1.00 30.90 195 GLU C O 1
ATOM 7678 N N . LEU K 3 196 ? 38.572 -21.640 -23.838 1.00 28.45 196 LEU C N 1
ATOM 7679 C CA . LEU K 3 196 ? 39.955 -21.252 -24.092 1.00 28.90 196 LEU C CA 1
ATOM 7680 C C . LEU K 3 196 ? 40.107 -19.735 -24.096 1.00 27.38 196 LEU C C 1
ATOM 7681 O O . LEU K 3 196 ? 41.040 -19.203 -23.496 1.00 31.91 196 LEU C O 1
ATOM 7686 N N . LEU K 3 197 ? 39.195 -19.054 -24.789 1.00 25.79 197 LEU C N 1
ATOM 7687 C CA . LEU K 3 197 ? 39.244 -17.599 -24.898 1.00 20.32 197 LEU C CA 1
ATOM 7688 C C . LEU K 3 197 ? 39.233 -16.914 -23.540 1.00 15.88 197 LEU C C 1
ATOM 7689 O O . LEU K 3 197 ? 40.012 -16.000 -23.277 1.00 28.15 197 LEU C O 1
ATOM 7694 N N . ALA K 3 198 ? 38.367 -17.355 -22.626 1.00 25.63 198 ALA C N 1
ATOM 7695 C CA . ALA K 3 198 ? 38.369 -16.787 -21.275 1.00 25.63 198 ALA C CA 1
ATOM 7696 C C . ALA K 3 198 ? 39.676 -17.075 -20.558 1.00 28.96 198 ALA C C 1
ATOM 7697 O O . ALA K 3 198 ? 40.234 -16.231 -19.852 1.00 32.60 198 ALA C O 1
ATOM 7699 N N . ARG K 3 199 ? 40.206 -18.289 -20.719 1.00 28.09 199 ARG C N 1
ATOM 7700 C CA . ARG K 3 199 ? 41.469 -18.605 -20.042 1.00 27.54 199 ARG C CA 1
ATOM 7701 C C . ARG K 3 199 ? 42.632 -17.788 -20.580 1.00 25.51 199 ARG C C 1
ATOM 7702 O O . ARG K 3 199 ? 43.458 -17.271 -19.818 1.00 30.99 199 ARG C O 1
ATOM 7710 N N . VAL K 3 200 ? 42.748 -17.624 -21.899 1.00 28.84 200 VAL C N 1
ATOM 7711 C CA . VAL K 3 200 ? 43.851 -16.809 -22.418 1.00 26.26 200 VAL C CA 1
ATOM 7712 C C . VAL K 3 200 ? 43.716 -15.339 -22.049 1.00 26.51 200 VAL C C 1
ATOM 7713 O O . VAL K 3 200 ? 44.712 -14.664 -21.761 1.00 29.30 200 VAL C O 1
ATOM 7717 N N . ILE K 3 201 ? 42.485 -14.827 -22.059 1.00 26.35 201 ILE C N 1
ATOM 7718 C CA . ILE K 3 201 ? 42.268 -13.434 -21.667 1.00 24.48 201 ILE C CA 1
ATOM 7719 C C . ILE K 3 201 ? 42.847 -13.213 -20.275 1.00 23.60 201 ILE C C 1
ATOM 7720 O O . ILE K 3 201 ? 43.510 -12.213 -20.008 1.00 27.18 201 ILE C O 1
ATOM 7725 N N . LYS K 3 202 ? 42.583 -14.199 -19.408 1.00 30.09 202 LYS C N 1
ATOM 7726 C CA . LYS K 3 202 ? 43.107 -14.130 -18.043 1.00 28.01 202 LYS C CA 1
ATOM 7727 C C . LYS K 3 202 ? 44.624 -14.099 -18.039 1.00 24.70 202 LYS C C 1
ATOM 7728 O O . LYS K 3 202 ? 45.242 -13.256 -17.378 1.00 31.41 202 LYS C O 1
ATOM 7734 N N . ALA K 3 203 ? 45.241 -15.015 -18.777 1.00 31.78 203 ALA C N 1
ATOM 7735 C CA . ALA K 3 203 ? 46.702 -15.095 -18.802 1.00 31.74 203 ALA C CA 1
ATOM 7736 C C . ALA K 3 203 ? 47.314 -13.842 -19.411 1.00 34.19 203 ALA C C 1
ATOM 7737 O O . ALA K 3 203 ? 48.305 -13.288 -18.927 1.00 34.30 203 ALA C O 1
ATOM 7739 N N . VAL K 3 204 ? 46.708 -13.388 -20.509 1.00 28.46 204 VAL C N 1
ATOM 7740 C CA . VAL K 3 204 ? 47.258 -12.204 -21.173 1.00 25.87 204 VAL C CA 1
ATOM 7741 C C . VAL K 3 204 ? 47.265 -11.012 -20.228 1.00 29.98 204 VAL C C 1
ATOM 7742 O O . VAL K 3 204 ? 48.253 -10.285 -20.121 1.00 34.42 204 VAL C O 1
ATOM 7746 N N . LEU K 3 205 ? 46.159 -10.777 -19.525 1.00 33.38 205 LEU C N 1
ATOM 7747 C CA . LEU K 3 205 ? 46.079 -9.633 -18.622 1.00 28.79 205 LEU C CA 1
ATOM 7748 C C . LEU K 3 205 ? 47.080 -9.777 -17.481 1.00 29.94 205 LEU C C 1
ATOM 7749 O O . LEU K 3 205 ? 47.820 -8.848 -17.151 1.00 34.27 205 LEU C O 1
ATOM 7754 N N . LEU K 3 206 ? 47.097 -10.951 -16.850 1.00 29.57 206 LEU C N 1
ATOM 7755 C CA . LEU K 3 206 ? 48.036 -11.181 -15.756 1.00 33.18 206 LEU C CA 1
ATOM 7756 C C . LEU K 3 206 ? 49.472 -11.007 -16.228 1.00 33.83 206 LEU C C 1
ATOM 7757 O O . LEU K 3 206 ? 50.311 -10.476 -15.503 1.00 36.25 206 LEU C O 1
ATOM 7762 N N . ARG K 3 207 ? 49.769 -11.437 -17.450 1.00 36.29 207 ARG C N 1
ATOM 7763 C CA . ARG K 3 207 ? 51.097 -11.199 -18.007 1.00 39.54 207 ARG C CA 1
ATOM 7764 C C . ARG K 3 207 ? 51.377 -9.702 -18.063 1.00 43.76 207 ARG C C 1
ATOM 7765 O O . ARG K 3 207 ? 52.405 -9.220 -17.574 1.00 40.26 207 ARG C O 1
ATOM 7773 N N . SER K 3 208 ? 50.455 -8.943 -18.669 1.00 39.40 208 SER C N 1
ATOM 7774 C CA . SER K 3 208 ? 50.716 -7.510 -18.830 1.00 26.52 208 SER C CA 1
ATOM 7775 C C . SER K 3 208 ? 50.863 -6.842 -17.475 1.00 30.83 208 SER C C 1
ATOM 7776 O O . SER K 3 208 ? 51.707 -5.968 -17.265 1.00 34.57 208 SER C O 1
ATOM 7779 N N . ILE K 3 209 ? 50.023 -7.266 -16.524 1.00 30.67 209 ILE C N 1
ATOM 7780 C CA . ILE K 3 209 ? 50.145 -6.668 -15.191 1.00 34.78 209 ILE C CA 1
ATOM 7781 C C . ILE K 3 209 ? 51.541 -6.946 -14.647 1.00 42.58 209 ILE C C 1
ATOM 7782 O O . ILE K 3 209 ? 52.201 -6.078 -14.090 1.00 44.23 209 ILE C O 1
ATOM 7787 N N . GLU K 3 210 ? 51.984 -8.184 -14.833 1.00 46.49 210 GLU C N 1
ATOM 7788 C CA . GLU K 3 210 ? 53.293 -8.621 -14.375 1.00 55.50 210 GLU C CA 1
ATOM 7789 C C . GLU K 3 210 ? 54.412 -7.710 -14.866 1.00 57.01 210 GLU C C 1
ATOM 7790 O O . GLU K 3 210 ? 55.389 -7.516 -14.139 1.00 56.33 210 GLU C O 1
ATOM 7796 N N . GLN K 3 211 ? 54.272 -7.167 -16.070 1.00 52.18 211 GLN C N 1
ATOM 7797 C CA . GLN K 3 211 ? 55.327 -6.371 -16.687 1.00 40.93 211 GLN C CA 1
ATOM 7798 C C . GLN K 3 211 ? 55.001 -4.888 -16.739 1.00 44.36 211 GLN C C 1
ATOM 7799 O O . GLN K 3 211 ? 55.587 -4.136 -17.526 1.00 47.14 211 GLN C O 1
ATOM 7805 N N . GLY K 3 212 ? 54.066 -4.431 -15.908 1.00 39.95 212 GLY C N 1
ATOM 7806 C CA . GLY K 3 212 ? 53.813 -3.012 -15.769 1.00 37.83 212 GLY C CA 1
ATOM 7807 C C . GLY K 3 212 ? 52.879 -2.419 -16.797 1.00 40.10 212 GLY C C 1
ATOM 7808 O O . GLY K 3 212 ? 52.795 -1.192 -16.924 1.00 43.22 212 GLY C O 1
ATOM 7809 N N . GLY K 3 213 ? 52.153 -3.251 -17.540 1.00 40.73 213 GLY C N 1
ATOM 7810 C CA . GLY K 3 213 ? 51.194 -2.736 -18.498 1.00 41.25 213 GLY C CA 1
ATOM 7811 C C . GLY K 3 213 ? 51.832 -2.362 -19.824 1.00 45.57 213 GLY C C 1
ATOM 7812 O O . GLY K 3 213 ? 53.048 -2.451 -19.982 1.00 46.10 213 GLY C O 1
ATOM 7813 N N . THR K 3 214 ? 51.012 -1.948 -20.780 1.00 48.72 214 THR C N 1
ATOM 7814 C CA . THR K 3 214 ? 51.460 -1.491 -22.088 1.00 53.56 214 THR C CA 1
ATOM 7815 C C . THR K 3 214 ? 51.442 0.031 -22.181 1.00 63.26 214 THR C C 1
ATOM 7816 O O . THR K 3 214 ? 50.452 0.678 -21.846 1.00 68.81 214 THR C O 1
ATOM 7820 N N . THR K 3 215 ? 52.550 0.598 -22.639 1.00 69.22 215 THR C N 1
ATOM 7821 C CA . THR K 3 215 ? 52.668 2.033 -22.847 1.00 73.78 215 THR C CA 1
ATOM 7822 C C . THR K 3 215 ? 52.670 2.363 -24.338 1.00 79.64 215 THR C C 1
ATOM 7823 O O . THR K 3 215 ? 53.555 1.921 -25.075 1.00 86.91 215 THR C O 1
ATOM 7827 N N . LEU K 3 216 ? 51.688 3.147 -24.780 1.00 80.49 216 LEU C N 1
ATOM 7828 C CA . LEU K 3 216 ? 51.649 3.596 -26.168 1.00 82.64 216 LEU C CA 1
ATOM 7829 C C . LEU K 3 216 ? 52.338 4.952 -26.335 1.00 85.30 216 LEU C C 1
ATOM 7830 O O . LEU K 3 216 ? 51.719 6.002 -26.161 1.00 89.83 216 LEU C O 1
ATOM 7835 N N . LYS K 3 225 ? 58.538 5.201 -15.012 1.00 102.05 225 LYS C N 1
ATOM 7836 C CA . LYS K 3 225 ? 58.748 4.499 -16.272 1.00 95.47 225 LYS C CA 1
ATOM 7837 C C . LYS K 3 225 ? 57.513 3.694 -16.662 1.00 93.24 225 LYS C C 1
ATOM 7838 O O . LYS K 3 225 ? 56.735 3.258 -15.814 1.00 100.39 225 LYS C O 1
ATOM 7840 N N . PRO K 3 226 ? 57.353 3.496 -17.964 1.00 89.09 226 PRO C N 1
ATOM 7841 C CA . PRO K 3 226 ? 56.215 2.739 -18.487 1.00 85.62 226 PRO C CA 1
ATOM 7842 C C . PRO K 3 226 ? 56.273 1.275 -18.054 1.00 81.34 226 PRO C C 1
ATOM 7843 O O . PRO K 3 226 ? 56.991 0.912 -17.121 1.00 74.63 226 PRO C O 1
ATOM 7847 N N . GLY K 3 227 ? 55.507 0.451 -18.755 1.00 78.18 227 GLY C N 1
ATOM 7848 C CA . GLY K 3 227 ? 55.567 -0.994 -18.633 1.00 75.50 227 GLY C CA 1
ATOM 7849 C C . GLY K 3 227 ? 56.258 -1.575 -19.859 1.00 75.80 227 GLY C C 1
ATOM 7850 O O . GLY K 3 227 ? 56.244 -0.949 -20.924 1.00 83.08 227 GLY C O 1
ATOM 7851 N N . TYR K 3 228 ? 56.854 -2.754 -19.716 1.00 73.89 228 TYR C N 1
ATOM 7852 C CA . TYR K 3 228 ? 57.585 -3.366 -20.821 1.00 70.72 228 TYR C CA 1
ATOM 7853 C C . TYR K 3 228 ? 56.754 -4.376 -21.596 1.00 65.95 228 TYR C C 1
ATOM 7854 O O . TYR K 3 228 ? 57.301 -5.209 -22.324 1.00 70.58 228 TYR C O 1
ATOM 7856 N N . PHE K 3 229 ? 55.428 -4.331 -21.465 1.00 56.70 229 PHE C N 1
ATOM 7857 C CA . PHE K 3 229 ? 54.607 -5.327 -22.145 1.00 45.97 229 PHE C CA 1
ATOM 7858 C C . PHE K 3 229 ? 54.427 -5.014 -23.623 1.00 41.81 229 PHE C C 1
ATOM 7859 O O . PHE K 3 229 ? 54.081 -5.882 -24.426 1.00 42.58 229 PHE C O 1
ATOM 7867 N N . ALA K 3 230 ? 54.668 -3.764 -24.008 1.00 41.84 230 ALA C N 1
ATOM 7868 C CA . ALA K 3 230 ? 54.607 -3.406 -25.420 1.00 43.39 230 ALA C CA 1
ATOM 7869 C C . ALA K 3 230 ? 55.573 -4.246 -26.246 1.00 46.80 230 ALA C C 1
ATOM 7870 O O . ALA K 3 230 ? 55.323 -4.505 -27.429 1.00 53.62 230 ALA C O 1
ATOM 7872 N N . GLN K 3 231 ? 56.692 -4.684 -25.654 1.00 49.20 231 GLN C N 1
ATOM 7873 C CA . GLN K 3 231 ? 57.632 -5.479 -26.453 1.00 53.95 231 GLN C CA 1
ATOM 7874 C C . GLN K 3 231 ? 57.087 -6.890 -26.638 1.00 49.13 231 GLN C C 1
ATOM 7875 O O . GLN K 3 231 ? 57.519 -7.627 -27.517 1.00 56.20 231 GLN C O 1
ATOM 7881 N N . GLU K 3 232 ? 56.130 -7.249 -25.786 1.00 42.03 232 GLU C N 1
ATOM 7882 C CA . GLU K 3 232 ? 55.535 -8.570 -25.878 1.00 44.31 232 GLU C CA 1
ATOM 7883 C C . GLU K 3 232 ? 54.283 -8.585 -26.741 1.00 42.36 232 GLU C C 1
ATOM 7884 O O . GLU K 3 232 ? 53.661 -9.641 -26.876 1.00 52.81 232 GLU C O 1
ATOM 7890 N N . LEU K 3 233 ? 53.867 -7.469 -27.333 1.00 36.64 233 LEU C N 1
ATOM 7891 C CA . LEU K 3 233 ? 52.642 -7.527 -28.136 1.00 36.63 233 LEU C CA 1
ATOM 7892 C C . LEU K 3 233 ? 52.822 -8.389 -29.380 1.00 35.99 233 LEU C C 1
ATOM 7893 O O . LEU K 3 233 ? 53.830 -8.281 -30.081 1.00 38.08 233 LEU C O 1
ATOM 7898 N N . GLN K 3 234 ? 51.850 -9.250 -29.664 1.00 26.97 234 GLN C N 1
ATOM 7899 C CA . GLN K 3 234 ? 51.911 -10.103 -30.841 1.00 26.78 234 GLN C CA 1
ATOM 7900 C C . GLN K 3 234 ? 51.260 -9.449 -32.055 1.00 34.40 234 GLN C C 1
ATOM 7901 O O . GLN K 3 234 ? 51.689 -9.690 -33.188 1.00 39.39 234 GLN C O 1
ATOM 7907 N N . VAL K 3 235 ? 50.223 -8.641 -31.841 1.00 29.29 235 VAL C N 1
ATOM 7908 C CA . VAL K 3 235 ? 49.448 -8.140 -32.969 1.00 30.13 235 VAL C CA 1
ATOM 7909 C C . VAL K 3 235 ? 49.121 -6.656 -32.918 1.00 29.25 235 VAL C C 1
ATOM 7910 O O . VAL K 3 235 ? 49.159 -5.981 -33.943 1.00 26.63 235 VAL C O 1
ATOM 7914 N N . TYR K 3 236 ? 48.782 -6.137 -31.739 1.00 29.40 236 TYR C N 1
ATOM 7915 C CA . TYR K 3 236 ? 48.375 -4.751 -31.647 1.00 26.70 236 TYR C CA 1
ATOM 7916 C C . TYR K 3 2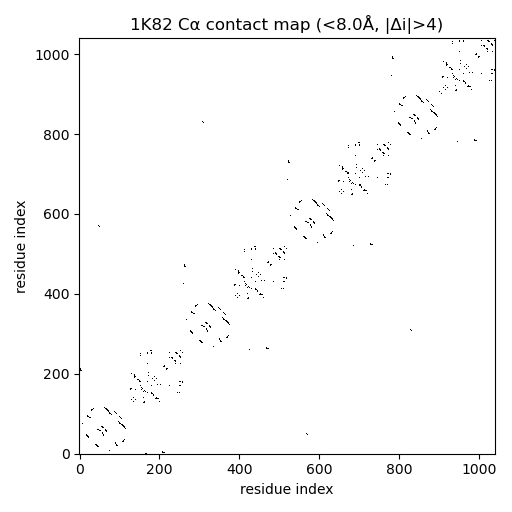36 ? 49.467 -3.806 -32.132 1.00 29.66 236 TYR C C 1
ATOM 7917 O O . TYR K 3 236 ? 50.603 -3.866 -31.661 1.00 39.69 236 TYR C O 1
ATOM 7926 N N . GLY K 3 237 ? 49.074 -2.919 -33.042 1.00 31.56 237 GLY C N 1
ATOM 7927 C CA . GLY K 3 237 ? 49.957 -1.903 -33.584 1.00 32.25 237 GLY C CA 1
ATOM 7928 C C . GLY K 3 237 ? 51.062 -2.477 -34.443 1.00 31.41 237 GLY C C 1
ATOM 7929 O O . GLY K 3 237 ? 52.127 -1.879 -34.610 1.00 34.69 237 GLY C O 1
ATOM 7930 N N . ARG K 3 238 ? 50.844 -3.663 -35.017 1.00 28.75 238 ARG C N 1
ATOM 7931 C CA . ARG K 3 238 ? 51.933 -4.241 -35.810 1.00 34.21 238 ARG C CA 1
ATOM 7932 C C . ARG K 3 238 ? 51.481 -4.549 -37.229 1.00 35.41 238 ARG C C 1
ATOM 7933 O O . ARG K 3 238 ? 51.913 -5.549 -37.804 1.00 35.57 238 ARG C O 1
ATOM 7941 N N . LYS K 3 239 ? 50.625 -3.688 -37.776 1.00 31.76 239 LYS C N 1
ATOM 7942 C CA . LYS K 3 239 ? 50.128 -3.885 -39.135 1.00 36.12 239 LYS C CA 1
ATOM 7943 C C . LYS K 3 239 ? 51.266 -4.129 -40.125 1.00 41.89 239 LYS C C 1
ATOM 7944 O O . LYS K 3 239 ? 52.245 -3.379 -40.155 1.00 42.59 239 LYS C O 1
ATOM 7950 N N . GLY K 3 240 ? 51.139 -5.172 -40.932 1.00 38.85 240 GLY C N 1
ATOM 7951 C CA . GLY K 3 240 ? 52.117 -5.495 -41.944 1.00 41.67 240 GLY C CA 1
ATOM 7952 C C . GLY K 3 240 ? 53.338 -6.215 -41.417 1.00 45.37 240 GLY C C 1
ATOM 7953 O O . GLY K 3 240 ? 54.007 -6.900 -42.198 1.00 52.80 240 GLY C O 1
ATOM 7954 N N . GLU K 3 241 ? 53.644 -6.084 -40.130 1.00 39.96 241 GLU C N 1
ATOM 7955 C CA . GLU K 3 241 ? 54.825 -6.773 -39.597 1.00 37.83 241 GLU C CA 1
ATOM 7956 C C . GLU K 3 241 ? 54.595 -8.270 -39.501 1.00 38.61 241 GLU C C 1
ATOM 7957 O O . GLU K 3 241 ? 53.462 -8.742 -39.396 1.00 43.34 241 GLU C O 1
ATOM 7963 N N . PRO K 3 242 ? 55.666 -9.055 -39.534 1.00 43.99 242 PRO C N 1
ATOM 7964 C CA . PRO K 3 242 ? 55.515 -10.511 -39.587 1.00 39.56 242 PRO C CA 1
ATOM 7965 C C . PRO K 3 242 ? 55.047 -11.080 -38.252 1.00 39.75 242 PRO C C 1
ATOM 7966 O O . PRO K 3 242 ? 55.541 -10.673 -37.197 1.00 35.30 242 PRO C O 1
ATOM 7970 N N . CYS K 3 243 ? 54.108 -12.023 -38.295 1.00 33.50 243 CYS C N 1
ATOM 7971 C CA . CYS K 3 243 ? 53.683 -12.688 -37.069 1.00 30.39 243 CYS C CA 1
ATOM 7972 C C . CYS K 3 243 ? 54.872 -13.296 -36.333 1.00 41.14 243 CYS C C 1
ATOM 7973 O O . CYS K 3 243 ? 55.714 -13.935 -36.965 1.00 45.90 243 CYS C O 1
ATOM 7976 N N . ARG K 3 244 ? 54.933 -13.108 -35.022 1.00 43.44 244 ARG C N 1
ATOM 7977 C CA . ARG K 3 244 ? 56.020 -13.619 -34.198 1.00 41.39 244 ARG C CA 1
ATOM 7978 C C . ARG K 3 244 ? 56.047 -15.136 -34.140 1.00 42.61 244 ARG C C 1
ATOM 7979 O O . ARG K 3 244 ? 57.017 -15.734 -33.668 1.00 44.96 244 ARG C O 1
ATOM 7987 N N . VAL K 3 245 ? 54.980 -15.780 -34.608 1.00 41.93 245 VAL C N 1
ATOM 7988 C CA . VAL K 3 245 ? 54.982 -17.242 -34.590 1.00 41.23 245 VAL C CA 1
ATOM 7989 C C . VAL K 3 245 ? 55.159 -17.826 -35.982 1.00 45.97 245 VAL C C 1
ATOM 7990 O O . VAL K 3 245 ? 55.859 -18.834 -36.130 1.00 48.98 245 VAL C O 1
ATOM 7994 N N . CYS K 3 246 ? 54.553 -17.236 -37.012 1.00 45.53 246 CYS C N 1
ATOM 7995 C CA . CYS K 3 246 ? 54.615 -17.886 -38.322 1.00 38.16 246 CYS C CA 1
ATOM 7996 C C . CYS K 3 246 ? 55.180 -17.038 -39.447 1.00 38.80 246 CYS C C 1
ATOM 7997 O O . CYS K 3 246 ? 55.290 -17.527 -40.577 1.00 37.45 246 CYS C O 1
ATOM 8000 N N . GLY K 3 247 ? 55.534 -15.790 -39.182 1.00 44.48 247 GLY C N 1
ATOM 8001 C CA . GLY K 3 247 ? 56.098 -14.928 -40.202 1.00 41.62 247 GLY C CA 1
ATOM 8002 C C . GLY K 3 247 ? 55.110 -14.179 -41.057 1.00 39.56 247 GLY C C 1
ATOM 8003 O O . GLY K 3 247 ? 55.443 -13.107 -41.580 1.00 40.57 247 GLY C O 1
ATOM 8004 N N . THR K 3 248 ? 53.883 -14.662 -41.260 1.00 40.52 248 THR C N 1
ATOM 8005 C CA . THR K 3 248 ? 52.984 -13.885 -42.123 1.00 44.54 248 THR C CA 1
ATOM 8006 C C . THR K 3 248 ? 52.714 -12.502 -41.541 1.00 42.20 248 THR C C 1
ATOM 8007 O O . THR K 3 248 ? 52.379 -12.362 -40.366 1.00 43.03 248 THR C O 1
ATOM 8011 N N . PRO K 3 249 ? 52.878 -11.464 -42.349 1.00 40.48 249 PRO C N 1
ATOM 8012 C CA . PRO K 3 249 ? 52.645 -10.097 -41.889 1.00 41.89 249 PRO C CA 1
ATOM 8013 C C . PRO K 3 249 ? 51.225 -9.889 -41.355 1.00 43.35 249 PRO C C 1
ATOM 8014 O O . PRO K 3 249 ? 50.225 -10.227 -41.989 1.00 35.20 249 PRO C O 1
ATOM 8018 N N . ILE K 3 250 ? 51.158 -9.304 -40.170 1.00 41.54 250 ILE C N 1
ATOM 8019 C CA . ILE K 3 250 ? 49.948 -8.980 -39.435 1.00 34.96 250 ILE C CA 1
ATOM 8020 C C . ILE K 3 250 ? 49.005 -8.111 -40.252 1.00 33.32 250 ILE C C 1
ATOM 8021 O O . ILE K 3 250 ? 49.377 -7.133 -40.891 1.00 31.77 250 ILE C O 1
ATOM 8026 N N . VAL K 3 251 ? 47.725 -8.466 -40.217 1.00 36.76 251 VAL C N 1
ATOM 8027 C CA . VAL K 3 251 ? 46.709 -7.716 -40.942 1.00 33.19 251 VAL C CA 1
ATOM 8028 C C . VAL K 3 251 ? 45.990 -6.720 -40.043 1.00 30.76 251 VAL C C 1
ATOM 8029 O O . VAL K 3 251 ? 45.783 -6.982 -38.856 1.00 29.77 251 VAL C O 1
ATOM 8033 N N . ALA K 3 252 ? 45.598 -5.581 -40.602 1.00 26.75 252 ALA C N 1
ATOM 8034 C CA . ALA K 3 252 ? 44.807 -4.609 -39.863 1.00 32.02 252 ALA C CA 1
ATOM 8035 C C . ALA K 3 252 ? 43.384 -4.553 -40.407 1.00 37.89 252 ALA C C 1
ATOM 8036 O O . ALA K 3 252 ? 43.162 -4.618 -41.618 1.00 46.16 252 ALA C O 1
ATOM 8038 N N . THR K 3 253 ? 42.414 -4.434 -39.509 1.00 32.55 253 THR C N 1
ATOM 8039 C CA . THR K 3 253 ? 41.023 -4.270 -39.948 1.00 26.63 253 THR C CA 1
ATOM 8040 C C . THR K 3 253 ? 40.339 -3.351 -38.951 1.00 25.05 253 THR C C 1
ATOM 8041 O O . THR K 3 253 ? 41.004 -2.702 -38.136 1.00 22.79 253 THR C O 1
ATOM 8045 N N . LYS K 3 254 ? 39.015 -3.247 -38.993 1.00 32.31 254 LYS C N 1
ATOM 8046 C CA . LYS K 3 254 ? 38.329 -2.339 -38.075 1.00 31.07 254 LYS C CA 1
ATOM 8047 C C . LYS K 3 254 ? 36.964 -2.888 -37.665 1.00 26.87 254 LYS C C 1
ATOM 8048 O O . LYS K 3 254 ? 36.270 -3.518 -38.452 1.00 27.22 254 LYS C O 1
ATOM 8054 N N . HIS K 3 255 ? 36.607 -2.633 -36.418 1.00 23.20 255 HIS C N 1
ATOM 8055 C CA . HIS K 3 255 ? 35.313 -2.945 -35.847 1.00 28.75 255 HIS C CA 1
ATOM 8056 C C . HIS K 3 255 ? 34.800 -1.709 -35.112 1.00 27.22 255 HIS C C 1
ATOM 8057 O O . HIS K 3 255 ? 35.512 -1.205 -34.239 1.00 29.79 255 HIS C O 1
ATOM 8064 N N . ALA K 3 256 ? 33.613 -1.222 -35.461 1.00 20.18 256 ALA C N 1
ATOM 8065 C CA . ALA K 3 256 ? 33.105 -0.026 -34.786 1.00 20.98 256 ALA C CA 1
ATOM 8066 C C . ALA K 3 256 ? 34.102 1.121 -34.894 1.00 18.30 256 ALA C C 1
ATOM 8067 O O . ALA K 3 256 ? 34.220 1.928 -33.971 1.00 29.43 256 ALA C O 1
ATOM 8069 N N . GLN K 3 257 ? 34.826 1.180 -36.000 1.00 22.43 257 GLN C N 1
ATOM 8070 C CA . GLN K 3 257 ? 35.818 2.217 -36.264 1.00 29.69 257 GLN C CA 1
ATOM 8071 C C . GLN K 3 257 ? 37.003 2.150 -35.309 1.00 27.44 257 GLN C C 1
ATOM 8072 O O . GLN K 3 257 ? 37.789 3.100 -35.236 1.00 39.17 257 GLN C O 1
ATOM 8078 N N . ARG K 3 258 ? 37.147 1.054 -34.569 1.00 22.34 258 ARG C N 1
ATOM 8079 C CA . ARG K 3 258 ? 38.351 0.874 -33.764 1.00 27.63 258 ARG C CA 1
ATOM 8080 C C . ARG K 3 258 ? 39.261 -0.116 -34.498 1.00 26.81 258 ARG C C 1
ATOM 8081 O O . ARG K 3 258 ? 38.777 -1.137 -35.005 1.00 27.35 258 ARG C O 1
ATOM 8089 N N . ALA K 3 259 ? 40.551 0.170 -34.570 1.00 25.70 259 ALA C N 1
ATOM 8090 C CA . ALA K 3 259 ? 41.474 -0.703 -35.288 1.00 24.47 259 ALA C CA 1
ATOM 8091 C C . ALA K 3 259 ? 41.582 -2.070 -34.624 1.00 26.81 259 ALA C C 1
ATOM 8092 O O . ALA K 3 259 ? 41.676 -2.191 -33.399 1.00 23.02 259 ALA C O 1
ATOM 8094 N N . THR K 3 260 ? 41.561 -3.121 -35.439 1.00 22.69 260 THR C N 1
ATOM 8095 C CA . THR K 3 260 ? 41.822 -4.452 -34.882 1.00 27.99 260 THR C CA 1
ATOM 8096 C C . THR K 3 260 ? 42.857 -5.168 -35.744 1.00 33.37 260 THR C C 1
ATOM 8097 O O . THR K 3 260 ? 42.914 -5.018 -36.964 1.00 28.80 260 THR C O 1
ATOM 8101 N N . PHE K 3 261 ? 43.700 -5.937 -35.062 1.00 32.49 261 PHE C N 1
ATOM 8102 C CA . PHE K 3 261 ? 44.873 -6.529 -35.681 1.00 27.67 261 PHE C CA 1
ATOM 8103 C C . PHE K 3 261 ? 44.887 -8.029 -35.456 1.00 28.53 261 PHE C C 1
ATOM 8104 O O . PHE K 3 261 ? 44.567 -8.494 -34.361 1.00 31.06 261 PHE C O 1
ATOM 8112 N N . TYR K 3 262 ? 45.270 -8.762 -36.498 1.00 28.19 262 TYR C N 1
ATOM 8113 C CA . TYR K 3 262 ? 45.395 -10.201 -36.352 1.00 29.17 262 TYR C CA 1
ATOM 8114 C C . TYR K 3 262 ? 46.283 -10.810 -37.436 1.00 32.87 262 TYR C C 1
ATOM 8115 O O . TYR K 3 262 ? 46.734 -10.189 -38.385 1.00 27.49 262 TYR C O 1
ATOM 8124 N N . CYS K 3 263 ? 46.478 -12.104 -37.214 1.00 32.64 263 CYS C N 1
ATOM 8125 C CA . CYS K 3 263 ? 47.271 -12.924 -38.108 1.00 25.08 263 CYS C CA 1
ATOM 8126 C C . CYS K 3 263 ? 46.365 -13.898 -38.844 1.00 20.14 263 CYS C C 1
ATOM 8127 O O . CYS K 3 263 ? 45.833 -14.841 -38.263 1.00 29.99 263 CYS C O 1
ATOM 8130 N N . ARG K 3 264 ? 46.170 -13.668 -40.137 1.00 27.06 264 ARG C N 1
ATOM 8131 C CA . ARG K 3 264 ? 45.234 -14.460 -40.922 1.00 33.13 264 ARG C CA 1
ATOM 8132 C C . ARG K 3 264 ? 45.635 -15.928 -40.978 1.00 36.31 264 ARG C C 1
ATOM 8133 O O . ARG K 3 264 ? 44.799 -16.775 -41.309 1.00 38.34 264 ARG C O 1
ATOM 8141 N N . GLN K 3 265 ? 46.879 -16.242 -40.641 1.00 37.05 265 GLN C N 1
ATOM 8142 C CA . GLN K 3 265 ? 47.323 -17.624 -40.612 1.00 38.60 265 GLN C CA 1
ATOM 8143 C C . GLN K 3 265 ? 47.097 -18.282 -39.262 1.00 36.61 265 GLN C C 1
ATOM 8144 O O . GLN K 3 265 ? 46.573 -19.389 -39.144 1.00 36.49 265 GLN C O 1
ATOM 8150 N N . CYS K 3 266 ? 47.491 -17.594 -38.182 1.00 36.16 266 CYS C N 1
ATOM 8151 C CA . CYS K 3 266 ? 47.291 -18.206 -36.870 1.00 37.23 266 CYS C CA 1
ATOM 8152 C C . CYS K 3 266 ? 45.856 -18.068 -36.378 1.00 40.05 266 CYS C C 1
ATOM 8153 O O . CYS K 3 266 ? 45.451 -18.821 -35.481 1.00 38.97 266 CYS C O 1
ATOM 8156 N N . GLN K 3 267 ? 45.060 -17.140 -36.905 1.00 41.56 267 GLN C N 1
ATOM 8157 C CA . GLN K 3 267 ? 43.714 -16.938 -36.352 1.00 39.88 267 GLN C CA 1
ATOM 8158 C C . GLN K 3 267 ? 42.625 -17.484 -37.271 1.00 43.71 267 GLN C C 1
ATOM 8159 O O . GLN K 3 267 ? 42.627 -17.263 -38.480 1.00 41.97 267 GLN C O 1
ATOM 8165 N N . LYS K 3 268 ? 41.705 -18.225 -36.658 1.00 47.61 268 LYS C N 1
ATOM 8166 C CA . LYS K 3 268 ? 40.670 -18.981 -37.333 1.00 52.54 268 LYS C CA 1
ATOM 8167 C C . LYS K 3 268 ? 39.330 -18.955 -36.594 1.00 54.54 268 LYS C C 1
ATOM 8168 O O . LYS K 3 268 ? 38.356 -19.525 -37.140 1.00 56.44 268 LYS C O 1
ATOM 8175 N N . PRO L 3 1 ? -3.144 -3.909 -22.686 1.00 33.40 1 PRO D N 1
ATOM 8176 C CA . PRO L 3 1 ? -3.388 -3.153 -21.454 1.00 23.66 1 PRO D CA 1
ATOM 8177 C C . PRO L 3 1 ? -2.318 -2.088 -21.207 1.00 26.70 1 PRO D C 1
ATOM 8178 O O . PRO L 3 1 ? -1.125 -2.369 -21.118 1.00 22.84 1 PRO D O 1
ATOM 8182 N N . GLU L 3 2 ? -2.769 -0.837 -21.126 1.00 24.64 2 GLU D N 1
ATOM 8183 C CA . GLU L 3 2 ? -1.879 0.282 -20.822 1.00 23.49 2 GLU D CA 1
ATOM 8184 C C . GLU L 3 2 ? -2.191 0.808 -19.428 1.00 22.52 2 GLU D C 1
ATOM 8185 O O . GLU L 3 2 ? -2.891 0.110 -18.681 1.00 25.92 2 GLU D O 1
ATOM 8191 N N . LEU L 3 3 ? -1.675 1.971 -19.046 1.00 24.07 3 LEU D N 1
ATOM 8192 C CA . LEU L 3 3 ? -1.828 2.442 -17.669 1.00 24.60 3 LEU D CA 1
ATOM 8193 C C . LEU L 3 3 ? -3.285 2.454 -17.219 1.00 26.88 3 LEU D C 1
ATOM 8194 O O . LEU L 3 3 ? -3.571 1.875 -16.167 1.00 26.83 3 LEU D O 1
ATOM 8199 N N . PRO L 3 4 ? -4.193 3.091 -17.942 1.00 29.73 4 PRO D N 1
ATOM 8200 C CA . PRO L 3 4 ? -5.600 3.139 -17.515 1.00 27.05 4 PRO D CA 1
ATOM 8201 C C . PRO L 3 4 ? -6.228 1.772 -17.323 1.00 26.34 4 PRO D C 1
ATOM 8202 O O . PRO L 3 4 ? -7.040 1.567 -16.421 1.00 28.20 4 PRO D O 1
ATOM 8206 N N . GLU L 3 5 ? -5.877 0.808 -18.160 1.00 26.64 5 GLU D N 1
ATOM 8207 C CA . GLU L 3 5 ? -6.477 -0.521 -18.076 1.00 27.00 5 GLU D CA 1
ATOM 8208 C C . GLU L 3 5 ? -5.926 -1.243 -16.850 1.00 31.01 5 GLU D C 1
ATOM 8209 O O . GLU L 3 5 ? -6.661 -1.845 -16.074 1.00 27.40 5 GLU D O 1
ATOM 8215 N N . VAL L 3 6 ? -4.609 -1.154 -16.681 1.00 29.02 6 VAL D N 1
ATOM 8216 C CA . VAL L 3 6 ? -3.941 -1.764 -15.539 1.00 25.11 6 VAL D CA 1
ATOM 8217 C C . VAL L 3 6 ? -4.360 -1.072 -14.248 1.00 25.28 6 VAL D C 1
ATOM 8218 O O . VAL L 3 6 ? -4.492 -1.692 -13.191 1.00 30.49 6 VAL D O 1
ATOM 8222 N N . GLU L 3 7 ? -4.582 0.241 -14.325 1.00 22.70 7 GLU D N 1
ATOM 8223 C CA . GLU L 3 7 ? -4.972 0.962 -13.108 1.00 24.99 7 GLU D CA 1
ATOM 8224 C C . GLU L 3 7 ? -6.377 0.559 -12.692 1.00 30.08 7 GLU D C 1
ATOM 8225 O O . GLU L 3 7 ? -6.752 0.444 -11.529 1.00 39.38 7 GLU D O 1
ATOM 8231 N N . THR L 3 8 ? -7.204 0.331 -13.710 1.00 29.19 8 THR D N 1
ATOM 8232 C CA . THR L 3 8 ? -8.581 -0.094 -13.458 1.00 28.99 8 THR D CA 1
ATOM 8233 C C . THR L 3 8 ? -8.562 -1.477 -12.836 1.00 28.14 8 THR D C 1
ATOM 8234 O O . THR L 3 8 ? -9.261 -1.710 -11.850 1.00 35.54 8 THR D O 1
ATOM 8238 N N . SER L 3 9 ? -7.762 -2.403 -13.351 1.00 26.93 9 SER D N 1
ATOM 8239 C CA . SER L 3 9 ? -7.621 -3.718 -12.732 1.00 28.04 9 SER D CA 1
ATOM 8240 C C . SER L 3 9 ? -7.161 -3.579 -11.281 1.00 34.00 9 SER D C 1
ATOM 8241 O O . SER L 3 9 ? -7.625 -4.309 -10.406 1.00 37.54 9 SER D O 1
ATOM 8244 N N . ARG L 3 10 ? -6.250 -2.625 -11.052 1.00 30.67 10 ARG D N 1
ATOM 8245 C CA . ARG L 3 10 ? -5.748 -2.421 -9.698 1.00 28.41 10 ARG D CA 1
ATOM 8246 C C . ARG L 3 10 ? -6.892 -2.009 -8.776 1.00 34.27 10 ARG D C 1
ATOM 8247 O O . ARG L 3 10 ? -7.031 -2.546 -7.681 1.00 37.27 10 ARG D O 1
ATOM 8255 N N . ARG L 3 11 ? -7.695 -1.063 -9.256 1.00 34.07 11 ARG D N 1
ATOM 8256 C CA . ARG L 3 11 ? -8.797 -0.535 -8.466 1.00 31.45 11 ARG D CA 1
ATOM 8257 C C . ARG L 3 11 ? -9.857 -1.597 -8.209 1.00 34.17 11 ARG D C 1
ATOM 8258 O O . ARG L 3 11 ? -10.455 -1.672 -7.139 1.00 36.77 11 ARG D O 1
ATOM 8266 N N . GLY L 3 12 ? -10.109 -2.445 -9.201 1.00 33.23 12 GLY D N 1
ATOM 8267 C CA . GLY L 3 12 ? -11.166 -3.435 -9.078 1.00 33.19 12 GLY D CA 1
ATOM 8268 C C . GLY L 3 12 ? -10.789 -4.593 -8.184 1.00 38.17 12 GLY D C 1
ATOM 8269 O O . GLY L 3 12 ? -11.632 -5.207 -7.529 1.00 34.63 12 GLY D O 1
ATOM 8270 N N . ILE L 3 13 ? -9.496 -4.936 -8.143 1.00 36.32 13 ILE D N 1
ATOM 8271 C CA . ILE L 3 13 ? -9.135 -6.084 -7.316 1.00 34.39 13 ILE D CA 1
ATOM 8272 C C . ILE L 3 13 ? -8.826 -5.664 -5.883 1.00 35.59 13 ILE D C 1
ATOM 8273 O O . ILE L 3 13 ? -9.018 -6.477 -4.974 1.00 36.64 13 ILE D O 1
ATOM 8278 N N . GLU L 3 14 ? -8.365 -4.431 -5.710 1.00 31.87 14 GLU D N 1
ATOM 8279 C CA . GLU L 3 14 ? -7.985 -3.899 -4.405 1.00 36.72 14 GLU D CA 1
ATOM 8280 C C . GLU L 3 14 ? -8.982 -4.237 -3.303 1.00 43.14 14 GLU D C 1
ATOM 8281 O O . GLU L 3 14 ? -8.597 -4.795 -2.267 1.00 37.04 14 GLU D O 1
ATOM 8287 N N . PRO L 3 15 ? -10.264 -3.936 -3.466 1.00 45.40 15 PRO D N 1
ATOM 8288 C CA . PRO L 3 15 ? -11.187 -4.196 -2.354 1.00 44.14 15 PRO D CA 1
ATOM 8289 C C . PRO L 3 15 ? -11.297 -5.680 -2.030 1.00 43.23 15 PRO D C 1
ATOM 8290 O O . PRO L 3 15 ? -11.652 -6.067 -0.916 1.00 45.03 15 PRO D O 1
ATOM 8294 N N . HIS L 3 16 ? -11.001 -6.540 -3.002 1.00 39.75 16 HIS D N 1
ATOM 8295 C CA . HIS L 3 16 ? -11.208 -7.967 -2.775 1.00 36.46 16 HIS D CA 1
ATOM 8296 C C . HIS L 3 16 ? -9.957 -8.662 -2.270 1.00 39.86 16 HIS D C 1
ATOM 8297 O O . HIS L 3 16 ? -10.007 -9.818 -1.838 1.00 41.15 16 HIS D O 1
ATOM 8304 N N . LEU L 3 17 ? -8.811 -7.982 -2.323 1.00 38.84 17 LEU D N 1
ATOM 8305 C CA . LEU L 3 17 ? -7.587 -8.690 -1.932 1.00 33.61 17 LEU D CA 1
ATOM 8306 C C . LEU L 3 17 ? -7.038 -8.175 -0.614 1.00 33.38 17 LEU D C 1
ATOM 8307 O O . LEU L 3 17 ? -6.588 -8.931 0.242 1.00 31.36 17 LEU D O 1
ATOM 8312 N N . VAL L 3 18 ? -7.066 -6.853 -0.457 1.00 31.49 18 VAL D N 1
ATOM 8313 C CA . VAL L 3 18 ? -6.474 -6.279 0.754 1.00 39.18 18 VAL D CA 1
ATOM 8314 C C . VAL L 3 18 ? -7.186 -6.818 1.979 1.00 41.76 18 VAL D C 1
ATOM 8315 O O . VAL L 3 18 ? -8.420 -6.839 2.020 1.00 47.12 18 VAL D O 1
ATOM 8319 N N . GLY L 3 19 ? -6.446 -7.272 2.987 1.00 39.80 19 GLY D N 1
ATOM 8320 C CA . GLY L 3 19 ? -7.103 -7.767 4.198 1.00 46.93 19 GLY D CA 1
ATOM 8321 C C . GLY L 3 19 ? -7.652 -9.171 4.027 1.00 48.68 19 GLY D C 1
ATOM 8322 O O . GLY L 3 19 ? -8.392 -9.700 4.853 1.00 62.02 19 GLY D O 1
ATOM 8323 N N . ALA L 3 20 ? -7.278 -9.786 2.907 1.00 40.42 20 ALA D N 1
ATOM 8324 C CA . ALA L 3 20 ? -7.593 -11.189 2.691 1.00 37.70 20 ALA D CA 1
ATOM 8325 C C . ALA L 3 20 ? -6.279 -11.962 2.729 1.00 40.54 20 ALA D C 1
ATOM 8326 O O . ALA L 3 20 ? -5.205 -11.352 2.728 1.00 36.58 20 ALA D O 1
ATOM 8328 N N . THR L 3 21 ? -6.373 -13.293 2.752 1.00 37.89 21 THR D N 1
ATOM 8329 C CA . THR L 3 21 ? -5.131 -14.057 2.769 1.00 38.22 21 THR D CA 1
ATOM 8330 C C . THR L 3 21 ? -5.059 -15.001 1.575 1.00 36.21 21 THR D C 1
ATOM 8331 O O . THR L 3 21 ? -6.049 -15.619 1.197 1.00 38.87 21 THR D O 1
ATOM 8335 N N . ILE L 3 22 ? -3.872 -15.100 0.987 1.00 35.98 22 ILE D N 1
ATOM 8336 C CA . ILE L 3 22 ? -3.678 -16.056 -0.090 1.00 34.65 22 ILE D CA 1
ATOM 8337 C C . ILE L 3 22 ? -3.430 -17.436 0.517 1.00 38.88 22 ILE D C 1
ATOM 8338 O O . ILE L 3 22 ? -2.348 -17.685 1.056 1.00 37.92 22 ILE D O 1
ATOM 8343 N N . LEU L 3 23 ? -4.438 -18.308 0.421 1.00 36.29 23 LEU D N 1
ATOM 8344 C CA . LEU L 3 23 ? -4.234 -19.660 0.942 1.00 36.77 23 LEU D CA 1
ATOM 8345 C C . LEU L 3 23 ? -3.116 -20.331 0.160 1.00 35.61 23 LEU D C 1
ATOM 8346 O O . LEU L 3 23 ? -2.185 -20.877 0.747 1.00 35.67 23 LEU D O 1
ATOM 8351 N N . HIS L 3 24 ? -3.236 -20.259 -1.165 1.00 36.97 24 HIS D N 1
ATOM 8352 C CA . HIS L 3 24 ? -2.227 -20.854 -2.035 1.00 35.52 24 HIS D CA 1
ATOM 8353 C C . HIS L 3 24 ? -2.442 -20.457 -3.489 1.00 34.97 24 HIS D C 1
ATOM 8354 O O . HIS L 3 24 ? -3.461 -19.878 -3.857 1.00 36.20 24 HIS D O 1
ATOM 8361 N N . ALA L 3 25 ? -1.459 -20.784 -4.318 1.00 38.49 25 ALA D N 1
ATOM 8362 C CA . ALA L 3 25 ? -1.530 -20.463 -5.735 1.00 36.37 25 ALA D CA 1
ATOM 8363 C C . ALA L 3 25 ? -1.807 -21.708 -6.566 1.00 37.78 25 ALA D C 1
ATOM 8364 O O . ALA L 3 25 ? -1.295 -22.786 -6.253 1.00 41.41 25 ALA D O 1
ATOM 8366 N N . VAL L 3 26 ? -2.594 -21.533 -7.620 1.00 35.00 26 VAL D N 1
ATOM 8367 C CA . VAL L 3 26 ? -2.772 -22.564 -8.625 1.00 34.65 26 VAL D CA 1
ATOM 8368 C C . VAL L 3 26 ? -2.102 -22.131 -9.931 1.00 32.81 26 VAL D C 1
ATOM 8369 O O . VAL L 3 26 ? -2.647 -21.312 -10.677 1.00 34.35 26 VAL D O 1
ATOM 8373 N N . VAL L 3 27 ? -0.929 -22.697 -10.201 1.00 34.36 27 VAL D N 1
ATOM 8374 C CA . VAL L 3 27 ? -0.225 -22.383 -11.449 1.00 36.94 27 VAL D CA 1
ATOM 8375 C C . VAL L 3 27 ? -0.431 -23.490 -12.479 1.00 35.08 27 VAL D C 1
ATOM 8376 O O . VAL L 3 27 ? 0.099 -24.591 -12.328 1.00 38.01 27 VAL D O 1
ATOM 8380 N N . ARG L 3 28 ? -1.211 -23.198 -13.510 1.00 32.01 28 ARG D N 1
ATOM 8381 C CA . ARG L 3 28 ? -1.579 -24.202 -14.500 1.00 33.14 28 ARG D CA 1
ATOM 8382 C C . ARG L 3 28 ? -0.740 -24.103 -15.767 1.00 35.30 28 ARG D C 1
ATOM 8383 O O . ARG L 3 28 ? -0.750 -24.996 -16.617 1.00 40.34 28 ARG D O 1
ATOM 8391 N N . ASN L 3 29 ? -0.003 -23.003 -15.876 1.00 31.68 29 ASN D N 1
ATOM 8392 C CA . ASN L 3 29 ? 0.998 -22.828 -16.916 1.00 30.61 29 ASN D CA 1
ATOM 8393 C C . ASN L 3 29 ? 2.077 -21.884 -16.400 1.00 30.09 29 ASN D C 1
ATOM 8394 O O . ASN L 3 29 ? 1.814 -20.705 -16.172 1.00 35.23 29 ASN D O 1
ATOM 8399 N N . GLY L 3 30 ? 3.277 -22.409 -16.200 1.00 29.10 30 GLY D N 1
ATOM 8400 C CA . GLY L 3 30 ? 4.348 -21.583 -15.665 1.00 31.27 30 GLY D CA 1
ATOM 8401 C C . GLY L 3 30 ? 5.200 -20.981 -16.765 1.00 33.51 30 GLY D C 1
ATOM 8402 O O . GLY L 3 30 ? 6.279 -20.464 -16.473 1.00 36.69 30 GLY D O 1
ATOM 8403 N N . ARG L 3 31 ? 4.734 -21.056 -18.019 1.00 28.86 31 ARG D N 1
ATOM 8404 C CA . ARG L 3 31 ? 5.592 -20.582 -19.106 1.00 29.84 31 ARG D CA 1
ATOM 8405 C C . ARG L 3 31 ? 5.114 -19.251 -19.662 1.00 26.65 31 ARG D C 1
ATOM 8406 O O . ARG L 3 31 ? 4.645 -19.182 -20.800 1.00 34.27 31 ARG D O 1
ATOM 8414 N N . LEU L 3 32 ? 5.225 -18.177 -18.891 1.00 26.31 32 LEU D N 1
ATOM 8415 C CA . LEU L 3 32 ? 4.786 -16.844 -19.295 1.00 25.90 32 LEU D CA 1
ATOM 8416 C C . LEU L 3 32 ? 5.936 -16.090 -19.958 1.00 31.86 32 LEU D C 1
ATOM 8417 O O . LEU L 3 32 ? 6.820 -16.747 -20.523 1.00 28.82 32 LEU D O 1
ATOM 8422 N N . ARG L 3 33 ? 5.954 -14.755 -19.908 1.00 31.04 33 ARG D N 1
ATOM 8423 C CA . ARG L 3 33 ? 7.054 -14.003 -20.505 1.00 27.45 33 ARG D CA 1
ATOM 8424 C C . ARG L 3 33 ? 8.383 -14.505 -19.943 1.00 30.82 33 ARG D C 1
ATOM 8425 O O . ARG L 3 33 ? 9.330 -14.767 -20.685 1.00 36.26 33 ARG D O 1
ATOM 8433 N N . TRP L 3 34 ? 8.395 -14.659 -18.627 1.00 29.62 34 TRP D N 1
ATOM 8434 C CA . TRP L 3 34 ? 9.402 -15.405 -17.899 1.00 29.74 34 TRP D CA 1
ATOM 8435 C C . TRP L 3 34 ? 8.746 -16.601 -17.218 1.00 26.62 34 TRP D C 1
ATOM 8436 O O . TRP L 3 34 ? 7.516 -16.660 -17.150 1.00 25.00 34 TRP D O 1
ATOM 8447 N N . PRO L 3 35 ? 9.534 -17.539 -16.723 1.00 25.22 35 PRO D N 1
ATOM 8448 C CA . PRO L 3 35 ? 8.941 -18.636 -15.936 1.00 27.25 35 PRO D CA 1
ATOM 8449 C C . PRO L 3 35 ? 8.258 -18.052 -14.709 1.00 28.09 35 PRO D C 1
ATOM 8450 O O . PRO L 3 35 ? 8.779 -17.075 -14.164 1.00 32.68 35 PRO D O 1
ATOM 8454 N N . VAL L 3 36 ? 7.132 -18.597 -14.274 1.00 27.72 36 VAL D N 1
ATOM 8455 C CA . VAL L 3 36 ? 6.549 -18.104 -13.016 1.00 30.22 36 VAL D CA 1
ATOM 8456 C C . VAL L 3 36 ? 7.512 -18.353 -11.865 1.00 37.19 36 VAL D C 1
ATOM 8457 O O . VAL L 3 36 ? 8.089 -19.441 -11.754 1.00 33.47 36 VAL D O 1
ATOM 8461 N N . SER L 3 37 ? 7.746 -17.388 -10.973 1.00 38.57 37 SER D N 1
ATOM 8462 C CA . SER L 3 37 ? 8.756 -17.593 -9.934 1.00 30.59 37 SER D CA 1
ATOM 8463 C C . SER L 3 37 ? 8.428 -18.795 -9.051 1.00 29.89 37 SER D C 1
ATOM 8464 O O . SER L 3 37 ? 7.254 -19.053 -8.774 1.00 32.35 37 SER D O 1
ATOM 8467 N N . GLU L 3 38 ? 9.450 -19.512 -8.597 1.00 32.37 38 GLU D N 1
ATOM 8468 C CA . GLU L 3 38 ? 9.250 -20.648 -7.689 1.00 36.96 38 GLU D CA 1
ATOM 8469 C C . GLU L 3 38 ? 8.402 -20.206 -6.498 1.00 33.71 38 GLU D C 1
ATOM 8470 O O . GLU L 3 38 ? 7.440 -20.869 -6.106 1.00 41.00 38 GLU D O 1
ATOM 8476 N N . GLU L 3 39 ? 8.747 -19.059 -5.914 1.00 30.71 39 GLU D N 1
ATOM 8477 C CA . GLU L 3 39 ? 7.986 -18.573 -4.763 1.00 33.10 39 GLU D CA 1
ATOM 8478 C C . GLU L 3 39 ? 6.500 -18.445 -5.074 1.00 34.83 39 GLU D C 1
ATOM 8479 O O . GLU L 3 39 ? 5.680 -18.532 -4.156 1.00 35.89 39 GLU D O 1
ATOM 8485 N N . ILE L 3 40 ? 6.153 -18.240 -6.353 1.00 32.14 40 ILE D N 1
ATOM 8486 C CA . ILE L 3 40 ? 4.726 -18.091 -6.639 1.00 34.59 40 ILE D CA 1
ATOM 8487 C C . ILE L 3 40 ? 4.044 -19.441 -6.475 1.00 37.14 40 ILE D C 1
ATOM 8488 O O . ILE L 3 40 ? 2.935 -19.541 -5.952 1.00 38.66 40 ILE D O 1
ATOM 8493 N N . TYR L 3 41 ? 4.735 -20.482 -6.927 1.00 37.88 41 TYR D N 1
ATOM 8494 C CA . TYR L 3 41 ? 4.223 -21.833 -6.726 1.00 39.60 41 TYR D CA 1
ATOM 8495 C C . TYR L 3 41 ? 4.010 -22.156 -5.250 1.00 45.36 41 TYR D C 1
ATOM 8496 O O . TYR L 3 41 ? 2.989 -22.745 -4.887 1.00 44.56 41 TYR D O 1
ATOM 8505 N N . ARG L 3 42 ? 4.972 -21.780 -4.409 1.00 44.39 42 ARG D N 1
ATOM 8506 C CA . ARG L 3 42 ? 4.979 -22.163 -3.008 1.00 41.18 42 ARG D CA 1
ATOM 8507 C C . ARG L 3 42 ? 4.172 -21.272 -2.074 1.00 42.94 42 ARG D C 1
ATOM 8508 O O . ARG L 3 42 ? 4.214 -21.503 -0.858 1.00 36.65 42 ARG D O 1
ATOM 8516 N N . LEU L 3 43 ? 3.464 -20.273 -2.584 1.00 46.28 43 LEU D N 1
ATOM 8517 C CA . LEU L 3 43 ? 2.736 -19.333 -1.739 1.00 45.01 43 LEU D CA 1
ATOM 8518 C C . LEU L 3 43 ? 1.842 -20.030 -0.725 1.00 45.74 43 LEU D C 1
ATOM 8519 O O . LEU L 3 43 ? 1.092 -20.933 -1.095 1.00 42.49 43 LEU D O 1
ATOM 8524 N N . SER L 3 44 ? 1.919 -19.611 0.536 1.00 46.22 44 SER D N 1
ATOM 8525 C CA . SER L 3 44 ? 1.140 -20.283 1.573 1.00 44.23 44 SER D CA 1
ATOM 8526 C C . SER L 3 44 ? 0.654 -19.348 2.671 1.00 39.36 44 SER D C 1
ATOM 8527 O O . SER L 3 44 ? 1.464 -18.806 3.423 1.00 44.97 44 SER D O 1
ATOM 8530 N N . ASP L 3 45 ? -0.658 -19.167 2.757 1.00 41.15 45 ASP D N 1
ATOM 8531 C CA . ASP L 3 45 ? -1.267 -18.323 3.778 1.00 49.93 45 ASP D CA 1
ATOM 8532 C C . ASP L 3 45 ? -0.589 -16.963 3.896 1.00 50.36 45 ASP D C 1
ATOM 8533 O O . ASP L 3 45 ? -0.119 -16.572 4.965 1.00 51.81 45 ASP D O 1
ATOM 8538 N N . GLN L 3 46 ? -0.539 -16.252 2.772 1.00 46.39 46 GLN D N 1
ATOM 8539 C CA . GLN L 3 46 ? 0.102 -14.943 2.731 1.00 41.52 46 GLN D CA 1
ATOM 8540 C C . GLN L 3 46 ? -0.926 -13.824 2.696 1.00 36.08 46 GLN D C 1
ATOM 8541 O O . GLN L 3 46 ? -1.710 -13.710 1.752 1.00 37.31 46 GLN D O 1
ATOM 8547 N N . PRO L 3 47 ? -0.951 -12.984 3.724 1.00 36.71 47 PRO D N 1
ATOM 8548 C CA . PRO L 3 47 ? -1.875 -11.845 3.712 1.00 33.82 47 PRO D CA 1
ATOM 8549 C C . PRO L 3 47 ? -1.455 -10.793 2.693 1.00 35.44 47 PRO D C 1
ATOM 8550 O O . PRO L 3 47 ? -0.273 -10.486 2.526 1.00 34.73 47 PRO D O 1
ATOM 8554 N N . VAL L 3 48 ? -2.438 -10.233 1.991 1.00 34.06 48 VAL D N 1
ATOM 8555 C CA . VAL L 3 48 ? -2.168 -9.137 1.061 1.00 33.50 48 VAL D CA 1
ATOM 8556 C C . VAL L 3 48 ? -2.360 -7.809 1.790 1.00 30.59 48 VAL D C 1
ATOM 8557 O O . VAL L 3 48 ? -3.448 -7.559 2.311 1.00 31.42 48 VAL D O 1
ATOM 8561 N N . LEU L 3 49 ? -1.331 -6.979 1.856 1.00 30.37 49 LEU D N 1
ATOM 8562 C CA . LEU L 3 49 ? -1.372 -5.749 2.634 1.00 30.80 49 LEU D CA 1
ATOM 8563 C C . LEU L 3 49 ? -1.805 -4.550 1.810 1.00 33.08 49 LEU D C 1
ATOM 8564 O O . LEU L 3 49 ? -2.259 -3.533 2.334 1.00 35.28 49 LEU D O 1
ATOM 8569 N N . SER L 3 50 ? -1.641 -4.673 0.498 1.00 28.35 50 SER D N 1
ATOM 8570 C CA . SER L 3 50 ? -1.807 -3.547 -0.412 1.00 28.10 50 SER D CA 1
ATOM 8571 C C . SER L 3 50 ? -1.701 -4.044 -1.847 1.00 31.05 50 SER D C 1
ATOM 8572 O O . SER L 3 50 ? -1.010 -5.039 -2.107 1.00 28.71 50 SER D O 1
ATOM 8575 N N . VAL L 3 51 ? -2.377 -3.357 -2.755 1.00 32.51 51 VAL D N 1
ATOM 8576 C CA . VAL L 3 51 ? -2.287 -3.646 -4.183 1.00 31.29 51 VAL D CA 1
ATOM 8577 C C . VAL L 3 51 ? -1.888 -2.368 -4.918 1.00 30.79 51 VAL D C 1
ATOM 8578 O O . VAL L 3 51 ? -2.713 -1.462 -5.019 1.00 29.80 51 VAL D O 1
ATOM 8582 N N . GLN L 3 52 ? -0.661 -2.280 -5.414 1.00 25.98 52 GLN D N 1
ATOM 8583 C CA . GLN L 3 52 ? -0.213 -1.039 -6.041 1.00 23.07 52 GLN D CA 1
ATOM 8584 C C . GLN L 3 52 ? 0.040 -1.234 -7.526 1.00 25.09 52 GLN D C 1
ATOM 8585 O O . GLN L 3 52 ? -0.018 -2.343 -8.062 1.00 26.92 52 GLN D O 1
ATOM 8591 N N . ARG L 3 53 ? 0.346 -0.142 -8.217 1.00 25.98 53 ARG D N 1
ATOM 8592 C CA . ARG L 3 53 ? 0.774 -0.206 -9.609 1.00 27.69 53 ARG D CA 1
ATOM 8593 C C . ARG L 3 53 ? 2.050 0.614 -9.808 1.00 29.84 53 ARG D C 1
ATOM 8594 O O . ARG L 3 53 ? 2.200 1.683 -9.213 1.00 28.63 53 ARG D O 1
ATOM 8602 N N . ARG L 3 54 ? 2.943 0.101 -10.637 1.00 28.50 54 ARG D N 1
ATOM 8603 C CA . ARG L 3 54 ? 4.083 0.865 -11.129 1.00 26.77 54 ARG D CA 1
ATOM 8604 C C . ARG L 3 54 ? 4.170 0.667 -12.637 1.00 25.83 54 ARG D C 1
ATOM 8605 O O . ARG L 3 54 ? 4.373 -0.465 -13.059 1.00 26.41 54 ARG D O 1
ATOM 8613 N N . ALA L 3 55 ? 4.023 1.719 -13.434 1.00 24.13 55 ALA D N 1
ATOM 8614 C CA . ALA L 3 55 ? 4.042 1.505 -14.885 1.00 23.15 55 ALA D CA 1
ATOM 8615 C C . ALA L 3 55 ? 2.898 0.576 -15.272 1.00 21.55 55 ALA D C 1
ATOM 8616 O O . ALA L 3 55 ? 1.731 0.849 -14.963 1.00 22.02 55 ALA D O 1
ATOM 8618 N N . LYS L 3 56 ? 3.169 -0.542 -15.955 1.00 22.65 56 LYS D N 1
ATOM 8619 C CA . LYS L 3 56 ? 2.022 -1.426 -16.267 1.00 22.36 56 LYS D CA 1
ATOM 8620 C C . LYS L 3 56 ? 2.078 -2.700 -15.432 1.00 23.12 56 LYS D C 1
ATOM 8621 O O . LYS L 3 56 ? 1.485 -3.715 -15.786 1.00 25.12 56 LYS D O 1
ATOM 8627 N N . TYR L 3 57 ? 2.789 -2.667 -14.314 1.00 25.59 57 TYR D N 1
ATOM 8628 C CA . TYR L 3 57 ? 2.909 -3.771 -13.379 1.00 26.49 57 TYR D CA 1
ATOM 8629 C C . TYR L 3 57 ? 1.988 -3.623 -12.173 1.00 28.46 57 TYR D C 1
ATOM 8630 O O . TYR L 3 57 ? 1.903 -2.540 -11.586 1.00 27.77 57 TYR D O 1
ATOM 8639 N N . LEU L 3 58 ? 1.303 -4.702 -11.798 1.00 24.94 58 LEU D N 1
ATOM 8640 C CA . LEU L 3 58 ? 0.563 -4.714 -10.538 1.00 28.68 58 LEU D CA 1
ATOM 8641 C C . LEU L 3 58 ? 1.464 -5.245 -9.423 1.00 28.14 58 LEU D C 1
ATOM 8642 O O . LEU L 3 58 ? 2.328 -6.084 -9.686 1.00 28.37 58 LEU D O 1
ATOM 8647 N N . LEU L 3 59 ? 1.280 -4.758 -8.209 1.00 28.53 59 LEU D N 1
ATOM 8648 C CA . LEU L 3 59 ? 2.129 -5.126 -7.083 1.00 35.65 59 LEU D CA 1
ATOM 8649 C C . LEU L 3 59 ? 1.301 -5.510 -5.855 1.00 34.12 59 LEU D C 1
ATOM 8650 O O . LEU L 3 59 ? 0.626 -4.670 -5.263 1.00 33.02 59 LEU D O 1
ATOM 8655 N N . LEU L 3 60 ? 1.367 -6.787 -5.484 1.00 28.60 60 LEU D N 1
ATOM 8656 C CA . LEU L 3 60 ? 0.713 -7.244 -4.261 1.00 32.74 60 LEU D CA 1
ATOM 8657 C C . LEU L 3 60 ? 1.727 -7.269 -3.114 1.00 33.04 60 LEU D C 1
ATOM 8658 O O . LEU L 3 60 ? 2.697 -8.030 -3.145 1.00 27.37 60 LEU D O 1
ATOM 8663 N N . GLU L 3 61 ? 1.471 -6.422 -2.118 1.00 32.38 61 GLU D N 1
ATOM 8664 C CA . GLU L 3 61 ? 2.377 -6.271 -0.993 1.00 30.19 61 GLU D CA 1
ATOM 8665 C C . GLU L 3 61 ? 2.154 -7.337 0.073 1.00 32.16 61 GLU D C 1
ATOM 8666 O O . GLU L 3 61 ? 1.118 -7.324 0.735 1.00 34.31 61 GLU D O 1
ATOM 8672 N N . LEU L 3 62 ? 3.135 -8.215 0.238 1.00 34.85 62 LEU D N 1
ATOM 8673 C CA . LEU L 3 62 ? 3.093 -9.258 1.263 1.00 35.56 62 LEU D CA 1
ATOM 8674 C C . LEU L 3 62 ? 4.019 -8.904 2.419 1.00 35.95 62 LEU D C 1
ATOM 8675 O O . LEU L 3 62 ? 4.855 -8.003 2.292 1.00 37.29 62 LEU D O 1
ATOM 8680 N N . PRO L 3 63 ? 3.903 -9.555 3.567 1.00 36.89 63 PRO D N 1
ATOM 8681 C CA . PRO L 3 63 ? 4.801 -9.244 4.697 1.00 37.40 63 PRO D CA 1
ATOM 8682 C C . PRO L 3 63 ? 6.279 -9.356 4.372 1.00 37.23 63 PRO D C 1
ATOM 8683 O O . PRO L 3 63 ? 7.111 -8.540 4.788 1.00 35.45 63 PRO D O 1
ATOM 8687 N N . GLU L 3 64 ? 6.693 -10.378 3.626 1.00 41.53 64 GLU D N 1
ATOM 8688 C CA . GLU L 3 64 ? 8.116 -10.530 3.349 1.00 45.26 64 GLU D CA 1
ATOM 8689 C C . GLU L 3 64 ? 8.465 -10.419 1.879 1.00 39.65 64 GLU D C 1
ATOM 8690 O O . GLU L 3 64 ? 9.585 -10.748 1.483 1.00 36.93 64 GLU D O 1
ATOM 8696 N N . GLY L 3 65 ? 7.531 -9.952 1.058 1.00 35.23 65 GLY D N 1
ATOM 8697 C CA . GLY L 3 65 ? 7.878 -9.724 -0.335 1.00 30.82 65 GLY D CA 1
ATOM 8698 C C . GLY L 3 65 ? 6.747 -9.130 -1.145 1.00 31.64 65 GLY D C 1
ATOM 8699 O O . GLY L 3 65 ? 5.730 -8.682 -0.608 1.00 26.33 65 GLY D O 1
ATOM 8700 N N . TRP L 3 66 ? 6.946 -9.139 -2.462 1.00 30.10 66 TRP D N 1
ATOM 8701 C CA . TRP L 3 66 ? 5.970 -8.587 -3.381 1.00 26.21 66 TRP D CA 1
ATOM 8702 C C . TRP L 3 66 ? 5.725 -9.517 -4.561 1.00 27.08 66 TRP D C 1
ATOM 8703 O O . TRP L 3 66 ? 6.665 -9.986 -5.193 1.00 34.09 66 TRP D O 1
ATOM 8714 N N . ILE L 3 67 ? 4.450 -9.731 -4.850 1.00 24.31 67 ILE D N 1
ATOM 8715 C CA . ILE L 3 67 ? 4.078 -10.425 -6.076 1.00 25.69 67 ILE D CA 1
ATOM 8716 C C . ILE L 3 67 ? 3.921 -9.414 -7.212 1.00 29.14 67 ILE D C 1
ATOM 8717 O O . ILE L 3 67 ? 3.143 -8.465 -7.081 1.00 25.68 67 ILE D O 1
ATOM 8722 N N . ILE L 3 68 ? 4.662 -9.616 -8.292 1.00 26.90 68 ILE D N 1
ATOM 8723 C CA . ILE L 3 68 ? 4.632 -8.747 -9.456 1.00 24.67 68 ILE D CA 1
ATOM 8724 C C . ILE L 3 68 ? 3.862 -9.390 -10.607 1.00 24.40 68 ILE D C 1
ATOM 8725 O O . ILE L 3 68 ? 4.191 -10.478 -11.074 1.00 26.64 68 ILE D O 1
ATOM 8730 N N . ILE L 3 69 ? 2.815 -8.705 -11.060 1.00 23.63 69 ILE D N 1
ATOM 8731 C CA . ILE L 3 69 ? 1.968 -9.227 -12.121 1.00 26.54 69 ILE D CA 1
ATOM 8732 C C . ILE L 3 69 ? 1.982 -8.298 -13.329 1.00 30.24 69 ILE D C 1
ATOM 8733 O O . ILE L 3 69 ? 1.851 -7.086 -13.173 1.00 27.93 69 ILE D O 1
ATOM 8738 N N . HIS L 3 70 ? 2.136 -8.870 -14.518 1.00 28.72 70 HIS D N 1
ATOM 8739 C CA . HIS L 3 70 ? 2.084 -8.096 -15.763 1.00 23.10 70 HIS D CA 1
ATOM 8740 C C . HIS L 3 70 ? 1.122 -8.785 -16.719 1.00 24.84 70 HIS D C 1
ATOM 8741 O O . HIS L 3 70 ? 1.032 -10.014 -16.717 1.00 25.89 70 HIS D O 1
ATOM 8748 N N . LEU L 3 71 ? 0.379 -8.043 -17.529 1.00 29.20 71 LEU D N 1
ATOM 8749 C CA . LEU L 3 71 ? -0.615 -8.616 -18.427 1.00 23.97 71 LEU D CA 1
ATOM 8750 C C . LEU L 3 71 ? -0.082 -8.844 -19.834 1.00 27.41 71 LEU D C 1
ATOM 8751 O O . LEU L 3 71 ? -0.719 -9.519 -20.654 1.00 27.25 71 LEU D O 1
ATOM 8756 N N . GLY L 3 72 ? 1.096 -8.304 -20.174 1.00 22.30 72 GLY D N 1
ATOM 8757 C CA . GLY L 3 72 ? 1.590 -8.523 -21.532 1.00 20.12 72 GLY D CA 1
ATOM 8758 C C . GLY L 3 72 ? 0.616 -7.947 -22.546 1.00 25.57 72 GLY D C 1
ATOM 8759 O O . GLY L 3 72 ? 0.068 -6.858 -22.322 1.00 28.29 72 GLY D O 1
ATOM 8760 N N . MET L 3 73 ? 0.384 -8.645 -23.654 1.00 25.89 73 MET D N 1
ATOM 8761 C CA . MET L 3 73 ? -0.517 -8.120 -24.683 1.00 23.80 73 MET D CA 1
ATOM 8762 C C . MET L 3 73 ? -1.945 -8.615 -24.515 1.00 27.10 73 MET D C 1
ATOM 8763 O O . MET L 3 73 ? -2.880 -7.959 -24.979 1.00 25.91 73 MET D O 1
ATOM 8768 N N . SER L 3 74 ? -2.155 -9.767 -23.872 1.00 26.91 74 SER D N 1
ATOM 8769 C CA . SER L 3 74 ? -3.516 -10.311 -23.854 1.00 24.00 74 SER D CA 1
ATOM 8770 C C . SER L 3 74 ? -3.937 -10.829 -22.490 1.00 28.44 74 SER D C 1
ATOM 8771 O O . SER L 3 74 ? -4.875 -11.630 -22.374 1.00 31.86 74 SER D O 1
ATOM 8774 N N . GLY L 3 75 ? -3.284 -10.405 -21.410 1.00 25.35 75 GLY D N 1
ATOM 8775 C CA . GLY L 3 75 ? -3.654 -10.922 -20.099 1.00 25.05 75 GLY D CA 1
ATOM 8776 C C . GLY L 3 75 ? -4.756 -10.110 -19.446 1.00 27.75 75 GLY D C 1
ATOM 8777 O O . GLY L 3 75 ? -4.936 -8.936 -19.769 1.00 28.37 75 GLY D O 1
ATOM 8778 N N . SER L 3 76 ? -5.486 -10.707 -18.505 1.00 29.17 76 SER D N 1
ATOM 8779 C CA . SER L 3 76 ? -6.500 -10.004 -17.735 1.00 29.05 76 SER D CA 1
ATOM 8780 C C . SER L 3 76 ? -6.698 -10.669 -16.370 1.00 31.12 76 SER D C 1
ATOM 8781 O O . SER L 3 76 ? -6.313 -11.820 -16.161 1.00 32.10 76 SER D O 1
ATOM 8784 N N . LEU L 3 77 ? -7.312 -9.933 -15.462 1.00 27.45 77 LEU D N 1
ATOM 8785 C CA . LEU L 3 77 ? -7.572 -10.353 -14.104 1.00 32.60 77 LEU D CA 1
ATOM 8786 C C . LEU L 3 77 ? -9.060 -10.240 -13.782 1.00 38.69 77 LEU D C 1
ATOM 8787 O O . LEU L 3 77 ? -9.711 -9.279 -14.184 1.00 37.01 77 LEU D O 1
ATOM 8792 N N . ARG L 3 78 ? -9.595 -11.208 -13.066 1.00 39.50 78 ARG D N 1
ATOM 8793 C CA . ARG L 3 78 ? -10.977 -11.257 -12.630 1.00 43.27 78 ARG D CA 1
ATOM 8794 C C . ARG L 3 78 ? -11.058 -11.677 -11.163 1.00 40.58 78 ARG D C 1
ATOM 8795 O O . ARG L 3 78 ? -10.224 -12.464 -10.711 1.00 42.81 78 ARG D O 1
ATOM 8803 N N . ILE L 3 79 ? -12.040 -11.181 -10.423 1.00 40.66 79 ILE D N 1
ATOM 8804 C CA . ILE L 3 79 ? -12.287 -11.722 -9.089 1.00 39.28 79 ILE D CA 1
ATOM 8805 C C . ILE L 3 79 ? -13.400 -12.761 -9.187 1.00 39.88 79 ILE D C 1
ATOM 8806 O O . ILE L 3 79 ? -14.513 -12.413 -9.586 1.00 44.53 79 ILE D O 1
ATOM 8811 N N . LEU L 3 80 ? -13.132 -14.013 -8.840 1.00 41.17 80 LEU D N 1
ATOM 8812 C CA . LEU L 3 80 ? -14.184 -15.031 -8.877 1.00 48.05 80 LEU D CA 1
ATOM 8813 C C . LEU L 3 80 ? -14.837 -15.203 -7.508 1.00 54.59 80 LEU D C 1
ATOM 8814 O O . LEU L 3 80 ? -14.172 -15.184 -6.472 1.00 45.97 80 LEU D O 1
ATOM 8819 N N . PRO L 3 81 ? -16.151 -15.387 -7.493 1.00 59.53 81 PRO D N 1
ATOM 8820 C CA . PRO L 3 81 ? -16.882 -15.570 -6.237 1.00 60.62 81 PRO D CA 1
ATOM 8821 C C . PRO L 3 81 ? -16.464 -16.852 -5.509 1.00 60.80 81 PRO D C 1
ATOM 8822 O O . PRO L 3 81 ? -16.378 -16.910 -4.290 1.00 67.11 81 PRO D O 1
ATOM 8826 N N . GLU L 3 82 ? -16.201 -17.875 -6.313 1.00 58.61 82 GLU D N 1
ATOM 8827 C CA . GLU L 3 82 ? -15.786 -19.184 -5.846 1.00 58.80 82 GLU D CA 1
ATOM 8828 C C . GLU L 3 82 ? -14.796 -19.813 -6.823 1.00 65.26 82 GLU D C 1
ATOM 8829 O O . GLU L 3 82 ? -14.563 -19.264 -7.899 1.00 70.24 82 GLU D O 1
ATOM 8831 N N . GLU L 3 83 ? -14.234 -20.953 -6.447 1.00 68.89 83 GLU D N 1
ATOM 8832 C CA . GLU L 3 83 ? -13.291 -21.664 -7.301 1.00 74.01 83 GLU D CA 1
ATOM 8833 C C . GLU L 3 83 ? -13.998 -22.349 -8.466 1.00 76.15 83 GLU D C 1
ATOM 8834 O O . GLU L 3 83 ? -14.422 -23.506 -8.374 1.00 96.59 83 GLU D O 1
ATOM 8840 N N . LEU L 3 84 ? -14.120 -21.631 -9.582 1.00 74.32 84 LEU D N 1
ATOM 8841 C CA . LEU L 3 84 ? -14.705 -22.181 -10.804 1.00 65.43 84 LEU D CA 1
ATOM 8842 C C . LEU L 3 84 ? -13.655 -22.991 -11.552 1.00 64.08 84 LEU D C 1
ATOM 8843 O O . LEU L 3 84 ? -12.462 -22.687 -11.493 1.00 66.10 84 LEU D O 1
ATOM 8848 N N . PRO L 3 85 ? -14.051 -24.034 -12.273 1.00 65.62 85 PRO D N 1
ATOM 8849 C CA . PRO L 3 85 ? -13.066 -24.753 -13.097 1.00 58.31 85 PRO D CA 1
ATOM 8850 C C . PRO L 3 85 ? -12.432 -23.790 -14.095 1.00 47.58 85 PRO D C 1
ATOM 8851 O O . PRO L 3 85 ? -13.050 -22.817 -14.530 1.00 38.23 85 PRO D O 1
ATOM 8855 N N . PRO L 3 86 ? -11.186 -24.052 -14.461 1.00 43.61 86 PRO D N 1
ATOM 8856 C CA . PRO L 3 86 ? -10.463 -23.138 -15.344 1.00 44.27 86 PRO D CA 1
ATOM 8857 C C . PRO L 3 86 ? -10.771 -23.360 -16.820 1.00 42.76 86 PRO D C 1
ATOM 8858 O O . PRO L 3 86 ? -11.074 -24.483 -17.234 1.00 35.36 86 PRO D O 1
ATOM 8862 N N . GLU L 3 87 ? -10.654 -22.284 -17.586 1.00 42.83 87 GLU D N 1
ATOM 8863 C CA . GLU L 3 87 ? -10.667 -22.338 -19.044 1.00 41.66 87 GLU D CA 1
ATOM 8864 C C . GLU L 3 87 ? -9.242 -22.538 -19.559 1.00 36.14 87 GLU D C 1
ATOM 8865 O O . GLU L 3 87 ? -8.267 -22.438 -18.811 1.00 35.76 87 GLU D O 1
ATOM 8871 N N . LYS L 3 88 ? -9.117 -22.835 -20.844 1.00 34.73 88 LYS D N 1
ATOM 8872 C CA . LYS L 3 88 ? -7.819 -23.253 -21.372 1.00 36.53 88 LYS D CA 1
ATOM 8873 C C . LYS L 3 88 ? -6.717 -22.234 -21.132 1.00 31.05 88 LYS D C 1
ATOM 8874 O O . LYS L 3 88 ? -5.536 -22.584 -21.112 1.00 32.41 88 LYS D O 1
ATOM 8880 N N . HIS L 3 89 ? -7.039 -20.960 -20.946 1.00 28.38 89 HIS D N 1
ATOM 8881 C CA . HIS L 3 89 ? -5.978 -19.960 -20.836 1.00 30.40 89 HIS D CA 1
ATOM 8882 C C . HIS L 3 89 ? -5.954 -19.340 -19.445 1.00 34.47 89 HIS D C 1
ATOM 8883 O O . HIS L 3 89 ? -5.313 -18.311 -19.220 1.00 34.71 89 HIS D O 1
ATOM 8890 N N . ASP L 3 90 ? -6.661 -19.986 -18.520 1.00 29.82 90 ASP D N 1
ATOM 8891 C CA . ASP L 3 90 ? -6.671 -19.524 -17.131 1.00 31.95 90 ASP D CA 1
ATOM 8892 C C . ASP L 3 90 ? -5.456 -20.081 -16.408 1.00 34.25 90 ASP D C 1
ATOM 8893 O O . ASP L 3 90 ? -5.556 -21.090 -15.712 1.00 37.29 90 ASP D O 1
ATOM 8898 N N . HIS L 3 91 ? -4.307 -19.442 -16.583 1.00 29.66 91 HIS D N 1
ATOM 8899 C CA . HIS L 3 91 ? -3.021 -19.982 -16.178 1.00 28.80 91 HIS D CA 1
ATOM 8900 C C . HIS L 3 91 ? -2.679 -19.823 -14.705 1.00 28.13 91 HIS D C 1
ATOM 8901 O O . HIS L 3 91 ? -1.916 -20.635 -14.168 1.00 26.16 91 HIS D O 1
ATOM 8908 N N . VAL L 3 92 ? -3.192 -18.804 -14.022 1.00 27.63 92 VAL D N 1
ATOM 8909 C CA . VAL L 3 92 ? -2.857 -18.676 -12.604 1.00 28.03 92 VAL D CA 1
ATOM 8910 C C . VAL L 3 92 ? -4.061 -18.174 -11.809 1.00 29.17 92 VAL D C 1
ATOM 8911 O O . VAL L 3 92 ? -4.724 -17.211 -12.191 1.00 32.85 92 VAL D O 1
ATOM 8915 N N . ASP L 3 93 ? -4.303 -18.861 -10.694 1.00 33.08 93 ASP D N 1
ATOM 8916 C CA . ASP L 3 93 ? -5.319 -18.468 -9.728 1.00 35.51 93 ASP D CA 1
ATOM 8917 C C . ASP L 3 93 ? -4.685 -18.199 -8.365 1.00 37.21 93 ASP D C 1
ATOM 8918 O O . ASP L 3 93 ? -3.730 -18.858 -7.956 1.00 33.41 93 ASP D O 1
ATOM 8923 N N . LEU L 3 94 ? -5.230 -17.223 -7.649 1.00 39.56 94 LEU D N 1
ATOM 8924 C CA . LEU L 3 94 ? -4.837 -16.996 -6.259 1.00 36.64 94 LEU D CA 1
ATOM 8925 C C . LEU L 3 94 ? -6.061 -17.238 -5.378 1.00 35.12 94 LEU D C 1
ATOM 8926 O O . LEU L 3 94 ? -6.991 -16.424 -5.372 1.00 35.07 94 LEU D O 1
ATOM 8931 N N . VAL L 3 95 ? -6.080 -18.356 -4.652 1.00 36.61 95 VAL D N 1
ATOM 8932 C CA . VAL L 3 95 ? -7.257 -18.657 -3.825 1.00 32.97 95 VAL D CA 1
ATOM 8933 C C . VAL L 3 95 ? -7.143 -18.007 -2.451 1.00 29.69 95 VAL D C 1
ATOM 8934 O O . VAL L 3 95 ? -6.269 -18.351 -1.653 1.00 40.00 95 VAL D O 1
ATOM 8938 N N . MET L 3 96 ? -8.041 -17.075 -2.182 1.00 30.22 96 MET D N 1
ATOM 8939 C CA . MET L 3 96 ? -8.088 -16.266 -0.983 1.00 35.83 96 MET D CA 1
ATOM 8940 C C . MET L 3 96 ? -8.863 -16.896 0.169 1.00 42.10 96 MET D C 1
ATOM 8941 O O . MET L 3 96 ? -9.740 -17.740 0.001 1.00 38.07 96 MET D O 1
ATOM 8946 N N . SER L 3 97 ? -8.535 -16.447 1.376 1.00 42.69 97 SER D N 1
ATOM 8947 C CA . SER L 3 97 ? -9.189 -16.899 2.592 1.00 45.89 97 SER D CA 1
ATOM 8948 C C . SER L 3 97 ? -10.673 -16.551 2.607 1.00 49.31 97 SER D C 1
ATOM 8949 O O . SER L 3 97 ? -11.454 -17.250 3.255 1.00 64.04 97 SER D O 1
ATOM 8952 N N . ASN L 3 98 ? -11.061 -15.482 1.914 1.00 47.76 98 ASN D N 1
ATOM 8953 C CA . ASN L 3 98 ? -12.471 -15.086 1.909 1.00 50.43 98 ASN D CA 1
ATOM 8954 C C . ASN L 3 98 ? -13.255 -15.853 0.850 1.00 58.45 98 ASN D C 1
ATOM 8955 O O . ASN L 3 98 ? -14.355 -15.451 0.453 1.00 67.56 98 ASN D O 1
ATOM 8960 N N . GLY L 3 99 ? -12.690 -16.967 0.388 1.00 56.21 99 GLY D N 1
ATOM 8961 C CA . GLY L 3 99 ? -13.334 -17.792 -0.613 1.00 54.44 99 GLY D CA 1
ATOM 8962 C C . GLY L 3 99 ? -13.334 -17.175 -1.991 1.00 53.33 99 GLY D C 1
ATOM 8963 O O . GLY L 3 99 ? -13.759 -17.788 -2.975 1.00 63.15 99 GLY D O 1
ATOM 8964 N N . LYS L 3 100 ? -12.859 -15.930 -2.122 1.00 48.61 100 LYS D N 1
ATOM 8965 C CA . LYS L 3 100 ? -12.790 -15.379 -3.476 1.00 45.10 100 LYS D CA 1
ATOM 8966 C C . LYS L 3 100 ? -11.528 -15.877 -4.172 1.00 45.01 100 LYS D C 1
ATOM 8967 O O . LYS L 3 100 ? -10.602 -16.401 -3.547 1.00 43.30 100 LYS D O 1
ATOM 8973 N N . VAL L 3 101 ? -11.510 -15.728 -5.493 1.00 42.15 101 VAL D N 1
ATOM 8974 C CA . VAL L 3 101 ? -10.366 -16.207 -6.261 1.00 41.97 101 VAL D CA 1
ATOM 8975 C C . VAL L 3 101 ? -9.940 -15.154 -7.283 1.00 38.24 101 VAL D C 1
ATOM 8976 O O . VAL L 3 101 ? -10.776 -14.560 -7.963 1.00 34.24 101 VAL D O 1
ATOM 8980 N N . LEU L 3 102 ? -8.638 -14.940 -7.357 1.00 34.42 102 LEU D N 1
ATOM 8981 C CA . LEU L 3 102 ? -8.074 -14.042 -8.357 1.00 34.18 102 LEU D CA 1
ATOM 8982 C C . LEU L 3 102 ? -7.612 -14.877 -9.548 1.00 33.22 102 LEU D C 1
ATOM 8983 O O . LEU L 3 102 ? -6.635 -15.627 -9.422 1.00 33.59 102 LEU D O 1
ATOM 8988 N N . ARG L 3 103 ? -8.289 -14.757 -10.680 1.00 34.58 103 ARG D N 1
ATOM 8989 C CA . ARG L 3 103 ? -7.987 -15.526 -11.878 1.00 33.02 103 ARG D CA 1
ATOM 8990 C C . ARG L 3 103 ? -7.308 -14.709 -12.978 1.00 31.67 103 ARG D C 1
ATOM 8991 O O . ARG L 3 103 ? -7.822 -13.680 -13.421 1.00 30.43 103 ARG D O 1
ATOM 8999 N N . TYR L 3 104 ? -6.156 -15.187 -13.415 1.00 32.74 104 TYR D N 1
ATOM 9000 C CA . TYR L 3 104 ? -5.335 -14.626 -14.479 1.00 32.56 104 TYR D CA 1
ATOM 9001 C C . TYR L 3 104 ? -5.495 -15.439 -15.763 1.00 33.13 104 TYR D C 1
ATOM 9002 O O . TYR L 3 104 ? -5.280 -16.655 -15.726 1.00 28.60 104 TYR D O 1
ATOM 9011 N N . THR L 3 105 ? -5.870 -14.757 -16.839 1.00 31.03 105 THR D N 1
ATOM 9012 C CA . THR L 3 105 ? -6.085 -15.355 -18.156 1.00 28.11 105 THR D CA 1
ATOM 9013 C C . THR L 3 105 ? -5.148 -14.734 -19.173 1.00 26.97 105 THR D C 1
ATOM 9014 O O . THR L 3 105 ? -5.031 -13.509 -19.249 1.00 29.19 105 THR D O 1
ATOM 9018 N N . ASP L 3 106 ? -4.454 -15.532 -19.980 1.00 25.97 106 ASP D N 1
ATOM 9019 C CA . ASP L 3 106 ? -3.470 -14.923 -20.882 1.00 24.33 106 ASP D CA 1
ATOM 9020 C C . ASP L 3 106 ? -3.136 -15.857 -22.036 1.00 25.83 106 ASP D C 1
ATOM 9021 O O . ASP L 3 106 ? -2.245 -16.695 -21.981 1.00 24.62 106 ASP D O 1
ATOM 9026 N N . PRO L 3 107 ? -3.920 -15.713 -23.106 1.00 26.83 107 PRO D N 1
ATOM 9027 C CA . PRO L 3 107 ? -3.782 -16.596 -24.263 1.00 31.79 107 PRO D CA 1
ATOM 9028 C C . PRO L 3 107 ? -2.396 -16.554 -24.895 1.00 31.36 107 PRO D C 1
ATOM 9029 O O . PRO L 3 107 ? -1.763 -17.589 -25.104 1.00 31.07 107 PRO D O 1
ATOM 9033 N N . ARG L 3 108 ? -1.902 -15.363 -25.221 1.00 30.89 108 ARG D N 1
ATOM 9034 C CA . ARG L 3 108 ? -0.586 -15.264 -25.853 1.00 27.17 108 ARG D CA 1
ATOM 9035 C C . ARG L 3 108 ? 0.520 -15.561 -24.839 1.00 21.57 108 ARG D C 1
ATOM 9036 O O . ARG L 3 108 ? 1.625 -15.963 -25.218 1.00 23.17 108 ARG D O 1
ATOM 9044 N N . ARG L 3 109 ? 0.213 -15.386 -23.557 1.00 20.09 109 ARG D N 1
ATOM 9045 C CA . ARG L 3 109 ? 1.132 -15.617 -22.457 1.00 22.78 109 ARG D CA 1
ATOM 9046 C C . ARG L 3 109 ? 2.334 -14.686 -22.475 1.00 24.48 109 ARG D C 1
ATOM 9047 O O . ARG L 3 109 ? 3.457 -15.119 -22.194 1.00 23.41 109 ARG D O 1
ATOM 9055 N N . PHE L 3 110 ? 2.107 -13.412 -22.775 1.00 26.42 110 PHE D N 1
ATOM 9056 C CA . PHE L 3 110 ? 3.191 -12.429 -22.773 1.00 22.08 110 PHE D CA 1
ATOM 9057 C C . PHE L 3 110 ? 3.277 -11.718 -21.423 1.00 23.12 110 PHE D C 1
ATOM 9058 O O . PHE L 3 110 ? 4.152 -10.878 -21.201 1.00 25.52 110 PHE D O 1
ATOM 9066 N N . GLY L 3 111 ? 2.365 -12.057 -20.513 1.00 21.26 111 GLY D N 1
ATOM 9067 C CA . GLY L 3 111 ? 2.383 -11.486 -19.172 1.00 18.78 111 GLY D CA 1
ATOM 9068 C C . GLY L 3 111 ? 3.437 -12.145 -18.296 1.00 24.48 111 GLY D C 1
ATOM 9069 O O . GLY L 3 111 ? 4.295 -12.870 -18.806 1.00 27.55 111 GLY D O 1
ATOM 9070 N N . ALA L 3 112 ? 3.393 -11.903 -16.990 1.00 22.12 112 ALA D N 1
ATOM 9071 C CA . ALA L 3 112 ? 4.362 -12.490 -16.075 1.00 22.22 112 ALA D CA 1
ATOM 9072 C C . ALA L 3 112 ? 3.837 -12.506 -14.637 1.00 27.94 112 ALA D C 1
ATOM 9073 O O . ALA L 3 112 ? 3.092 -11.627 -14.217 1.00 24.43 112 ALA D O 1
ATOM 9075 N N . TRP L 3 113 ? 4.263 -13.545 -13.923 1.00 30.16 113 TRP D N 1
ATOM 9076 C CA . TRP L 3 113 ? 4.000 -13.715 -12.498 1.00 28.14 113 TRP D CA 1
ATOM 9077 C C . TRP L 3 113 ? 5.347 -13.905 -11.796 1.00 27.62 113 TRP D C 1
ATOM 9078 O O . TRP L 3 113 ? 6.012 -14.929 -11.945 1.00 24.66 113 TRP D O 1
ATOM 9089 N N . LEU L 3 114 ? 5.755 -12.870 -11.063 1.00 25.88 114 LEU D N 1
ATOM 9090 C CA . LEU L 3 114 ? 7.078 -12.861 -10.456 1.00 27.56 114 LEU D CA 1
ATOM 9091 C C . LEU L 3 114 ? 7.014 -12.438 -8.991 1.00 32.40 114 LEU D C 1
ATOM 9092 O O . LEU L 3 114 ? 6.093 -11.741 -8.568 1.00 32.35 114 LEU D O 1
ATOM 9097 N N . TRP L 3 115 ? 8.017 -12.885 -8.248 1.00 36.08 115 TRP D N 1
ATOM 9098 C CA . TRP L 3 115 ? 8.175 -12.586 -6.835 1.00 37.57 115 TRP D CA 1
ATOM 9099 C C . TRP L 3 115 ? 9.477 -11.828 -6.601 1.00 32.20 115 TRP D C 1
ATOM 9100 O O . TRP L 3 115 ? 10.498 -12.203 -7.179 1.00 36.18 115 TRP D O 1
ATOM 9111 N N . THR L 3 116 ? 9.429 -10.812 -5.753 1.00 35.91 116 THR D N 1
ATOM 9112 C CA . THR L 3 116 ? 10.656 -10.145 -5.321 1.00 36.03 116 THR D CA 1
ATOM 9113 C C . THR L 3 116 ? 10.590 -9.823 -3.827 1.00 32.62 116 THR D C 1
ATOM 9114 O O . THR L 3 116 ? 9.530 -9.481 -3.307 1.00 33.33 116 THR D O 1
ATOM 9118 N N . LYS L 3 117 ? 11.729 -9.951 -3.158 1.00 34.80 117 LYS D N 1
ATOM 9119 C CA . LYS L 3 117 ? 11.875 -9.580 -1.757 1.00 34.49 117 LYS D CA 1
ATOM 9120 C C . LYS L 3 117 ? 11.719 -8.071 -1.600 1.00 33.17 117 LYS D C 1
ATOM 9121 O O . LYS L 3 117 ? 10.927 -7.606 -0.777 1.00 38.19 117 LYS D O 1
ATOM 9123 N N . GLU L 3 118 ? 12.474 -7.333 -2.408 1.00 35.90 118 GLU D N 1
ATOM 9124 C CA . GLU L 3 118 ? 12.399 -5.882 -2.433 1.00 38.91 118 GLU D CA 1
ATOM 9125 C C . GLU L 3 118 ? 11.998 -5.379 -3.817 1.00 40.63 118 GLU D C 1
ATOM 9126 O O . GLU L 3 118 ? 12.484 -5.903 -4.823 1.00 43.65 118 GLU D O 1
ATOM 9132 N N . LEU L 3 119 ? 11.126 -4.375 -3.842 1.00 38.58 119 LEU D N 1
ATOM 9133 C CA . LEU L 3 119 ? 10.760 -3.745 -5.109 1.00 43.85 119 LEU D CA 1
ATOM 9134 C C . LEU L 3 119 ? 11.978 -2.996 -5.651 1.00 46.99 119 LEU D C 1
ATOM 9135 O O . LEU L 3 119 ? 12.279 -2.964 -6.841 1.00 38.16 119 LEU D O 1
ATOM 9140 N N . GLU L 3 120 ? 12.687 -2.394 -4.701 1.00 52.24 120 GLU D N 1
ATOM 9141 C CA . GLU L 3 120 ? 13.945 -1.714 -4.939 1.00 56.14 120 GLU D CA 1
ATOM 9142 C C . GLU L 3 120 ? 15.021 -2.661 -5.465 1.00 57.11 120 GLU D C 1
ATOM 9143 O O . GLU L 3 120 ? 14.996 -3.879 -5.292 1.00 49.08 120 GLU D O 1
ATOM 9145 N N . GLY L 3 121 ? 16.074 -2.102 -6.052 1.00 63.11 121 GLY D N 1
ATOM 9146 C CA . GLY L 3 121 ? 17.204 -2.922 -6.509 1.00 72.25 121 GLY D CA 1
ATOM 9147 C C . GLY L 3 121 ? 17.349 -2.911 -8.009 1.00 75.74 121 GLY D C 1
ATOM 9148 O O . GLY L 3 121 ? 17.944 -2.006 -8.590 1.00 90.49 121 GLY D O 1
ATOM 9149 N N . HIS L 3 122 ? 16.813 -3.942 -8.633 1.00 73.89 122 HIS D N 1
ATOM 9150 C CA . HIS L 3 122 ? 16.865 -4.013 -10.066 1.00 73.97 122 HIS D CA 1
ATOM 9151 C C . HIS L 3 122 ? 15.471 -4.313 -10.611 1.00 72.42 122 HIS D C 1
ATOM 9152 O O . HIS L 3 122 ? 14.623 -3.416 -10.710 1.00 75.91 122 HIS D O 1
ATOM 9159 N N . ASN L 3 123 ? 15.247 -5.547 -10.952 1.00 64.31 123 ASN D N 1
ATOM 9160 C CA . ASN L 3 123 ? 13.933 -5.943 -11.435 1.00 63.19 123 ASN D CA 1
ATOM 9161 C C . ASN L 3 123 ? 13.574 -5.369 -12.779 1.00 55.34 123 ASN D C 1
ATOM 9162 O O . ASN L 3 123 ? 14.342 -4.687 -13.472 1.00 67.15 123 ASN D O 1
ATOM 9167 N N . VAL L 3 124 ? 12.349 -5.676 -13.101 1.00 44.11 124 VAL D N 1
ATOM 9168 C CA . VAL L 3 124 ? 11.653 -5.227 -14.269 1.00 41.67 124 VAL D CA 1
ATOM 9169 C C . VAL L 3 124 ? 11.186 -3.810 -13.981 1.00 38.79 124 VAL D C 1
ATOM 9170 O O . VAL L 3 124 ? 10.581 -3.153 -14.834 1.00 49.95 124 VAL D O 1
ATOM 9174 N N . LEU L 3 125 ? 11.469 -3.329 -12.771 1.00 35.96 125 LEU D N 1
ATOM 9175 C CA . LEU L 3 125 ? 11.053 -1.989 -12.373 1.00 36.82 125 LEU D CA 1
ATOM 9176 C C . LEU L 3 125 ? 12.190 -0.976 -12.463 1.00 40.38 125 LEU D C 1
ATOM 9177 O O . LEU L 3 125 ? 11.960 0.237 -12.556 1.00 33.70 125 LEU D O 1
ATOM 9182 N N . THR L 3 126 ? 13.418 -1.469 -12.433 1.00 45.38 126 THR D N 1
ATOM 9183 C CA . THR L 3 126 ? 14.622 -0.662 -12.354 1.00 48.43 126 THR D CA 1
ATOM 9184 C C . THR L 3 126 ? 14.641 0.532 -13.307 1.00 49.39 126 THR D C 1
ATOM 9185 O O . THR L 3 126 ? 14.428 1.580 -12.676 1.00 67.08 126 THR D O 1
ATOM 9189 N N . HIS L 3 127 ? 14.852 0.503 -14.605 1.00 46.16 127 HIS D N 1
ATOM 9190 C CA . HIS L 3 127 ? 15.117 1.835 -15.186 1.00 50.54 127 HIS D CA 1
ATOM 9191 C C . HIS L 3 127 ? 13.872 2.384 -15.855 1.00 45.30 127 HIS D C 1
ATOM 9192 O O . HIS L 3 127 ? 13.911 3.002 -16.918 1.00 44.07 127 HIS D O 1
ATOM 9199 N N . LEU L 3 128 ? 12.734 2.146 -15.206 1.00 43.34 128 LEU D N 1
ATOM 9200 C CA . LEU L 3 128 ? 11.462 2.636 -15.722 1.00 38.23 128 LEU D CA 1
ATOM 9201 C C . LEU L 3 128 ? 11.358 4.151 -15.585 1.00 30.92 128 LEU D C 1
ATOM 9202 O O . LEU L 3 128 ? 11.730 4.671 -14.538 1.00 32.74 128 LEU D O 1
ATOM 9207 N N . GLY L 3 129 ? 10.849 4.827 -16.611 1.00 27.64 129 GLY D N 1
ATOM 9208 C CA . GLY L 3 129 ? 10.686 6.269 -16.578 1.00 24.15 129 GLY D CA 1
ATOM 9209 C C . GLY L 3 129 ? 9.650 6.727 -15.572 1.00 21.32 129 GLY D C 1
ATOM 9210 O O . GLY L 3 129 ? 8.972 5.939 -14.917 1.00 22.97 129 GLY D O 1
ATOM 9211 N N . PRO L 3 130 ? 9.492 8.035 -15.427 1.00 20.36 130 PRO D N 1
ATOM 9212 C CA . PRO L 3 130 ? 8.534 8.590 -14.476 1.00 26.81 130 PRO D CA 1
ATOM 9213 C C . PRO L 3 130 ? 7.082 8.252 -14.815 1.00 29.98 130 PRO D C 1
ATOM 9214 O O . PRO L 3 130 ? 6.726 8.029 -15.969 1.00 27.64 130 PRO D O 1
ATOM 9218 N N . GLU L 3 131 ? 6.252 8.226 -13.771 1.00 25.43 131 GLU D N 1
ATOM 9219 C CA . GLU L 3 131 ? 4.815 8.078 -13.931 1.00 26.29 131 GLU D CA 1
ATOM 9220 C C . GLU L 3 131 ? 4.274 9.312 -14.656 1.00 28.44 131 GLU D C 1
ATOM 9221 O O . GLU L 3 131 ? 4.579 10.449 -14.285 1.00 21.62 131 GLU D O 1
ATOM 9227 N N . PRO L 3 132 ? 3.484 9.107 -15.699 1.00 25.57 132 PRO D N 1
ATOM 9228 C CA . PRO L 3 132 ? 2.993 10.243 -16.487 1.00 22.93 132 PRO D CA 1
ATOM 9229 C C . PRO L 3 132 ? 2.043 11.128 -15.699 1.00 25.41 132 PRO D C 1
ATOM 9230 O O . PRO L 3 132 ? 1.940 12.330 -15.945 1.00 27.28 132 PRO D O 1
ATOM 9234 N N . LEU L 3 133 ? 1.324 10.568 -14.732 1.00 30.46 133 LEU D N 1
ATOM 9235 C CA . LEU L 3 133 ? 0.381 11.384 -13.968 1.00 35.69 133 LEU D CA 1
ATOM 9236 C C . LEU L 3 133 ? 1.057 12.134 -12.824 1.00 39.33 133 LEU D C 1
ATOM 9237 O O . LEU L 3 133 ? 0.416 12.928 -12.134 1.00 43.24 133 LEU D O 1
ATOM 9242 N N . SER L 3 134 ? 2.351 11.891 -12.625 1.00 36.92 134 SER D N 1
ATOM 9243 C CA . SER L 3 134 ? 3.092 12.581 -11.572 1.00 33.93 134 SER D CA 1
ATOM 9244 C C . SER L 3 134 ? 3.643 13.912 -12.070 1.00 33.18 134 SER D C 1
ATOM 9245 O O . SER L 3 134 ? 3.742 14.147 -13.275 1.00 36.29 134 SER D O 1
ATOM 9248 N N . ASP L 3 135 ? 3.988 14.801 -11.152 1.00 34.60 135 ASP D N 1
ATOM 9249 C CA . ASP L 3 135 ? 4.516 16.116 -11.505 1.00 35.19 135 ASP D CA 1
ATOM 9250 C C . ASP L 3 135 ? 5.928 15.979 -12.064 1.00 31.81 135 ASP D C 1
ATOM 9251 O O . ASP L 3 135 ? 6.444 16.891 -12.704 1.00 32.25 135 ASP D O 1
ATOM 9256 N N . ASP L 3 136 ? 6.539 14.825 -11.806 1.00 32.56 136 ASP D N 1
ATOM 9257 C CA . ASP L 3 136 ? 7.823 14.470 -12.383 1.00 33.61 136 ASP D CA 1
ATOM 9258 C C . ASP L 3 136 ? 7.756 14.420 -13.902 1.00 36.44 136 ASP D C 1
ATOM 9259 O O . ASP L 3 136 ? 8.748 14.679 -14.579 1.00 37.11 136 ASP D O 1
ATOM 9264 N N . PHE L 3 137 ? 6.572 14.085 -14.429 1.00 33.35 137 PHE D N 1
ATOM 9265 C CA . PHE L 3 137 ? 6.418 14.128 -15.880 1.00 27.02 137 PHE D CA 1
ATOM 9266 C C . PHE L 3 137 ? 5.914 15.498 -16.314 1.00 28.28 137 PHE D C 1
ATOM 9267 O O . PHE L 3 137 ? 4.757 15.832 -16.071 1.00 27.63 137 PHE D O 1
ATOM 9275 N N . ASN L 3 138 ? 6.767 16.313 -16.945 1.00 28.40 138 ASN D N 1
ATOM 9276 C CA . ASN L 3 138 ? 6.242 17.610 -17.386 1.00 32.57 138 ASN D CA 1
ATOM 9277 C C . ASN L 3 138 ? 6.900 18.059 -18.685 1.00 31.89 138 ASN D C 1
ATOM 9278 O O . ASN L 3 138 ? 7.740 17.369 -19.246 1.00 30.42 138 ASN D O 1
ATOM 9283 N N . GLY L 3 139 ? 6.483 19.221 -19.168 1.00 24.79 139 GLY D N 1
ATOM 9284 C CA . GLY L 3 139 ? 6.894 19.738 -20.459 1.00 24.62 139 GLY D CA 1
ATOM 9285 C C . GLY L 3 139 ? 8.368 20.064 -20.525 1.00 24.00 139 GLY D C 1
ATOM 9286 O O . GLY L 3 139 ? 9.067 19.785 -21.499 1.00 26.25 139 GLY D O 1
ATOM 9287 N N . GLU L 3 140 ? 8.869 20.683 -19.459 1.00 27.89 140 GLU D N 1
ATOM 9288 C CA . GLU L 3 140 ? 10.303 20.961 -19.399 1.00 30.79 140 GLU D CA 1
ATOM 9289 C C . GLU L 3 140 ? 11.100 19.663 -19.442 1.00 30.50 140 GLU D C 1
ATOM 9290 O O . GLU L 3 140 ? 12.125 19.555 -20.119 1.00 33.54 140 GLU D O 1
ATOM 9296 N N . TYR L 3 141 ? 10.634 18.651 -18.706 1.00 25.44 141 TYR D N 1
ATOM 9297 C CA . TYR L 3 141 ? 11.315 17.357 -18.700 1.00 27.33 141 TYR D CA 1
ATOM 9298 C C . TYR L 3 141 ? 11.326 16.770 -20.112 1.00 26.57 141 TYR D C 1
ATOM 9299 O O . TYR L 3 141 ? 12.335 16.326 -20.652 1.00 28.28 141 TYR D O 1
ATOM 9308 N N . LEU L 3 142 ? 10.129 16.777 -20.697 1.00 23.55 142 LEU D N 1
ATOM 9309 C CA . LEU L 3 142 ? 9.910 16.230 -22.025 1.00 22.40 142 LEU D CA 1
ATOM 9310 C C . LEU L 3 142 ? 10.777 16.965 -23.030 1.00 27.56 142 LEU D C 1
ATOM 9311 O O . LEU L 3 142 ? 11.458 16.346 -23.850 1.00 32.39 142 LEU D O 1
ATOM 9316 N N . HIS L 3 143 ? 10.759 18.296 -22.946 1.00 27.42 143 HIS D N 1
ATOM 9317 C CA . HIS L 3 143 ? 11.558 19.085 -23.882 1.00 22.17 143 HIS D CA 1
ATOM 9318 C C . HIS L 3 143 ? 13.031 18.724 -23.758 1.00 25.68 143 HIS D C 1
ATOM 9319 O O . HIS L 3 143 ? 13.693 18.530 -24.777 1.00 33.19 143 HIS D O 1
ATOM 9326 N N . GLN L 3 144 ? 13.493 18.639 -22.525 1.00 26.79 144 GLN D N 1
ATOM 9327 C CA . GLN L 3 144 ? 14.836 18.227 -22.150 1.00 29.50 144 GLN D CA 1
ATOM 9328 C C . GLN L 3 144 ? 15.193 16.860 -22.734 1.00 30.23 144 GLN D C 1
ATOM 9329 O O . GLN L 3 144 ? 16.258 16.709 -23.333 1.00 26.21 144 GLN D O 1
ATOM 9335 N N . LYS L 3 145 ? 14.296 15.888 -22.539 1.00 23.86 145 LYS D N 1
ATOM 9336 C CA . LYS L 3 145 ? 14.548 14.521 -22.971 1.00 26.01 145 LYS D CA 1
ATOM 9337 C C . LYS L 3 145 ? 14.480 14.357 -24.480 1.00 25.33 145 LYS D C 1
ATOM 9338 O O . LYS L 3 145 ? 15.001 13.381 -25.023 1.00 23.57 145 LYS D O 1
ATOM 9344 N N . CYS L 3 146 ? 13.832 15.287 -25.183 1.00 23.94 146 CYS D N 1
ATOM 9345 C CA . CYS L 3 146 ? 13.727 15.131 -26.631 1.00 24.76 146 CYS D CA 1
ATOM 9346 C C . CYS L 3 146 ? 14.915 15.709 -27.388 1.00 22.66 146 CYS D C 1
ATOM 9347 O O . CYS L 3 146 ? 15.140 15.341 -28.544 1.00 24.48 146 CYS D O 1
ATOM 9350 N N . ALA L 3 147 ? 15.641 16.611 -26.742 1.00 24.69 147 ALA D N 1
ATOM 9351 C CA . ALA L 3 147 ? 16.669 17.401 -27.400 1.00 28.66 147 ALA D CA 1
ATOM 9352 C C . ALA L 3 147 ? 17.636 16.558 -28.213 1.00 29.89 147 ALA D C 1
ATOM 9353 O O . ALA L 3 147 ? 18.069 16.948 -29.302 1.00 31.76 147 ALA D O 1
ATOM 9355 N N . LYS L 3 148 ? 18.010 15.374 -27.732 1.00 31.72 148 LYS D N 1
ATOM 9356 C CA . LYS L 3 148 ? 19.021 14.654 -28.525 1.00 32.34 148 LYS D CA 1
ATOM 9357 C C . LYS L 3 148 ? 18.397 13.537 -29.340 1.00 31.54 148 LYS D C 1
ATOM 9358 O O . LYS L 3 148 ? 19.086 12.772 -30.013 1.00 29.22 148 LYS D O 1
ATOM 9364 N N . LYS L 3 149 ? 17.068 13.414 -29.302 1.00 25.13 149 LYS D N 1
ATOM 9365 C CA . LYS L 3 149 ? 16.471 12.335 -30.100 1.00 26.23 149 LYS D CA 1
ATOM 9366 C C . LYS L 3 149 ? 16.568 12.627 -31.588 1.00 27.10 149 LYS D C 1
ATOM 9367 O O . LYS L 3 149 ? 16.624 13.782 -32.012 1.00 31.20 149 LYS D O 1
ATOM 9373 N N . LYS L 3 150 ? 16.596 11.581 -32.408 1.00 21.53 150 LYS D N 1
ATOM 9374 C CA . LYS L 3 150 ? 16.715 11.751 -33.847 1.00 20.73 150 LYS D CA 1
ATOM 9375 C C . LYS L 3 150 ? 15.543 11.113 -34.569 1.00 27.03 150 LYS D C 1
ATOM 9376 O O . LYS L 3 150 ? 15.524 11.016 -35.802 1.00 34.44 150 LYS D O 1
ATOM 9382 N N . THR L 3 151 ? 14.549 10.672 -33.806 1.00 26.01 151 THR D N 1
ATOM 9383 C CA . THR L 3 151 ? 13.452 9.924 -34.427 1.00 21.81 151 THR D CA 1
ATOM 9384 C C . THR L 3 151 ? 12.098 10.552 -34.123 1.00 27.95 151 THR D C 1
ATOM 9385 O O . THR L 3 151 ? 12.041 11.635 -33.541 1.00 27.83 151 THR D O 1
ATOM 9389 N N . ALA L 3 152 ? 11.000 9.914 -34.503 1.00 24.42 152 ALA D N 1
ATOM 9390 C CA . ALA L 3 152 ? 9.645 10.426 -34.387 1.00 22.00 152 ALA D CA 1
ATOM 9391 C C . ALA L 3 152 ? 9.113 10.440 -32.960 1.00 26.22 152 ALA D C 1
ATOM 9392 O O . ALA L 3 152 ? 9.517 9.659 -32.106 1.00 19.98 152 ALA D O 1
ATOM 9394 N N . ILE L 3 153 ? 8.170 11.349 -32.690 1.00 20.53 153 ILE D N 1
ATOM 9395 C CA . ILE L 3 153 ? 7.673 11.532 -31.334 1.00 15.62 153 ILE D CA 1
ATOM 9396 C C . ILE L 3 153 ? 6.797 10.382 -30.864 1.00 15.12 153 ILE D C 1
ATOM 9397 O O . ILE L 3 153 ? 6.808 10.025 -29.683 1.00 18.22 153 ILE D O 1
ATOM 9402 N N . LYS L 3 154 ? 6.026 9.784 -31.760 1.00 15.47 154 LYS D N 1
ATOM 9403 C CA . LYS L 3 154 ? 5.099 8.734 -31.361 1.00 21.82 154 LYS D CA 1
ATOM 9404 C C . LYS L 3 154 ? 5.798 7.531 -30.738 1.00 26.81 154 LYS D C 1
ATOM 9405 O O . LYS L 3 154 ? 5.432 7.097 -29.631 1.00 20.78 154 LYS D O 1
ATOM 9411 N N . PRO L 3 155 ? 6.786 6.913 -31.371 1.00 21.05 155 PRO D N 1
ATOM 9412 C CA . PRO L 3 155 ? 7.416 5.750 -30.708 1.00 19.36 155 PRO D CA 1
ATOM 9413 C C . PRO L 3 155 ? 8.156 6.150 -29.440 1.00 22.58 155 PRO D C 1
ATOM 9414 O O . PRO L 3 155 ? 8.288 5.328 -28.520 1.00 22.65 155 PRO D O 1
ATOM 9418 N N . TRP L 3 156 ? 8.633 7.391 -29.364 1.00 22.84 156 TRP D N 1
ATOM 9419 C CA . TRP L 3 156 ? 9.319 7.907 -28.179 1.00 12.55 156 TRP D CA 1
ATOM 9420 C C . TRP L 3 156 ? 8.395 7.965 -26.978 1.00 19.12 156 TRP D C 1
ATOM 9421 O O . TRP L 3 156 ? 8.826 7.716 -25.841 1.00 20.00 156 TRP D O 1
ATOM 9432 N N . LEU L 3 157 ? 7.121 8.306 -27.190 1.00 19.81 157 LEU D N 1
ATOM 9433 C CA . LEU L 3 157 ? 6.148 8.300 -26.102 1.00 19.37 157 LEU D CA 1
ATOM 9434 C C . LEU L 3 157 ? 5.926 6.873 -25.602 1.00 17.93 157 LEU D C 1
ATOM 9435 O O . LEU L 3 157 ? 5.570 6.650 -24.446 1.00 18.23 157 LEU D O 1
ATOM 9440 N N . MET L 3 158 ? 6.140 5.901 -26.486 1.00 17.72 158 MET D N 1
ATOM 9441 C CA . MET L 3 158 ? 5.938 4.500 -26.108 1.00 22.39 158 MET D CA 1
ATOM 9442 C C . MET L 3 158 ? 7.196 3.876 -25.513 1.00 26.50 158 MET D C 1
ATOM 9443 O O . MET L 3 158 ? 7.265 2.665 -25.321 1.00 21.61 158 MET D O 1
ATOM 9448 N N . ASP L 3 159 ? 8.204 4.696 -25.235 1.00 23.71 159 ASP D N 1
ATOM 9449 C CA . ASP L 3 159 ? 9.464 4.196 -24.688 1.00 19.69 159 ASP D CA 1
ATOM 9450 C C . ASP L 3 159 ? 9.475 4.406 -23.180 1.00 23.61 159 ASP D C 1
ATOM 9451 O O . ASP L 3 159 ? 9.523 5.548 -22.726 1.00 22.84 159 ASP D O 1
ATOM 9456 N N . ASN L 3 160 ? 9.420 3.332 -22.408 1.00 20.98 160 ASN D N 1
ATOM 9457 C CA . ASN L 3 160 ? 9.338 3.392 -20.953 1.00 19.26 160 ASN D CA 1
ATOM 9458 C C . ASN L 3 160 ? 10.500 4.119 -20.310 1.00 22.08 160 ASN D C 1
ATOM 9459 O O . ASN L 3 160 ? 10.435 4.486 -19.132 1.00 25.98 160 ASN D O 1
ATOM 9464 N N . LYS L 3 161 ? 11.586 4.326 -21.061 1.00 21.54 161 LYS D N 1
ATOM 9465 C CA . LYS L 3 161 ? 12.667 5.131 -20.478 1.00 30.51 161 LYS D CA 1
ATOM 9466 C C . LYS L 3 161 ? 12.249 6.596 -20.410 1.00 29.80 161 LYS D C 1
ATOM 9467 O O . LYS L 3 161 ? 12.701 7.338 -19.535 1.00 25.68 161 LYS D O 1
ATOM 9473 N N . LEU L 3 162 ? 11.377 7.043 -21.323 1.00 25.96 162 LEU D N 1
ATOM 9474 C CA . LEU L 3 162 ? 10.988 8.453 -21.289 1.00 22.52 162 LEU D CA 1
ATOM 9475 C C . LEU L 3 162 ? 9.871 8.688 -20.279 1.00 18.58 162 LEU D C 1
ATOM 9476 O O . LEU L 3 162 ? 9.877 9.632 -19.502 1.00 18.47 162 LEU D O 1
ATOM 9481 N N . VAL L 3 163 ? 8.887 7.803 -20.297 1.00 16.41 163 VAL D N 1
ATOM 9482 C CA . VAL L 3 163 ? 7.710 7.881 -19.437 1.00 17.99 163 VAL D CA 1
ATOM 9483 C C . VAL L 3 163 ? 6.971 6.553 -19.496 1.00 16.97 163 VAL D C 1
ATOM 9484 O O . VAL L 3 163 ? 6.960 5.909 -20.556 1.00 17.62 163 VAL D O 1
ATOM 9488 N N . VAL L 3 164 ? 6.361 6.094 -18.409 1.00 16.30 164 VAL D N 1
ATOM 9489 C CA . VAL L 3 164 ? 5.695 4.791 -18.484 1.00 20.76 164 VAL D CA 1
ATOM 9490 C C . VAL L 3 164 ? 4.194 4.923 -18.718 1.00 23.91 164 VAL D C 1
ATOM 9491 O O . VAL L 3 164 ? 3.612 5.990 -18.552 1.00 21.09 164 VAL D O 1
ATOM 9495 N N . GLY L 3 165 ? 3.604 3.790 -19.092 1.00 25.49 165 GLY D N 1
ATOM 9496 C CA . GLY L 3 165 ? 2.173 3.625 -19.180 1.00 24.67 165 GLY D CA 1
ATOM 9497 C C . GLY L 3 165 ? 1.547 4.014 -20.490 1.00 22.11 165 GLY D C 1
ATOM 9498 O O . GLY L 3 165 ? 0.392 3.677 -20.770 1.00 21.78 165 GLY D O 1
ATOM 9499 N N . VAL L 3 166 ? 2.266 4.738 -21.344 1.00 23.67 166 VAL D N 1
ATOM 9500 C CA . VAL L 3 166 ? 1.634 5.207 -22.580 1.00 18.45 166 VAL D CA 1
ATOM 9501 C C . VAL L 3 166 ? 1.917 4.267 -23.731 1.00 19.58 166 VAL D C 1
ATOM 9502 O O . VAL L 3 166 ? 2.966 4.352 -24.374 1.00 26.73 166 VAL D O 1
ATOM 9506 N N . GLY L 3 167 ? 0.998 3.341 -24.018 1.00 18.79 167 GLY D N 1
ATOM 9507 C CA . GLY L 3 167 ? 1.206 2.383 -25.084 1.00 19.01 167 GLY D CA 1
ATOM 9508 C C . GLY L 3 167 ? 0.639 2.808 -26.422 1.00 27.51 167 GLY D C 1
ATOM 9509 O O . GLY L 3 167 ? 0.400 3.988 -26.711 1.00 23.37 167 GLY D O 1
ATOM 9510 N N . ASN L 3 168 ? 0.421 1.832 -27.308 1.00 21.61 168 ASN D N 1
ATOM 9511 C CA . ASN L 3 168 ? 0.034 2.152 -28.677 1.00 21.51 168 ASN D CA 1
ATOM 9512 C C . ASN L 3 168 ? -1.256 2.952 -28.793 1.00 27.33 168 ASN D C 1
ATOM 9513 O O . ASN L 3 168 ? -1.437 3.812 -29.664 1.00 24.16 168 ASN D O 1
ATOM 9518 N N . ILE L 3 169 ? -2.216 2.705 -27.912 1.00 23.23 169 ILE D N 1
ATOM 9519 C CA . ILE L 3 169 ? -3.459 3.469 -27.992 1.00 22.22 169 ILE D CA 1
ATOM 9520 C C . ILE L 3 169 ? -3.282 4.903 -27.517 1.00 23.87 169 ILE D C 1
ATOM 9521 O O . ILE L 3 169 ? -3.635 5.852 -28.234 1.00 26.89 169 ILE D O 1
ATOM 9526 N N . TYR L 3 170 ? -2.759 5.084 -26.304 1.00 22.78 170 TYR D N 1
ATOM 9527 C CA . TYR L 3 170 ? -2.709 6.438 -25.738 1.00 23.43 170 TYR D CA 1
ATOM 9528 C C . TYR L 3 170 ? -1.592 7.265 -26.337 1.00 23.19 170 TYR D C 1
ATOM 9529 O O . TYR L 3 170 ? -1.612 8.500 -26.259 1.00 27.57 170 TYR D O 1
ATOM 9538 N N . ALA L 3 171 ? -0.601 6.643 -26.975 1.00 21.57 171 ALA D N 1
ATOM 9539 C CA . ALA L 3 171 ? 0.356 7.463 -27.731 1.00 25.38 171 ALA D CA 1
ATOM 9540 C C . ALA L 3 171 ? -0.371 8.145 -28.885 1.00 23.48 171 ALA D C 1
ATOM 9541 O O . ALA L 3 171 ? -0.272 9.354 -29.068 1.00 23.87 171 ALA D O 1
ATOM 9543 N N . SER L 3 172 ? -1.127 7.378 -29.677 1.00 25.37 172 SER D N 1
ATOM 9544 C CA . SER L 3 172 ? -1.860 7.965 -30.800 1.00 27.41 172 SER D CA 1
ATOM 9545 C C . SER L 3 172 ? -2.947 8.935 -30.341 1.00 27.17 172 SER D C 1
ATOM 9546 O O . SER L 3 172 ? -3.105 10.031 -30.891 1.00 23.28 172 SER D O 1
ATOM 9549 N N . GLU L 3 173 ? -3.697 8.529 -29.316 1.00 24.29 173 GLU D N 1
ATOM 9550 C CA . GLU L 3 173 ? -4.795 9.355 -28.818 1.00 21.81 173 GLU D CA 1
ATOM 9551 C C . GLU L 3 173 ? -4.286 10.679 -28.272 1.00 26.46 173 GLU D C 1
ATOM 9552 O O . GLU L 3 173 ? -4.907 11.720 -28.474 1.00 29.50 173 GLU D O 1
ATOM 9558 N N . SER L 3 174 ? -3.151 10.655 -27.589 1.00 24.03 174 SER D N 1
ATOM 9559 C CA . SER L 3 174 ? -2.585 11.865 -27.011 1.00 20.35 174 SER D CA 1
ATOM 9560 C C . SER L 3 174 ? -2.080 12.814 -28.090 1.00 26.56 174 SER D C 1
ATOM 9561 O O . SER L 3 174 ? -2.266 14.034 -28.014 1.00 26.51 174 SER D O 1
ATOM 9564 N N . LEU L 3 175 ? -1.403 12.267 -29.099 1.00 22.72 175 LEU D N 1
ATOM 9565 C CA . LEU L 3 175 ? -0.831 13.143 -30.124 1.00 23.78 175 LEU D CA 1
ATOM 9566 C C . LEU L 3 175 ? -1.930 13.838 -30.916 1.00 25.74 175 LEU D C 1
ATOM 9567 O O . LEU L 3 175 ? -1.836 15.001 -31.302 1.00 24.26 175 LEU D O 1
ATOM 9572 N N . PHE L 3 176 ? -3.032 13.140 -31.163 1.00 24.96 176 PHE D N 1
ATOM 9573 C CA . PHE L 3 176 ? -4.179 13.782 -31.782 1.00 29.63 176 PHE D CA 1
ATOM 9574 C C . PHE L 3 176 ? -4.646 14.939 -30.898 1.00 31.78 176 PHE D C 1
ATOM 9575 O O . PHE L 3 176 ? -4.759 16.070 -31.350 1.00 26.51 176 PHE D O 1
ATOM 9583 N N . ALA L 3 177 ? -4.904 14.648 -29.627 1.00 24.28 177 ALA D N 1
ATOM 9584 C CA . ALA L 3 177 ? -5.394 15.658 -28.704 1.00 24.28 177 ALA D CA 1
ATOM 9585 C C . ALA L 3 177 ? -4.469 16.863 -28.642 1.00 27.12 177 ALA D C 1
ATOM 9586 O O . ALA L 3 177 ? -4.897 17.981 -28.346 1.00 27.53 177 ALA D O 1
ATOM 9588 N N . ALA L 3 178 ? -3.178 16.636 -28.911 1.00 23.91 178 ALA D N 1
ATOM 9589 C CA . ALA L 3 178 ? -2.246 17.761 -28.835 1.00 25.18 178 ALA D CA 1
ATOM 9590 C C . ALA L 3 178 ? -2.131 18.464 -30.183 1.00 25.71 178 ALA D C 1
ATOM 9591 O O . ALA L 3 178 ? -1.516 19.522 -30.286 1.00 29.63 178 ALA D O 1
ATOM 9593 N N . GLY L 3 179 ? -2.715 17.883 -31.231 1.00 21.34 179 GLY D N 1
ATOM 9594 C CA . GLY L 3 179 ? -2.590 18.511 -32.543 1.00 22.66 179 GLY D CA 1
ATOM 9595 C C . GLY L 3 179 ? -1.220 18.307 -33.158 1.00 26.56 179 GLY D C 1
ATOM 9596 O O . GLY L 3 179 ? -0.806 19.065 -34.031 1.00 25.83 179 GLY D O 1
ATOM 9597 N N . ILE L 3 180 ? -0.489 17.281 -32.731 1.00 22.72 180 ILE D N 1
ATOM 9598 C CA . ILE L 3 180 ? 0.883 17.063 -33.187 1.00 24.08 180 ILE D CA 1
ATOM 9599 C C . ILE L 3 180 ? 1.011 15.816 -34.048 1.00 24.62 180 ILE D C 1
ATOM 9600 O O . ILE L 3 180 ? 0.606 14.722 -33.642 1.00 24.30 180 ILE D O 1
ATOM 9605 N N . HIS L 3 181 ? 1.566 15.972 -35.245 1.00 25.16 181 HIS D N 1
ATOM 9606 C CA . HIS L 3 181 ? 1.767 14.855 -36.164 1.00 27.68 181 HIS D CA 1
ATOM 9607 C C . HIS L 3 181 ? 2.615 13.768 -35.515 1.00 24.46 181 HIS D C 1
ATOM 9608 O O . HIS L 3 181 ? 3.639 14.099 -34.918 1.00 25.39 181 HIS D O 1
ATOM 9615 N N . PRO L 3 182 ? 2.244 12.502 -35.592 1.00 21.51 182 PRO D N 1
ATOM 9616 C CA . PRO L 3 182 ? 3.065 11.450 -34.977 1.00 25.11 182 PRO D CA 1
ATOM 9617 C C . PRO L 3 182 ? 4.439 11.293 -35.621 1.00 22.84 182 PRO D C 1
ATOM 9618 O O . PRO L 3 182 ? 5.337 10.759 -34.977 1.00 26.98 182 PRO D O 1
ATOM 9622 N N . ASP L 3 183 ? 4.642 11.712 -36.857 1.00 24.59 183 ASP D N 1
ATOM 9623 C CA . ASP L 3 183 ? 5.912 11.596 -37.554 1.00 23.25 183 ASP D CA 1
ATOM 9624 C C . ASP L 3 183 ? 6.836 12.770 -37.243 1.00 26.24 183 ASP D C 1
ATOM 9625 O O . ASP L 3 183 ? 7.997 12.764 -37.661 1.00 29.26 183 ASP D O 1
ATOM 9630 N N . ARG L 3 184 ? 6.377 13.787 -36.519 1.00 25.22 184 ARG D N 1
ATOM 9631 C CA . ARG L 3 184 ? 7.263 14.899 -36.186 1.00 21.37 184 ARG D CA 1
ATOM 9632 C C . ARG L 3 184 ? 8.499 14.398 -35.449 1.00 27.87 184 ARG D C 1
ATOM 9633 O O . ARG L 3 184 ? 8.377 13.587 -34.533 1.00 24.23 184 ARG D O 1
ATOM 9641 N N . LEU L 3 185 ? 9.672 14.901 -35.830 1.00 27.74 185 LEU D N 1
ATOM 9642 C CA . LEU L 3 185 ? 10.852 14.636 -35.010 1.00 27.74 185 LEU D CA 1
ATOM 9643 C C . LEU L 3 185 ? 10.604 15.112 -33.579 1.00 28.53 185 LEU D C 1
ATOM 9644 O O . LEU L 3 185 ? 10.172 16.251 -33.386 1.00 27.61 185 LEU D O 1
ATOM 9649 N N . ALA L 3 186 ? 10.863 14.258 -32.604 1.00 17.49 186 ALA D N 1
ATOM 9650 C CA . ALA L 3 186 ? 10.769 14.589 -31.191 1.00 18.82 186 ALA D CA 1
ATOM 9651 C C . ALA L 3 186 ? 11.485 15.896 -30.862 1.00 26.51 186 ALA D C 1
ATOM 9652 O O . ALA L 3 186 ? 11.044 16.736 -30.078 1.00 28.74 186 ALA D O 1
ATOM 9654 N N . SER L 3 187 ? 12.657 16.055 -31.472 1.00 24.18 187 SER D N 1
ATOM 9655 C CA . SER L 3 187 ? 13.500 17.198 -31.173 1.00 28.03 187 SER D CA 1
ATOM 9656 C C . SER L 3 187 ? 12.924 18.478 -31.753 1.00 31.78 187 SER D C 1
ATOM 9657 O O . SER L 3 187 ? 13.329 19.565 -31.345 1.00 38.71 187 SER D O 1
ATOM 9660 N N . SER L 3 188 ? 12.004 18.338 -32.695 1.00 31.98 188 SER D N 1
ATOM 9661 C CA . SER L 3 188 ? 11.417 19.478 -33.377 1.00 30.31 188 SER D CA 1
ATOM 9662 C C . SER L 3 188 ? 10.259 20.088 -32.601 1.00 35.32 188 SER D C 1
ATOM 9663 O O . SER L 3 188 ? 9.729 21.135 -32.972 1.00 34.42 188 SER D O 1
ATOM 9666 N N . LEU L 3 189 ? 9.828 19.454 -31.515 1.00 35.94 189 LEU D N 1
ATOM 9667 C CA . LEU L 3 189 ? 8.747 20.071 -30.750 1.00 30.53 189 LEU D CA 1
ATOM 9668 C C . LEU L 3 189 ? 9.307 21.227 -29.927 1.00 32.44 189 LEU D C 1
ATOM 9669 O O . LEU L 3 189 ? 10.442 21.182 -29.459 1.00 28.18 189 LEU D O 1
ATOM 9674 N N . SER L 3 190 ? 8.510 22.267 -29.734 1.00 27.08 190 SER D N 1
ATOM 9675 C CA . SER L 3 190 ? 8.902 23.395 -28.911 1.00 28.27 190 SER D CA 1
ATOM 9676 C C . SER L 3 190 ? 8.541 23.142 -27.453 1.00 29.87 190 SER D C 1
ATOM 9677 O O . SER L 3 190 ? 7.804 22.209 -27.125 1.00 26.72 190 SER D O 1
ATOM 9680 N N . LEU L 3 191 ? 9.069 23.993 -26.575 1.00 27.82 191 LEU D N 1
ATOM 9681 C CA . LEU L 3 191 ? 8.712 23.906 -25.160 1.00 33.76 191 LEU D CA 1
ATOM 9682 C C . LEU L 3 191 ? 7.197 24.000 -25.025 1.00 36.24 191 LEU D C 1
ATOM 9683 O O . LEU L 3 191 ? 6.578 23.282 -24.245 1.00 38.30 191 LEU D O 1
ATOM 9688 N N . ALA L 3 192 ? 6.596 24.890 -25.815 1.00 37.29 192 ALA D N 1
ATOM 9689 C CA . ALA L 3 192 ? 5.144 25.062 -25.729 1.00 35.89 192 ALA D CA 1
ATOM 9690 C C . ALA L 3 192 ? 4.434 23.768 -26.109 1.00 31.67 192 ALA D C 1
ATOM 9691 O O . ALA L 3 192 ? 3.514 23.321 -25.428 1.00 28.89 192 ALA D O 1
ATOM 9693 N N . GLU L 3 193 ? 4.888 23.176 -27.211 1.00 30.35 193 GLU D N 1
ATOM 9694 C CA . GLU L 3 193 ? 4.292 21.928 -27.676 1.00 29.04 193 GLU D CA 1
ATOM 9695 C C . GLU L 3 193 ? 4.490 20.819 -26.655 1.00 26.25 193 GLU D C 1
ATOM 9696 O O . GLU L 3 193 ? 3.589 20.003 -26.453 1.00 28.40 193 GLU D O 1
ATOM 9702 N N . CYS L 3 194 ? 5.671 20.818 -26.043 1.00 27.48 194 CYS D N 1
ATOM 9703 C CA . CYS L 3 194 ? 5.993 19.781 -25.071 1.00 30.70 194 CYS D CA 1
ATOM 9704 C C . CYS L 3 194 ? 5.100 19.901 -23.845 1.00 32.21 194 CYS D C 1
ATOM 9705 O O . CYS L 3 194 ? 4.597 18.900 -23.337 1.00 30.03 194 CYS D O 1
ATOM 9708 N N . GLU L 3 195 ? 4.914 21.138 -23.386 1.00 34.23 195 GLU D N 1
ATOM 9709 C CA . GLU L 3 195 ? 4.035 21.388 -22.245 1.00 29.33 195 GLU D CA 1
ATOM 9710 C C . GLU L 3 195 ? 2.595 21.054 -22.605 1.00 24.90 195 GLU D C 1
ATOM 9711 O O . GLU L 3 195 ? 1.849 20.518 -21.787 1.00 31.44 195 GLU D O 1
ATOM 9717 N N . LEU L 3 196 ? 2.179 21.345 -23.836 1.00 23.95 196 LEU D N 1
ATOM 9718 C CA . LEU L 3 196 ? 0.849 20.938 -24.261 1.00 25.82 196 LEU D CA 1
ATOM 9719 C C . LEU L 3 196 ? 0.750 19.411 -24.326 1.00 25.68 196 LEU D C 1
ATOM 9720 O O . LEU L 3 196 ? -0.272 18.847 -23.925 1.00 30.61 196 LEU D O 1
ATOM 9725 N N . LEU L 3 197 ? 1.796 18.758 -24.843 1.00 21.77 197 LEU D N 1
ATOM 9726 C CA . LEU L 3 197 ? 1.725 17.295 -24.952 1.00 23.59 197 LEU D CA 1
ATOM 9727 C C . LEU L 3 197 ? 1.695 16.651 -23.566 1.00 19.06 197 LEU D C 1
ATOM 9728 O O . LEU L 3 197 ? 0.870 15.756 -23.336 1.00 32.03 197 LEU D O 1
ATOM 9733 N N . ALA L 3 198 ? 2.566 17.064 -22.650 1.00 22.49 198 ALA D N 1
ATOM 9734 C CA . ALA L 3 198 ? 2.567 16.441 -21.323 1.00 24.61 198 ALA D CA 1
ATOM 9735 C C . ALA L 3 198 ? 1.185 16.557 -20.677 1.00 29.90 198 ALA D C 1
ATOM 9736 O O . ALA L 3 198 ? 0.673 15.591 -20.106 1.00 28.24 198 ALA D O 1
ATOM 9738 N N . ARG L 3 199 ? 0.584 17.744 -20.780 1.00 27.50 199 ARG D N 1
ATOM 9739 C CA . ARG L 3 199 ? -0.725 17.992 -20.187 1.00 26.13 199 ARG D CA 1
ATOM 9740 C C . ARG L 3 199 ? -1.817 17.140 -20.819 1.00 23.94 199 ARG D C 1
ATOM 9741 O O . ARG L 3 199 ? -2.659 16.570 -20.114 1.00 26.08 199 ARG D O 1
ATOM 9749 N N . VAL L 3 200 ? -1.843 17.010 -22.153 1.00 26.72 200 VAL D N 1
ATOM 9750 C CA . VAL L 3 200 ? -2.958 16.224 -22.716 1.00 26.91 200 VAL D CA 1
ATOM 9751 C C . VAL L 3 200 ? -2.802 14.741 -22.415 1.00 24.08 200 VAL D C 1
ATOM 9752 O O . VAL L 3 200 ? -3.792 14.032 -22.220 1.00 25.38 200 VAL D O 1
ATOM 9756 N N . ILE L 3 201 ? -1.551 14.277 -22.376 1.00 25.17 201 ILE D N 1
ATOM 9757 C CA . ILE L 3 201 ? -1.311 12.883 -21.995 1.00 24.55 201 ILE D CA 1
ATOM 9758 C C . ILE L 3 201 ? -1.970 12.614 -20.645 1.00 25.26 201 ILE D C 1
ATOM 9759 O O . ILE L 3 201 ? -2.771 11.693 -20.503 1.00 27.78 201 ILE D O 1
ATOM 9764 N N . LYS L 3 202 ? -1.673 13.446 -19.643 1.00 28.77 202 LYS D N 1
ATOM 9765 C CA . LYS L 3 202 ? -2.325 13.297 -18.342 1.00 29.28 202 LYS D CA 1
ATOM 9766 C C . LYS L 3 202 ? -3.842 13.301 -18.481 1.00 26.34 202 LYS D C 1
ATOM 9767 O O . LYS L 3 202 ? -4.536 12.435 -17.939 1.00 30.35 202 LYS D O 1
ATOM 9773 N N . ALA L 3 203 ? -4.367 14.274 -19.222 1.00 27.81 203 ALA D N 1
ATOM 9774 C CA . ALA L 3 203 ? -5.815 14.399 -19.375 1.00 30.92 203 ALA D CA 1
ATOM 9775 C C . ALA L 3 203 ? -6.424 13.163 -20.024 1.00 33.36 203 ALA D C 1
ATOM 9776 O O . ALA L 3 203 ? -7.424 12.611 -19.555 1.00 33.08 203 ALA D O 1
ATOM 9778 N N . VAL L 3 204 ? -5.809 12.719 -21.117 1.00 29.91 204 VAL D N 1
ATOM 9779 C CA . VAL L 3 204 ? -6.269 11.491 -21.763 1.00 26.38 204 VAL D CA 1
ATOM 9780 C C . VAL L 3 204 ? -6.249 10.309 -20.803 1.00 27.93 204 VAL D C 1
ATOM 9781 O O . VAL L 3 204 ? -7.220 9.560 -20.687 1.00 29.61 204 VAL D O 1
ATOM 9785 N N . LEU L 3 205 ? -5.131 10.107 -20.105 1.00 29.08 205 LEU D N 1
ATOM 9786 C CA . LEU L 3 205 ? -5.048 8.950 -19.217 1.00 27.51 205 LEU D CA 1
ATOM 9787 C C . LEU L 3 205 ? -6.055 9.041 -18.074 1.00 26.67 205 LEU D C 1
ATOM 9788 O O . LEU L 3 205 ? -6.646 8.022 -17.733 1.00 31.08 205 LEU D O 1
ATOM 9793 N N . LEU L 3 206 ? -6.220 10.227 -17.489 1.00 26.90 206 LEU D N 1
ATOM 9794 C CA . LEU L 3 206 ? -7.190 10.369 -16.401 1.00 32.80 206 LEU D CA 1
ATOM 9795 C C . LEU L 3 206 ? -8.608 10.122 -16.901 1.00 35.86 206 LEU D C 1
ATOM 9796 O O . LEU L 3 206 ? -9.431 9.472 -16.250 1.00 30.20 206 LEU D O 1
ATOM 9801 N N . ARG L 3 207 ? -8.931 10.637 -18.090 1.00 38.91 207 ARG D N 1
ATOM 9802 C CA . ARG L 3 207 ? -10.263 10.379 -18.646 1.00 39.98 207 ARG D CA 1
ATOM 9803 C C . ARG L 3 207 ? -10.481 8.880 -18.788 1.00 41.43 207 ARG D C 1
ATOM 9804 O O . ARG L 3 207 ? -11.478 8.306 -18.343 1.00 38.47 207 ARG D O 1
ATOM 9812 N N . SER L 3 208 ? -9.521 8.196 -19.413 1.00 34.64 208 SER D N 1
ATOM 9813 C CA . SER L 3 208 ? -9.723 6.763 -19.638 1.00 28.91 208 SER D CA 1
ATOM 9814 C C . SER L 3 208 ? -9.860 6.021 -18.316 1.00 31.99 208 SER D C 1
ATOM 9815 O O . SER L 3 208 ? -10.658 5.091 -18.174 1.00 35.11 208 SER D O 1
ATOM 9818 N N . ILE L 3 209 ? -9.091 6.424 -17.300 1.00 29.66 209 ILE D N 1
ATOM 9819 C CA . ILE L 3 209 ? -9.248 5.749 -16.011 1.00 34.16 209 ILE D CA 1
ATOM 9820 C C . ILE L 3 209 ? -10.676 5.947 -15.510 1.00 43.17 209 ILE D C 1
ATOM 9821 O O . ILE L 3 209 ? -11.341 5.005 -15.082 1.00 45.44 209 ILE D O 1
ATOM 9826 N N . GLU L 3 210 ? -11.145 7.187 -15.583 1.00 47.42 210 GLU D N 1
ATOM 9827 C CA . GLU L 3 210 ? -12.480 7.550 -15.136 1.00 54.52 210 GLU D CA 1
ATOM 9828 C C . GLU L 3 210 ? -13.563 6.689 -15.773 1.00 53.88 210 GLU D C 1
ATOM 9829 O O . GLU L 3 210 ? -14.602 6.456 -15.158 1.00 52.81 210 GLU D O 1
ATOM 9835 N N . GLN L 3 211 ? -13.336 6.215 -16.993 1.00 51.18 211 GLN D N 1
ATOM 9836 C CA . GLN L 3 211 ? -14.318 5.405 -17.703 1.00 41.95 211 GLN D CA 1
ATOM 9837 C C . GLN L 3 211 ? -13.940 3.933 -17.782 1.00 42.45 211 GLN D C 1
ATOM 9838 O O . GLN L 3 211 ? -14.536 3.188 -18.564 1.00 44.98 211 GLN D O 1
ATOM 9844 N N . GLY L 3 212 ? -12.975 3.480 -16.986 1.00 38.87 212 GLY D N 1
ATOM 9845 C CA . GLY L 3 212 ? -12.684 2.058 -16.885 1.00 36.50 212 GLY D CA 1
ATOM 9846 C C . GLY L 3 212 ? -11.748 1.531 -17.944 1.00 39.55 212 GLY D C 1
ATOM 9847 O O . GLY L 3 212 ? -11.606 0.318 -18.121 1.00 41.51 212 GLY D O 1
ATOM 9848 N N . GLY L 3 213 ? -11.076 2.421 -18.677 1.00 41.26 213 GLY D N 1
ATOM 9849 C CA . GLY L 3 213 ? -10.105 1.974 -19.660 1.00 40.90 213 GLY D CA 1
ATOM 9850 C C . GLY L 3 213 ? -10.759 1.627 -20.980 1.00 46.01 213 GLY D C 1
ATOM 9851 O O . GLY L 3 213 ? -11.952 1.873 -21.156 1.00 46.19 213 GLY D O 1
ATOM 9852 N N . THR L 3 214 ? -9.983 1.074 -21.903 1.00 49.12 214 THR D N 1
ATOM 9853 C CA . THR L 3 214 ? -10.469 0.777 -23.247 1.00 53.29 214 THR D CA 1
ATOM 9854 C C . THR L 3 214 ? -10.582 -0.722 -23.472 1.00 63.04 214 THR D C 1
ATOM 9855 O O . THR L 3 214 ? -9.617 -1.472 -23.317 1.00 69.02 214 THR D O 1
ATOM 9859 N N . THR L 3 215 ? -11.785 -1.170 -23.845 1.00 68.12 215 THR D N 1
ATOM 9860 C CA . THR L 3 215 ? -11.964 -2.610 -24.030 1.00 73.70 215 THR D CA 1
ATOM 9861 C C . THR L 3 215 ? -12.040 -2.948 -25.513 1.00 79.28 215 THR D C 1
ATOM 9862 O O . THR L 3 215 ? -13.011 -2.615 -26.186 1.00 86.10 215 THR D O 1
ATOM 9866 N N . LEU L 3 216 ? -10.990 -3.601 -26.001 1.00 80.74 216 LEU D N 1
ATOM 9867 C CA . LEU L 3 216 ? -10.904 -3.941 -27.416 1.00 83.21 216 LEU D CA 1
ATOM 9868 C C . LEU L 3 216 ? -11.257 -5.408 -27.636 1.00 85.79 216 LEU D C 1
ATOM 9869 O O . LEU L 3 216 ? -10.396 -6.284 -27.531 1.00 90.95 216 LEU D O 1
ATOM 9874 N N . LYS L 3 225 ? -17.934 -5.531 -15.702 1.00 101.76 225 LYS D N 1
ATOM 9875 C CA . LYS L 3 225 ? -18.171 -4.870 -16.980 1.00 95.98 225 LYS D CA 1
ATOM 9876 C C . LYS L 3 225 ? -16.865 -4.436 -17.642 1.00 93.83 225 LYS D C 1
ATOM 9877 O O . LYS L 3 225 ? -15.847 -4.233 -16.982 1.00 100.37 225 LYS D O 1
ATOM 9879 N N . PRO L 3 226 ? -16.913 -4.296 -18.961 1.00 88.68 226 PRO D N 1
ATOM 9880 C CA . PRO L 3 226 ? -15.765 -3.796 -19.718 1.00 85.18 226 PRO D CA 1
ATOM 9881 C C . PRO L 3 226 ? -15.537 -2.309 -19.444 1.00 81.05 226 PRO D C 1
ATOM 9882 O O . PRO L 3 226 ? -16.096 -1.750 -18.500 1.00 74.81 226 PRO D O 1
ATOM 9886 N N . GLY L 3 227 ? -14.723 -1.683 -20.287 1.00 79.24 227 GLY D N 1
ATOM 9887 C CA . GLY L 3 227 ? -14.461 -0.253 -20.186 1.00 75.84 227 GLY D CA 1
ATOM 9888 C C . GLY L 3 227 ? -15.145 0.498 -21.317 1.00 74.82 227 GLY D C 1
ATOM 9889 O O . GLY L 3 227 ? -15.203 -0.023 -22.434 1.00 82.98 227 GLY D O 1
ATOM 9890 N N . TYR L 3 228 ? -15.658 1.692 -21.042 1.00 73.17 228 TYR D N 1
ATOM 9891 C CA . TYR L 3 228 ? -16.396 2.454 -22.042 1.00 71.86 228 TYR D CA 1
ATOM 9892 C C . TYR L 3 228 ? -15.565 3.557 -22.678 1.00 66.47 228 TYR D C 1
ATOM 9893 O O . TYR L 3 228 ? -16.126 4.441 -23.339 1.00 70.11 228 TYR D O 1
ATOM 9895 N N . PHE L 3 229 ? -14.243 3.542 -22.511 1.00 55.38 229 PHE D N 1
ATOM 9896 C CA . PHE L 3 229 ? -13.444 4.615 -23.088 1.00 45.04 229 PHE D CA 1
ATOM 9897 C C . PHE L 3 229 ? -13.252 4.435 -24.590 1.00 40.75 229 PHE D C 1
ATOM 9898 O O . PHE L 3 229 ? -13.017 5.401 -25.315 1.00 41.96 229 PHE D O 1
ATOM 9906 N N . ALA L 3 230 ? -13.368 3.199 -25.069 1.00 40.35 230 ALA D N 1
ATOM 9907 C CA . ALA L 3 230 ? -13.177 2.962 -26.498 1.00 45.27 230 ALA D CA 1
ATOM 9908 C C . ALA L 3 230 ? -14.124 3.815 -27.332 1.00 45.34 230 ALA D C 1
ATOM 9909 O O . ALA L 3 230 ? -13.811 4.176 -28.468 1.00 52.07 230 ALA D O 1
ATOM 9911 N N . GLN L 3 231 ? -15.288 4.158 -26.774 1.00 48.16 231 GLN D N 1
ATOM 9912 C CA . GLN L 3 231 ? -16.228 4.976 -27.550 1.00 54.58 231 GLN D CA 1
ATOM 9913 C C . GLN L 3 231 ? -15.688 6.396 -27.708 1.00 50.22 231 GLN D C 1
ATOM 9914 O O . GLN L 3 231 ? -16.056 7.126 -28.625 1.00 54.24 231 GLN D O 1
ATOM 9920 N N . GLU L 3 232 ? -14.789 6.790 -26.804 1.00 43.42 232 GLU D N 1
ATOM 9921 C CA . GLU L 3 232 ? -14.223 8.127 -26.901 1.00 42.67 232 GLU D CA 1
ATOM 9922 C C . GLU L 3 232 ? -12.908 8.138 -27.662 1.00 41.83 232 GLU D C 1
ATOM 9923 O O . GLU L 3 232 ? -12.180 9.136 -27.661 1.00 53.24 232 GLU D O 1
ATOM 9929 N N . LEU L 3 233 ? -12.566 7.045 -28.342 1.00 36.37 233 LEU D N 1
ATOM 9930 C CA . LEU L 3 233 ? -11.333 7.083 -29.136 1.00 35.05 233 LEU D CA 1
ATOM 9931 C C . LEU L 3 233 ? -11.490 7.989 -30.352 1.00 34.78 233 LEU D C 1
ATOM 9932 O O . LEU L 3 233 ? -12.485 7.910 -31.073 1.00 38.12 233 LEU D O 1
ATOM 9937 N N . GLN L 3 234 ? -10.508 8.855 -30.582 1.00 25.39 234 GLN D N 1
ATOM 9938 C CA . GLN L 3 234 ? -10.553 9.779 -31.702 1.00 25.92 234 GLN D CA 1
ATOM 9939 C C . GLN L 3 234 ? -9.898 9.214 -32.954 1.00 31.80 234 GLN D C 1
ATOM 9940 O O . GLN L 3 234 ? -10.374 9.465 -34.065 1.00 34.02 234 GLN D O 1
ATOM 9946 N N . VAL L 3 235 ? -8.812 8.461 -32.791 1.00 28.75 235 VAL D N 1
ATOM 9947 C CA . VAL L 3 235 ? -8.065 8.000 -33.961 1.00 27.43 235 VAL D CA 1
ATOM 9948 C C . VAL L 3 235 ? -7.672 6.532 -33.909 1.00 30.29 235 VAL D C 1
ATOM 9949 O O . VAL L 3 235 ? -7.615 5.868 -34.952 1.00 30.37 235 VAL D O 1
ATOM 9953 N N . TYR L 3 236 ? -7.369 5.981 -32.731 1.00 26.05 236 TYR D N 1
ATOM 9954 C CA . TYR L 3 236 ? -6.943 4.592 -32.676 1.00 27.81 236 TYR D CA 1
ATOM 9955 C C . TYR L 3 236 ? -7.982 3.649 -33.289 1.00 31.18 236 TYR D C 1
ATOM 9956 O O . TYR L 3 236 ? -9.150 3.669 -32.907 1.00 36.87 236 TYR D O 1
ATOM 9965 N N . GLY L 3 237 ? -7.536 2.809 -34.218 1.00 32.49 237 GLY D N 1
ATOM 9966 C CA . GLY L 3 237 ? -8.379 1.812 -34.849 1.00 29.78 237 GLY D CA 1
ATOM 9967 C C . GLY L 3 237 ? -9.466 2.386 -35.726 1.00 29.42 237 GLY D C 1
ATOM 9968 O O . GLY L 3 237 ? -10.447 1.719 -36.062 1.00 30.77 237 GLY D O 1
ATOM 9969 N N . ARG L 3 238 ? -9.352 3.647 -36.148 1.00 27.27 238 ARG D N 1
ATOM 9970 C CA . ARG L 3 238 ? -10.434 4.210 -36.949 1.00 32.44 238 ARG D CA 1
ATOM 9971 C C . ARG L 3 238 ? -9.973 4.574 -38.357 1.00 34.69 238 ARG D C 1
ATOM 9972 O O . ARG L 3 238 ? -10.511 5.512 -38.953 1.00 31.36 238 ARG D O 1
ATOM 9980 N N . LYS L 3 239 ? -8.991 3.842 -38.866 1.00 30.19 239 LYS D N 1
ATOM 9981 C CA . LYS L 3 239 ? -8.476 4.095 -40.206 1.00 34.15 239 LYS D CA 1
ATOM 9982 C C . LYS L 3 239 ? -9.603 4.182 -41.239 1.00 39.49 239 LYS D C 1
ATOM 9983 O O . LYS L 3 239 ? -10.501 3.339 -41.236 1.00 37.03 239 LYS D O 1
ATOM 9989 N N . GLY L 3 240 ? -9.543 5.202 -42.090 1.00 35.75 240 GLY D N 1
ATOM 9990 C CA . GLY L 3 240 ? -10.559 5.421 -43.096 1.00 40.71 240 GLY D CA 1
ATOM 9991 C C . GLY L 3 240 ? -11.748 6.211 -42.590 1.00 43.00 240 GLY D C 1
ATOM 9992 O O . GLY L 3 240 ? -12.398 6.941 -43.343 1.00 49.56 240 GLY D O 1
ATOM 9993 N N . GLU L 3 241 ? -12.062 6.089 -41.308 1.00 39.51 241 GLU D N 1
ATOM 9994 C CA . GLU L 3 241 ? -13.223 6.774 -40.749 1.00 35.72 241 GLU D CA 1
ATOM 9995 C C . GLU L 3 241 ? -12.986 8.272 -40.667 1.00 36.94 241 GLU D C 1
ATOM 9996 O O . GLU L 3 241 ? -11.837 8.725 -40.650 1.00 39.73 241 GLU D O 1
ATOM 10002 N N . PRO L 3 242 ? -14.068 9.050 -40.632 1.00 40.16 242 PRO D N 1
ATOM 10003 C CA . PRO L 3 242 ? -13.933 10.506 -40.572 1.00 36.81 242 PRO D CA 1
ATOM 10004 C C . PRO L 3 242 ? -13.436 10.984 -39.212 1.00 36.39 242 PRO D C 1
ATOM 10005 O O . PRO L 3 242 ? -13.908 10.535 -38.165 1.00 30.70 242 PRO D O 1
ATOM 10009 N N . CYS L 3 243 ? -12.473 11.905 -39.234 1.00 28.44 243 CYS D N 1
ATOM 10010 C CA . CYS L 3 243 ? -12.002 12.550 -38.025 1.00 29.07 243 CYS D CA 1
ATOM 10011 C C . CYS L 3 243 ? -13.189 13.159 -37.267 1.00 40.73 243 CYS D C 1
ATOM 10012 O O . CYS L 3 243 ? -13.957 13.942 -37.842 1.00 41.17 243 CYS D O 1
ATOM 10015 N N . ARG L 3 244 ? -13.305 12.804 -35.993 1.00 37.33 244 ARG D N 1
ATOM 10016 C CA . ARG L 3 244 ? -14.418 13.272 -35.176 1.00 39.02 244 ARG D CA 1
ATOM 10017 C C . ARG L 3 244 ? -14.440 14.789 -35.063 1.00 40.38 244 ARG D C 1
ATOM 10018 O O . ARG L 3 244 ? -15.479 15.371 -34.754 1.00 40.38 244 ARG D O 1
ATOM 10026 N N . VAL L 3 245 ? -13.309 15.445 -35.334 1.00 38.22 245 VAL D N 1
ATOM 10027 C CA . VAL L 3 245 ? -13.315 16.902 -35.247 1.00 39.08 245 VAL D CA 1
ATOM 10028 C C . VAL L 3 245 ? -13.563 17.553 -36.601 1.00 43.79 245 VAL D C 1
ATOM 10029 O O . VAL L 3 245 ? -14.341 18.504 -36.695 1.00 43.37 245 VAL D O 1
ATOM 10033 N N . CYS L 3 246 ? -12.910 17.056 -37.650 1.00 40.73 246 CYS D N 1
ATOM 10034 C CA . CYS L 3 246 ? -12.983 17.758 -38.925 1.00 36.09 246 CYS D CA 1
ATOM 10035 C C . CYS L 3 246 ? -13.504 16.913 -40.076 1.00 40.01 246 CYS D C 1
ATOM 10036 O O . CYS L 3 246 ? -13.565 17.439 -41.194 1.00 35.95 246 CYS D O 1
ATOM 10039 N N . GLY L 3 247 ? -13.853 15.653 -39.829 1.00 41.58 247 GLY D N 1
ATOM 10040 C CA . GLY L 3 247 ? -14.376 14.797 -40.872 1.00 38.21 247 GLY D CA 1
ATOM 10041 C C . GLY L 3 247 ? -13.359 14.203 -41.813 1.00 37.62 247 GLY D C 1
ATOM 10042 O O . GLY L 3 247 ? -13.690 13.267 -42.549 1.00 39.13 247 GLY D O 1
ATOM 10043 N N . THR L 3 248 ? -12.117 14.682 -41.859 1.00 37.10 248 THR D N 1
ATOM 10044 C CA . THR L 3 248 ? -11.129 14.050 -42.731 1.00 42.72 248 THR D CA 1
ATOM 10045 C C . THR L 3 248 ? -10.929 12.589 -42.335 1.00 40.62 248 THR D C 1
ATOM 10046 O O . THR L 3 248 ? -10.768 12.263 -41.162 1.00 31.95 248 THR D O 1
ATOM 10050 N N . PRO L 3 249 ? -10.936 11.701 -43.322 1.00 39.28 249 PRO D N 1
ATOM 10051 C CA . PRO L 3 249 ? -10.687 10.280 -43.070 1.00 39.99 249 PRO D CA 1
ATOM 10052 C C . PRO L 3 249 ? -9.339 10.058 -42.376 1.00 39.32 249 PRO D C 1
ATOM 10053 O O . PRO L 3 249 ? -8.299 10.531 -42.846 1.00 28.99 249 PRO D O 1
ATOM 10057 N N . ILE L 3 250 ? -9.407 9.340 -41.263 1.00 37.10 250 ILE D N 1
ATOM 10058 C CA . ILE L 3 250 ? -8.255 9.092 -40.400 1.00 33.54 250 ILE D CA 1
ATOM 10059 C C . ILE L 3 250 ? -7.179 8.285 -41.107 1.00 31.12 250 ILE D C 1
ATOM 10060 O O . ILE L 3 250 ? -7.450 7.328 -41.824 1.00 30.97 250 ILE D O 1
ATOM 10065 N N . VAL L 3 251 ? -5.929 8.679 -40.913 1.00 33.29 251 VAL D N 1
ATOM 10066 C CA . VAL L 3 251 ? -4.797 8.070 -41.595 1.00 34.88 251 VAL D CA 1
ATOM 10067 C C . VAL L 3 251 ? -4.082 7.053 -40.715 1.00 30.42 251 VAL D C 1
ATOM 10068 O O . VAL L 3 251 ? -3.870 7.248 -39.522 1.00 25.74 251 VAL D O 1
ATOM 10072 N N . ALA L 3 252 ? -3.695 5.924 -41.306 1.00 29.02 252 ALA D N 1
ATOM 10073 C CA . ALA L 3 252 ? -2.920 4.932 -40.566 1.00 32.23 252 ALA D CA 1
ATOM 10074 C C . ALA L 3 252 ? -1.486 4.866 -41.074 1.00 34.30 252 ALA D C 1
ATOM 10075 O O . ALA L 3 252 ? -1.240 4.957 -42.276 1.00 42.00 252 ALA D O 1
ATOM 10077 N N . THR L 3 253 ? -0.538 4.700 -40.158 1.00 27.84 253 THR D N 1
ATOM 10078 C CA . THR L 3 253 ? 0.858 4.500 -40.564 1.00 25.86 253 THR D CA 1
ATOM 10079 C C . THR L 3 253 ? 1.507 3.525 -39.599 1.00 22.86 253 THR D C 1
ATOM 10080 O O . THR L 3 253 ? 0.777 2.776 -38.939 1.00 18.11 253 THR D O 1
ATOM 10084 N N . LYS L 3 254 ? 2.824 3.480 -39.468 1.00 32.18 254 LYS D N 1
ATOM 10085 C CA . LYS L 3 254 ? 3.478 2.595 -38.511 1.00 30.14 254 LYS D CA 1
ATOM 10086 C C . LYS L 3 254 ? 4.801 3.164 -38.003 1.00 26.97 254 LYS D C 1
ATOM 10087 O O . LYS L 3 254 ? 5.513 3.879 -38.710 1.00 28.37 254 LYS D O 1
ATOM 10093 N N . HIS L 3 255 ? 5.127 2.833 -36.759 1.00 27.12 255 HIS D N 1
ATOM 10094 C CA . HIS L 3 255 ? 6.413 3.165 -36.155 1.00 28.05 255 HIS D CA 1
ATOM 10095 C C . HIS L 3 255 ? 6.932 1.953 -35.386 1.00 27.38 255 HIS D C 1
ATOM 10096 O O . HIS L 3 255 ? 6.257 1.458 -34.483 1.00 29.39 255 HIS D O 1
ATOM 10103 N N . ALA L 3 256 ? 8.112 1.459 -35.739 1.00 24.40 256 ALA D N 1
ATOM 10104 C CA . ALA L 3 256 ? 8.623 0.249 -35.095 1.00 22.44 256 ALA D CA 1
ATOM 10105 C C . ALA L 3 256 ? 7.630 -0.903 -35.278 1.00 25.23 256 ALA D C 1
ATOM 10106 O O . ALA L 3 256 ? 7.546 -1.771 -34.415 1.00 24.18 256 ALA D O 1
ATOM 10108 N N . GLN L 3 257 ? 6.928 -0.855 -36.401 1.00 22.26 257 GLN D N 1
ATOM 10109 C CA . GLN L 3 257 ? 5.948 -1.829 -36.833 1.00 27.85 257 GLN D CA 1
ATOM 10110 C C . GLN L 3 257 ? 4.741 -1.910 -35.910 1.00 26.68 257 GLN D C 1
ATOM 10111 O O . GLN L 3 257 ? 3.997 -2.890 -35.919 1.00 34.65 257 GLN D O 1
ATOM 10117 N N . ARG L 3 258 ? 4.532 -0.862 -35.123 1.00 21.43 258 ARG D N 1
ATOM 10118 C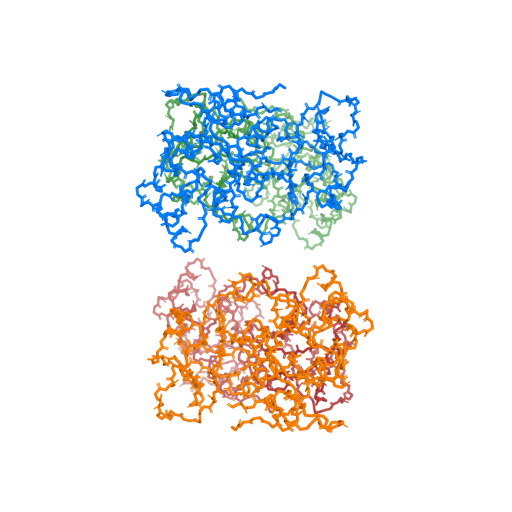 CA . ARG L 3 258 ? 3.279 -0.741 -34.385 1.00 26.35 258 ARG D CA 1
ATOM 10119 C C . ARG L 3 258 ? 2.368 0.225 -35.146 1.00 25.39 258 ARG D C 1
ATOM 10120 O O . ARG L 3 258 ? 2.828 1.272 -35.622 1.00 24.18 258 ARG D O 1
ATOM 10128 N N . ALA L 3 259 ? 1.092 -0.109 -35.266 1.00 23.89 259 ALA D N 1
ATOM 10129 C CA . ALA L 3 259 ? 0.159 0.778 -35.960 1.00 26.31 259 ALA D CA 1
ATOM 10130 C C . ALA L 3 259 ? 0.032 2.122 -35.258 1.00 24.75 259 ALA D C 1
ATOM 10131 O O . ALA L 3 259 ? -0.110 2.200 -34.038 1.00 25.03 259 ALA D O 1
ATOM 10133 N N . THR L 3 260 ? 0.082 3.189 -36.048 1.00 26.37 260 THR D N 1
ATOM 10134 C CA . THR L 3 260 ? -0.209 4.514 -35.481 1.00 28.65 260 THR D CA 1
ATOM 10135 C C . THR L 3 260 ? -1.280 5.188 -36.330 1.00 29.23 260 THR D C 1
ATOM 10136 O O . THR L 3 260 ? -1.359 4.998 -37.543 1.00 24.90 260 THR D O 1
ATOM 10140 N N . PHE L 3 261 ? -2.137 5.939 -35.651 1.00 29.52 261 PHE D N 1
ATOM 10141 C CA . PHE L 3 261 ? -3.306 6.542 -36.271 1.00 25.14 261 PHE D CA 1
ATOM 10142 C C . PHE L 3 261 ? -3.336 8.034 -35.996 1.00 28.17 261 PHE D C 1
ATOM 10143 O O . PHE L 3 261 ? -3.098 8.462 -34.870 1.00 29.40 261 PHE D O 1
ATOM 10151 N N . TYR L 3 262 ? -3.625 8.816 -37.035 1.00 28.90 262 TYR D N 1
ATOM 10152 C CA . TYR L 3 262 ? -3.703 10.254 -36.865 1.00 25.43 262 TYR D CA 1
ATOM 10153 C C . TYR L 3 262 ? -4.574 10.900 -37.935 1.00 29.37 262 TYR D C 1
ATOM 10154 O O . TYR L 3 262 ? -4.934 10.327 -38.954 1.00 27.35 262 TYR D O 1
ATOM 10163 N N . CYS L 3 263 ? -4.851 12.168 -37.644 1.00 28.29 263 CYS D N 1
ATOM 10164 C CA . CYS L 3 263 ? -5.581 12.979 -38.600 1.00 23.28 263 CYS D CA 1
ATOM 10165 C C . CYS L 3 263 ? -4.643 13.921 -39.340 1.00 21.84 263 CYS D C 1
ATOM 10166 O O . CYS L 3 263 ? -4.008 14.778 -38.725 1.00 29.14 263 CYS D O 1
ATOM 10169 N N . ARG L 3 264 ? -4.557 13.766 -40.662 1.00 24.23 264 ARG D N 1
ATOM 10170 C CA . ARG L 3 264 ? -3.620 14.601 -41.418 1.00 32.91 264 ARG D CA 1
ATOM 10171 C C . ARG L 3 264 ? -4.039 16.067 -41.460 1.00 34.51 264 ARG D C 1
ATOM 10172 O O . ARG L 3 264 ? -3.242 16.924 -41.860 1.00 29.93 264 ARG D O 1
ATOM 10180 N N . GLN L 3 265 ? -5.259 16.399 -41.048 1.00 36.53 265 GLN D N 1
ATOM 10181 C CA . GLN L 3 265 ? -5.640 17.813 -40.983 1.00 38.46 265 GLN D CA 1
ATOM 10182 C C . GLN L 3 265 ? -5.372 18.375 -39.589 1.00 36.66 265 GLN D C 1
ATOM 10183 O O . GLN L 3 265 ? -4.724 19.414 -39.411 1.00 37.67 265 GLN D O 1
ATOM 10189 N N . CYS L 3 266 ? -5.890 17.690 -38.569 1.00 30.35 266 CYS D N 1
ATOM 10190 C CA . CYS L 3 266 ? -5.763 18.237 -37.220 1.00 34.60 266 CYS D CA 1
ATOM 10191 C C . CYS L 3 266 ? -4.354 18.124 -36.659 1.00 37.26 266 CYS D C 1
ATOM 10192 O O . CYS L 3 266 ? -4.009 18.844 -35.719 1.00 33.29 266 CYS D O 1
ATOM 10195 N N . GLN L 3 267 ? -3.510 17.245 -37.188 1.00 37.71 267 GLN D N 1
ATOM 10196 C CA . GLN L 3 267 ? -2.176 17.076 -36.604 1.00 36.95 267 GLN D CA 1
ATOM 10197 C C . GLN L 3 267 ? -1.079 17.574 -37.532 1.00 39.50 267 GLN D C 1
ATOM 10198 O O . GLN L 3 267 ? -1.071 17.245 -38.715 1.00 36.83 267 GLN D O 1
ATOM 10204 N N . LYS L 3 268 ? -0.159 18.370 -36.989 1.00 44.65 268 LYS D N 1
ATOM 10205 C CA . LYS L 3 268 ? 0.889 18.990 -37.794 1.00 50.67 268 LYS D CA 1
ATOM 10206 C C . LYS L 3 268 ? 2.242 19.026 -37.085 1.00 49.41 268 LYS D C 1
ATOM 10207 O O . LYS L 3 268 ? 3.225 19.395 -37.762 1.00 52.70 268 LYS D O 1
#

Foldseek 3Di:
DFPLQLLLQLVVCWVPQAVWWFQAKDFDDQPALHGADPVNRVGHGWGFHGWDDQFQWIWTDTPQWIKIKHQAPFKDWDWAPAPDDDDPQFGMWGCIPVRIIITMGHVVRNMYIYIDRDPDDDPPRPLFAAELLDPSQALVLLLVVQQPFDFFPLVVQCDRNSYGRCHQQLSQQLQLQLQADRRDRSNPDDSVSSRSSSVSSNVVSVVQSVQNHDDCVGTDCVVVGQWPPQAQAAGPVGGQGKHWDDDPRRIHIYDPVSHD/DFDLQQVLQQVVCWVVQAPWWQQAKDFPDQDALHGAAPVRRVGHGWHFHGWDDDFQWIWTDTPQWIKIKHQAPFKDKDKAQAPDDDDPQFGMWGQIPNRIIITMGHVVRHMYIYIDRDPPPDPPRPLFDEELLDPSQALVLQLVVLQPFPFFDLVVVCDRNSYGGCHQQLSQQLQLVLQADRRDRSNPQDSVSSRSSSVSSNVLSVVQSVQNHQDCVGGDCVVVGQWPPQAQAAGPVHGRGWHWDDDPNRIHIHDPVRHD/DFDLQQVLQLVVCFVVQAPWWFQAKDFADQPALHGADPVNRVRHGWHFHGWDDAFQWIWTDTPQWIKIKHQAPAKDKDKAQADDDDDPQFGMWGQIPNRIIITMGHDVRNMYIYIDRDPPPDPVRPLFDEELLDPSQALVLLQVVQQPFDFFVLVVVCDRNSYGGCHQQLSQQLQLVLQADRRDRSNPQDSVSSRSSSVSSNVLSVVQSVQQHDDCVHGPCVVVRQWPPQAQAAGPVPGGGKHWDDDPNRIHIHDPVSHD/DFDLQLVLLLVVCFVVQAPKWQQAKDFQDQPALHGADPCNRVGHGWHFHGWDDDFQWIWTDTPQWIKIKHQAPFKDKDKAQADDDDDPQFGMWGQIPNRIIITMGHDVRHMYIYMDRDPPDPPPRPQFDAALLDPSQALVLLLVVQQPFDFFDLVVVCDRNSYGRQHQQLSQQLQLVLLADRRDRSNPDDSVSSRSSSVSSNVLSVVQSVQNHDDCVHGDCVVVRQWPPQAQAAGPVHGAGKHWDDDPRRIHIHDPVSHD

Solvent-accessible surface area: 48235 Å² total; per-residue (Å²): 45,11,0,0,26,0,10,44,24,35,126,43,6,20,96,63,1,22,53,13,35,0,67,83,14,48,42,100,49,16,164,15,166,101,67,7,17,100,78,0,98,185,12,62,93,46,50,2,42,0,2,25,49,62,4,45,24,1,4,0,13,5,64,134,3,33,0,2,1,39,7,15,102,34,6,52,18,88,41,10,111,17,176,80,99,64,98,175,64,2,9,0,4,0,27,3,60,63,47,62,10,0,9,0,21,0,60,130,90,84,0,0,1,32,54,20,58,105,52,84,66,117,43,42,16,46,135,30,8,28,36,0,56,35,134,105,0,57,0,94,37,0,61,108,86,3,70,192,57,177,77,15,0,0,38,12,0,38,55,64,144,1,1,0,0,2,5,16,8,0,0,0,7,0,0,19,53,12,28,4,38,0,68,54,91,0,52,54,6,50,80,71,50,0,63,87,0,2,144,20,0,43,60,20,0,94,99,0,14,128,50,29,0,13,57,153,145,117,16,42,9,33,117,56,9,48,0,45,47,17,147,46,72,80,5,123,107,46,37,23,72,4,42,34,47,146,25,93,167,95,36,0,20,23,0,154,103,34,2,163,48,11,0,0,26,1,14,47,24,38,129,42,6,23,94,69,0,21,49,14,35,0,70,82,17,46,34,112,47,16,176,15,157,106,92,4,16,109,66,0,96,168,12,62,87,46,49,2,37,0,1,26,46,60,2,42,28,0,4,0,13,6,66,140,4,29,0,2,0,37,8,14,103,33,7,49,19,100,37,13,102,59,89,102,98,58,126,171,62,3,11,1,5,0,29,1,61,64,42,57,4,0,6,0,24,0,62,131,84,83,0,2,0,25,52,17,63,103,41,125,74,43,112,20,22,60,88,34,7,27,36,0,63,30,132,95,0,54,1,90,43,0,64,112,98,1,62,184,57,167,77,16,0,0,39,16,0,41,53,67,147,1,1,0,0,2,6,15,6,0,0,1,5,0,0,15,56,11,26,4,44,1,70,55,91,0,49,55,4,53,72,72,46,0,80,91,0,2,152,18,0,24,57,19,0,99,110,0,17,140,17,28,0,11,69,152,148,104,15,51,9,38,136,61,13,45,0,42,48,22,147,42,82,78,4,126,108,43,39,15,70,4,42,38,42,144,29,89,164,95,37,0,22,24,0,151,95,36,2,155,40,14,0,0,25,2,12,43,22,38,122,42,6,19,92,60,0,21,56,9,36,0,75,78,15,47,27,100,44,18,185,12,154,100,105,8,22,83,74,0,104,173,11,58,94,46,49,3,41,0,1,26,50,64,4,42,24,1,7,0,12,6,64,141,4,30,0,0,1,31,8,14,103,35,5,46,19,92,40,17,90,120,116,102,104,66,115,175,57,2,8,0,4,1,7,3,66,62,44,61,0,0,6,0,23,0,56,127,76,85,0,0,0,20,56,16,64,111,44,141,73,33,103,28,21,68,90,35,6,29,40,0,58,41,128,103,0,54,4,86,40,0,62,114,100,2,67,189,57,174,80,15,0,0,38,14,0,41,55,65,145,1,1,0,0,2,8,14,4,0,0,0,7,0,0,18,54,11,27,5,43,0,68,55,92,0,49,57,5,49,66,72,47,0,65,85,0,1,164,22,0,38,61,20,0,94,103,0,16,133,46,26,1,9,71,154,147,95,13,61,10,42,133,60,12,46,0,40,49,22,150,44,80,75,6,126,106,43,39,25,70,3,46,35,38,146,21,89,168,94,37,0,19,21,0,154,101,36,3,164,53,15,0,0,28,1,14,44,26,36,124,42,7,24,91,55,0,23,62,6,34,0,71,80,15,37,29,88,42,18,198,16,159,104,101,8,21,112,84,0,96,192,13,66,91,49,50,2,43,0,2,25,49,61,4,43,26,0,5,0,14,5,72,147,3,34,0,3,1,37,8,14,105,35,5,55,21,95,46,13,116,58,108,102,98,64,113,176,55,2,8,0,0,1,12,1,62,72,42,58,0,0,1,0,24,0,57,129,81,82,0,0,0,28,54,20,66,109,39,79,69,115,50,39,19,49,140,31,6,30,37,0,57,40,134,103,0,56,0,90,36,0,67,111,94,2,67,188,58,176,78,16,0,0,38,11,0,41,55,63,146,1,1,0,0,3,5,15,10,0,0,1,7,0,0,17,52,10,26,3,41,2,65,54,93,0,50,54,5,51,77,75,48,0,55,85,0,2,150,21,0,42,59,21,0,99,103,0,14,133,45,26,0,9,74,147,147,105,12,49,10,34,124,53,11,48,0,48,48,20,144,49,72,78,4,127,105,42,39,16,73,5,39,34,45,138,24,88,161,93,34,0,21,22,0,153,104,34,3,167

B-factor: mean 37.02, std 15.93, range [10.92, 134.02]

Secondary structure (DSSP, 8-state):
--HHHHHHHHHHHHHHHBT-EEEEEEES--BSSSBPPHHHHH--SEEB-EEEEETTEEEEE-SS-EEEEE-TTT-EEEEESSSPPPPTT--EEEEETTS-EEEEE-SS---EEEEES-SSSSTTTTT----TTSTTS-HHHHHHHHTT--SBHHHHHT-TTT-SS--HHHHHHHHHHHT--TTSBGGG--HHHHHHHHHHHHHHHHHHHHTT-------S-GGG-SSTT-TTSBPTTT-PBPEEEEETTEEEEE-TTT--/--HHHHHHHHHHHHHHHTT-EEEEEEES--BSSSBPPHHHHT-EEEEP-EEEEETTEEEEEETTEEEEEE-TTT-EEEEESS-PPP-TTEEEEEEETTS-EEEEE-SS---EEEEES-SSS-STTTT----TTSTTS-HHHHHHHHTT--SBHHHHHT-TTT-SS--HHHHHHHHHHHT--TTSBGGGS-HHHHHHHHHHHHHHHHHHHHTT-B-----BGGGG-SSTT-TTSBPTTT-PBPEEEEETTEEEEE-TTT--/--HHHHHHHHHHHHHHHBT-EEEEEEES--BSSSBPPHHHHT-EEEEB-EEEEETTEEEEEETTEEEEEE-TTT-EEEEESS-PPP-TT--EEEEETTS-EEEEE-SS---EEEEES-STT-TTTTT----TTSTTS-HHHHHHHHTT--SBHHHHHT-TTT-SS--HHHHHHHHHHHT--TTSBGGG--HHHHHHHHHHHHHHHHHHHHTT-B-----BGGGG-SSTT-TTSBPTTT-PBPEEEEETTEEEEE-TTT--/--HHHHHHHHHHHHHHHTT-EEEEEEES--BSSSBPPHHHHT-EEEE--EEEEETTEEEEE-SS-EEEEE-TTT-EEEEESS-PPPPTT--EEEEETTS-EEEEE-SS---EEEEES-SSSSTTTTT----TTSTTS-HHHHHHHHTT--SBHHHHHT-TTT-SS--HHHHHHHHHHHT--TTSBGGG--HHHHHHHHHHHHHHHHHHHHTT-B-----BGGGG-SSTT-TTSBPTTT-PBPEEEEETTEEEEE-TTT--